Protein 7VG2 (pdb70)

Sequence (845 aa):
SAAGSKKRKELHGTTCANALSGTWGENIDGATFQAYKFDFCCNISGEVYSSFSLLLESTLAEDVGKVEMDLYLVRKLVKASVSPCGQIRLSQEELVKAKYFQQFFFNGMFGKLFVGEFLLQTDTSSLWHPAFMFLLLPVETATIDWSAINSCASIVEFLKKNNLIHFANASSDKNSLEELVVIAIHTGRIYSIVEAVSDSSAMSPFGYATYAEYFNKKYGIVLAHPNQPLMKLKQSHHAHNLLVDFNEEVRKRKPNIHAHLPPELLARIDVPRAVLKSIYLLPSVMHRLESLMLASQLREEIDCSIDNFSISSTSILEAVTTLTCPESFSMERLELLGDSVLKYVASCHLFLKYPDKDEGQLSRQRQSIISNSNLHRLTTSRKLQGYIRNGAFEPRRWTAPGQFSLFPVPCKCGIDTREVPLDPKFFTENMTIKIGKSCDMGHRWVVSKSVSDCAEALIGAYYVSGGLSASLHMMKWLGIDVDFDPNLVVEAINRVSLRCYIPKEDELIELERKIQHEFSAKFLLKEAITHSSLRESYSYERLEFLGDSVLDFLITRHLFNTYEQTGPGEMTDLRSACVNNENFAQVAVKNNLHTHLQRCATVLETQINDYLMSFQKPDETGRSIPSIQGPKALGDVVESIAGALLIDTRLDLDQVWRVFEPLLSPLVTPDKLQLPPYRELNELCDSLGYFFRVKCSNDGVKAQATIQLQLDDVLLTGDGSEQTNKLALGKAASHLLTQLEKRNVIPFIGPINMKKGGPRGTLHEFCKKHLWPMPTFDTSEEKSRTPFEKRTSFSSFTSTITLRIPNREAVMYAGEARPDKKSSFDSAVVELLYELERRKIVIIQ

Organism: Arabidopsis thaliana (NCBI:txid3702)

Secondary structure (DSSP, 8-state):
--TT-SS-EEEE-PPP-SSS--S-TT-SSPPEEEEEEEEEEESSSS-----EEEEESS---SSSSS-EEEEE-SS-EEEEEEEEEEEEE--HHHHHHHHHHHHHHHHHHTS-SS----TTTS--SSSS-TTS----EE-------HHHHHHHHHHHHHHHH---EE-SS-EE-SSTTSS-EEEESSS--EEEEEEE-TT--TTSB---SBHHHHHHHHT----S--SSPPEEEEEP-----TTS--S------PPPPEEEE-GGGEEE----HHHHHHHTTHHHHHHHHHHHHHHHHHHHHH----TT----HHHHHHHT--TTS-SS--SHHHHHHHHHHHHHHHHHHHHHH-SS--HHHHHHHHHHHS-HHHHHHHHHTTT-TTS-------TTT---TT---SS-----SS--SSSPPS-TTSEE--SS--BT---TTS-EEE-SHHHHHHHHHHHHHHHHHHHHHHHHHHHHHHT-S----HHHHHHHHTTTSSS-----SSHHHHHHHHHT---SSSHHHHHHHB-GGG--S--THHHHHHHHHHHHHHHHHHHHHH-SS--TTTHHHHHHHHS-HHHHHHHHHHTTGGGS-B---HHHHHHHHHHHHS-B--SSSS--B-SS---HHHHHHHHHHHHHHHHHTTT-HHHHHHHHTTTT-S---TTT----HHHHHHHHHHHHT--EEEEEE--SSSEEEEEEEE-SS-EEEEEEEESSSHHHHHHHHHHHHHHHHTT----B--PPP-SSSHHHHHHHHHHHHTT-PPPEEE------SS-------S--B--EEEE--TTS--EE---S-BSSHHHHHHHHHHHHHHHHHHTTS-B--

Solvent-accessible surface area: 39488 Å² total; per-residue (Å²): 91,63,25,2,32,141,117,21,37,0,8,1,0,34,31,41,3,101,14,0,42,3,102,6,12,109,56,161,95,16,11,66,1,41,3,13,33,0,41,10,66,22,86,81,121,74,50,108,7,14,10,0,1,0,0,0,70,39,95,12,45,131,38,1,0,126,27,108,14,58,0,58,30,80,94,53,31,0,56,0,27,0,45,66,37,42,118,29,161,0,33,56,126,50,4,56,51,0,34,39,0,0,3,0,0,0,0,2,10,22,9,117,4,44,50,101,138,6,9,8,107,63,130,29,47,84,26,3,105,93,44,45,2,0,0,0,0,0,7,102,136,78,70,29,19,52,88,3,0,59,16,0,2,61,1,0,86,48,5,60,172,110,144,86,10,71,13,35,52,47,55,4,68,94,116,90,5,106,94,26,0,0,0,0,28,36,35,3,109,0,10,2,0,52,86,24,40,109,136,27,24,0,106,19,116,105,123,58,80,27,34,10,59,56,6,66,135,113,73,52,59,126,10,80,69,43,140,14,15,2,1,55,0,40,58,19,84,84,3,103,19,12,9,15,45,109,35,150,132,184,114,159,200,163,109,99,134,46,19,58,12,1,0,29,8,0,0,73,2,91,2,69,40,22,4,8,30,0,0,21,1,0,0,2,0,0,28,19,0,38,2,2,5,11,1,6,34,0,44,126,74,1,80,10,103,62,160,150,30,90,3,46,0,65,21,0,1,54,0,3,0,9,105,59,3,53,27,98,26,30,5,28,48,7,19,14,0,0,51,1,0,1,49,0,0,0,0,0,17,4,8,2,95,65,54,131,66,75,72,25,66,0,28,144,58,25,109,58,10,40,37,51,58,20,0,5,126,14,0,14,71,95,123,0,2,1,10,4,24,2,20,32,21,56,22,124,44,24,28,2,3,0,8,81,36,56,73,76,60,78,37,172,36,66,34,126,77,72,54,5,65,64,64,90,153,15,52,30,69,75,155,120,40,134,46,3,83,36,7,77,74,8,1,7,42,0,28,0,58,4,0,0,10,0,0,2,0,0,0,0,1,0,23,81,42,27,31,42,72,0,0,22,53,0,0,99,33,4,31,5,101,8,71,23,68,99,112,32,6,54,87,7,44,70,69,8,51,149,106,97,103,62,68,160,133,83,15,3,78,61,1,19,158,53,2,142,28,125,1,105,11,57,4,6,0,9,22,0,1,0,28,50,26,52,204,92,114,28,23,1,38,29,0,18,10,0,0,46,0,0,0,12,0,0,0,0,34,45,0,17,79,69,38,112,174,23,25,56,39,98,0,49,20,1,42,64,22,1,28,64,34,36,28,0,0,22,6,0,18,86,37,67,0,22,85,19,4,41,42,96,23,118,96,14,66,66,56,4,85,79,0,68,160,12,42,94,177,38,149,125,124,62,101,41,71,17,55,42,43,12,22,106,8,0,0,19,3,0,7,0,0,0,0,0,0,0,0,10,18,136,14,82,14,107,45,0,32,152,4,0,67,66,8,4,69,84,24,17,60,67,145,137,36,123,33,80,46,56,88,62,0,51,84,46,2,79,91,92,8,27,15,33,111,56,120,52,49,103,112,61,144,106,0,61,0,20,0,36,0,10,27,58,111,50,72,21,63,0,68,10,50,4,103,73,39,131,58,0,16,7,63,0,0,43,77,0,25,77,41,4,118,160,145,113,78,145,25,124,11,18,112,28,88,118,191,96,33,8,1,53,31,21,0,66,123,8,0,114,144,68,13,8,2,49,17,69,54,78,50,54,90,110,149,36,229,85,80,58,215,137,139,98,27,109,19,12,32,42,0,41,0,11,0,75,5,15,124,114,135,62,3,130,86,47,7,136,56,76,24,39,109,116,13,1,26,14,11,0,0,22,54,0,0,94,21,0,49,146,82,144,9,0,53,16,184

Nearest PDB structures (foldseek):
  7vg2-assembly1_A  TM=1.001E+00  e=0.000E+00  Arabidopsis thaliana
  7vg3-assembly1_A  TM=9.561E-01  e=0.000E+00  Arabidopsis thaliana
  7yym-assembly1_A  TM=6.836E-01  e=3.275E-31  Mus musculus
  7w0e-assembly1_A  TM=7.073E-01  e=1.462E-27  Drosophila melanogaster
  7w0a-assembly1_E  TM=6.726E-01  e=1.162E-24  Drosophila melanogaster

Structure (mmCIF, N/CA/C/O backbone):
data_7VG2
#
_entry.id   7VG2
#
_cell.length_a   1.00
_cell.length_b   1.00
_cell.length_c   1.00
_cell.angle_alpha   90.00
_cell.angle_beta   90.00
_cell.angle_gamma   90.00
#
_symmetry.space_group_name_H-M   'P 1'
#
loop_
_entity.id
_entity.type
_entity.pdbx_description
1 polymer 'Dicer-like 3'
2 polymer "TAS1a forward strand (5'-phosphorylation)"
3 polymer 'TAS1a reverse strand'
4 non-polymer 'CALCIUM ION'
5 non-polymer 'ZINC ION'
#
loop_
_atom_site.group_PDB
_atom_site.id
_atom_site.type_symbol
_atom_site.label_atom_id
_atom_site.label_alt_id
_atom_site.label_comp_id
_atom_site.label_asym_id
_atom_site.label_entity_id
_atom_site.label_seq_id
_atom_site.pdbx_PDB_ins_code
_atom_site.Cartn_x
_atom_site.Cartn_y
_atom_site.Cartn_z
_atom_site.occupancy
_atom_site.B_iso_or_equiv
_atom_site.auth_seq_id
_atom_site.auth_comp_id
_atom_site.auth_asym_id
_atom_site.auth_atom_id
_atom_site.pdbx_PDB_model_num
ATOM 1 N N . SER A 1 671 ? 105.636 103.461 113.229 1.00 27.97 620 SER A N 1
ATOM 2 C CA . SER A 1 671 ? 106.472 103.075 114.353 1.00 27.97 620 SER A CA 1
ATOM 3 C C . SER A 1 671 ? 106.086 101.726 114.922 1.00 27.97 620 SER A C 1
ATOM 4 O O . SER A 1 671 ? 106.920 101.018 115.454 1.00 27.97 620 SER A O 1
ATOM 7 N N . ALA A 1 672 ? 104.812 101.379 114.840 1.00 24.27 621 ALA A N 1
ATOM 8 C CA . ALA A 1 672 ? 104.369 100.141 115.449 1.00 24.27 621 ALA A CA 1
ATOM 9 C C . ALA A 1 672 ? 104.562 98.980 114.498 1.00 24.27 621 ALA A C 1
ATOM 10 O O . ALA A 1 672 ? 104.784 99.152 113.302 1.00 24.27 621 ALA A O 1
ATOM 12 N N . ALA A 1 673 ? 104.489 97.784 115.059 1.00 22.27 622 ALA A N 1
ATOM 13 C CA . ALA A 1 673 ? 104.468 96.579 114.256 1.00 22.27 622 ALA A CA 1
ATOM 14 C C . ALA A 1 673 ? 103.240 96.572 113.378 1.00 22.27 622 ALA A C 1
ATOM 15 O O . ALA A 1 673 ? 102.127 96.801 113.842 1.00 22.27 622 ALA A O 1
ATOM 17 N N . GLY A 1 674 ? 103.437 96.318 112.106 1.00 22.95 623 GLY A N 1
ATOM 18 C CA . GLY A 1 674 ? 102.358 96.422 111.171 1.00 22.95 623 GLY A CA 1
ATOM 19 C C . GLY A 1 674 ? 102.282 97.740 110.453 1.00 22.95 623 GLY A C 1
ATOM 20 O O . GLY A 1 674 ? 101.536 97.846 109.481 1.00 22.95 623 GLY A O 1
ATOM 21 N N . SER A 1 675 ? 103.018 98.749 110.891 1.00 23.10 624 SER A N 1
ATOM 22 C CA . SER A 1 675 ? 102.952 100.029 110.215 1.00 23.10 624 SER A CA 1
ATOM 23 C C . SER A 1 675 ? 103.810 100.006 108.973 1.00 23.10 624 SER A C 1
ATOM 24 O O . SER A 1 675 ? 104.646 99.128 108.801 1.00 23.10 624 SER A O 1
ATOM 27 N N . LYS A 1 676 ? 103.578 100.965 108.086 1.00 24.34 625 LYS A N 1
ATOM 28 C CA . LYS A 1 676 ? 104.405 101.023 106.897 1.00 24.34 625 LYS A CA 1
ATOM 29 C C . LYS A 1 676 ? 105.769 101.566 107.239 1.00 24.34 625 LYS A C 1
ATOM 30 O O . LYS A 1 676 ? 106.761 101.199 106.615 1.00 24.34 625 LYS A O 1
ATOM 36 N N . LYS A 1 677 ? 105.840 102.435 108.236 1.00 25.88 626 LYS A N 1
ATOM 37 C CA . LYS A 1 677 ? 107.046 103.210 108.469 1.00 25.88 626 LYS A CA 1
ATOM 38 C C . LYS A 1 677 ? 108.154 102.390 109.108 1.00 25.88 626 LYS A C 1
ATOM 39 O O . LYS A 1 677 ? 109.325 102.719 108.927 1.00 25.88 626 LYS A O 1
ATOM 45 N N . ARG A 1 678 ? 107.838 101.313 109.810 1.00 23.85 627 ARG A N 1
ATOM 46 C CA . ARG A 1 678 ? 108.854 100.505 110.458 1.00 23.85 627 ARG A CA 1
ATOM 47 C C . ARG A 1 678 ? 109.364 99.434 109.519 1.00 23.85 627 ARG A C 1
ATOM 48 O O . ARG A 1 678 ? 108.758 98.376 109.415 1.00 23.85 627 ARG A O 1
ATOM 56 N N . LYS A 1 679 ? 110.502 99.675 108.893 1.00 23.92 628 LYS A N 1
ATOM 57 C CA . LYS A 1 679 ? 111.122 98.697 108.015 1.00 23.92 628 LYS A CA 1
ATOM 58 C C . LYS A 1 679 ? 111.907 97.751 108.897 1.00 23.92 628 LYS A C 1
ATOM 59 O O . LYS A 1 679 ? 112.821 98.177 109.595 1.00 23.92 628 LYS A O 1
ATOM 65 N N . GLU A 1 680 ? 111.549 96.483 108.880 1.00 22.86 629 GLU A N 1
ATOM 66 C CA . GLU A 1 680 ? 112.162 95.510 109.758 1.00 22.86 629 GLU A CA 1
ATOM 67 C C . GLU A 1 680 ? 112.794 94.404 108.936 1.00 22.86 629 GLU A C 1
ATOM 68 O O . GLU A 1 680 ? 112.264 94.018 107.897 1.00 22.86 629 GLU A O 1
ATOM 74 N N . LEU A 1 681 ? 113.947 93.924 109.384 1.00 23.45 630 LEU A N 1
ATOM 75 C CA . LEU A 1 681 ? 114.728 92.985 108.596 1.00 23.45 630 LEU A CA 1
ATOM 76 C C . LEU A 1 681 ? 114.302 91.571 108.898 1.00 23.45 630 LEU A C 1
ATOM 77 O O . LEU A 1 681 ? 114.234 91.181 110.059 1.00 23.45 630 LEU A O 1
ATOM 82 N N . HIS A 1 682 ? 114.008 90.807 107.853 1.00 22.86 631 HIS A N 1
ATOM 83 C CA . HIS A 1 682 ? 113.589 89.425 107.982 1.00 22.86 631 HIS A CA 1
ATOM 84 C C . HIS A 1 682 ? 114.449 88.583 107.068 1.00 22.86 631 HIS A C 1
ATOM 85 O O . HIS A 1 682 ? 115.250 89.100 106.305 1.00 22.86 631 HIS A O 1
ATOM 92 N N . GLY A 1 683 ? 114.303 87.274 107.188 1.00 23.70 632 GLY A N 1
ATOM 93 C CA . GLY A 1 683 ? 115.142 86.339 106.483 1.00 23.70 632 GLY A CA 1
ATOM 94 C C . GLY A 1 683 ? 114.347 85.625 105.426 1.00 23.70 632 GLY A C 1
ATOM 95 O O . GLY A 1 683 ? 113.128 85.718 105.433 1.00 23.70 632 GLY A O 1
ATOM 96 N N . THR A 1 684 ? 115.006 84.952 104.493 1.00 25.40 633 THR A N 1
ATOM 97 C CA . THR A 1 684 ? 114.300 84.251 103.433 1.00 25.40 633 THR A CA 1
ATOM 98 C C . THR A 1 684 ? 114.305 82.758 103.733 1.00 25.40 633 THR A C 1
ATOM 99 O O . THR A 1 684 ? 115.183 82.259 104.430 1.00 25.40 633 THR A O 1
ATOM 103 N N . THR A 1 685 ? 113.300 82.047 103.248 1.00 22.89 634 THR A N 1
ATOM 104 C CA . THR A 1 685 ? 113.219 80.617 103.484 1.00 22.89 634 THR A CA 1
ATOM 105 C C . THR A 1 685 ? 113.783 79.855 102.296 1.00 22.89 634 THR A C 1
ATOM 106 O O . THR A 1 685 ? 113.504 80.181 101.145 1.00 22.89 634 THR A O 1
ATOM 110 N N . CYS A 1 686 ? 114.603 78.853 102.577 1.00 26.08 635 CYS A N 1
ATOM 111 C CA . CYS A 1 686 ? 115.129 78.001 101.533 1.00 26.08 635 CYS A CA 1
ATOM 112 C C . CYS A 1 686 ? 114.061 77.050 101.040 1.00 26.08 635 CYS A C 1
ATOM 113 O O . CYS A 1 686 ? 113.103 76.739 101.741 1.00 26.08 635 CYS A O 1
ATOM 116 N N . ALA A 1 687 ? 114.262 76.539 99.834 1.00 24.04 636 ALA A N 1
ATOM 117 C CA . ALA A 1 687 ? 113.139 75.974 99.102 1.00 24.04 636 ALA A CA 1
ATOM 118 C C . ALA A 1 687 ? 112.796 74.571 99.552 1.00 24.04 636 ALA A C 1
ATOM 119 O O . ALA A 1 687 ? 111.780 74.023 99.110 1.00 24.04 636 ALA A O 1
ATOM 121 N N . ASN A 1 688 ? 113.700 73.912 100.286 1.00 26.10 637 ASN A N 1
ATOM 122 C CA . ASN A 1 688 ? 113.498 72.626 100.967 1.00 26.10 637 ASN A CA 1
ATOM 123 C C . ASN A 1 688 ? 113.368 71.458 99.991 1.00 26.10 637 ASN A C 1
ATOM 124 O O . ASN A 1 688 ? 113.396 70.297 100.398 1.00 26.10 637 ASN A O 1
ATOM 129 N N . ALA A 1 689 ? 113.248 71.746 98.702 1.00 26.34 638 ALA A N 1
ATOM 130 C CA . ALA A 1 689 ? 113.305 70.721 97.680 1.00 26.34 638 ALA A CA 1
ATOM 131 C C . ALA A 1 689 ? 114.512 70.941 96.798 1.00 26.34 638 ALA A C 1
ATOM 132 O O . ALA A 1 689 ? 114.998 70.012 96.152 1.00 26.34 638 ALA A O 1
ATOM 134 N N . LEU A 1 690 ? 115.034 72.161 96.786 1.00 27.80 639 LEU A N 1
ATOM 135 C CA . LEU A 1 690 ? 116.306 72.407 96.133 1.00 27.80 639 LEU A CA 1
ATOM 136 C C . LEU A 1 690 ? 117.452 71.928 97.000 1.00 27.80 639 LEU A C 1
ATOM 137 O O . LEU A 1 690 ? 118.606 71.923 96.570 1.00 27.80 639 LEU A O 1
ATOM 142 N N . SER A 1 691 ? 117.159 71.569 98.241 1.00 29.87 640 SER A N 1
ATOM 143 C CA . SER A 1 691 ? 118.166 71.016 99.122 1.00 29.87 640 SER A CA 1
ATOM 144 C C . SER A 1 691 ? 118.436 69.574 98.770 1.00 29.87 640 SER A C 1
ATOM 145 O O . SER A 1 691 ? 117.601 68.703 99.005 1.00 29.87 640 SER A O 1
ATOM 148 N N . GLY A 1 692 ? 119.608 69.320 98.225 1.00 33.53 641 GLY A N 1
ATOM 149 C CA . GLY A 1 692 ? 120.004 67.963 97.958 1.00 33.53 641 GLY A CA 1
ATOM 150 C C . GLY A 1 692 ? 121.203 67.571 98.785 1.00 33.53 641 GLY A C 1
ATOM 151 O O . GLY A 1 692 ? 122.133 68.364 98.942 1.00 33.53 641 GLY A O 1
ATOM 152 N N . THR A 1 693 ? 121.213 66.360 99.322 1.00 37.36 642 THR A N 1
ATOM 153 C CA . THR A 1 693 ? 122.409 65.914 100.019 1.00 37.36 642 THR A CA 1
ATOM 154 C C . THR A 1 693 ? 123.392 65.230 99.093 1.00 37.36 642 THR A C 1
ATOM 155 O O . THR A 1 693 ? 124.443 64.777 99.550 1.00 37.36 642 THR A O 1
ATOM 159 N N . TRP A 1 694 ? 123.091 65.188 97.796 1.00 38.82 643 TRP A N 1
ATOM 160 C CA . TRP A 1 694 ? 123.881 64.444 96.832 1.00 38.82 643 TRP A CA 1
ATOM 161 C C . TRP A 1 694 ? 125.182 65.119 96.459 1.00 38.82 643 TRP A C 1
ATOM 162 O O . TRP A 1 694 ? 125.919 64.573 95.638 1.00 38.82 643 TRP A O 1
ATOM 173 N N . GLY A 1 695 ? 125.455 66.308 96.980 1.00 42.39 644 GLY A N 1
ATOM 174 C CA . GLY A 1 695 ? 126.758 66.901 96.764 1.00 42.39 644 GLY A CA 1
ATOM 175 C C . GLY A 1 695 ? 127.823 66.098 97.481 1.00 42.39 644 GLY A C 1
ATOM 176 O O . GLY A 1 695 ? 127.650 65.696 98.632 1.00 42.39 644 GLY A O 1
ATOM 177 N N . GLU A 1 696 ? 128.920 65.848 96.769 1.00 46.47 645 GLU A N 1
ATOM 178 C CA . GLU A 1 696 ? 130.073 65.069 97.244 1.00 46.47 645 GLU A CA 1
ATOM 179 C C . GLU A 1 696 ? 129.675 63.662 97.672 1.00 46.47 645 GLU A C 1
ATOM 180 O O . GLU A 1 696 ? 129.987 63.224 98.777 1.00 46.47 645 GLU A O 1
ATOM 186 N N . ASN A 1 697 ? 128.967 62.951 96.799 1.00 49.54 646 ASN A N 1
ATOM 187 C CA . ASN A 1 697 ? 128.869 61.511 96.953 1.00 49.54 646 ASN A CA 1
ATOM 188 C C . ASN A 1 697 ? 130.129 60.840 96.437 1.00 49.54 646 ASN A C 1
ATOM 189 O O . ASN A 1 697 ? 130.911 61.435 95.693 1.00 49.54 646 ASN A O 1
ATOM 194 N N . ILE A 1 698 ? 130.332 59.590 96.843 1.00 53.82 647 ILE A N 1
ATOM 195 C CA . ILE A 1 698 ? 131.386 58.792 96.235 1.00 53.82 647 ILE A CA 1
ATOM 196 C C . ILE A 1 698 ? 130.865 58.123 94.978 1.00 53.82 647 ILE A C 1
ATOM 197 O O . ILE A 1 698 ? 131.538 58.093 93.946 1.00 53.82 647 ILE A O 1
ATOM 202 N N . ASP A 1 699 ? 129.653 57.601 95.036 1.00 54.43 648 ASP A N 1
ATOM 203 C CA . ASP A 1 699 ? 129.062 56.855 93.943 1.00 54.43 648 ASP A CA 1
ATOM 204 C C . ASP A 1 699 ? 127.850 57.628 93.447 1.00 54.43 648 ASP A C 1
ATOM 205 O O . ASP A 1 699 ? 127.351 58.521 94.128 1.00 54.43 648 ASP A O 1
ATOM 210 N N . GLY A 1 700 ? 127.389 57.291 92.246 1.00 51.96 649 GLY A N 1
ATOM 211 C CA . GLY A 1 700 ? 126.381 58.084 91.565 1.00 51.96 649 GLY A CA 1
ATOM 212 C C . GLY A 1 700 ? 125.043 58.224 92.255 1.00 51.96 649 GLY A C 1
ATOM 213 O O . GLY A 1 700 ? 124.500 57.254 92.790 1.00 51.96 649 GLY A O 1
ATOM 214 N N . ALA A 1 701 ? 124.503 59.434 92.241 1.00 45.17 650 ALA A N 1
ATOM 215 C CA . ALA A 1 701 ? 123.334 59.766 93.034 1.00 45.17 650 ALA A CA 1
ATOM 216 C C . ALA A 1 701 ? 122.079 59.722 92.189 1.00 45.17 650 ALA A C 1
ATOM 217 O O . ALA A 1 701 ? 122.094 60.125 91.027 1.00 45.17 650 ALA A O 1
ATOM 219 N N . THR A 1 702 ? 120.991 59.256 92.785 1.00 43.61 651 THR A N 1
ATOM 220 C CA . THR A 1 702 ? 119.722 59.220 92.081 1.00 43.61 651 THR A CA 1
ATOM 221 C C . THR A 1 702 ? 119.009 60.554 92.223 1.00 43.61 651 THR A C 1
ATOM 222 O O . THR A 1 702 ? 119.246 61.308 93.168 1.00 43.61 651 THR A O 1
ATOM 226 N N . PHE A 1 703 ? 118.144 60.853 91.265 1.00 40.15 652 PHE A N 1
ATOM 227 C CA . PHE A 1 703 ? 117.526 62.154 91.147 1.00 40.15 652 PHE A CA 1
ATOM 228 C C . PHE A 1 703 ? 116.113 61.973 90.639 1.00 40.15 652 PHE A C 1
ATOM 229 O O . PHE A 1 703 ? 115.798 60.993 89.983 1.00 40.15 652 PHE A O 1
ATOM 237 N N . GLN A 1 704 ? 115.265 62.928 90.961 1.00 37.56 653 GLN A N 1
ATOM 238 C CA . GLN A 1 704 ? 113.962 63.078 90.345 1.00 37.56 653 GLN A CA 1
ATOM 239 C C . GLN A 1 704 ? 114.102 64.132 89.264 1.00 37.56 653 GLN A C 1
ATOM 240 O O . GLN A 1 704 ? 114.677 65.192 89.511 1.00 37.56 653 GLN A O 1
ATOM 246 N N . ALA A 1 705 ? 113.549 63.880 88.091 1.00 34.55 654 ALA A N 1
ATOM 247 C CA . ALA A 1 705 ? 113.768 64.769 86.963 1.00 34.55 654 ALA A CA 1
ATOM 248 C C . ALA A 1 705 ? 112.501 65.515 86.601 1.00 34.55 654 ALA A C 1
ATOM 249 O O . ALA A 1 705 ? 111.397 64.993 86.756 1.00 34.55 654 ALA A O 1
ATOM 251 N N . TYR A 1 706 ? 112.679 66.736 86.115 1.00 32.44 655 TYR A N 1
ATOM 252 C CA . TYR A 1 706 ? 111.610 67.595 85.633 1.00 32.44 655 TYR A CA 1
ATOM 253 C C . TYR A 1 706 ? 112.070 68.179 84.311 1.00 32.44 655 TYR A C 1
ATOM 254 O O . TYR A 1 706 ? 113.254 68.439 84.139 1.00 32.44 655 TYR A O 1
ATOM 263 N N . LYS A 1 707 ? 111.171 68.304 83.353 1.00 31.63 656 LYS A N 1
ATOM 264 C CA . LYS A 1 707 ? 111.576 68.616 81.995 1.00 31.63 656 LYS A CA 1
ATOM 265 C C . LYS A 1 707 ? 111.156 70.024 81.607 1.00 31.63 656 LYS A C 1
ATOM 266 O O . LYS A 1 707 ? 109.966 70.331 81.578 1.00 31.63 656 LYS A O 1
ATOM 272 N N . PHE A 1 708 ? 112.133 70.861 81.275 1.00 28.60 657 PHE A N 1
ATOM 273 C CA . PHE A 1 708 ? 111.916 72.260 80.933 1.00 28.60 657 PHE A CA 1
ATOM 274 C C . PHE A 1 708 ? 111.778 72.380 79.425 1.00 28.60 657 PHE A C 1
ATOM 275 O O . PHE A 1 708 ? 112.784 72.416 78.719 1.00 28.60 657 PHE A O 1
ATOM 283 N N . ASP A 1 709 ? 110.546 72.442 78.940 1.00 30.72 658 ASP A N 1
ATOM 284 C CA . ASP A 1 709 ? 110.254 72.534 77.516 1.00 30.72 658 ASP A CA 1
ATOM 285 C C . ASP A 1 709 ? 110.047 73.986 77.165 1.00 30.72 658 ASP A C 1
ATOM 286 O O . ASP A 1 709 ? 109.020 74.561 77.522 1.00 30.72 658 ASP A O 1
ATOM 291 N N . PHE A 1 710 ? 111.009 74.575 76.476 1.00 28.31 659 PHE A N 1
ATOM 292 C CA . PHE A 1 710 ? 110.931 75.970 76.091 1.00 28.31 659 PHE A CA 1
ATOM 293 C C . PHE A 1 710 ? 110.485 76.019 74.646 1.00 28.31 659 PHE A C 1
ATOM 294 O O . PHE A 1 710 ? 111.060 75.333 73.800 1.00 28.31 659 PHE A O 1
ATOM 302 N N . CYS A 1 711 ? 109.459 76.806 74.360 1.00 34.11 660 CYS A N 1
ATOM 303 C CA . CYS A 1 711 ? 108.924 76.893 73.006 1.00 34.11 660 CYS A CA 1
ATOM 304 C C . CYS A 1 711 ? 108.553 78.335 72.701 1.00 34.11 660 CYS A C 1
ATOM 305 O O . CYS A 1 711 ? 107.758 78.945 73.415 1.00 34.11 660 CYS A O 1
ATOM 308 N N . CYS A 1 712 ? 109.150 78.882 71.649 1.00 37.93 661 CYS A N 1
ATOM 309 C CA . CYS A 1 712 ? 109.028 80.300 71.369 1.00 37.93 661 CYS A CA 1
ATOM 310 C C . CYS A 1 712 ? 107.793 80.571 70.534 1.00 37.93 661 CYS A C 1
ATOM 311 O O . CYS A 1 712 ? 107.231 79.669 69.913 1.00 37.93 661 CYS A O 1
ATOM 314 N N . ASN A 1 713 ? 107.355 81.830 70.532 1.00 41.45 662 ASN A N 1
ATOM 315 C CA . ASN A 1 713 ? 106.259 82.188 69.641 1.00 41.45 662 ASN A CA 1
ATOM 316 C C . ASN A 1 713 ? 106.769 82.392 68.220 1.00 41.45 662 ASN A C 1
ATOM 317 O O . ASN A 1 713 ? 106.063 82.096 67.249 1.00 41.45 662 ASN A O 1
ATOM 322 N N . ILE A 1 714 ? 108.001 82.872 68.080 1.00 44.04 663 ILE A N 1
ATOM 323 C CA . ILE A 1 714 ? 108.702 82.782 66.808 1.00 44.04 663 ILE A CA 1
ATOM 324 C C . ILE A 1 714 ? 109.028 81.324 66.512 1.00 44.04 663 ILE A C 1
ATOM 325 O O . ILE A 1 714 ? 109.630 80.623 67.333 1.00 44.04 663 ILE A O 1
ATOM 330 N N . SER A 1 715 ? 108.615 80.852 65.340 1.00 47.84 664 SER A N 1
ATOM 331 C CA . SER A 1 715 ? 108.877 79.485 64.906 1.00 47.84 664 SER A CA 1
ATOM 332 C C . SER A 1 715 ? 110.186 79.338 64.147 1.00 47.84 664 SER A C 1
ATOM 333 O O . SER A 1 715 ? 110.407 78.295 63.531 1.00 47.84 664 SER A O 1
ATOM 336 N N . GLY A 1 716 ? 111.050 80.351 64.161 1.00 46.32 665 GLY A N 1
ATOM 337 C CA . GLY A 1 716 ? 112.288 80.270 63.407 1.00 46.32 665 GLY A CA 1
ATOM 338 C C . GLY A 1 716 ? 113.455 79.732 64.213 1.00 46.32 665 GLY A C 1
ATOM 339 O O . GLY A 1 716 ? 114.431 79.232 63.651 1.00 46.32 665 GLY A O 1
ATOM 340 N N . GLU A 1 717 ? 113.386 79.842 65.536 1.00 42.23 666 GLU A N 1
ATOM 341 C CA . GLU A 1 717 ? 114.507 79.485 66.391 1.00 42.23 666 GLU A CA 1
ATOM 342 C C . GLU A 1 717 ? 114.043 78.710 67.612 1.00 42.23 666 GLU A C 1
ATOM 343 O O . GLU A 1 717 ? 113.010 79.005 68.208 1.00 42.23 666 GLU A O 1
ATOM 349 N N . VAL A 1 718 ? 114.863 77.734 67.990 1.00 39.45 667 VAL A N 1
ATOM 350 C CA . VAL A 1 718 ? 114.522 76.720 68.977 1.00 39.45 667 VAL A CA 1
ATOM 351 C C . VAL A 1 718 ? 115.380 76.928 70.220 1.00 39.45 667 VAL A C 1
ATOM 352 O O . VAL A 1 718 ? 116.529 77.375 70.139 1.00 39.45 667 VAL A O 1
ATOM 356 N N . TYR A 1 719 ? 114.784 76.664 71.375 1.00 35.30 668 TYR A N 1
ATOM 357 C CA . TYR A 1 719 ? 115.449 76.639 72.664 1.00 35.30 668 TYR A CA 1
ATOM 358 C C . TYR A 1 719 ? 115.525 75.189 73.089 1.00 35.30 668 TYR A C 1
ATOM 359 O O . TYR A 1 719 ? 114.579 74.431 72.861 1.00 35.30 668 TYR A O 1
ATOM 368 N N . SER A 1 720 ? 116.632 74.806 73.706 1.00 34.00 669 SER A N 1
ATOM 369 C CA . SER A 1 720 ? 116.794 73.423 74.111 1.00 34.00 669 SER A CA 1
ATOM 370 C C . SER A 1 720 ? 115.964 73.125 75.341 1.00 34.00 669 SER A C 1
ATOM 371 O O . SER A 1 720 ? 115.778 73.980 76.201 1.00 34.00 669 SER A O 1
ATOM 374 N N . SER A 1 721 ? 115.466 71.901 75.429 1.00 33.66 670 SER A N 1
ATOM 375 C CA . SER A 1 721 ? 114.753 71.496 76.625 1.00 33.66 670 SER A CA 1
ATOM 376 C C . SER A 1 721 ? 115.735 70.964 77.651 1.00 33.66 670 SER A C 1
ATOM 377 O O . SER A 1 721 ? 116.669 70.240 77.319 1.00 33.66 670 SER A O 1
ATOM 380 N N . PHE A 1 722 ? 115.534 71.345 78.905 1.00 31.15 671 PHE A N 1
ATOM 381 C CA . PHE A 1 722 ? 116.449 71.001 79.988 1.00 31.15 671 PHE A CA 1
ATOM 382 C C . PHE A 1 722 ? 115.816 70.006 80.930 1.00 31.15 671 PHE A C 1
ATOM 383 O O . PHE A 1 722 ? 114.652 69.655 80.787 1.00 31.15 671 PHE A O 1
ATOM 391 N N . SER A 1 723 ? 116.598 69.537 81.887 1.00 31.38 672 SER A N 1
ATOM 392 C CA . SER A 1 723 ? 116.106 68.629 82.905 1.00 31.38 672 SER A CA 1
ATOM 393 C C . SER A 1 723 ? 116.616 69.094 84.248 1.00 31.38 672 SER A C 1
ATOM 394 O O . SER A 1 723 ? 117.822 69.190 84.451 1.00 31.38 672 SER A O 1
ATOM 397 N N . LEU A 1 724 ? 115.706 69.365 85.155 1.00 30.26 673 LEU A N 1
ATOM 398 C CA . LEU A 1 724 ? 116.042 69.670 86.531 1.00 30.26 673 LEU A CA 1
ATOM 399 C C . LEU A 1 724 ? 116.167 68.353 87.276 1.00 30.26 673 LEU A C 1
ATOM 400 O O . LEU A 1 724 ? 115.268 67.519 87.189 1.00 30.26 673 LEU A O 1
ATOM 405 N N . LEU A 1 725 ? 117.264 68.159 87.997 1.00 32.58 674 LEU A N 1
ATOM 406 C CA . LEU A 1 725 ? 117.514 66.895 88.675 1.00 32.58 674 LEU A CA 1
ATOM 407 C C . LEU A 1 725 ? 117.628 67.116 90.172 1.00 32.58 674 LEU A C 1
ATOM 408 O O . LEU A 1 725 ? 118.725 67.302 90.694 1.00 32.58 674 LEU A O 1
ATOM 413 N N . LEU A 1 726 ? 116.508 67.020 90.863 1.00 33.14 675 LEU A N 1
ATOM 414 C CA . LEU A 1 726 ? 116.433 67.274 92.290 1.00 33.14 675 LEU A CA 1
ATOM 415 C C . LEU A 1 726 ? 116.627 65.980 93.053 1.00 33.14 675 LEU A C 1
ATOM 416 O O . LEU A 1 726 ? 116.476 64.903 92.495 1.00 33.14 675 LEU A O 1
ATOM 421 N N . GLU A 1 727 ? 116.955 66.073 94.334 1.00 36.52 676 GLU A N 1
ATOM 422 C CA . GLU A 1 727 ? 116.940 64.864 95.145 1.00 36.52 676 GLU A CA 1
ATOM 423 C C . GLU A 1 727 ? 115.519 64.500 95.532 1.00 36.52 676 GLU A C 1
ATOM 424 O O . GLU A 1 727 ? 115.155 63.320 95.569 1.00 36.52 676 GLU A O 1
ATOM 430 N N . SER A 1 728 ? 114.698 65.497 95.807 1.00 35.03 677 SER A N 1
ATOM 431 C CA . SER A 1 728 ? 113.361 65.277 96.314 1.00 35.03 677 SER A CA 1
ATOM 432 C C . SER A 1 728 ? 112.352 65.458 95.200 1.00 35.03 677 SER A C 1
ATOM 433 O O . SER A 1 728 ? 112.598 66.188 94.242 1.00 35.03 677 SER A O 1
ATOM 436 N N . THR A 1 729 ? 111.227 64.768 95.319 1.00 35.46 678 THR A N 1
ATOM 437 C CA . THR A 1 729 ? 110.146 64.958 94.377 1.00 35.46 678 THR A CA 1
ATOM 438 C C . THR A 1 729 ? 109.504 66.319 94.597 1.00 35.46 678 THR A C 1
ATOM 439 O O . THR A 1 729 ? 109.519 66.866 95.702 1.00 35.46 678 THR A O 1
ATOM 443 N N . LEU A 1 730 ? 108.994 66.902 93.522 1.00 31.10 679 LEU A N 1
ATOM 444 C CA . LEU A 1 730 ? 108.317 68.165 93.715 1.00 31.10 679 LEU A CA 1
ATOM 445 C C . LEU A 1 730 ? 106.864 67.921 94.046 1.00 31.10 679 LEU A C 1
ATOM 446 O O . LEU A 1 730 ? 106.388 66.788 94.083 1.00 31.10 679 LEU A O 1
ATOM 451 N N . ALA A 1 731 ? 106.147 69.007 94.295 1.00 30.19 680 ALA A N 1
ATOM 452 C CA . ALA A 1 731 ? 104.852 68.843 94.917 1.00 30.19 680 ALA A CA 1
ATOM 453 C C . ALA A 1 731 ? 103.719 68.847 93.916 1.00 30.19 680 ALA A C 1
ATOM 454 O O . ALA A 1 731 ? 102.632 69.326 94.242 1.00 30.19 680 ALA A O 1
ATOM 456 N N . GLU A 1 732 ? 103.972 68.438 92.668 1.00 30.85 681 GLU A N 1
ATOM 457 C CA . GLU A 1 732 ? 102.950 68.077 91.677 1.00 30.85 681 GLU A CA 1
ATOM 458 C C . GLU A 1 732 ? 102.154 69.291 91.183 1.00 30.85 681 GLU A C 1
ATOM 459 O O . GLU A 1 732 ? 101.375 69.204 90.235 1.00 30.85 681 GLU A O 1
ATOM 465 N N . ASP A 1 733 ? 102.394 70.434 91.790 1.00 28.16 682 ASP A N 1
ATOM 466 C CA . ASP A 1 733 ? 101.842 71.728 91.456 1.00 28.16 682 ASP A CA 1
ATOM 467 C C . ASP A 1 733 ? 102.957 72.695 91.132 1.00 28.16 682 ASP A C 1
ATOM 468 O O . ASP A 1 733 ? 102.789 73.569 90.277 1.00 28.16 682 ASP A O 1
ATOM 473 N N . VAL A 1 734 ? 104.095 72.528 91.801 1.00 26.20 683 VAL A N 1
ATOM 474 C CA . VAL A 1 734 ? 105.357 73.069 91.352 1.00 26.20 683 VAL A CA 1
ATOM 475 C C . VAL A 1 734 ? 105.913 72.320 90.160 1.00 26.20 683 VAL A C 1
ATOM 476 O O . VAL A 1 734 ? 106.282 72.946 89.164 1.00 26.20 683 VAL A O 1
ATOM 480 N N . GLY A 1 735 ? 105.983 70.999 90.228 1.00 29.20 684 GLY A N 1
ATOM 481 C CA . GLY A 1 735 ? 106.686 70.261 89.205 1.00 29.20 684 GLY A CA 1
ATOM 482 C C . GLY A 1 735 ? 105.810 69.916 88.026 1.00 29.20 684 GLY A C 1
ATOM 483 O O . GLY A 1 735 ? 106.080 68.963 87.310 1.00 29.20 684 GLY A O 1
ATOM 484 N N . LYS A 1 736 ? 104.728 70.632 87.849 1.00 28.44 685 LYS A N 1
ATOM 485 C CA . LYS A 1 736 ? 104.009 70.658 86.591 1.00 28.44 685 LYS A CA 1
ATOM 486 C C . LYS A 1 736 ? 103.409 72.047 86.469 1.00 28.44 685 LYS A C 1
ATOM 487 O O . LYS A 1 736 ? 102.294 72.286 86.932 1.00 28.44 685 LYS A O 1
ATOM 493 N N . VAL A 1 737 ? 104.149 72.963 85.853 1.00 27.79 686 VAL A N 1
ATOM 494 C CA . VAL A 1 737 ? 103.738 74.357 85.786 1.00 27.79 686 VAL A CA 1
ATOM 495 C C . VAL A 1 737 ? 104.223 74.935 84.464 1.00 27.79 686 VAL A C 1
ATOM 496 O O . VAL A 1 737 ? 105.255 74.528 83.936 1.00 27.79 686 VAL A O 1
ATOM 500 N N . GLU A 1 738 ? 103.443 75.835 83.886 1.00 29.42 687 GLU A N 1
ATOM 501 C CA . GLU A 1 738 ? 103.850 76.533 82.683 1.00 29.42 687 GLU A CA 1
ATOM 502 C C . GLU A 1 738 ? 104.028 77.996 83.043 1.00 29.42 687 GLU A C 1
ATOM 503 O O . GLU A 1 738 ? 103.218 78.555 83.781 1.00 29.42 687 GLU A O 1
ATOM 509 N N . MET A 1 739 ? 105.088 78.610 82.545 1.00 28.47 688 MET A N 1
ATOM 510 C CA . MET A 1 739 ? 105.371 80.002 82.835 1.00 28.47 688 MET A CA 1
ATOM 511 C C . MET A 1 739 ? 105.740 80.697 81.546 1.00 28.47 688 MET A C 1
ATOM 512 O O . MET A 1 739 ? 106.352 80.101 80.664 1.00 28.47 688 MET A O 1
ATOM 517 N N . ASP A 1 740 ? 105.352 81.943 81.424 1.00 30.05 689 ASP A N 1
ATOM 518 C CA . ASP A 1 740 ? 105.675 82.659 80.216 1.00 30.05 689 ASP A CA 1
ATOM 519 C C . ASP A 1 740 ? 106.890 83.510 80.497 1.00 30.05 689 ASP A C 1
ATOM 520 O O . ASP A 1 740 ? 107.053 84.024 81.602 1.00 30.05 689 ASP A O 1
ATOM 525 N N . LEU A 1 741 ? 107.773 83.603 79.518 1.00 27.89 690 LEU A N 1
ATOM 526 C CA . LEU A 1 741 ? 109.038 84.293 79.649 1.00 27.89 690 LEU A CA 1
ATOM 527 C C . LEU A 1 741 ? 109.052 85.396 78.623 1.00 27.89 690 LEU A C 1
ATOM 528 O O . LEU A 1 741 ? 109.035 85.127 77.424 1.00 27.89 690 LEU A O 1
ATOM 533 N N . TYR A 1 742 ? 109.101 86.621 79.084 1.00 30.42 691 TYR A N 1
ATOM 534 C CA . TYR A 1 742 ? 108.994 87.755 78.195 1.00 30.42 691 TYR A CA 1
ATOM 535 C C . TYR A 1 742 ? 110.410 88.213 77.907 1.00 30.42 691 TYR A C 1
ATOM 536 O O . TYR A 1 742 ? 110.989 88.985 78.667 1.00 30.42 691 TYR A O 1
ATOM 545 N N . LEU A 1 743 ? 110.967 87.757 76.800 1.00 31.19 692 LEU A N 1
ATOM 546 C CA . LEU A 1 743 ? 112.288 88.169 76.357 1.00 31.19 692 LEU A CA 1
ATOM 547 C C . LEU A 1 743 ? 112.199 89.504 75.625 1.00 31.19 692 LEU A C 1
ATOM 548 O O . LEU A 1 743 ? 111.239 90.259 75.775 1.00 31.19 692 LEU A O 1
ATOM 553 N N . VAL A 1 744 ? 113.220 89.831 74.842 1.00 35.81 693 VAL A N 1
ATOM 554 C CA . VAL A 1 744 ? 113.195 91.037 74.026 1.00 35.81 693 VAL A CA 1
ATOM 555 C C . VAL A 1 744 ? 112.439 90.722 72.750 1.00 35.81 693 VAL A C 1
ATOM 556 O O . VAL A 1 744 ? 112.914 89.937 71.930 1.00 35.81 693 VAL A O 1
ATOM 560 N N . ARG A 1 745 ? 111.257 91.327 72.599 1.00 40.71 694 ARG A N 1
ATOM 561 C CA . ARG A 1 745 ? 110.443 91.301 71.380 1.00 40.71 694 ARG A CA 1
ATOM 562 C C . ARG A 1 745 ? 109.992 89.891 71.025 1.00 40.71 694 ARG A C 1
ATOM 563 O O . ARG A 1 745 ? 109.689 89.615 69.868 1.00 40.71 694 ARG A O 1
ATOM 571 N N . LYS A 1 746 ? 109.975 88.978 71.992 1.00 35.75 695 LYS A N 1
ATOM 572 C CA . LYS A 1 746 ? 109.512 87.617 71.768 1.00 35.75 695 LYS A CA 1
ATOM 573 C C . LYS A 1 746 ? 109.071 87.043 73.100 1.00 35.75 695 LYS A C 1
ATOM 574 O O . LYS A 1 746 ? 109.408 87.582 74.150 1.00 35.75 695 LYS A O 1
ATOM 580 N N . LEU A 1 747 ? 108.320 85.950 73.058 1.00 33.21 696 LEU A N 1
ATOM 581 C CA . LEU A 1 747 ? 107.779 85.331 74.259 1.00 33.21 696 LEU A CA 1
ATOM 582 C C . LEU A 1 747 ? 108.027 83.840 74.174 1.00 33.21 696 LEU A C 1
ATOM 583 O O . LEU A 1 747 ? 107.861 83.250 73.109 1.00 33.21 696 LEU A O 1
ATOM 588 N N . VAL A 1 748 ? 108.449 83.242 75.280 1.00 30.51 697 VAL A N 1
ATOM 589 C CA . VAL A 1 748 ? 108.808 81.829 75.340 1.00 30.51 697 VAL A CA 1
ATOM 590 C C . VAL A 1 748 ? 107.944 81.167 76.390 1.00 30.51 697 VAL A C 1
ATOM 591 O O . VAL A 1 748 ? 107.886 81.631 77.526 1.00 30.51 697 VAL A O 1
ATOM 595 N N . LYS A 1 749 ? 107.286 80.087 76.036 1.00 31.78 698 LYS A N 1
ATOM 596 C CA . LYS A 1 749 ? 106.534 79.322 77.012 1.00 31.78 698 LYS A CA 1
ATOM 597 C C . LYS A 1 749 ? 107.469 78.276 77.582 1.00 31.78 698 LYS A C 1
ATOM 598 O O . LYS A 1 749 ? 108.116 77.556 76.826 1.00 31.78 698 LYS A O 1
ATOM 604 N N . ALA A 1 750 ? 107.546 78.193 78.896 1.00 28.07 699 ALA A N 1
ATOM 605 C CA . ALA A 1 750 ? 108.400 77.242 79.576 1.00 28.07 699 ALA A CA 1
ATOM 606 C C . ALA A 1 750 ? 107.524 76.278 80.347 1.00 28.07 699 ALA A C 1
ATOM 607 O O . ALA A 1 750 ? 106.789 76.692 81.241 1.00 28.07 699 ALA A O 1
ATOM 609 N N . SER A 1 751 ? 107.575 75.009 79.992 1.00 27.97 700 SER A N 1
ATOM 610 C CA . SER A 1 751 ? 106.792 73.998 80.671 1.00 27.97 700 SER A CA 1
ATOM 611 C C . SER A 1 751 ? 107.713 73.201 81.561 1.00 27.97 700 SER A C 1
ATOM 612 O O . SER A 1 751 ? 108.875 72.988 81.232 1.00 27.97 700 SER A O 1
ATOM 615 N N . VAL A 1 752 ? 107.193 72.802 82.708 1.00 27.11 701 VAL A N 1
ATOM 616 C CA . VAL A 1 752 ? 107.951 72.115 83.737 1.00 27.11 701 VAL A CA 1
ATOM 617 C C . VAL A 1 752 ? 107.258 70.772 83.938 1.00 27.11 701 VAL A C 1
ATOM 618 O O . VAL A 1 752 ? 106.869 70.416 85.047 1.00 27.11 701 VAL A O 1
ATOM 622 N N . SER A 1 753 ? 106.932 70.101 82.852 1.00 32.05 702 SER A N 1
ATOM 623 C CA . SER A 1 753 ? 106.372 68.763 82.945 1.00 32.05 702 SER A CA 1
ATOM 624 C C . SER A 1 753 ? 107.339 67.834 83.674 1.00 32.05 702 SER A C 1
ATOM 625 O O . SER A 1 753 ? 108.550 68.050 83.625 1.00 32.05 702 SER A O 1
ATOM 628 N N . PRO A 1 754 ? 106.847 66.815 84.376 1.00 32.87 703 PRO A N 1
ATOM 629 C CA . PRO A 1 754 ? 107.745 65.877 85.051 1.00 32.87 703 PRO A CA 1
ATOM 630 C C . PRO A 1 754 ? 108.416 64.906 84.097 1.00 32.87 703 PRO A C 1
ATOM 631 O O . PRO A 1 754 ? 108.233 64.934 82.879 1.00 32.87 703 PRO A O 1
ATOM 635 N N . CYS A 1 755 ? 109.203 64.025 84.695 1.00 39.05 704 CYS A N 1
ATOM 636 C CA . CYS A 1 755 ? 109.853 62.912 84.025 1.00 39.05 704 CYS A CA 1
ATOM 637 C C . CYS A 1 755 ? 109.843 61.725 84.963 1.00 39.05 704 CYS A C 1
ATOM 638 O O . CYS A 1 755 ? 109.005 61.618 85.858 1.00 39.05 704 CYS A O 1
ATOM 641 N N . GLY A 1 756 ? 110.791 60.832 84.753 1.00 40.63 705 GLY A N 1
ATOM 642 C CA . GLY A 1 756 ? 110.971 59.750 85.686 1.00 40.63 705 GLY A CA 1
ATOM 643 C C . GLY A 1 756 ? 112.087 60.033 86.670 1.00 40.63 705 GLY A C 1
ATOM 644 O O . GLY A 1 756 ? 112.795 61.029 86.580 1.00 40.63 705 GLY A O 1
ATOM 645 N N . GLN A 1 757 ? 112.223 59.135 87.635 1.00 43.50 706 GLN A N 1
ATOM 646 C CA . GLN A 1 757 ? 113.389 59.135 88.496 1.00 43.50 706 GLN A CA 1
ATOM 647 C C . GLN A 1 757 ? 114.597 58.646 87.714 1.00 43.50 706 GLN A C 1
ATOM 648 O O . GLN A 1 757 ? 114.610 57.522 87.215 1.00 43.50 706 GLN A O 1
ATOM 654 N N . ILE A 1 758 ? 115.607 59.501 87.595 1.00 43.93 707 ILE A N 1
ATOM 655 C CA . ILE A 1 758 ? 116.790 59.244 86.787 1.00 43.93 707 ILE A CA 1
ATOM 656 C C . ILE A 1 758 ? 117.958 58.968 87.711 1.00 43.93 707 ILE A C 1
ATOM 657 O O . ILE A 1 758 ? 118.220 59.745 88.629 1.00 43.93 707 ILE A O 1
ATOM 662 N N . ARG A 1 759 ? 118.653 57.860 87.479 1.00 48.84 708 ARG A N 1
ATOM 663 C CA . ARG A 1 759 ? 119.855 57.527 88.227 1.00 48.84 708 ARG A CA 1
ATOM 664 C C . ARG A 1 759 ? 121.069 58.051 87.472 1.00 48.84 708 ARG A C 1
ATOM 665 O O . ARG A 1 759 ? 121.076 58.062 86.241 1.00 48.84 708 ARG A O 1
ATOM 673 N N . LEU A 1 760 ? 122.068 58.523 88.204 1.00 47.17 709 LEU A N 1
ATOM 674 C CA . LEU A 1 760 ? 123.315 59.020 87.642 1.00 47.17 709 LEU A CA 1
ATOM 675 C C . LEU A 1 760 ? 124.506 58.348 88.302 1.00 47.17 709 LEU A C 1
ATOM 676 O O . LEU A 1 760 ? 124.671 58.433 89.521 1.00 47.17 709 LEU A O 1
ATOM 681 N N . SER A 1 761 ? 125.345 57.709 87.494 1.00 49.96 710 SER A N 1
ATOM 682 C CA . SER A 1 761 ? 126.606 57.174 87.978 1.00 49.96 710 SER A CA 1
ATOM 683 C C . SER A 1 761 ? 127.584 58.303 88.282 1.00 49.96 710 SER A C 1
ATOM 684 O O . SER A 1 761 ? 127.380 59.449 87.894 1.00 49.96 710 SER A O 1
ATOM 687 N N . GLN A 1 762 ? 128.679 57.957 88.960 1.00 51.08 711 GLN A N 1
ATOM 688 C CA . GLN A 1 762 ? 129.628 58.972 89.406 1.00 51.08 711 GLN A CA 1
ATOM 689 C C . GLN A 1 762 ? 130.382 59.595 88.244 1.00 51.08 711 GLN A C 1
ATOM 690 O O . GLN A 1 762 ? 130.699 60.790 88.274 1.00 51.08 711 GLN A O 1
ATOM 696 N N . GLU A 1 763 ? 130.672 58.817 87.202 1.00 51.68 712 GLU A N 1
ATOM 697 C CA . GLU A 1 763 ? 131.193 59.435 85.989 1.00 51.68 712 GLU A CA 1
ATOM 698 C C . GLU A 1 763 ? 130.146 60.349 85.358 1.00 51.68 712 GLU A C 1
ATOM 699 O O . GLU A 1 763 ? 130.456 61.488 84.985 1.00 51.68 712 GLU A O 1
ATOM 705 N N . GLU A 1 764 ? 128.885 59.914 85.342 1.00 49.94 713 GLU A N 1
ATOM 706 C CA . GLU A 1 764 ? 127.805 60.761 84.852 1.00 49.94 713 GLU A CA 1
ATOM 707 C C . GLU A 1 764 ? 127.581 61.961 85.757 1.00 49.94 713 GLU A C 1
ATOM 708 O O . GLU A 1 764 ? 127.299 63.061 85.278 1.00 49.94 713 GLU A O 1
ATOM 714 N N . LEU A 1 765 ? 127.728 61.776 87.064 1.00 45.62 714 LEU A N 1
ATOM 715 C CA . LEU A 1 765 ? 127.471 62.860 88.001 1.00 45.62 714 LEU A CA 1
ATOM 716 C C . LEU A 1 765 ? 128.557 63.925 87.905 1.00 45.62 714 LEU A C 1
ATOM 717 O O . LEU A 1 765 ? 128.268 65.127 87.944 1.00 45.62 714 LEU A O 1
ATOM 722 N N . VAL A 1 766 ? 129.808 63.501 87.720 1.00 45.24 715 VAL A N 1
ATOM 723 C CA . VAL A 1 766 ? 130.895 64.450 87.521 1.00 45.24 715 VAL A CA 1
ATOM 724 C C . VAL A 1 766 ? 130.738 65.180 86.196 1.00 45.24 715 VAL A C 1
ATOM 725 O O . VAL A 1 766 ? 130.947 66.395 86.124 1.00 45.24 715 VAL A O 1
ATOM 729 N N . LYS A 1 767 ? 130.291 64.483 85.149 1.00 45.69 716 LYS A N 1
ATOM 730 C CA . LYS A 1 767 ? 130.131 65.157 83.861 1.00 45.69 716 LYS A CA 1
ATOM 731 C C . LYS A 1 767 ? 128.947 66.112 83.864 1.00 45.69 716 LYS A C 1
ATOM 732 O O . LYS A 1 767 ? 128.997 67.166 83.226 1.00 45.69 716 LYS A O 1
ATOM 738 N N . ALA A 1 768 ? 127.916 65.812 84.646 1.00 41.63 717 ALA A N 1
ATOM 739 C CA . ALA A 1 768 ? 126.767 66.701 84.735 1.00 41.63 717 ALA A CA 1
ATOM 740 C C . ALA A 1 768 ? 127.093 67.947 85.543 1.00 41.63 717 ALA A C 1
ATOM 741 O O . ALA A 1 768 ? 126.694 69.061 85.176 1.00 41.63 717 ALA A O 1
ATOM 743 N N . LYS A 1 769 ? 127.818 67.772 86.644 1.00 39.25 718 LYS A N 1
ATOM 744 C CA . LYS A 1 769 ? 128.305 68.909 87.405 1.00 39.25 718 LYS A CA 1
ATOM 745 C C . LYS A 1 769 ? 129.275 69.748 86.589 1.00 39.25 718 LYS A C 1
ATOM 746 O O . LYS A 1 769 ? 129.262 70.976 86.685 1.00 39.25 718 LYS A O 1
ATOM 752 N N . TYR A 1 770 ? 130.090 69.112 85.744 1.00 42.31 719 TYR A N 1
ATOM 753 C CA . TYR A 1 770 ? 130.974 69.862 84.858 1.00 42.31 719 TYR A CA 1
ATOM 754 C C . TYR A 1 770 ? 130.204 70.659 83.827 1.00 42.31 719 TYR A C 1
ATOM 755 O O . TYR A 1 770 ? 130.579 71.794 83.539 1.00 42.31 719 TYR A O 1
ATOM 764 N N . PHE A 1 771 ? 129.139 70.082 83.257 1.00 38.81 720 PHE A N 1
ATOM 765 C CA . PHE A 1 771 ? 128.313 70.831 82.319 1.00 38.81 720 PHE A CA 1
ATOM 766 C C . PHE A 1 771 ? 127.738 72.067 82.958 1.00 38.81 720 PHE A C 1
ATOM 767 O O . PHE A 1 771 ? 127.865 73.168 82.404 1.00 38.81 720 PHE A O 1
ATOM 775 N N . GLN A 1 772 ? 127.020 71.882 84.063 1.00 35.43 721 GLN A N 1
ATOM 776 C CA . GLN A 1 772 ? 126.350 73.003 84.704 1.00 35.43 721 GLN A CA 1
ATOM 777 C C . GLN A 1 772 ? 127.338 74.058 85.127 1.00 35.43 721 GLN A C 1
ATOM 778 O O . GLN A 1 772 ? 127.158 75.245 84.832 1.00 35.43 721 GLN A O 1
ATOM 784 N N . GLN A 1 773 ? 128.422 73.629 85.747 1.00 37.47 722 GLN A N 1
ATOM 785 C CA . GLN A 1 773 ? 129.387 74.543 86.306 1.00 37.47 722 GLN A CA 1
ATOM 786 C C . GLN A 1 773 ? 130.119 75.284 85.209 1.00 37.47 722 GLN A C 1
ATOM 787 O O . GLN A 1 773 ? 130.316 76.501 85.304 1.00 37.47 722 GLN A O 1
ATOM 793 N N . PHE A 1 774 ? 130.407 74.587 84.106 1.00 38.34 723 PHE A N 1
ATOM 794 C CA . PHE A 1 774 ? 131.064 75.188 82.956 1.00 38.34 723 PHE A CA 1
ATOM 795 C C . PHE A 1 774 ? 130.214 76.268 82.338 1.00 38.34 723 PHE A C 1
ATOM 796 O O . PHE A 1 774 ? 130.666 77.402 82.210 1.00 38.34 723 PHE A O 1
ATOM 804 N N . PHE A 1 775 ? 128.978 75.949 81.963 1.00 36.24 724 PHE A N 1
ATOM 805 C CA . PHE A 1 775 ? 128.206 76.918 81.194 1.00 36.24 724 PHE A CA 1
ATOM 806 C C . PHE A 1 775 ? 127.675 78.063 82.036 1.00 36.24 724 PHE A C 1
ATOM 807 O O . PHE A 1 775 ? 127.662 79.207 81.570 1.00 36.24 724 PHE A O 1
ATOM 815 N N . PHE A 1 776 ? 127.280 77.812 83.277 1.00 31.75 725 PHE A N 1
ATOM 816 C CA . PHE A 1 776 ? 126.831 78.932 84.086 1.00 31.75 725 PHE A CA 1
ATOM 817 C C . PHE A 1 776 ? 127.991 79.822 84.482 1.00 31.75 725 PHE A C 1
ATOM 818 O O . PHE A 1 776 ? 127.860 81.046 84.479 1.00 31.75 725 PHE A O 1
ATOM 826 N N . ASN A 1 777 ? 129.165 79.243 84.704 1.00 35.17 726 ASN A N 1
ATOM 827 C CA . ASN A 1 777 ? 130.316 80.062 85.029 1.00 35.17 726 ASN A CA 1
ATOM 828 C C . ASN A 1 777 ? 130.908 80.722 83.811 1.00 35.17 726 ASN A C 1
ATOM 829 O O . ASN A 1 777 ? 131.566 81.753 83.920 1.00 35.17 726 ASN A O 1
ATOM 834 N N . GLY A 1 778 ? 130.724 80.141 82.649 1.00 35.56 727 GLY A N 1
ATOM 835 C CA . GLY A 1 778 ? 131.367 80.698 81.493 1.00 35.56 727 GLY A CA 1
ATOM 836 C C . GLY A 1 778 ? 130.549 81.804 80.896 1.00 35.56 727 GLY A C 1
ATOM 837 O O . GLY A 1 778 ? 131.090 82.753 80.331 1.00 35.56 727 GLY A O 1
ATOM 838 N N . MET A 1 779 ? 129.236 81.712 81.019 1.00 31.81 728 MET A N 1
ATOM 839 C CA . MET A 1 779 ? 128.452 82.823 80.523 1.00 31.81 728 MET A CA 1
ATOM 840 C C . MET A 1 779 ? 128.194 83.851 81.602 1.00 31.81 728 MET A C 1
ATOM 841 O O . MET A 1 779 ? 128.549 85.020 81.451 1.00 31.81 728 MET A O 1
ATOM 846 N N . PHE A 1 780 ? 127.577 83.427 82.696 1.00 30.60 729 PHE A N 1
ATOM 847 C CA . PHE A 1 780 ? 127.110 84.392 83.671 1.00 30.60 729 PHE A CA 1
ATOM 848 C C . PHE A 1 780 ? 128.230 84.763 84.615 1.00 30.60 729 PHE A C 1
ATOM 849 O O . PHE A 1 780 ? 128.464 85.941 84.892 1.00 30.60 729 PHE A O 1
ATOM 857 N N . GLY A 1 781 ? 128.932 83.779 85.106 1.00 33.93 730 GLY A N 1
ATOM 858 C CA . GLY A 1 781 ? 130.047 84.051 85.965 1.00 33.93 730 GLY A CA 1
ATOM 859 C C . GLY A 1 781 ? 131.277 84.466 85.198 1.00 33.93 730 GLY A C 1
ATOM 860 O O . GLY A 1 781 ? 131.247 84.809 84.021 1.00 33.93 730 GLY A O 1
ATOM 861 N N . LYS A 1 782 ? 132.399 84.404 85.883 1.00 41.00 731 LYS A N 1
ATOM 862 C CA . LYS A 1 782 ? 133.685 84.611 85.253 1.00 41.00 731 LYS A CA 1
ATOM 863 C C . LYS A 1 782 ? 134.476 83.323 85.351 1.00 41.00 731 LYS A C 1
ATOM 864 O O . LYS A 1 782 ? 135.129 83.064 86.362 1.00 41.00 731 LYS A O 1
ATOM 870 N N . LEU A 1 783 ? 134.410 82.526 84.304 1.00 43.14 732 LEU A N 1
ATOM 871 C CA . LEU A 1 783 ? 135.345 81.442 84.107 1.00 43.14 732 LEU A CA 1
ATOM 872 C C . LEU A 1 783 ? 136.707 82.053 83.810 1.00 43.14 732 LEU A C 1
ATOM 873 O O . LEU A 1 783 ? 136.794 83.206 83.385 1.00 43.14 732 LEU A O 1
ATOM 878 N N . PHE A 1 784 ? 137.770 81.285 84.067 1.00 49.04 733 PHE A N 1
ATOM 879 C CA . PHE A 1 784 ? 139.139 81.816 84.209 1.00 49.04 733 PHE A CA 1
ATOM 880 C C . PHE A 1 784 ? 139.202 82.905 85.275 1.00 49.04 733 PHE A C 1
ATOM 881 O O . PHE A 1 784 ? 139.383 84.086 84.982 1.00 49.04 733 PHE A O 1
ATOM 889 N N . VAL A 1 785 ? 139.010 82.486 86.529 1.00 52.11 734 VAL A N 1
ATOM 890 C CA . VAL A 1 785 ? 139.174 83.378 87.670 1.00 52.11 734 VAL A CA 1
ATOM 891 C C . VAL A 1 785 ? 140.626 83.833 87.811 1.00 52.11 734 VAL A C 1
ATOM 892 O O . VAL A 1 785 ? 141.569 83.035 87.781 1.00 52.11 734 VAL A O 1
ATOM 896 N N . GLY A 1 786 ? 140.812 85.141 87.930 1.00 56.58 735 GLY A N 1
ATOM 897 C CA . GLY A 1 786 ? 142.136 85.703 88.115 1.00 56.58 735 GLY A CA 1
ATOM 898 C C . GLY A 1 786 ? 142.601 86.570 86.962 1.00 56.58 735 GLY A C 1
ATOM 899 O O . GLY A 1 786 ? 143.715 87.096 86.978 1.00 56.58 735 GLY A O 1
ATOM 900 N N . GLU A 1 795 ? 144.525 79.210 86.286 1.00 55.03 744 GLU A N 1
ATOM 901 C CA . GLU A 1 795 ? 143.596 80.305 86.509 1.00 55.03 744 GLU A CA 1
ATOM 902 C C . GLU A 1 795 ? 142.178 79.866 86.160 1.00 55.03 744 GLU A C 1
ATOM 903 O O . GLU A 1 795 ? 141.229 80.586 86.391 1.00 55.03 744 GLU A O 1
ATOM 909 N N . PHE A 1 796 ? 142.049 78.669 85.608 1.00 51.53 745 PHE A N 1
ATOM 910 C CA . PHE A 1 796 ? 140.754 78.168 85.181 1.00 51.53 745 PHE A CA 1
ATOM 911 C C . PHE A 1 796 ? 139.946 77.713 86.388 1.00 51.53 745 PHE A C 1
ATOM 912 O O . PHE A 1 796 ? 140.468 77.047 87.281 1.00 51.53 745 PHE A O 1
ATOM 920 N N . LEU A 1 797 ? 138.707 78.181 86.435 1.00 49.75 746 LEU A N 1
ATOM 921 C CA . LEU A 1 797 ? 137.843 77.952 87.613 1.00 49.75 746 LEU A CA 1
ATOM 922 C C . LEU A 1 797 ? 137.628 76.472 87.924 1.00 49.75 746 LEU A C 1
ATOM 923 O O . LEU A 1 797 ? 137.647 76.112 89.118 1.00 49.75 746 LEU A O 1
ATOM 928 N N . LEU A 1 798 ? 137.432 75.656 86.894 1.00 51.23 747 LEU A N 1
ATOM 929 C CA . LEU A 1 798 ? 137.135 74.251 87.121 1.00 51.23 747 LEU A CA 1
ATOM 930 C C . LEU A 1 798 ? 138.389 73.474 87.470 1.00 51.23 747 LEU A C 1
ATOM 931 O O . LEU A 1 798 ? 138.313 72.340 87.953 1.00 51.23 747 LEU A O 1
ATOM 936 N N . GLN A 1 799 ? 139.553 74.065 87.232 1.00 54.52 748 GLN A N 1
ATOM 937 C CA . GLN A 1 799 ? 140.782 73.481 87.745 1.00 54.52 748 GLN A CA 1
ATOM 938 C C . GLN A 1 799 ? 140.884 73.679 89.243 1.00 54.52 748 GLN A C 1
ATOM 939 O O . GLN A 1 799 ? 141.054 72.709 89.988 1.00 54.52 748 GLN A O 1
ATOM 945 N N . THR A 1 800 ? 140.745 74.923 89.704 1.00 55.40 749 THR A N 1
ATOM 946 C CA . THR A 1 800 ? 140.800 75.212 91.132 1.00 55.40 749 THR A CA 1
ATOM 947 C C . THR A 1 800 ? 139.581 74.621 91.823 1.00 55.40 749 THR A C 1
ATOM 948 O O . THR A 1 800 ? 138.569 74.334 91.182 1.00 55.40 749 THR A O 1
ATOM 952 N N . ASP A 1 801 ? 139.689 74.417 93.133 1.00 56.28 750 ASP A N 1
ATOM 953 C CA . ASP A 1 801 ? 138.766 73.523 93.821 1.00 56.28 750 ASP A CA 1
ATOM 954 C C . ASP A 1 801 ? 137.384 74.132 93.965 1.00 56.28 750 ASP A C 1
ATOM 955 O O . ASP A 1 801 ? 137.217 75.247 94.465 1.00 56.28 750 ASP A O 1
ATOM 960 N N . THR A 1 802 ? 136.404 73.366 93.535 1.00 52.80 751 THR A N 1
ATOM 961 C CA . THR A 1 802 ? 134.990 73.647 93.537 1.00 52.80 751 THR A CA 1
ATOM 962 C C . THR A 1 802 ? 134.382 73.127 94.838 1.00 52.80 751 THR A C 1
ATOM 963 O O . THR A 1 802 ? 135.056 73.098 95.873 1.00 52.80 751 THR A O 1
ATOM 967 N N . SER A 1 803 ? 133.069 72.874 94.826 1.00 47.47 752 SER A N 1
ATOM 968 C CA . SER A 1 803 ? 132.248 72.292 95.893 1.00 47.47 752 SER A CA 1
ATOM 969 C C . SER A 1 803 ? 132.006 73.265 97.041 1.00 47.47 752 SER A C 1
ATOM 970 O O . SER A 1 803 ? 131.167 73.013 97.908 1.00 47.47 752 SER A O 1
ATOM 973 N N . SER A 1 804 ? 132.719 74.387 97.047 1.00 44.42 753 SER A N 1
ATOM 974 C CA . SER A 1 804 ? 132.267 75.546 97.796 1.00 44.42 753 SER A CA 1
ATOM 975 C C . SER A 1 804 ? 131.107 76.195 97.070 1.00 44.42 753 SER A C 1
ATOM 976 O O . SER A 1 804 ? 130.301 76.911 97.672 1.00 44.42 753 SER A O 1
ATOM 979 N N . LEU A 1 805 ? 131.015 75.947 95.767 1.00 38.68 754 LEU A N 1
ATOM 980 C CA . LEU A 1 805 ? 130.031 76.600 94.932 1.00 38.68 754 LEU A CA 1
ATOM 981 C C . LEU A 1 805 ? 128.800 75.733 94.786 1.00 38.68 754 LEU A C 1
ATOM 982 O O . LEU A 1 805 ? 127.862 76.103 94.075 1.00 38.68 754 LEU A O 1
ATOM 987 N N . TRP A 1 806 ? 128.801 74.576 95.442 1.00 36.77 755 TRP A N 1
ATOM 988 C CA . TRP A 1 806 ? 127.647 73.682 95.492 1.00 36.77 755 TRP A CA 1
ATOM 989 C C . TRP A 1 806 ? 127.053 73.696 96.896 1.00 36.77 755 TRP A C 1
ATOM 990 O O . TRP A 1 806 ? 127.334 72.838 97.726 1.00 36.77 755 TRP A O 1
ATOM 1001 N N . HIS A 1 807 ? 126.233 74.703 97.154 1.00 36.40 756 HIS A N 1
ATOM 1002 C CA . HIS A 1 807 ? 125.630 74.844 98.468 1.00 36.40 756 HIS A CA 1
ATOM 1003 C C . HIS A 1 807 ? 124.567 73.768 98.665 1.00 36.40 756 HIS A C 1
ATOM 1004 O O . HIS A 1 807 ? 123.829 73.458 97.730 1.00 36.40 756 HIS A O 1
ATOM 1011 N N . PRO A 1 808 ? 124.477 73.160 99.846 1.00 33.18 757 PRO A N 1
ATOM 1012 C CA . PRO A 1 808 ? 123.470 72.115 100.036 1.00 33.18 757 PRO A CA 1
ATOM 1013 C C . PRO A 1 808 ? 122.076 72.658 100.225 1.00 33.18 757 PRO A C 1
ATOM 1014 O O . PRO A 1 808 ? 121.117 71.883 100.223 1.00 33.18 757 PRO A O 1
ATOM 1018 N N . ALA A 1 809 ? 121.930 73.968 100.417 1.00 31.57 758 ALA A N 1
ATOM 1019 C CA . ALA A 1 809 ? 120.601 74.542 100.552 1.00 31.57 758 ALA A CA 1
ATOM 1020 C C . ALA A 1 809 ? 119.936 74.686 99.203 1.00 31.57 758 ALA A C 1
ATOM 1021 O O . ALA A 1 809 ? 118.712 74.811 99.116 1.00 31.57 758 ALA A O 1
ATOM 1023 N N . PHE A 1 810 ? 120.731 74.661 98.150 1.00 30.90 759 PHE A N 1
ATOM 1024 C CA . PHE A 1 810 ? 120.328 75.028 96.804 1.00 30.90 759 PHE A CA 1
ATOM 1025 C C . PHE A 1 810 ? 121.237 74.261 95.871 1.00 30.90 759 PHE A C 1
ATOM 1026 O O . PHE A 1 810 ? 122.284 74.779 95.498 1.00 30.90 759 PHE A O 1
ATOM 1034 N N . MET A 1 811 ? 120.874 73.033 95.511 1.00 33.50 760 MET A N 1
ATOM 1035 C CA . MET A 1 811 ? 121.604 72.321 94.462 1.00 33.50 760 MET A CA 1
ATOM 1036 C C . MET A 1 811 ? 120.664 71.414 93.681 1.00 33.50 760 MET A C 1
ATOM 1037 O O . MET A 1 811 ? 119.922 70.604 94.238 1.00 33.50 760 MET A O 1
ATOM 1042 N N . PHE A 1 812 ? 120.665 71.589 92.360 1.00 30.02 761 PHE A N 1
ATOM 1043 C CA . PHE A 1 812 ? 119.666 70.934 91.550 1.00 30.02 761 PHE A CA 1
ATOM 1044 C C . PHE A 1 812 ? 120.100 70.392 90.206 1.00 30.02 761 PHE A C 1
ATOM 1045 O O . PHE A 1 812 ? 119.269 69.760 89.560 1.00 30.02 761 PHE A O 1
ATOM 1053 N N . LEU A 1 813 ? 121.299 70.691 89.732 1.00 32.03 762 LEU A N 1
ATOM 1054 C CA . LEU A 1 813 ? 121.916 69.985 88.604 1.00 32.03 762 LEU A CA 1
ATOM 1055 C C . LEU A 1 813 ? 121.076 70.029 87.321 1.00 32.03 762 LEU A C 1
ATOM 1056 O O . LEU A 1 813 ? 120.458 69.045 86.932 1.00 32.03 762 LEU A O 1
ATOM 1061 N N . LEU A 1 814 ? 120.951 71.193 86.707 1.00 30.97 763 LEU A N 1
ATOM 1062 C CA . LEU A 1 814 ? 120.064 71.235 85.556 1.00 30.97 763 LEU A CA 1
ATOM 1063 C C . LEU A 1 814 ? 120.853 71.258 84.254 1.00 30.97 763 LEU A C 1
ATOM 1064 O O . LEU A 1 814 ? 121.761 72.100 84.104 1.00 30.97 763 LEU A O 1
ATOM 1069 N N . LEU A 1 815 ? 120.492 70.343 83.365 1.00 34.54 764 LEU A N 1
ATOM 1070 C CA . LEU A 1 815 ? 121.325 69.824 82.291 1.00 34.54 764 LEU A CA 1
ATOM 1071 C C . LEU A 1 815 ? 120.403 69.445 81.145 1.00 34.54 764 LEU A C 1
ATOM 1072 O O . LEU A 1 815 ? 119.228 69.161 81.380 1.00 34.54 764 LEU A O 1
ATOM 1077 N N . PRO A 1 816 ? 120.882 69.465 79.894 1.00 36.89 765 PRO A N 1
ATOM 1078 C CA . PRO A 1 816 ? 119.946 69.460 78.768 1.00 36.89 765 PRO A CA 1
ATOM 1079 C C . PRO A 1 816 ? 119.341 68.096 78.531 1.00 36.89 765 PRO A C 1
ATOM 1080 O O . PRO A 1 816 ? 119.728 67.116 79.161 1.00 36.89 765 PRO A O 1
ATOM 1084 N N . VAL A 1 817 ? 118.336 68.040 77.657 1.00 43.01 766 VAL A N 1
ATOM 1085 C CA . VAL A 1 817 ? 117.755 66.771 77.234 1.00 43.01 766 VAL A CA 1
ATOM 1086 C C . VAL A 1 817 ? 117.844 66.679 75.721 1.00 43.01 766 VAL A C 1
ATOM 1087 O O . VAL A 1 817 ? 117.934 67.703 75.027 1.00 43.01 766 VAL A O 1
ATOM 1091 N N . GLU A 1 818 ? 117.855 65.446 75.219 1.00 52.61 767 GLU A N 1
ATOM 1092 C CA . GLU A 1 818 ? 117.972 65.195 73.791 1.00 52.61 767 GLU A CA 1
ATOM 1093 C C . GLU A 1 818 ? 116.596 65.075 73.171 1.00 52.61 767 GLU A C 1
ATOM 1094 O O . GLU A 1 818 ? 115.835 64.156 73.478 1.00 52.61 767 GLU A O 1
ATOM 1100 N N . THR A 1 819 ? 116.274 66.037 72.323 1.00 54.20 768 THR A N 1
ATOM 1101 C CA . THR A 1 819 ? 115.107 65.966 71.468 1.00 54.20 768 THR A CA 1
ATOM 1102 C C . THR A 1 819 ? 115.383 66.887 70.296 1.00 54.20 768 THR A C 1
ATOM 1103 O O . THR A 1 819 ? 116.447 67.502 70.235 1.00 54.20 768 THR A O 1
ATOM 1107 N N . ALA A 1 826 ? 112.205 63.271 77.841 1.00 50.98 775 ALA A N 1
ATOM 1108 C CA . ALA A 1 826 ? 112.584 62.649 79.101 1.00 50.98 775 ALA A CA 1
ATOM 1109 C C . ALA A 1 826 ? 114.020 62.143 79.047 1.00 50.98 775 ALA A C 1
ATOM 1110 O O . ALA A 1 826 ? 114.541 61.641 80.041 1.00 50.98 775 ALA A O 1
ATOM 1112 N N . THR A 1 827 ? 114.673 62.301 77.896 1.00 51.40 776 THR A N 1
ATOM 1113 C CA . THR A 1 827 ? 116.067 61.899 77.755 1.00 51.40 776 THR A CA 1
ATOM 1114 C C . THR A 1 827 ? 116.981 62.858 78.508 1.00 51.40 776 THR A C 1
ATOM 1115 O O . THR A 1 827 ? 116.538 63.712 79.276 1.00 51.40 776 THR A O 1
ATOM 1119 N N . ILE A 1 828 ? 118.282 62.697 78.311 1.00 47.91 777 ILE A N 1
ATOM 1120 C CA . ILE A 1 828 ? 119.202 63.382 79.208 1.00 47.91 777 ILE A CA 1
ATOM 1121 C C . ILE A 1 828 ? 120.415 63.927 78.460 1.00 47.91 777 ILE A C 1
ATOM 1122 O O . ILE A 1 828 ? 121.179 64.730 79.006 1.00 47.91 777 ILE A O 1
ATOM 1127 N N . ASP A 1 829 ? 120.585 63.513 77.199 1.00 50.39 778 ASP A N 1
ATOM 1128 C CA . ASP A 1 829 ? 121.501 64.150 76.233 1.00 50.39 778 ASP A CA 1
ATOM 1129 C C . ASP A 1 829 ? 122.948 64.161 76.702 1.00 50.39 778 ASP A C 1
ATOM 1130 O O . ASP A 1 829 ? 123.507 65.201 77.042 1.00 50.39 778 ASP A O 1
ATOM 1135 N N . TRP A 1 830 ? 123.558 62.982 76.745 1.00 50.89 779 TRP A N 1
ATOM 1136 C CA . TRP A 1 830 ? 124.946 62.929 77.167 1.00 50.89 779 TRP A CA 1
ATOM 1137 C C . TRP A 1 830 ? 125.900 63.385 76.073 1.00 50.89 779 TRP A C 1
ATOM 1138 O O . TRP A 1 830 ? 127.097 63.494 76.315 1.00 50.89 779 TRP A O 1
ATOM 1149 N N . SER A 1 831 ? 125.403 63.681 74.875 1.00 52.02 780 SER A N 1
ATOM 1150 C CA . SER A 1 831 ? 126.307 64.132 73.823 1.00 52.02 780 SER A CA 1
ATOM 1151 C C . SER A 1 831 ? 126.859 65.521 74.124 1.00 52.02 780 SER A C 1
ATOM 1152 O O . SER A 1 831 ? 128.077 65.728 74.113 1.00 52.02 780 SER A O 1
ATOM 1155 N N . ALA A 1 832 ? 125.984 66.474 74.435 1.00 50.51 781 ALA A N 1
ATOM 1156 C CA . ALA A 1 832 ? 126.445 67.822 74.727 1.00 50.51 781 ALA A CA 1
ATOM 1157 C C . ALA A 1 832 ? 127.150 67.885 76.070 1.00 50.51 781 ALA A C 1
ATOM 1158 O O . ALA A 1 832 ? 128.113 68.638 76.236 1.00 50.51 781 ALA A O 1
ATOM 1160 N N . ILE A 1 833 ? 126.715 67.067 77.023 1.00 48.01 782 ILE A N 1
ATOM 1161 C CA . ILE A 1 833 ? 127.361 67.029 78.328 1.00 48.01 782 ILE A CA 1
ATOM 1162 C C . ILE A 1 833 ? 128.747 66.421 78.219 1.00 48.01 782 ILE A C 1
ATOM 1163 O O . ILE A 1 833 ? 129.695 66.894 78.854 1.00 48.01 782 ILE A O 1
ATOM 1168 N N . ASN A 1 834 ? 128.894 65.392 77.386 1.00 50.20 783 ASN A N 1
ATOM 1169 C CA . ASN A 1 834 ? 130.199 64.789 77.152 1.00 50.20 783 ASN A CA 1
ATOM 1170 C C . ASN A 1 834 ? 131.127 65.727 76.408 1.00 50.20 783 ASN A C 1
ATOM 1171 O O . ASN A 1 834 ? 132.324 65.770 76.706 1.00 50.20 783 ASN A O 1
ATOM 1176 N N . SER A 1 835 ? 130.602 66.495 75.455 1.00 49.96 784 SER A N 1
ATOM 1177 C CA . SER A 1 835 ? 131.441 67.464 74.759 1.00 49.96 784 SER A CA 1
ATOM 1178 C C . SER A 1 835 ? 131.900 68.567 75.690 1.00 49.96 784 SER A C 1
ATOM 1179 O O . SER A 1 835 ? 133.055 69.002 75.640 1.00 49.96 784 SER A O 1
ATOM 1182 N N . CYS A 1 836 ? 130.996 69.035 76.540 1.00 49.68 785 CYS A N 1
ATOM 1183 C CA . CYS A 1 836 ? 131.340 70.043 77.526 1.00 49.68 785 CYS A CA 1
ATOM 1184 C C . CYS A 1 836 ? 132.339 69.524 78.550 1.00 49.68 785 CYS A C 1
ATOM 1185 O O . CYS A 1 836 ? 133.277 70.231 78.919 1.00 49.68 785 CYS A O 1
ATOM 1188 N N . ALA A 1 837 ? 132.174 68.288 79.011 1.00 50.06 786 ALA A N 1
ATOM 1189 C CA . ALA A 1 837 ? 133.130 67.725 79.954 1.00 50.06 786 ALA A CA 1
ATOM 1190 C C . ALA A 1 837 ? 134.481 67.494 79.298 1.00 50.06 786 ALA A C 1
ATOM 1191 O O . ALA A 1 837 ? 135.523 67.691 79.931 1.00 50.06 786 ALA A O 1
ATOM 1193 N N . SER A 1 838 ? 134.484 67.134 78.014 1.00 50.61 787 SER A N 1
ATOM 1194 C CA . SER A 1 838 ? 135.738 66.972 77.286 1.00 50.61 787 SER A CA 1
ATOM 1195 C C . SER A 1 838 ? 136.454 68.301 77.099 1.00 50.61 787 SER A C 1
ATOM 1196 O O . SER A 1 838 ? 137.683 68.368 77.199 1.00 50.61 787 SER A O 1
ATOM 1199 N N . ILE A 1 839 ? 135.704 69.381 76.871 1.00 51.30 788 ILE A N 1
ATOM 1200 C CA . ILE A 1 839 ? 136.349 70.685 76.753 1.00 51.30 788 ILE A CA 1
ATOM 1201 C C . ILE A 1 839 ? 136.751 71.208 78.130 1.00 51.30 788 ILE A C 1
ATOM 1202 O O . ILE A 1 839 ? 137.672 72.020 78.255 1.00 51.30 788 ILE A O 1
ATOM 1207 N N . VAL A 1 840 ? 136.137 70.685 79.190 1.00 50.78 789 VAL A N 1
ATOM 1208 C CA . VAL A 1 840 ? 136.614 71.000 80.533 1.00 50.78 789 VAL A CA 1
ATOM 1209 C C . VAL A 1 840 ? 137.971 70.361 80.782 1.00 50.78 789 VAL A C 1
ATOM 1210 O O . VAL A 1 840 ? 138.897 71.020 81.280 1.00 50.78 789 VAL A O 1
ATOM 1214 N N . GLU A 1 841 ? 138.134 69.091 80.398 1.00 53.90 790 GLU A N 1
ATOM 1215 C CA . GLU A 1 841 ? 139.453 68.477 80.536 1.00 53.90 790 GLU A CA 1
ATOM 1216 C C . GLU A 1 841 ? 140.459 69.088 79.568 1.00 53.90 790 GLU A C 1
ATOM 1217 O O . GLU A 1 841 ? 141.661 69.109 79.854 1.00 53.90 790 GLU A O 1
ATOM 1223 N N . PHE A 1 842 ? 139.987 69.619 78.438 1.00 53.19 791 PHE A N 1
ATOM 1224 C CA . PHE A 1 842 ? 140.880 70.365 77.558 1.00 53.19 791 PHE A CA 1
ATOM 1225 C C . PHE A 1 842 ? 141.402 71.628 78.228 1.00 53.19 791 PHE A C 1
ATOM 1226 O O . PHE A 1 842 ? 142.606 71.892 78.210 1.00 53.19 791 PHE A O 1
ATOM 1234 N N . LEU A 1 843 ? 140.507 72.452 78.771 1.00 52.42 792 LEU A N 1
ATOM 1235 C CA . LEU A 1 843 ? 140.938 73.731 79.317 1.00 52.42 792 LEU A CA 1
ATOM 1236 C C . LEU A 1 843 ? 141.690 73.554 80.629 1.00 52.42 792 LEU A C 1
ATOM 1237 O O . LEU A 1 843 ? 142.451 74.438 81.040 1.00 52.42 792 LEU A O 1
ATOM 1242 N N . LYS A 1 844 ? 141.487 72.425 81.310 1.00 53.79 793 LYS A N 1
ATOM 1243 C CA . LYS A 1 844 ? 142.357 72.103 82.433 1.00 53.79 793 LYS A CA 1
ATOM 1244 C C . LYS A 1 844 ? 143.715 71.636 81.942 1.00 53.79 793 LYS A C 1
ATOM 1245 O O . LYS A 1 844 ? 144.737 71.878 82.593 1.00 53.79 793 LYS A O 1
ATOM 1251 N N . LYS A 1 845 ? 143.742 70.975 80.784 1.00 56.85 794 LYS A N 1
ATOM 1252 C CA . LYS A 1 845 ? 144.996 70.513 80.201 1.00 56.85 794 LYS A CA 1
ATOM 1253 C C . LYS A 1 845 ? 145.835 71.679 79.696 1.00 56.85 794 LYS A C 1
ATOM 1254 O O . LYS A 1 845 ? 147.066 71.594 79.656 1.00 56.85 794 LYS A O 1
ATOM 1260 N N . ASN A 1 846 ? 145.186 72.775 79.311 1.00 58.40 795 ASN A N 1
ATOM 1261 C CA . ASN A 1 846 ? 145.874 73.975 78.845 1.00 58.40 795 ASN A CA 1
ATOM 1262 C C . ASN A 1 846 ? 146.613 74.652 79.992 1.00 58.40 795 ASN A C 1
ATOM 1263 O O . ASN A 1 846 ? 147.246 75.691 79.804 1.00 58.40 795 ASN A O 1
ATOM 1268 N N . ASN A 1 877 ? 140.732 73.131 53.623 1.00 69.38 826 ASN A N 1
ATOM 1269 C CA . ASN A 1 877 ? 140.001 74.384 53.769 1.00 69.38 826 ASN A CA 1
ATOM 1270 C C . ASN A 1 877 ? 139.510 74.602 55.199 1.00 69.38 826 ASN A C 1
ATOM 1271 O O . ASN A 1 877 ? 138.790 75.557 55.480 1.00 69.38 826 ASN A O 1
ATOM 1276 N N . LEU A 1 878 ? 139.913 73.707 56.096 1.00 68.99 827 LEU A N 1
ATOM 1277 C CA . LEU A 1 878 ? 139.444 73.692 57.473 1.00 68.99 827 LEU A CA 1
ATOM 1278 C C . LEU A 1 878 ? 140.276 74.636 58.323 1.00 68.99 827 LEU A C 1
ATOM 1279 O O . LEU A 1 878 ? 141.503 74.666 58.201 1.00 68.99 827 LEU A O 1
ATOM 1284 N N . ILE A 1 879 ? 139.606 75.423 59.167 1.00 66.08 828 ILE A N 1
ATOM 1285 C CA . ILE A 1 879 ? 140.334 76.287 60.087 1.00 66.08 828 ILE A CA 1
ATOM 1286 C C . ILE A 1 879 ? 140.550 75.553 61.401 1.00 66.08 828 ILE A C 1
ATOM 1287 O O . ILE A 1 879 ? 139.896 74.546 61.697 1.00 66.08 828 ILE A O 1
ATOM 1292 N N . HIS A 1 880 ? 141.459 76.073 62.206 1.00 64.76 829 HIS A N 1
ATOM 1293 C CA . HIS A 1 880 ? 141.990 75.351 63.343 1.00 64.76 829 HIS A CA 1
ATOM 1294 C C . HIS A 1 880 ? 141.638 76.087 64.618 1.00 64.76 829 HIS A C 1
ATOM 1295 O O . HIS A 1 880 ? 142.161 77.175 64.871 1.00 64.76 829 HIS A O 1
ATOM 1302 N N . PHE A 1 881 ? 140.751 75.505 65.413 1.00 58.75 830 PHE A N 1
ATOM 1303 C CA . PHE A 1 881 ? 140.571 76.002 66.759 1.00 58.75 830 PHE A CA 1
ATOM 1304 C C . PHE A 1 881 ? 141.663 75.429 67.649 1.00 58.75 830 PHE A C 1
ATOM 1305 O O . PHE A 1 881 ? 142.440 74.573 67.234 1.00 58.75 830 PHE A O 1
ATOM 1313 N N . ALA A 1 882 ? 141.722 75.910 68.887 1.00 57.39 831 ALA A N 1
ATOM 1314 C CA . ALA A 1 882 ? 142.640 75.306 69.840 1.00 57.39 831 ALA A CA 1
ATOM 1315 C C . ALA A 1 882 ? 142.179 73.911 70.215 1.00 57.39 831 ALA A C 1
ATOM 1316 O O . ALA A 1 882 ? 142.997 73.028 70.493 1.00 57.39 831 ALA A O 1
ATOM 1318 N N . ASN A 1 883 ? 140.870 73.695 70.222 1.00 59.00 832 ASN A N 1
ATOM 1319 C CA . ASN A 1 883 ? 140.346 72.378 70.535 1.00 59.00 832 ASN A CA 1
ATOM 1320 C C . ASN A 1 883 ? 140.527 71.428 69.362 1.00 59.00 832 ASN A C 1
ATOM 1321 O O . ASN A 1 883 ? 141.241 70.427 69.466 1.00 59.00 832 ASN A O 1
ATOM 1326 N N . ALA A 1 884 ? 139.880 71.720 68.241 1.00 63.12 833 ALA A N 1
ATOM 1327 C CA . ALA A 1 884 ? 139.839 70.776 67.143 1.00 63.12 833 ALA A CA 1
ATOM 1328 C C . ALA A 1 884 ? 139.622 71.531 65.847 1.00 63.12 833 ALA A C 1
ATOM 1329 O O . ALA A 1 884 ? 139.192 72.683 65.842 1.00 63.12 833 ALA A O 1
ATOM 1331 N N . SER A 1 885 ? 139.934 70.861 64.748 1.00 66.03 834 SER A N 1
ATOM 1332 C CA . SER A 1 885 ? 139.708 71.414 63.424 1.00 66.03 834 SER A CA 1
ATOM 1333 C C . SER A 1 885 ? 138.220 71.461 63.117 1.00 66.03 834 SER A C 1
ATOM 1334 O O . SER A 1 885 ? 137.414 70.770 63.744 1.00 66.03 834 SER A O 1
ATOM 1337 N N . SER A 1 886 ? 137.845 72.290 62.152 1.00 66.17 835 SER A N 1
ATOM 1338 C CA . SER A 1 886 ? 136.448 72.351 61.762 1.00 66.17 835 SER A CA 1
ATOM 1339 C C . SER A 1 886 ? 136.329 72.775 60.314 1.00 66.17 835 SER A C 1
ATOM 1340 O O . SER A 1 886 ? 137.111 73.591 59.826 1.00 66.17 835 SER A O 1
ATOM 1343 N N . ASP A 1 887 ? 135.317 72.224 59.652 1.00 69.44 836 ASP A N 1
ATOM 1344 C CA . ASP A 1 887 ? 134.972 72.633 58.303 1.00 69.44 836 ASP A CA 1
ATOM 1345 C C . ASP A 1 887 ? 134.562 74.094 58.301 1.00 69.44 836 ASP A C 1
ATOM 1346 O O . ASP A 1 887 ? 133.868 74.563 59.202 1.00 69.44 836 ASP A O 1
ATOM 1351 N N . LYS A 1 888 ? 135.004 74.806 57.270 1.00 67.75 837 LYS A N 1
ATOM 1352 C CA . LYS A 1 888 ? 134.820 76.246 57.209 1.00 67.75 837 LYS A CA 1
ATOM 1353 C C . LYS A 1 888 ? 133.367 76.596 56.921 1.00 67.75 837 LYS A C 1
ATOM 1354 O O . LYS A 1 888 ? 132.913 77.705 57.216 1.00 67.75 837 LYS A O 1
ATOM 1360 N N . ASN A 1 889 ? 132.615 75.652 56.354 1.00 68.90 838 ASN A N 1
ATOM 1361 C CA . ASN A 1 889 ? 131.242 75.942 55.961 1.00 68.90 838 ASN A CA 1
ATOM 1362 C C . ASN A 1 889 ? 130.257 75.554 57.054 1.00 68.90 838 ASN A C 1
ATOM 1363 O O . ASN A 1 889 ? 129.383 76.344 57.424 1.00 68.90 838 ASN A O 1
ATOM 1368 N N . SER A 1 890 ? 130.365 74.332 57.571 1.00 68.23 839 SER A N 1
ATOM 1369 C CA . SER A 1 890 ? 129.528 73.907 58.696 1.00 68.23 839 SER A CA 1
ATOM 1370 C C . SER A 1 890 ? 130.201 74.342 59.999 1.00 68.23 839 SER A C 1
ATOM 1371 O O . SER A 1 890 ? 130.799 73.562 60.736 1.00 68.23 839 SER A O 1
ATOM 1374 N N . LEU A 1 891 ? 130.130 75.647 60.228 1.00 61.96 840 LEU A N 1
ATOM 1375 C CA . LEU A 1 891 ? 130.841 76.307 61.349 1.00 61.96 840 LEU A CA 1
ATOM 1376 C C . LEU A 1 891 ? 130.019 77.461 61.934 1.00 61.96 840 LEU A C 1
ATOM 1377 O O . LEU A 1 891 ? 130.275 77.831 63.063 1.00 61.96 840 LEU A O 1
ATOM 1382 N N . GLU A 1 892 ? 129.082 78.042 61.193 1.00 59.36 841 GLU A N 1
ATOM 1383 C CA . GLU A 1 892 ? 128.329 79.148 61.751 1.00 59.36 841 GLU A CA 1
ATOM 1384 C C . GLU A 1 892 ? 127.377 78.654 62.831 1.00 59.36 841 GLU A C 1
ATOM 1385 O O . GLU A 1 892 ? 126.920 77.507 62.798 1.00 59.36 841 GLU A O 1
ATOM 1391 N N . GLU A 1 893 ? 127.173 79.510 63.834 1.00 54.77 842 GLU A N 1
ATOM 1392 C CA . GLU A 1 893 ? 126.142 79.381 64.864 1.00 54.77 842 GLU A CA 1
ATOM 1393 C C . GLU A 1 893 ? 126.429 78.190 65.774 1.00 54.77 842 GLU A C 1
ATOM 1394 O O . GLU A 1 893 ? 125.553 77.380 66.073 1.00 54.77 842 GLU A O 1
ATOM 1400 N N . LEU A 1 894 ? 127.686 78.077 66.212 1.00 50.07 843 LEU A N 1
ATOM 1401 C CA . LEU A 1 894 ? 128.091 76.980 67.083 1.00 50.07 843 LEU A CA 1
ATOM 1402 C C . LEU A 1 894 ? 128.775 77.557 68.312 1.00 50.07 843 LEU A C 1
ATOM 1403 O O . LEU A 1 894 ? 129.382 78.625 68.241 1.00 50.07 843 LEU A O 1
ATOM 1408 N N . VAL A 1 895 ? 128.707 76.827 69.424 1.00 45.10 844 VAL A N 1
ATOM 1409 C CA . VAL A 1 895 ? 129.221 77.331 70.687 1.00 45.10 844 VAL A CA 1
ATOM 1410 C C . VAL A 1 895 ? 130.722 77.123 70.746 1.00 45.10 844 VAL A C 1
ATOM 1411 O O . VAL A 1 895 ? 131.256 76.127 70.254 1.00 45.10 844 VAL A O 1
ATOM 1415 N N . VAL A 1 896 ? 131.405 78.087 71.347 1.00 45.43 845 VAL A N 1
ATOM 1416 C CA . VAL A 1 896 ? 132.842 78.262 71.296 1.00 45.43 845 VAL A CA 1
ATOM 1417 C C . VAL A 1 896 ? 133.277 78.978 72.559 1.00 45.43 845 VAL A C 1
ATOM 1418 O O . VAL A 1 896 ? 132.638 79.936 72.993 1.00 45.43 845 VAL A O 1
ATOM 1422 N N . ILE A 1 897 ? 134.343 78.493 73.184 1.00 45.99 846 ILE A N 1
ATOM 1423 C CA . ILE A 1 897 ? 134.898 79.178 74.340 1.00 45.99 846 ILE A CA 1
ATOM 1424 C C . ILE A 1 897 ? 136.297 79.672 74.011 1.00 45.99 846 ILE A C 1
ATOM 1425 O O . ILE A 1 897 ? 137.149 78.905 73.570 1.00 45.99 846 ILE A O 1
ATOM 1430 N N . ALA A 1 898 ? 136.521 80.961 74.192 1.00 48.44 847 ALA A N 1
ATOM 1431 C CA . ALA A 1 898 ? 137.829 81.529 73.944 1.00 48.44 847 ALA A CA 1
ATOM 1432 C C . ALA A 1 898 ? 138.767 81.164 75.083 1.00 48.44 847 ALA A C 1
ATOM 1433 O O . ALA A 1 898 ? 138.382 81.249 76.247 1.00 48.44 847 ALA A O 1
ATOM 1435 N N . ILE A 1 899 ? 140.000 80.765 74.768 1.00 50.54 848 ILE A N 1
ATOM 1436 C CA . ILE A 1 899 ? 140.814 80.108 75.787 1.00 50.54 848 ILE A CA 1
ATOM 1437 C C . ILE A 1 899 ? 141.621 81.114 76.595 1.00 50.54 848 ILE A C 1
ATOM 1438 O O . ILE A 1 899 ? 142.026 80.832 77.726 1.00 50.54 848 ILE A O 1
ATOM 1443 N N . HIS A 1 900 ? 141.880 82.290 76.042 1.00 53.62 849 HIS A N 1
ATOM 1444 C CA . HIS A 1 900 ? 142.810 83.192 76.701 1.00 53.62 849 HIS A CA 1
ATOM 1445 C C . HIS A 1 900 ? 142.081 84.119 77.657 1.00 53.62 849 HIS A C 1
ATOM 1446 O O . HIS A 1 900 ? 142.648 84.565 78.662 1.00 53.62 849 HIS A O 1
ATOM 1453 N N . THR A 1 901 ? 140.838 84.460 77.338 1.00 51.46 850 THR A N 1
ATOM 1454 C CA . THR A 1 901 ? 139.883 84.879 78.345 1.00 51.46 850 THR A CA 1
ATOM 1455 C C . THR A 1 901 ? 138.658 83.995 78.233 1.00 51.46 850 THR A C 1
ATOM 1456 O O . THR A 1 901 ? 138.020 83.919 77.183 1.00 51.46 850 THR A O 1
ATOM 1460 N N . GLY A 1 902 ? 138.368 83.288 79.308 1.00 47.95 851 GLY A N 1
ATOM 1461 C CA . GLY A 1 902 ? 137.477 82.159 79.218 1.00 47.95 851 GLY A CA 1
ATOM 1462 C C . GLY A 1 902 ? 136.030 82.530 79.244 1.00 47.95 851 GLY A C 1
ATOM 1463 O O . GLY A 1 902 ? 135.363 82.417 80.272 1.00 47.95 851 GLY A O 1
ATOM 1464 N N . ARG A 1 903 ? 135.536 82.991 78.115 1.00 44.81 852 ARG A N 1
ATOM 1465 C CA . ARG A 1 903 ? 134.150 83.387 77.995 1.00 44.81 852 ARG A CA 1
ATOM 1466 C C . ARG A 1 903 ? 133.575 82.701 76.769 1.00 44.81 852 ARG A C 1
ATOM 1467 O O . ARG A 1 903 ? 134.208 82.679 75.715 1.00 44.81 852 ARG A O 1
ATOM 1475 N N . ILE A 1 904 ? 132.411 82.076 76.935 1.00 39.46 853 ILE A N 1
ATOM 1476 C CA . ILE A 1 904 ? 131.766 81.364 75.845 1.00 39.46 853 ILE A CA 1
ATOM 1477 C C . ILE A 1 904 ? 131.253 82.356 74.820 1.00 39.46 853 ILE A C 1
ATOM 1478 O O . ILE A 1 904 ? 130.627 83.356 75.159 1.00 39.46 853 ILE A O 1
ATOM 1483 N N . TYR A 1 905 ? 131.551 82.103 73.561 1.00 42.02 854 TYR A N 1
ATOM 1484 C CA . TYR A 1 905 ? 130.941 82.839 72.479 1.00 42.02 854 TYR A CA 1
ATOM 1485 C C . TYR A 1 905 ? 130.084 81.901 71.653 1.00 42.02 854 TYR A C 1
ATOM 1486 O O . TYR A 1 905 ? 129.904 80.739 71.993 1.00 42.02 854 TYR A O 1
ATOM 1495 N N . SER A 1 906 ? 129.553 82.422 70.570 1.00 45.17 855 SER A N 1
ATOM 1496 C CA . SER A 1 906 ? 128.803 81.637 69.611 1.00 45.17 855 SER A CA 1
ATOM 1497 C C . SER A 1 906 ? 128.938 82.339 68.275 1.00 45.17 855 SER A C 1
ATOM 1498 O O . SER A 1 906 ? 128.563 83.506 68.143 1.00 45.17 855 SER A O 1
ATOM 1501 N N . ILE A 1 907 ? 129.495 81.636 67.294 1.00 51.60 856 ILE A N 1
ATOM 1502 C CA . ILE A 1 907 ? 130.060 82.280 66.114 1.00 51.60 856 ILE A CA 1
ATOM 1503 C C . ILE A 1 907 ? 128.938 82.548 65.122 1.00 51.60 856 ILE A C 1
ATOM 1504 O O . ILE A 1 907 ? 128.424 81.627 64.502 1.00 51.60 856 ILE A O 1
ATOM 1509 N N . VAL A 1 908 ? 128.601 83.818 64.917 1.00 53.93 857 VAL A N 1
ATOM 1510 C CA . VAL A 1 908 ? 127.585 84.137 63.923 1.00 53.93 857 VAL A CA 1
ATOM 1511 C C . VAL A 1 908 ? 128.144 83.998 62.516 1.00 53.93 857 VAL A C 1
ATOM 1512 O O . VAL A 1 908 ? 127.443 83.549 61.603 1.00 53.93 857 VAL A O 1
ATOM 1516 N N . GLU A 1 909 ? 129.409 84.384 62.344 1.00 57.39 858 GLU A N 1
ATOM 1517 C CA . GLU A 1 909 ? 130.011 84.351 60.989 1.00 57.39 858 GLU A CA 1
ATOM 1518 C C . GLU A 1 909 ? 131.534 84.436 61.088 1.00 57.39 858 GLU A C 1
ATOM 1519 O O . GLU A 1 909 ? 132.044 84.876 62.133 1.00 57.39 858 GLU A O 1
ATOM 1525 N N . ALA A 1 910 ? 132.213 83.999 60.027 1.00 62.38 859 ALA A N 1
ATOM 1526 C CA . ALA A 1 910 ? 133.680 84.113 59.891 1.00 62.38 859 ALA A CA 1
ATOM 1527 C C . ALA A 1 910 ? 133.892 85.168 58.805 1.00 62.38 859 ALA A C 1
ATOM 1528 O O . ALA A 1 910 ? 133.219 85.056 57.762 1.00 62.38 859 ALA A O 1
ATOM 1530 N N . VAL A 1 911 ? 134.751 86.164 59.043 1.00 67.53 860 VAL A N 1
ATOM 1531 C CA . VAL A 1 911 ? 134.927 87.236 58.018 1.00 67.53 860 VAL A CA 1
ATOM 1532 C C . VAL A 1 911 ? 135.374 86.569 56.715 1.00 67.53 860 VAL A C 1
ATOM 1533 O O . VAL A 1 911 ? 136.319 85.757 56.756 1.00 67.53 860 VAL A O 1
ATOM 1537 N N . SER A 1 912 ? 134.711 86.918 55.608 1.00 72.05 861 SER A N 1
ATOM 1538 C CA . SER A 1 912 ? 134.981 86.307 54.279 1.00 72.05 861 SER A CA 1
ATOM 1539 C C . SER A 1 912 ? 136.407 86.610 53.809 1.00 72.05 861 SER A C 1
ATOM 1540 O O . SER A 1 912 ? 137.073 85.679 53.314 1.00 72.05 861 SER A O 1
ATOM 1543 N N . ASP A 1 913 ? 136.857 87.857 53.969 1.00 73.87 862 ASP A N 1
ATOM 1544 C CA . ASP A 1 913 ? 138.232 88.222 53.535 1.00 73.87 862 ASP A CA 1
ATOM 1545 C C . ASP A 1 913 ? 138.924 89.023 54.641 1.00 73.87 862 ASP A C 1
ATOM 1546 O O . ASP A 1 913 ? 139.180 90.225 54.429 1.00 73.87 862 ASP A O 1
ATOM 1551 N N . SER A 1 914 ? 139.231 88.366 55.761 1.00 68.83 863 SER A N 1
ATOM 1552 C CA . SER A 1 914 ? 139.926 89.037 56.889 1.00 68.83 863 SER A CA 1
ATOM 1553 C C . SER A 1 914 ? 140.828 88.028 57.601 1.00 68.83 863 SER A C 1
ATOM 1554 O O . SER A 1 914 ? 140.714 86.824 57.313 1.00 68.83 863 SER A O 1
ATOM 1557 N N . SER A 1 915 ? 141.682 88.514 58.501 1.00 67.48 864 SER A N 1
ATOM 1558 C CA . SER A 1 915 ? 142.617 87.648 59.200 1.00 67.48 864 SER A CA 1
ATOM 1559 C C . SER A 1 915 ? 143.066 88.326 60.477 1.00 67.48 864 SER A C 1
ATOM 1560 O O . SER A 1 915 ? 142.518 89.345 60.892 1.00 67.48 864 SER A O 1
ATOM 1563 N N . ALA A 1 916 ? 144.116 87.769 61.069 1.00 67.90 865 ALA A N 1
ATOM 1564 C CA . ALA A 1 916 ? 144.677 88.352 62.278 1.00 67.90 865 ALA A CA 1
ATOM 1565 C C . ALA A 1 916 ? 145.420 89.651 61.985 1.00 67.90 865 ALA A C 1
ATOM 1566 O O . ALA A 1 916 ? 145.725 90.412 62.906 1.00 67.90 865 ALA A O 1
ATOM 1568 N N . M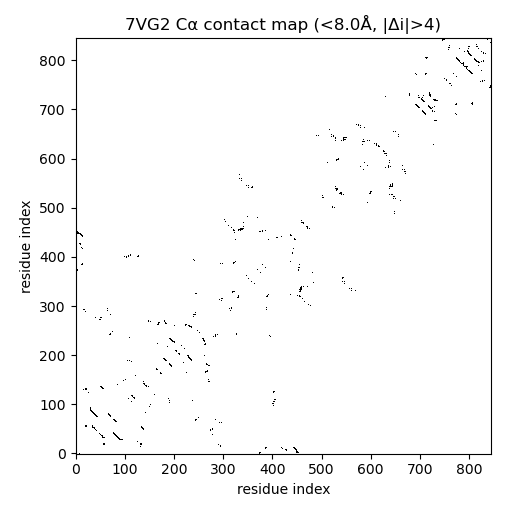ET A 1 917 ? 145.739 89.913 60.710 1.00 69.31 866 MET A N 1
ATOM 1569 C CA . MET A 1 917 ? 146.431 91.148 60.345 1.00 69.31 866 MET A CA 1
ATOM 1570 C C . MET A 1 917 ? 145.472 92.286 60.047 1.00 69.31 866 MET A C 1
ATOM 1571 O O . MET A 1 917 ? 145.922 93.383 59.698 1.00 69.31 866 MET A O 1
ATOM 1576 N N . SER A 1 918 ? 144.167 92.052 60.174 1.00 68.40 867 SER A N 1
ATOM 1577 C CA . SER A 1 918 ? 143.167 93.060 59.856 1.00 68.40 867 SER A CA 1
ATOM 1578 C C . SER A 1 918 ? 143.281 94.244 60.816 1.00 68.40 867 SER A C 1
ATOM 1579 O O . SER A 1 918 ? 143.790 94.093 61.929 1.00 68.40 867 SER A O 1
ATOM 1582 N N . PRO A 1 919 ? 142.872 95.441 60.393 1.00 68.33 868 PRO A N 1
ATOM 1583 C CA . PRO A 1 919 ? 142.937 96.594 61.294 1.00 68.33 868 PRO A CA 1
ATOM 1584 C C . PRO A 1 919 ? 141.984 96.427 62.463 1.00 68.33 868 PRO A C 1
ATOM 1585 O O . PRO A 1 919 ? 140.872 95.915 62.318 1.00 68.33 868 PRO A O 1
ATOM 1589 N N . PHE A 1 920 ? 142.442 96.854 63.625 1.00 65.40 869 PHE A N 1
ATOM 1590 C CA . PHE A 1 920 ? 141.802 96.534 64.881 1.00 65.40 869 PHE A CA 1
ATOM 1591 C C . PHE A 1 920 ? 140.467 97.235 65.085 1.00 65.40 869 PHE A C 1
ATOM 1592 O O . PHE A 1 920 ? 140.404 98.455 65.235 1.00 65.40 869 PHE A O 1
ATOM 1600 N N . GLY A 1 927 ? 144.099 101.538 70.637 1.00 69.53 876 GLY A N 1
ATOM 1601 C CA . GLY A 1 927 ? 145.351 102.117 70.111 1.00 69.53 876 GLY A CA 1
ATOM 1602 C C . GLY A 1 927 ? 146.239 101.058 69.480 1.00 69.53 876 GLY A C 1
ATOM 1603 O O . GLY A 1 927 ? 147.469 101.259 69.453 1.00 69.53 876 GLY A O 1
ATOM 1604 N N . TYR A 1 928 ? 145.635 99.972 68.988 1.00 66.98 877 TYR A N 1
ATOM 1605 C CA . TYR A 1 928 ? 146.372 98.882 68.362 1.00 66.98 877 TYR A CA 1
ATOM 1606 C C . TYR A 1 928 ? 146.175 98.968 66.859 1.00 66.98 877 TYR A C 1
ATOM 1607 O O . TYR A 1 928 ? 145.072 99.273 66.394 1.00 66.98 877 TYR A O 1
ATOM 1616 N N . ALA A 1 929 ? 147.239 98.705 66.101 1.00 67.44 878 ALA A N 1
ATOM 1617 C CA . ALA A 1 929 ? 147.130 98.803 64.651 1.00 67.44 878 ALA A CA 1
ATOM 1618 C C . ALA A 1 929 ? 146.413 97.596 64.072 1.00 67.44 878 ALA A C 1
ATOM 1619 O O . ALA A 1 929 ? 145.790 97.690 63.011 1.00 67.44 878 ALA A O 1
ATOM 1621 N N . THR A 1 930 ? 146.492 96.455 64.746 1.00 67.76 879 THR A N 1
ATOM 1622 C CA . THR A 1 930 ? 145.903 95.223 64.243 1.00 67.76 879 THR A CA 1
ATOM 1623 C C . THR A 1 930 ? 145.582 94.237 65.352 1.00 67.76 879 THR A C 1
ATOM 1624 O O . THR A 1 930 ? 146.005 94.406 66.497 1.00 67.76 879 THR A O 1
ATOM 1628 N N . TYR A 1 931 ? 144.868 93.180 64.966 1.00 65.32 880 TYR A N 1
ATOM 1629 C CA . TYR A 1 931 ? 144.374 92.179 65.905 1.00 65.32 880 TYR A CA 1
ATOM 1630 C C . TYR A 1 931 ? 145.506 91.392 66.538 1.00 65.32 880 TYR A C 1
ATOM 1631 O O . TYR A 1 931 ? 145.512 91.163 67.752 1.00 65.32 880 TYR A O 1
ATOM 1640 N N . ALA A 1 932 ? 146.492 90.997 65.742 1.00 66.39 881 ALA A N 1
ATOM 1641 C CA . ALA A 1 932 ? 147.576 90.197 66.287 1.00 66.39 881 ALA A CA 1
ATOM 1642 C C . ALA A 1 932 ? 148.491 91.038 67.166 1.00 66.39 881 ALA A C 1
ATOM 1643 O O . ALA A 1 932 ? 149.084 90.521 68.118 1.00 66.39 881 ALA A O 1
ATOM 1645 N N . GLU A 1 933 ? 148.584 92.343 66.896 1.00 65.78 882 GLU A N 1
ATOM 1646 C CA . GLU A 1 933 ? 149.257 93.233 67.838 1.00 65.78 882 GLU A CA 1
ATOM 1647 C C . GLU A 1 933 ? 148.466 93.348 69.133 1.00 65.78 882 GLU A C 1
ATOM 1648 O O . GLU A 1 933 ? 149.055 93.417 70.220 1.00 65.78 882 GLU A O 1
ATOM 1654 N N . TYR A 1 934 ? 147.126 93.346 69.035 1.00 61.85 883 TYR A N 1
ATOM 1655 C CA . TYR A 1 934 ? 146.290 93.402 70.231 1.00 61.85 883 TYR A CA 1
ATOM 1656 C C . TYR A 1 934 ? 146.514 92.194 71.114 1.00 61.85 883 TYR A C 1
ATOM 1657 O O . TYR A 1 934 ? 146.639 92.325 72.333 1.00 61.85 883 TYR A O 1
ATOM 1666 N N . PHE A 1 935 ? 146.622 91.015 70.517 1.00 61.75 884 PHE A N 1
ATOM 1667 C CA . PHE A 1 935 ? 146.837 89.845 71.355 1.00 61.75 884 PHE A CA 1
ATOM 1668 C C . PHE A 1 935 ? 148.287 89.735 71.809 1.00 61.75 884 PHE A C 1
ATOM 1669 O O . PHE A 1 935 ? 148.545 89.331 72.950 1.00 61.75 884 PHE A O 1
ATOM 1677 N N . ASN A 1 936 ? 149.237 90.175 70.978 1.00 65.42 885 ASN A N 1
ATOM 1678 C CA . ASN A 1 936 ? 150.643 90.116 71.358 1.00 65.42 885 ASN A CA 1
ATOM 1679 C C . ASN A 1 936 ? 151.006 91.137 72.428 1.00 65.42 885 ASN A C 1
ATOM 1680 O O . ASN A 1 936 ? 152.049 91.005 73.076 1.00 65.42 885 ASN A O 1
ATOM 1685 N N . LYS A 1 937 ? 150.203 92.178 72.609 1.00 63.75 886 LYS A N 1
ATOM 1686 C CA . LYS A 1 937 ? 150.487 93.095 73.707 1.00 63.75 886 LYS A CA 1
ATOM 1687 C C . LYS A 1 937 ? 149.594 92.846 74.918 1.00 63.75 886 LYS A C 1
ATOM 1688 O O . LYS A 1 937 ? 150.083 92.810 76.050 1.00 63.75 886 LYS A O 1
ATOM 1694 N N . LYS A 1 938 ? 148.292 92.644 74.704 1.00 59.85 887 LYS A N 1
ATOM 1695 C CA . LYS A 1 938 ? 147.388 92.477 75.829 1.00 59.85 887 LYS A CA 1
ATOM 1696 C C . LYS A 1 938 ? 147.556 91.110 76.472 1.00 59.85 887 LYS A C 1
ATOM 1697 O O . LYS A 1 938 ? 147.551 90.990 77.703 1.00 59.85 887 LYS A O 1
ATOM 1703 N N . TYR A 1 939 ? 147.725 90.067 75.664 1.00 59.49 888 TYR A N 1
ATOM 1704 C CA . TYR A 1 939 ? 147.903 88.738 76.214 1.00 59.49 888 TYR A CA 1
ATOM 1705 C C . TYR A 1 939 ? 149.263 88.135 75.914 1.00 59.49 888 TYR A C 1
ATOM 1706 O O . TYR A 1 939 ? 149.632 87.146 76.550 1.00 59.49 888 TYR A O 1
ATOM 1715 N N . GLY A 1 940 ? 150.010 88.714 74.980 1.00 63.82 889 GLY A N 1
ATOM 1716 C CA . GLY A 1 940 ? 151.386 88.311 74.741 1.00 63.82 889 GLY A CA 1
ATOM 1717 C C . GLY A 1 940 ? 151.513 86.964 74.072 1.00 63.82 889 GLY A C 1
ATOM 1718 O O . GLY A 1 940 ? 152.506 86.259 74.285 1.00 63.82 889 GLY A O 1
ATOM 1719 N N . ILE A 1 941 ? 150.535 86.593 73.260 1.00 63.76 890 ILE A N 1
ATOM 1720 C CA . ILE A 1 941 ? 150.405 85.230 72.775 1.00 63.76 890 ILE A CA 1
ATOM 1721 C C . ILE A 1 941 ? 150.458 85.217 71.257 1.00 63.76 890 ILE A C 1
ATOM 1722 O O . ILE A 1 941 ? 149.679 85.901 70.585 1.00 63.76 890 ILE A O 1
ATOM 1727 N N . VAL A 1 942 ? 151.387 84.441 70.723 1.00 66.43 891 VAL A N 1
ATOM 1728 C CA . VAL A 1 942 ? 151.706 84.453 69.305 1.00 66.43 891 VAL A CA 1
ATOM 1729 C C . VAL A 1 942 ? 150.682 83.601 68.587 1.00 66.43 891 VAL A C 1
ATOM 1730 O O . VAL A 1 942 ? 150.547 82.406 68.868 1.00 66.43 891 VAL A O 1
ATOM 1734 N N . LEU A 1 943 ? 149.956 84.213 67.667 1.00 65.83 892 LEU A N 1
ATOM 1735 C CA . LEU A 1 943 ? 148.978 83.469 66.901 1.00 65.83 892 LEU A CA 1
ATOM 1736 C C . LEU A 1 943 ? 149.689 82.651 65.842 1.00 65.83 892 LEU A C 1
ATOM 1737 O O . LEU A 1 943 ? 150.168 83.197 64.847 1.00 65.83 892 LEU A O 1
ATOM 1742 N N . ALA A 1 944 ? 149.745 81.342 66.036 1.00 64.96 893 ALA A N 1
ATOM 1743 C CA . ALA A 1 944 ? 150.437 80.461 65.108 1.00 64.96 893 ALA A CA 1
ATOM 1744 C C . ALA A 1 944 ? 149.628 80.174 63.847 1.00 64.96 893 ALA A C 1
ATOM 1745 O O . ALA A 1 944 ? 150.059 79.374 63.015 1.00 64.96 893 ALA A O 1
ATOM 1747 N N . HIS A 1 945 ? 148.453 80.770 63.706 1.00 67.52 894 HIS A N 1
ATOM 1748 C CA . HIS A 1 945 ? 147.696 80.778 62.458 1.00 67.52 894 HIS A CA 1
ATOM 1749 C C . HIS A 1 945 ? 147.207 82.191 62.173 1.00 67.52 894 HIS A C 1
ATOM 1750 O O . HIS A 1 945 ? 146.056 82.529 62.464 1.00 67.52 894 HIS A O 1
ATOM 1757 N N . PRO A 1 946 ? 148.057 83.050 61.606 1.00 67.95 895 PRO A N 1
ATOM 1758 C CA . PRO A 1 946 ? 147.564 84.383 61.228 1.00 67.95 895 PRO A CA 1
ATOM 1759 C C . PRO A 1 946 ? 146.766 84.380 59.937 1.00 67.95 895 PRO A C 1
ATOM 1760 O O . PRO A 1 946 ? 146.074 85.353 59.636 1.00 67.95 895 PRO A O 1
ATOM 1764 N N . ASN A 1 947 ? 146.853 83.311 59.152 1.00 68.40 896 ASN A N 1
ATOM 1765 C CA . ASN A 1 947 ? 146.254 83.332 57.823 1.00 68.40 896 ASN A CA 1
ATOM 1766 C C . ASN A 1 947 ? 144.749 83.114 57.887 1.00 68.40 896 ASN A C 1
ATOM 1767 O O . ASN A 1 947 ? 144.019 83.493 56.966 1.00 68.40 896 ASN A O 1
ATOM 1772 N N . GLN A 1 948 ? 144.271 82.512 58.961 1.00 65.14 897 GLN A N 1
ATOM 1773 C CA . GLN A 1 948 ? 142.913 82.000 58.979 1.00 65.14 897 GLN A CA 1
ATOM 1774 C C . GLN A 1 948 ? 141.922 83.114 59.314 1.00 65.14 897 GLN A C 1
ATOM 1775 O O . GLN A 1 948 ? 142.290 84.090 59.969 1.00 65.14 897 GLN A O 1
ATOM 1781 N N . PRO A 1 949 ? 140.666 83.012 58.864 1.00 63.55 898 PRO A N 1
ATOM 1782 C CA . PRO A 1 949 ? 139.724 84.111 59.080 1.00 63.55 898 PRO A CA 1
ATOM 1783 C C . PRO A 1 949 ? 139.298 84.213 60.528 1.00 63.55 898 PRO A C 1
ATOM 1784 O O . PRO A 1 949 ? 138.716 83.282 61.084 1.00 63.55 898 PRO A O 1
ATOM 1788 N N . LEU A 1 950 ? 139.569 85.364 61.127 1.00 60.23 899 LEU A N 1
ATOM 1789 C CA . LEU A 1 950 ? 139.076 85.629 62.462 1.00 60.23 899 LEU A CA 1
ATOM 1790 C C . LEU A 1 950 ? 137.564 85.791 62.420 1.00 60.23 899 LEU A C 1
ATOM 1791 O O . LEU A 1 950 ? 136.986 86.172 61.404 1.00 60.23 899 LEU A O 1
ATOM 1796 N N . MET A 1 951 ? 136.921 85.466 63.533 1.00 56.65 900 MET A N 1
ATOM 1797 C CA . MET A 1 951 ? 135.509 85.133 63.554 1.00 56.65 900 MET A CA 1
ATOM 1798 C C . MET A 1 951 ? 134.764 86.177 64.356 1.00 56.65 900 MET A C 1
ATOM 1799 O O . MET A 1 951 ? 135.185 86.518 65.463 1.00 56.65 900 MET A O 1
ATOM 1804 N N . LYS A 1 952 ? 133.685 86.700 63.784 1.00 51.93 901 LYS A N 1
ATOM 1805 C CA . LYS A 1 952 ? 132.760 87.510 64.554 1.00 51.93 901 LYS A CA 1
ATOM 1806 C C . LYS A 1 952 ? 131.828 86.575 65.300 1.00 51.93 901 LYS A C 1
ATOM 1807 O O . LYS A 1 952 ? 131.314 85.599 64.744 1.00 51.93 901 LYS A O 1
ATOM 1813 N N . LEU A 1 953 ? 131.670 86.832 66.580 1.00 46.60 902 LEU A N 1
ATOM 1814 C CA . LEU A 1 953 ? 130.947 85.928 67.449 1.00 46.60 902 LEU A CA 1
ATOM 1815 C C . LEU A 1 953 ? 130.246 86.721 68.528 1.00 46.60 902 LEU A C 1
ATOM 1816 O O . LEU A 1 953 ? 130.865 87.563 69.178 1.00 46.60 902 LEU A O 1
ATOM 1821 N N . LYS A 1 954 ? 128.951 86.474 68.689 1.00 40.78 903 LYS A N 1
ATOM 1822 C CA . LYS A 1 954 ? 128.173 87.227 69.653 1.00 40.78 903 LYS A CA 1
ATOM 1823 C C . LYS A 1 954 ? 128.552 86.817 71.062 1.00 40.78 903 LYS A C 1
ATOM 1824 O O . LYS A 1 954 ? 128.751 85.637 71.345 1.00 40.78 903 LYS A O 1
ATOM 1830 N N . GLN A 1 955 ? 128.699 87.797 71.938 1.00 37.61 904 GLN A N 1
ATOM 1831 C CA . GLN A 1 955 ? 129.205 87.458 73.242 1.00 37.61 904 GLN A CA 1
ATOM 1832 C C . GLN A 1 955 ? 128.134 86.812 74.091 1.00 37.61 904 GLN A C 1
ATOM 1833 O O . GLN A 1 955 ? 126.944 86.849 73.786 1.00 37.61 904 GLN A O 1
ATOM 1839 N N . SER A 1 956 ? 128.577 86.233 75.187 1.00 33.54 905 SER A N 1
ATOM 1840 C CA . SER A 1 956 ? 127.678 85.759 76.213 1.00 33.54 905 SER A CA 1
ATOM 1841 C C . SER A 1 956 ? 127.358 86.925 77.121 1.00 33.54 905 SER A C 1
ATOM 1842 O O . SER A 1 956 ? 128.252 87.494 77.746 1.00 33.54 905 SER A O 1
ATOM 1845 N N . HIS A 1 957 ? 126.085 87.274 77.198 1.00 30.71 906 HIS A N 1
ATOM 1846 C CA . HIS A 1 957 ? 125.617 88.334 78.067 1.00 30.71 906 HIS A CA 1
ATOM 1847 C C . HIS A 1 957 ? 125.178 87.783 79.412 1.00 30.71 906 HIS A C 1
ATOM 1848 O O . HIS A 1 957 ? 125.485 86.652 79.765 1.00 30.71 906 HIS A O 1
ATOM 1855 N N . HIS A 1 958 ? 124.488 88.607 80.186 1.00 31.14 907 HIS A N 1
ATOM 1856 C CA . HIS A 1 958 ? 123.985 88.156 81.469 1.00 31.14 907 HIS A CA 1
ATOM 1857 C C . HIS A 1 958 ? 122.477 87.968 81.395 1.00 31.14 907 HIS A C 1
ATOM 1858 O O . HIS A 1 958 ? 121.834 88.394 80.446 1.00 31.14 907 HIS A O 1
ATOM 1865 N N . ALA A 1 959 ? 121.909 87.318 82.405 1.00 28.26 908 ALA A N 1
ATOM 1866 C CA . ALA A 1 959 ? 120.497 86.971 82.331 1.00 28.26 908 ALA A CA 1
ATOM 1867 C C . ALA A 1 959 ? 119.640 88.145 82.768 1.00 28.26 908 ALA A C 1
ATOM 1868 O O . ALA A 1 959 ? 120.107 89.029 83.478 1.00 28.26 908 ALA A O 1
ATOM 1870 N N . HIS A 1 960 ? 118.367 88.148 82.379 1.00 29.70 909 HIS A N 1
ATOM 1871 C CA . HIS A 1 960 ? 117.649 89.410 82.269 1.00 29.70 909 HIS A CA 1
ATOM 1872 C C . HIS A 1 960 ? 116.221 89.436 82.790 1.00 29.70 909 HIS A C 1
ATOM 1873 O O . HIS A 1 960 ? 115.462 90.293 82.325 1.00 29.70 909 HIS A O 1
ATOM 1880 N N . ASN A 1 961 ? 115.842 88.580 83.744 1.00 26.61 910 ASN A N 1
ATOM 1881 C CA . ASN A 1 961 ? 114.565 88.670 84.469 1.00 26.61 910 ASN A CA 1
ATOM 1882 C C . ASN A 1 961 ? 113.395 88.528 83.499 1.00 26.61 910 ASN A C 1
ATOM 1883 O O . ASN A 1 961 ? 112.710 89.479 83.152 1.00 26.61 910 ASN A O 1
ATOM 1888 N N . LEU A 1 962 ? 113.241 87.313 83.020 1.00 25.95 911 LEU A N 1
ATOM 1889 C CA . LEU A 1 962 ? 112.252 87.063 81.998 1.00 25.95 911 LEU A CA 1
ATOM 1890 C C . LEU A 1 962 ? 110.852 86.900 82.563 1.00 25.95 911 LEU A C 1
ATOM 1891 O O . LEU A 1 962 ? 109.905 86.789 81.794 1.00 25.95 911 LEU A O 1
ATOM 1896 N N . LEU A 1 963 ? 110.697 86.933 83.882 1.00 24.87 912 LEU A N 1
ATOM 1897 C CA . LEU A 1 963 ? 109.463 86.497 84.509 1.00 24.87 912 LEU A CA 1
ATOM 1898 C C . LEU A 1 963 ? 108.380 87.555 84.437 1.00 24.87 912 LEU A C 1
ATOM 1899 O O . LEU A 1 963 ? 107.192 87.245 84.551 1.00 24.87 912 LEU A O 1
ATOM 1904 N N . VAL A 1 964 ? 108.768 88.807 84.274 1.00 28.54 913 VAL A N 1
ATOM 1905 C CA . VAL A 1 964 ? 107.851 89.935 84.258 1.00 28.54 913 VAL A CA 1
ATOM 1906 C C . VAL A 1 964 ? 107.910 90.507 82.860 1.00 28.54 913 VAL A C 1
ATOM 1907 O O . VAL A 1 964 ? 108.934 90.388 82.187 1.00 28.54 913 VAL A O 1
ATOM 1911 N N . ASP A 1 965 ? 106.817 91.110 82.417 1.00 36.05 914 ASP A N 1
ATOM 1912 C CA . ASP A 1 965 ? 106.752 91.719 81.098 1.00 36.05 914 ASP A CA 1
ATOM 1913 C C . ASP A 1 965 ? 106.951 93.224 81.244 1.00 36.05 914 ASP A C 1
ATOM 1914 O O . ASP A 1 965 ? 106.015 94.010 81.351 1.00 36.05 914 ASP A O 1
ATOM 1919 N N . PHE A 1 966 ? 108.220 93.621 81.244 1.00 34.60 915 PHE A N 1
ATOM 1920 C CA . PHE A 1 966 ? 108.555 95.008 81.544 1.00 34.60 915 PHE A CA 1
ATOM 1921 C C . PHE A 1 966 ? 108.361 95.919 80.341 1.00 34.60 915 PHE A C 1
ATOM 1922 O O . PHE A 1 966 ? 107.874 97.045 80.489 1.00 34.60 915 PHE A O 1
ATOM 1930 N N . ASN A 1 967 ? 108.744 95.463 79.141 1.00 44.74 916 ASN A N 1
ATOM 1931 C CA . ASN A 1 967 ? 108.649 96.307 77.950 1.00 44.74 916 ASN A CA 1
ATOM 1932 C C . ASN A 1 967 ? 107.209 96.573 77.544 1.00 44.74 916 ASN A C 1
ATOM 1933 O O . ASN A 1 967 ? 106.958 97.451 76.711 1.00 44.74 916 ASN A O 1
ATOM 1938 N N . GLU A 1 968 ? 106.278 95.767 78.079 1.00 46.21 917 GLU A N 1
ATOM 1939 C CA . GLU A 1 968 ? 104.872 95.715 77.697 1.00 46.21 917 GLU A CA 1
ATOM 1940 C C . GLU A 1 968 ? 104.717 95.369 76.216 1.00 46.21 917 GLU A C 1
ATOM 1941 O O . GLU A 1 968 ? 103.817 95.864 75.537 1.00 46.21 917 GLU A O 1
ATOM 1947 N N . GLU A 1 969 ? 105.603 94.494 75.732 1.00 47.43 918 GLU A N 1
ATOM 1948 C CA . GLU A 1 969 ? 105.661 93.990 74.350 1.00 47.43 918 GLU A CA 1
ATOM 1949 C C . GLU A 1 969 ? 105.694 95.078 73.277 1.00 47.43 918 GLU A C 1
ATOM 1950 O O . GLU A 1 969 ? 105.688 94.781 72.077 1.00 47.43 918 GLU A O 1
ATOM 1956 N N . VAL A 1 981 ? 111.065 104.044 74.962 1.00 48.65 930 VAL A N 1
ATOM 1957 C CA . VAL A 1 981 ? 111.102 102.637 75.326 1.00 48.65 930 VAL A CA 1
ATOM 1958 C C . VAL A 1 981 ? 112.292 101.968 74.685 1.00 48.65 930 VAL A C 1
ATOM 1959 O O . VAL A 1 981 ? 113.124 102.615 74.044 1.00 48.65 930 VAL A O 1
ATOM 1963 N N . ARG A 1 982 ? 112.350 100.651 74.844 1.00 44.62 931 ARG A N 1
ATOM 1964 C CA . ARG A 1 982 ? 113.490 99.898 74.359 1.00 44.62 931 ARG A CA 1
ATOM 1965 C C . ARG A 1 982 ? 113.418 99.730 72.853 1.00 44.62 931 ARG A C 1
ATOM 1966 O O . ARG A 1 982 ? 112.437 99.213 72.312 1.00 44.62 931 ARG A O 1
ATOM 1974 N N . LYS A 1 983 ? 114.479 100.165 72.182 1.00 54.83 932 LYS A N 1
ATOM 1975 C CA . LYS A 1 983 ? 114.565 100.158 70.736 1.00 54.83 932 LYS A CA 1
ATOM 1976 C C . LYS A 1 983 ? 115.481 99.034 70.284 1.00 54.83 932 LYS A C 1
ATOM 1977 O O . LYS A 1 983 ? 116.186 98.409 71.083 1.00 54.83 932 LYS A O 1
ATOM 1983 N N . ARG A 1 984 ? 115.455 98.795 68.978 1.00 57.49 933 ARG A N 1
ATOM 1984 C CA . ARG A 1 984 ? 116.185 97.683 68.396 1.00 57.49 933 ARG A CA 1
ATOM 1985 C C . ARG A 1 984 ? 117.677 97.980 68.385 1.00 57.49 933 ARG A C 1
ATOM 1986 O O . ARG A 1 984 ? 118.159 98.771 67.570 1.00 57.49 933 ARG A O 1
ATOM 1994 N N . LYS A 1 985 ? 118.413 97.354 69.297 1.00 52.33 934 LYS A N 1
ATOM 1995 C CA . LYS A 1 985 ? 119.831 97.602 69.374 1.00 52.33 934 LYS A CA 1
ATOM 1996 C C . LYS A 1 985 ? 120.571 96.519 68.611 1.00 52.33 934 LYS A C 1
ATOM 1997 O O . LYS A 1 985 ? 120.191 95.343 68.691 1.00 52.33 934 LYS A O 1
ATOM 2003 N N . PRO A 1 986 ? 121.609 96.868 67.856 1.00 49.70 935 PRO A N 1
ATOM 2004 C CA . PRO A 1 986 ? 122.347 95.853 67.104 1.00 49.70 935 PRO A CA 1
ATOM 2005 C C . PRO A 1 986 ? 123.193 95.012 68.043 1.00 49.70 935 PRO A C 1
ATOM 2006 O O . PRO A 1 986 ? 123.592 95.469 69.113 1.00 49.70 935 PRO A O 1
ATOM 2010 N N . ASN A 1 987 ? 123.439 93.764 67.651 1.00 44.49 936 ASN A N 1
ATOM 2011 C CA . ASN A 1 987 ? 124.349 92.935 68.423 1.00 44.49 936 ASN A CA 1
ATOM 2012 C C . ASN A 1 987 ? 125.767 93.440 68.284 1.00 44.49 936 ASN A C 1
ATOM 2013 O O . ASN A 1 987 ? 126.220 93.793 67.197 1.00 44.49 936 ASN A O 1
ATOM 2018 N N . ILE A 1 988 ? 126.441 93.511 69.383 1.00 42.25 937 ILE A N 1
ATOM 2019 C CA . ILE A 1 988 ? 127.870 93.732 69.368 1.00 42.25 937 ILE A CA 1
ATOM 2020 C C . ILE A 1 988 ? 128.552 92.387 69.254 1.00 42.25 937 ILE A C 1
ATOM 2021 O O . ILE A 1 988 ? 128.212 91.444 69.965 1.00 42.25 937 ILE A O 1
ATOM 2026 N N . HIS A 1 989 ? 129.495 92.276 68.331 1.00 44.96 938 HIS A N 1
ATOM 2027 C CA . HIS A 1 989 ? 130.197 91.027 68.118 1.00 44.96 938 HIS A CA 1
ATOM 2028 C C . HIS A 1 989 ? 131.657 91.277 68.425 1.00 44.96 938 HIS A C 1
ATOM 2029 O O . HIS A 1 989 ? 132.166 92.365 68.154 1.00 44.96 938 HIS A O 1
ATOM 2036 N N . ALA A 1 990 ? 132.309 90.301 69.038 1.00 48.88 939 ALA A N 1
ATOM 2037 C CA . ALA A 1 990 ? 133.751 90.305 69.195 1.00 48.88 939 ALA A CA 1
ATOM 2038 C C . ALA A 1 990 ? 134.328 89.598 67.989 1.00 48.88 939 ALA A C 1
ATOM 2039 O O . ALA A 1 990 ? 133.605 88.893 67.280 1.00 48.88 939 ALA A O 1
ATOM 2041 N N . HIS A 1 991 ? 135.610 89.805 67.745 1.00 53.91 940 HIS A N 1
ATOM 2042 C CA . HIS A 1 991 ? 136.290 89.212 66.610 1.00 53.91 940 HIS A CA 1
ATOM 2043 C C . HIS A 1 991 ? 137.547 88.513 67.088 1.00 53.91 940 HIS A C 1
ATOM 2044 O O . HIS A 1 991 ? 138.581 89.153 67.274 1.00 53.91 940 HIS A O 1
ATOM 2051 N N . LEU A 1 992 ? 137.477 87.206 67.239 1.00 54.12 941 LEU A N 1
ATOM 2052 C CA . LEU A 1 992 ? 138.684 86.559 67.713 1.00 54.12 941 LEU A CA 1
ATOM 2053 C C . LEU A 1 992 ? 139.232 85.619 66.654 1.00 54.12 941 LEU A C 1
ATOM 2054 O O . LEU A 1 992 ? 138.467 85.036 65.886 1.00 54.12 941 LEU A O 1
ATOM 2059 N N . PRO A 1 993 ? 140.548 85.492 66.563 1.00 57.17 942 PRO A N 1
ATOM 2060 C CA . PRO A 1 993 ? 141.135 84.485 65.709 1.00 57.17 942 PRO A CA 1
ATOM 2061 C C . PRO A 1 993 ? 140.776 83.103 66.207 1.00 57.17 942 PRO A C 1
ATOM 2062 O O . PRO A 1 993 ? 140.721 82.886 67.425 1.00 57.17 942 PRO A O 1
ATOM 2066 N N . PRO A 1 994 ? 140.542 82.154 65.304 1.00 58.95 943 PRO A N 1
ATOM 2067 C CA . PRO A 1 994 ? 139.967 80.866 65.711 1.00 58.95 943 PRO A CA 1
ATOM 2068 C C . PRO A 1 994 ? 140.879 80.050 66.590 1.00 58.95 943 PRO A C 1
ATOM 2069 O O . PRO A 1 994 ? 140.393 79.199 67.340 1.00 58.95 943 PRO A O 1
ATOM 2073 N N . GLU A 1 995 ? 142.186 80.307 66.532 1.00 61.51 944 GLU A N 1
ATOM 2074 C CA . GLU A 1 995 ? 143.133 79.694 67.449 1.00 61.51 944 GLU A CA 1
ATOM 2075 C C . GLU A 1 995 ? 142.839 80.006 68.893 1.00 61.51 944 GLU A C 1
ATOM 2076 O O . GLU A 1 995 ? 143.145 79.200 69.773 1.00 61.51 944 GLU A O 1
ATOM 2082 N N . LEU A 1 996 ? 142.269 81.168 69.165 1.00 56.37 945 LEU A N 1
ATOM 2083 C CA . LEU A 1 996 ? 141.943 81.498 70.538 1.00 56.37 945 LEU A CA 1
ATOM 2084 C C . LEU A 1 996 ? 140.671 80.794 70.967 1.00 56.37 945 LEU A C 1
ATOM 2085 O O . LEU A 1 996 ? 140.380 80.678 72.154 1.00 56.37 945 LEU A O 1
ATOM 2090 N N . LEU A 1 997 ? 139.927 80.278 70.013 1.00 53.46 946 LEU A N 1
ATOM 2091 C CA . LEU A 1 997 ? 138.656 79.669 70.322 1.00 53.46 946 LEU A CA 1
ATOM 2092 C C . LEU A 1 997 ? 138.825 78.171 70.480 1.00 53.46 946 LEU A C 1
ATOM 2093 O O . LEU A 1 997 ? 139.721 77.572 69.887 1.00 53.46 946 LEU A O 1
ATOM 2098 N N . ALA A 1 998 ? 137.960 77.565 71.277 1.00 51.40 947 ALA A N 1
ATOM 2099 C CA . ALA A 1 998 ? 137.920 76.127 71.450 1.00 51.40 947 ALA A CA 1
ATOM 2100 C C . ALA A 1 998 ? 136.501 75.656 71.192 1.00 51.40 947 ALA A C 1
ATOM 2101 O O . ALA A 1 998 ? 135.543 76.215 71.731 1.00 51.40 947 ALA A O 1
ATOM 2103 N N . ARG A 1 999 ? 136.382 74.647 70.346 1.00 55.03 948 ARG A N 1
ATOM 2104 C CA . ARG A 1 999 ? 135.093 74.172 69.887 1.00 55.03 948 ARG A CA 1
ATOM 2105 C C . ARG A 1 999 ? 134.392 73.340 70.953 1.00 55.03 948 ARG A C 1
ATOM 2106 O O . ARG A 1 999 ? 134.997 72.477 71.587 1.00 55.03 948 ARG A O 1
ATOM 2114 N N . ILE A 1 1000 ? 133.104 73.599 71.147 1.00 48.19 949 ILE A N 1
ATOM 2115 C CA . ILE A 1 1000 ? 132.255 72.790 72.006 1.00 48.19 949 ILE A CA 1
ATOM 2116 C C . ILE A 1 1000 ? 131.123 72.245 71.149 1.00 48.19 949 ILE A C 1
ATOM 2117 O O . ILE A 1 1000 ? 130.522 72.997 70.376 1.00 48.19 949 ILE A O 1
ATOM 2122 N N . ASP A 1 1001 ? 130.809 70.952 71.291 1.00 49.26 950 ASP A N 1
ATOM 2123 C CA . ASP A 1 1001 ? 129.733 70.392 70.476 1.00 49.26 950 ASP A CA 1
ATOM 2124 C C . ASP A 1 1001 ? 128.371 70.565 71.129 1.00 49.26 950 ASP A C 1
ATOM 2125 O O . ASP A 1 1001 ? 127.402 69.917 70.722 1.00 49.26 950 ASP A O 1
ATOM 2130 N N . VAL A 1 1002 ? 128.283 71.403 72.149 1.00 44.06 951 VAL A N 1
ATOM 2131 C CA . VAL A 1 1002 ? 127.022 71.872 72.705 1.00 44.06 951 VAL A CA 1
ATOM 2132 C C . VAL A 1 1002 ? 126.337 72.760 71.678 1.00 44.06 951 VAL A C 1
ATOM 2133 O O . VAL A 1 1002 ? 126.968 73.696 71.174 1.00 44.06 951 VAL A O 1
ATOM 2137 N N . PRO A 1 1003 ? 125.077 72.507 71.327 1.00 40.77 952 PRO A N 1
ATOM 2138 C CA . PRO A 1 1003 ? 124.352 73.414 70.434 1.00 40.77 952 PRO A CA 1
ATOM 2139 C C . PRO A 1 1003 ? 124.096 74.741 71.113 1.00 40.77 952 PRO A C 1
ATOM 2140 O O . PRO A 1 1003 ? 124.137 74.853 72.334 1.00 40.77 952 PRO A O 1
ATOM 2144 N N . ARG A 1 1004 ? 123.782 75.764 70.327 1.00 38.52 953 ARG A N 1
ATOM 2145 C CA . ARG A 1 1004 ? 123.425 77.004 70.998 1.00 38.52 953 ARG A CA 1
ATOM 2146 C C . ARG A 1 1004 ? 121.932 77.085 71.239 1.00 38.52 953 ARG A C 1
ATOM 2147 O O . ARG A 1 1004 ? 121.437 78.090 71.752 1.00 38.52 953 ARG A O 1
ATOM 2155 N N . ALA A 1 1005 ? 121.194 76.038 70.877 1.00 36.28 954 ALA A N 1
ATOM 2156 C CA . ALA A 1 1005 ? 119.893 75.844 71.492 1.00 36.28 954 ALA A CA 1
ATOM 2157 C C . ALA A 1 1005 ? 120.048 75.725 72.992 1.00 36.28 954 ALA A C 1
ATOM 2158 O O . ALA A 1 1005 ? 119.293 76.338 73.759 1.00 36.28 954 ALA A O 1
ATOM 2160 N N . VAL A 1 1006 ? 121.055 74.964 73.422 1.00 34.11 955 VAL A N 1
ATOM 2161 C CA . VAL A 1 1006 ? 121.395 74.874 74.835 1.00 34.11 955 VAL A CA 1
ATOM 2162 C C . VAL A 1 1006 ? 121.813 76.228 75.372 1.00 34.11 955 VAL A C 1
ATOM 2163 O O . VAL A 1 1006 ? 121.365 76.643 76.442 1.00 34.11 955 VAL A O 1
ATOM 2167 N N . LEU A 1 1007 ? 122.589 76.976 74.597 1.00 33.82 956 LEU A N 1
ATOM 2168 C CA . LEU A 1 1007 ? 123.142 78.227 75.092 1.00 33.82 956 LEU A CA 1
ATOM 2169 C C . LEU A 1 1007 ? 122.054 79.281 75.235 1.00 33.82 956 LEU A C 1
ATOM 2170 O O . LEU A 1 1007 ? 122.106 80.117 76.137 1.00 33.82 956 LEU A O 1
ATOM 2175 N N . LYS A 1 1008 ? 121.037 79.227 74.383 1.00 33.37 957 LYS A N 1
ATOM 2176 C CA . LYS A 1 1008 ? 119.929 80.163 74.482 1.00 33.37 957 LYS A CA 1
ATOM 2177 C C . LYS A 1 1008 ? 118.979 79.766 75.589 1.00 33.37 957 LYS A C 1
ATOM 2178 O O . LYS A 1 1008 ? 118.302 80.616 76.165 1.00 33.37 957 LYS A O 1
ATOM 2184 N N . SER A 1 1009 ? 118.872 78.474 75.859 1.00 29.52 958 SER A N 1
ATOM 2185 C CA . SER A 1 1009 ? 118.011 78.026 76.937 1.00 29.52 958 SER A CA 1
ATOM 2186 C C . SER A 1 1009 ? 118.607 78.336 78.305 1.00 29.52 958 SER A C 1
ATOM 2187 O O . SER A 1 1009 ? 117.873 78.522 79.291 1.00 29.52 958 SER A O 1
ATOM 2190 N N . ILE A 1 1010 ? 119.934 78.421 78.391 1.00 27.44 959 ILE A N 1
ATOM 2191 C CA . ILE A 1 1010 ? 120.546 78.733 79.682 1.00 27.44 959 ILE A CA 1
ATOM 2192 C C . ILE A 1 1010 ? 120.232 80.164 80.106 1.00 27.44 959 ILE A C 1
ATOM 2193 O O . ILE A 1 1010 ? 120.126 80.450 81.291 1.00 27.44 959 ILE A O 1
ATOM 2198 N N . TYR A 1 1011 ? 119.981 81.065 79.157 1.00 27.00 960 TYR A N 1
ATOM 2199 C CA . TYR A 1 1011 ? 119.619 82.426 79.546 1.00 27.00 960 TYR A CA 1
ATOM 2200 C C . TYR A 1 1011 ? 118.223 82.480 80.122 1.00 27.00 960 TYR A C 1
ATOM 2201 O O . TYR A 1 1011 ? 117.830 83.477 80.731 1.00 27.00 960 TYR A O 1
ATOM 2210 N N . LEU A 1 1012 ? 117.436 81.448 79.868 1.00 25.16 961 LEU A N 1
ATOM 2211 C CA . LEU A 1 1012 ? 116.104 81.376 80.400 1.00 25.16 961 LEU A CA 1
ATOM 2212 C C . LEU A 1 1012 ? 116.117 80.727 81.753 1.00 25.16 961 LEU A C 1
ATOM 2213 O O . LEU A 1 1012 ? 115.197 80.946 82.532 1.00 25.16 961 LEU A O 1
ATOM 2218 N N . LEU A 1 1013 ? 117.126 79.911 82.028 1.00 23.41 962 LEU A N 1
ATOM 2219 C CA . LEU A 1 1013 ? 117.165 79.200 83.308 1.00 23.41 962 LEU A CA 1
ATOM 2220 C C . LEU A 1 1013 ? 117.239 80.033 84.585 1.00 23.41 962 LEU A C 1
ATOM 2221 O O . LEU A 1 1013 ? 116.719 79.547 85.596 1.00 23.41 962 LEU A O 1
ATOM 2226 N N . PRO A 1 1014 ? 117.864 81.207 84.663 1.00 21.46 963 PRO A N 1
ATOM 2227 C CA . PRO A 1 1014 ? 117.757 81.954 85.913 1.00 21.46 963 PRO A CA 1
ATOM 2228 C C . PRO A 1 1014 ? 116.361 82.418 86.230 1.00 21.46 963 PRO A C 1
ATOM 2229 O O . PRO A 1 1014 ? 115.938 82.339 87.384 1.00 21.46 963 PRO A O 1
ATOM 2233 N N . SER A 1 1015 ? 115.590 82.814 85.235 1.00 21.66 964 SER A N 1
ATOM 2234 C CA . SER A 1 1015 ? 114.235 83.228 85.540 1.00 21.66 964 SER A CA 1
ATOM 2235 C C . SER A 1 1015 ? 113.329 82.032 85.767 1.00 21.66 964 SER A C 1
ATOM 2236 O O . SER A 1 1015 ? 112.473 82.070 86.650 1.00 21.66 964 SER A O 1
ATOM 2239 N N . VAL A 1 1016 ? 113.512 80.958 85.003 1.00 20.51 965 VAL A N 1
ATOM 2240 C CA . VAL A 1 1016 ? 112.744 79.737 85.216 1.00 20.51 965 VAL A CA 1
ATOM 2241 C C . VAL A 1 1016 ? 113.029 79.147 86.580 1.00 20.51 965 VAL A C 1
ATOM 2242 O O . VAL A 1 1016 ? 112.107 78.759 87.297 1.00 20.51 965 VAL A O 1
ATOM 2246 N N . MET A 1 1017 ? 114.282 79.126 86.997 1.00 20.83 966 MET A N 1
ATOM 2247 C CA . MET A 1 1017 ? 114.569 78.545 88.291 1.00 20.83 966 MET A CA 1
ATOM 2248 C C . MET A 1 1017 ? 114.217 79.482 89.423 1.00 20.83 966 MET A C 1
ATOM 2249 O O . MET A 1 1017 ? 113.971 79.028 90.534 1.00 20.83 966 MET A O 1
ATOM 2254 N N . HIS A 1 1018 ? 114.166 80.788 89.180 1.00 18.97 967 HIS A N 1
ATOM 2255 C CA . HIS A 1 1018 ? 113.648 81.673 90.216 1.00 18.97 967 HIS A CA 1
ATOM 2256 C C . HIS A 1 1018 ? 112.154 81.511 90.379 1.00 18.97 967 HIS A C 1
ATOM 2257 O O . HIS A 1 1018 ? 111.645 81.543 91.502 1.00 18.97 967 HIS A O 1
ATOM 2264 N N . ARG A 1 1019 ? 111.432 81.305 89.276 1.00 19.05 968 ARG A N 1
ATOM 2265 C CA . ARG A 1 1019 ? 110.013 81.023 89.397 1.00 19.05 968 ARG A CA 1
ATOM 2266 C C . ARG A 1 1019 ? 109.773 79.678 90.071 1.00 19.05 968 ARG A C 1
ATOM 2267 O O . ARG A 1 1019 ? 108.869 79.558 90.895 1.00 19.05 968 ARG A O 1
ATOM 2275 N N . LEU A 1 1020 ? 110.561 78.659 89.754 1.00 19.85 969 LEU A N 1
ATOM 2276 C CA . LEU A 1 1020 ? 110.335 77.374 90.399 1.00 19.85 969 LEU A CA 1
ATOM 2277 C C . LEU A 1 1020 ? 110.740 77.391 91.856 1.00 19.85 969 LEU A C 1
ATOM 2278 O O . LEU A 1 1020 ? 110.063 76.774 92.674 1.00 19.85 969 LEU A O 1
ATOM 2283 N N . GLU A 1 1021 ? 111.855 78.043 92.189 1.00 19.45 970 GLU A N 1
ATOM 2284 C CA . GLU A 1 1021 ? 112.213 78.339 93.569 1.00 19.45 970 GLU A CA 1
ATOM 2285 C C . GLU A 1 1021 ? 111.073 79.010 94.310 1.00 19.45 970 GLU A C 1
ATOM 2286 O O . GLU A 1 1021 ? 110.677 78.545 95.374 1.00 19.45 970 GLU A O 1
ATOM 2292 N N . SER A 1 1022 ? 110.433 79.998 93.695 1.00 18.97 971 SER A N 1
ATOM 2293 C CA . SER A 1 1022 ? 109.345 80.703 94.359 1.00 18.97 971 SER A CA 1
ATOM 2294 C C . SER A 1 1022 ? 108.103 79.837 94.516 1.00 18.97 971 SER A C 1
ATOM 2295 O O . SER A 1 1022 ? 107.439 79.884 95.551 1.00 18.97 971 SER A O 1
ATOM 2298 N N . LEU A 1 1023 ? 107.779 79.038 93.503 1.00 18.49 972 LEU A N 1
ATOM 2299 C CA . LEU A 1 1023 ? 106.645 78.127 93.601 1.00 18.49 972 LEU A CA 1
ATOM 2300 C C . LEU A 1 1023 ? 106.913 77.025 94.600 1.00 18.49 972 LEU A C 1
ATOM 2301 O O . LEU A 1 1023 ? 105.991 76.546 95.252 1.00 18.49 972 LEU A O 1
ATOM 2306 N N . MET A 1 1024 ? 108.169 76.608 94.733 1.00 19.95 973 MET A N 1
ATOM 2307 C CA . MET A 1 1024 ? 108.538 75.625 95.743 1.00 19.95 973 MET A CA 1
ATOM 2308 C C . MET A 1 1024 ? 108.381 76.168 97.141 1.00 19.95 973 MET A C 1
ATOM 2309 O O . MET A 1 1024 ? 107.901 75.457 98.023 1.00 19.95 973 MET A O 1
ATOM 2314 N N . LEU A 1 1025 ? 108.763 77.427 97.369 1.00 19.36 974 LEU A N 1
ATOM 2315 C CA . LEU A 1 1025 ? 108.482 78.034 98.670 1.00 19.36 974 LEU A CA 1
ATOM 2316 C C . LEU A 1 1025 ? 106.991 78.192 98.901 1.00 19.36 974 LEU A C 1
ATOM 2317 O O . LEU A 1 1025 ? 106.511 78.058 100.027 1.00 19.36 974 LEU A O 1
ATOM 2322 N N . ALA A 1 1026 ? 106.243 78.473 97.845 1.00 18.43 975 ALA A N 1
ATOM 2323 C CA . ALA A 1 1026 ? 104.807 78.619 97.985 1.00 18.43 975 ALA A CA 1
ATOM 2324 C C . ALA A 1 1026 ? 104.148 77.295 98.314 1.00 18.43 975 ALA A C 1
ATOM 2325 O O . ALA A 1 1026 ? 103.282 77.226 99.187 1.00 18.43 975 ALA A O 1
ATOM 2327 N N . SER A 1 1027 ? 104.591 76.219 97.689 1.00 20.02 976 SER A N 1
ATOM 2328 C CA . SER A 1 1027 ? 104.025 74.921 98.011 1.00 20.02 976 SER A CA 1
ATOM 2329 C C . SER A 1 1027 ? 104.523 74.419 99.345 1.00 20.02 976 SER A C 1
ATOM 2330 O O . SER A 1 1027 ? 103.864 73.612 99.999 1.00 20.02 976 SER A O 1
ATOM 2333 N N . GLN A 1 1028 ? 105.692 74.866 99.760 1.00 20.85 977 GLN A N 1
ATOM 2334 C CA . GLN A 1 1028 ? 106.170 74.531 101.085 1.00 20.85 977 GLN A CA 1
ATOM 2335 C C . GLN A 1 1028 ? 105.336 75.203 102.154 1.00 20.85 977 GLN A C 1
ATOM 2336 O O . GLN A 1 1028 ? 105.015 74.586 103.172 1.00 20.85 977 GLN A O 1
ATOM 2342 N N . LEU A 1 1029 ? 104.938 76.454 101.918 1.00 20.56 978 LEU A N 1
ATOM 2343 C CA . LEU A 1 1029 ? 103.997 77.126 102.807 1.00 20.56 978 LEU A CA 1
ATOM 2344 C C . LEU A 1 1029 ? 102.653 76.432 102.820 1.00 20.56 978 LEU A C 1
ATOM 2345 O O . LEU A 1 1029 ? 102.046 76.278 103.882 1.00 20.56 978 LEU A O 1
ATOM 2350 N N . ARG A 1 1030 ? 102.189 75.993 101.650 1.00 21.93 979 ARG A N 1
ATOM 2351 C CA . ARG A 1 1030 ? 100.941 75.245 101.558 1.00 21.93 979 ARG A CA 1
ATOM 2352 C C . ARG A 1 1030 ? 101.000 73.953 102.349 1.00 21.93 979 ARG A C 1
ATOM 2353 O O . ARG A 1 1030 ? 100.022 73.570 102.993 1.00 21.93 979 ARG A O 1
ATOM 2361 N N . GLU A 1 1031 ? 102.141 73.279 102.331 1.00 26.07 980 GLU A N 1
ATOM 2362 C CA . GLU A 1 1031 ? 102.275 72.057 103.106 1.00 26.07 980 GLU A CA 1
ATOM 2363 C C . GLU A 1 1031 ? 102.375 72.354 104.592 1.00 26.07 980 GLU A C 1
ATOM 2364 O O . GLU A 1 1031 ? 101.868 71.587 105.417 1.00 26.07 980 GLU A O 1
ATOM 2370 N N . GLU A 1 1032 ? 103.011 73.469 104.956 1.00 24.12 981 GLU A N 1
ATOM 2371 C CA . GLU A 1 1032 ? 103.141 73.818 106.365 1.00 24.12 981 GLU A CA 1
ATOM 2372 C C . GLU A 1 1032 ? 101.790 74.179 106.968 1.00 24.12 981 GLU A C 1
ATOM 2373 O O . GLU A 1 1032 ? 101.530 73.895 108.140 1.00 24.12 981 GLU A O 1
ATOM 2379 N N . ILE A 1 1033 ? 100.948 74.818 106.150 1.00 24.12 982 ILE A N 1
ATOM 2380 C CA . ILE A 1 1033 ? 99.584 75.267 106.558 1.00 24.12 982 ILE A CA 1
ATOM 2381 C C . ILE A 1 1033 ? 98.641 74.063 106.529 1.00 24.12 982 ILE A C 1
ATOM 2382 O O . ILE A 1 1033 ? 97.566 74.155 107.144 1.00 24.12 982 ILE A O 1
ATOM 2387 N N . ASP A 1 1034 ? 98.970 73.061 105.703 1.00 32.06 983 ASP A N 1
ATOM 2388 C CA . ASP A 1 1034 ? 98.101 71.872 105.478 1.00 32.06 983 ASP A CA 1
ATOM 2389 C C . ASP A 1 1034 ? 96.753 72.366 104.929 1.00 32.06 983 ASP A C 1
ATOM 2390 O O . ASP A 1 1034 ? 96.793 73.265 104.044 1.00 32.06 983 ASP A O 1
ATOM 2395 N N . CYS A 1 1035 ? 95.655 71.775 105.437 1.00 31.57 984 CYS A N 1
ATOM 2396 C CA . CYS A 1 1035 ? 94.205 72.040 105.169 1.00 31.57 984 CYS A CA 1
ATOM 2397 C C . CYS A 1 1035 ? 93.403 70.813 105.604 1.00 31.57 984 CYS A C 1
ATOM 2398 O O . CYS A 1 1035 ? 92.294 70.988 106.150 1.00 31.57 984 CYS A O 1
ATOM 2401 N N . SER A 1 1036 ? 93.992 69.631 105.389 1.00 35.04 985 SER A N 1
ATOM 2402 C CA . SER A 1 1036 ? 93.351 68.304 105.587 1.00 35.04 985 SER A CA 1
ATOM 2403 C C . SER A 1 1036 ? 91.867 68.356 105.199 1.00 35.04 985 SER A C 1
ATOM 2404 O O . SER A 1 1036 ? 91.042 67.823 105.964 1.00 35.04 985 SER A O 1
ATOM 2407 N N . ILE A 1 1037 ? 91.542 68.981 104.062 1.00 36.71 986 ILE A N 1
ATOM 2408 C CA . ILE A 1 1037 ? 90.128 69.074 103.593 1.00 36.71 986 ILE A CA 1
ATOM 2409 C C . ILE A 1 1037 ? 89.999 68.188 102.351 1.00 36.71 986 ILE A C 1
ATOM 2410 O O . ILE A 1 1037 ? 90.838 68.320 101.438 1.00 36.71 986 ILE A O 1
ATOM 2415 N N . ASP A 1 1038 ? 88.980 67.326 102.333 1.00 40.79 987 ASP A N 1
ATOM 2416 C CA . ASP A 1 1038 ? 88.774 66.338 101.241 1.00 40.79 987 ASP A CA 1
ATOM 2417 C C . ASP A 1 1038 ? 88.548 67.029 99.890 1.00 40.79 987 ASP A C 1
ATOM 2418 O O . ASP A 1 1038 ? 89.116 66.555 98.890 1.00 40.79 987 ASP A O 1
ATOM 2423 N N . ASN A 1 1039 ? 87.766 68.110 99.865 1.00 39.59 988 ASN A N 1
ATOM 2424 C CA . ASN A 1 1039 ? 87.439 68.790 98.583 1.00 39.59 988 ASN A CA 1
ATOM 2425 C C . ASN A 1 1039 ? 88.309 70.031 98.370 1.00 39.59 988 ASN A C 1
ATOM 2426 O O . ASN A 1 1039 ? 88.023 70.776 97.415 1.00 39.59 988 ASN A O 1
ATOM 2431 N N . PHE A 1 1040 ? 89.335 70.242 99.200 1.00 29.25 989 PHE A N 1
ATOM 2432 C CA . PHE A 1 1040 ? 90.128 71.493 99.070 1.00 29.25 989 PHE A CA 1
ATOM 2433 C C . PHE A 1 1040 ? 91.532 71.269 98.493 1.00 29.25 989 PHE A C 1
ATOM 2434 O O . PHE A 1 1040 ? 92.219 70.312 98.886 1.00 29.25 989 PHE A O 1
ATOM 2442 N N . SER A 1 1041 ? 91.909 72.156 97.564 1.00 26.84 990 SER A N 1
ATOM 2443 C CA . SER A 1 1041 ? 93.217 72.264 96.940 1.00 26.84 990 SER A CA 1
ATOM 2444 C C . SER A 1 1041 ? 93.506 73.737 96.749 1.00 26.84 990 SER A C 1
ATOM 2445 O O . SER A 1 1041 ? 92.592 74.508 96.464 1.00 26.84 990 SER A O 1
ATOM 2448 N N . ILE A 1 1042 ? 94.754 74.145 96.935 1.00 21.33 991 ILE A N 1
ATOM 2449 C CA . ILE A 1 1042 ? 95.152 75.511 96.626 1.00 21.33 991 ILE A CA 1
ATOM 2450 C C . ILE A 1 1042 ? 96.427 75.484 95.793 1.00 21.33 991 ILE A C 1
ATOM 2451 O O . ILE A 1 1042 ? 97.330 74.687 96.050 1.00 21.33 991 ILE A O 1
ATOM 2456 N N . SER A 1 1043 ? 96.448 76.282 94.734 1.00 21.44 992 SER A N 1
ATOM 2457 C CA . SER A 1 1043 ? 97.574 76.292 93.821 1.00 21.44 992 SER A CA 1
ATOM 2458 C C . SER A 1 1043 ? 98.795 76.930 94.462 1.00 21.44 992 SER A C 1
ATOM 2459 O O . SER A 1 1043 ? 98.694 77.689 95.421 1.00 21.44 992 SER A O 1
ATOM 2462 N N . SER A 1 1044 ? 99.965 76.592 93.941 1.00 20.71 993 SER A N 1
ATOM 2463 C CA . SER A 1 1044 ? 101.179 77.221 94.427 1.00 20.71 993 SER A CA 1
ATOM 2464 C C . SER A 1 1044 ? 101.340 78.603 93.822 1.00 20.71 993 SER A C 1
ATOM 2465 O O . SER A 1 1044 ? 102.070 79.439 94.350 1.00 20.71 993 SER A O 1
ATOM 2468 N N . THR A 1 1045 ? 100.649 78.864 92.719 1.00 19.58 994 THR A N 1
ATOM 2469 C CA . THR A 1 1045 ? 100.662 80.190 92.130 1.00 19.58 994 THR A CA 1
ATOM 2470 C C . THR A 1 1045 ? 99.849 81.167 92.964 1.00 19.58 994 THR A C 1
ATOM 2471 O O . THR A 1 1045 ? 100.190 82.346 93.048 1.00 19.58 994 THR A O 1
ATOM 2475 N N . SER A 1 1046 ? 98.807 80.691 93.652 1.00 19.19 995 SER A N 1
ATOM 2476 C CA . SER A 1 1046 ? 97.991 81.615 94.432 1.00 19.19 995 SER A CA 1
ATOM 2477 C C . SER A 1 1046 ? 98.578 81.867 95.812 1.00 19.19 995 SER A C 1
ATOM 2478 O O . SER A 1 1046 ? 98.521 82.996 96.305 1.00 19.19 995 SER A O 1
ATOM 2481 N N . ILE A 1 1047 ? 99.159 80.845 96.448 1.00 17.99 996 ILE A N 1
ATOM 2482 C CA . ILE A 1 1047 ? 100.025 81.075 97.603 1.00 17.99 996 ILE A CA 1
ATOM 2483 C C . ILE A 1 1047 ? 101.153 82.010 97.228 1.00 17.99 996 ILE A C 1
ATOM 2484 O O . ILE A 1 1047 ? 101.494 82.935 97.977 1.00 17.99 996 ILE A O 1
ATOM 2489 N N . LEU A 1 1048 ? 101.715 81.803 96.039 1.00 18.33 997 LEU A N 1
ATOM 2490 C CA . LEU A 1 1048 ? 102.834 82.592 95.557 1.00 18.33 997 LEU A CA 1
ATOM 2491 C C . LEU A 1 1048 ? 102.473 84.048 95.408 1.00 18.33 997 LEU A C 1
ATOM 2492 O O . LEU A 1 1048 ? 103.251 84.927 95.779 1.00 18.33 997 LEU A O 1
ATOM 2497 N N . GLU A 1 1049 ? 101.313 84.334 94.844 1.00 18.72 998 GLU A N 1
ATOM 2498 C CA . GLU A 1 1049 ? 100.938 85.727 94.750 1.00 18.72 998 GLU A CA 1
ATOM 2499 C C . GLU A 1 1049 ? 100.540 86.265 96.103 1.00 18.72 998 GLU A C 1
ATOM 2500 O O . GLU A 1 1049 ? 100.701 87.447 96.354 1.00 18.72 998 GLU A O 1
ATOM 2506 N N . ALA A 1 1050 ? 100.095 85.411 97.016 1.00 17.25 999 ALA A N 1
ATOM 2507 C CA . ALA A 1 1050 ? 99.696 85.881 98.330 1.00 17.25 999 ALA A CA 1
ATOM 2508 C C . ALA A 1 1050 ? 100.890 86.254 99.180 1.00 17.25 999 ALA A C 1
ATOM 2509 O O . ALA A 1 1050 ? 100.749 86.963 100.169 1.00 17.25 999 ALA A O 1
ATOM 2511 N N . VAL A 1 1051 ? 102.075 85.766 98.848 1.00 16.63 1000 VAL A N 1
ATOM 2512 C CA . VAL A 1 1051 ? 103.227 86.182 99.643 1.00 16.63 1000 VAL A CA 1
ATOM 2513 C C . VAL A 1 1051 ? 104.024 87.267 98.938 1.00 16.63 1000 VAL A C 1
ATOM 2514 O O . VAL A 1 1051 ? 105.047 87.714 99.447 1.00 16.63 1000 VAL A O 1
ATOM 2518 N N . THR A 1 1052 ? 103.568 87.739 97.785 1.00 17.92 1001 THR A N 1
ATOM 2519 C CA . THR A 1 1052 ? 104.419 88.584 96.958 1.00 17.92 1001 THR A CA 1
ATOM 2520 C C . THR A 1 1052 ? 104.084 90.053 97.130 1.00 17.92 1001 THR A C 1
ATOM 2521 O O . THR A 1 1052 ? 103.061 90.532 96.675 1.00 17.92 1001 THR A O 1
ATOM 2525 N N . THR A 1 1053 ? 104.943 90.768 97.816 1.00 18.97 1002 THR A N 1
ATOM 2526 C CA . THR A 1 1053 ? 104.790 92.187 98.067 1.00 18.97 1002 THR A CA 1
ATOM 2527 C C . THR A 1 1053 ? 104.974 92.938 96.760 1.00 18.97 1002 THR A C 1
ATOM 2528 O O . THR A 1 1053 ? 105.636 92.465 95.847 1.00 18.97 1002 THR A O 1
ATOM 2532 N N . LEU A 1 1054 ? 104.351 94.097 96.663 1.00 19.59 1003 LEU A N 1
ATOM 2533 C CA . LEU A 1 1054 ? 104.407 94.928 95.453 1.00 19.59 1003 LEU A CA 1
ATOM 2534 C C . LEU A 1 1054 ? 105.770 95.572 95.168 1.00 19.59 1003 LEU A C 1
ATOM 2535 O O . LEU A 1 1054 ? 105.989 95.969 94.016 1.00 19.59 1003 LEU A O 1
ATOM 2540 N N . THR A 1 1055 ? 106.672 95.571 96.153 1.00 20.13 1004 THR A N 1
ATOM 2541 C CA . THR A 1 1055 ? 108.055 96.070 95.940 1.00 20.13 1004 THR A CA 1
ATOM 2542 C C . THR A 1 1055 ? 108.706 95.149 94.890 1.00 20.13 1004 THR A C 1
ATOM 2543 O O . THR A 1 1055 ? 109.734 95.555 94.325 1.00 20.13 1004 THR A O 1
ATOM 2547 N N . CYS A 1 1056 ? 108.132 93.947 94.702 1.00 22.14 1005 CYS A N 1
ATOM 2548 C CA . CYS A 1 1056 ? 108.564 92.876 93.751 1.00 22.14 1005 CYS A CA 1
ATOM 2549 C C . CYS A 1 1056 ? 107.843 93.105 92.422 1.00 22.14 1005 CYS A C 1
ATOM 2550 O O . CYS A 1 1056 ? 106.669 92.672 92.269 1.00 22.14 1005 CYS A O 1
ATOM 2553 N N . PRO A 1 1057 ? 108.527 93.719 91.420 1.00 24.23 1006 PRO A N 1
ATOM 2554 C CA . PRO A 1 1057 ? 107.949 93.983 90.112 1.00 24.23 1006 PRO A CA 1
ATOM 2555 C C . PRO A 1 1057 ? 107.641 92.581 89.582 1.00 24.23 1006 PRO A C 1
ATOM 2556 O O . PRO A 1 1057 ? 108.535 91.766 89.494 1.00 24.23 1006 PRO A O 1
ATOM 2560 N N . GLU A 1 1058 ? 106.376 92.356 89.263 1.00 23.94 1007 GLU A N 1
ATOM 2561 C CA . GLU A 1 1058 ? 105.844 91.055 88.923 1.00 23.94 1007 GLU A CA 1
ATOM 2562 C C . GLU A 1 1058 ? 104.495 91.312 88.273 1.00 23.94 1007 GLU A C 1
ATOM 2563 O O . GLU A 1 1058 ? 104.053 92.457 88.179 1.00 23.94 1007 GLU A O 1
ATOM 2569 N N . SER A 1 1059 ? 103.875 90.252 87.766 1.00 24.07 1008 SER A N 1
ATOM 2570 C CA . SER A 1 1059 ? 102.506 90.355 87.292 1.00 24.07 1008 SER A CA 1
ATOM 2571 C C . SER A 1 1059 ? 101.523 90.316 88.449 1.00 24.07 1008 SER A C 1
ATOM 2572 O O . SER A 1 1059 ? 100.454 90.923 88.380 1.00 24.07 1008 SER A O 1
ATOM 2575 N N . PHE A 1 1060 ? 101.876 89.623 89.522 1.00 20.85 1009 PHE A N 1
ATOM 2576 C CA . PHE A 1 1060 ? 101.031 89.454 90.691 1.00 20.85 1009 PHE A CA 1
ATOM 2577 C C . PHE A 1 1060 ? 101.578 90.196 91.895 1.00 20.85 1009 PHE A C 1
ATOM 2578 O O . PHE A 1 1060 ? 102.788 90.390 92.018 1.00 20.85 1009 PHE A O 1
ATOM 2586 N N . SER A 1 1061 ? 100.693 90.628 92.788 1.00 19.27 1010 SER A N 1
ATOM 2587 C CA . SER A 1 1061 ? 101.274 91.458 93.829 1.00 19.27 1010 SER A CA 1
ATOM 2588 C C . SER A 1 1061 ? 100.614 91.431 95.191 1.00 19.27 1010 SER A C 1
ATOM 2589 O O . SER A 1 1061 ? 100.788 92.401 95.916 1.00 19.27 1010 SER A O 1
ATOM 2592 N N . MET A 1 1062 ? 99.808 90.428 95.539 1.00 18.39 1011 MET A N 1
ATOM 2593 C CA . MET A 1 1062 ? 99.148 90.217 96.844 1.00 18.39 1011 MET A CA 1
ATOM 2594 C C . MET A 1 1062 ? 98.129 91.267 97.257 1.00 18.39 1011 MET A C 1
ATOM 2595 O O . MET A 1 1062 ? 97.355 91.012 98.179 1.00 18.39 1011 MET A O 1
ATOM 2600 N N . GLU A 1 1063 ? 98.056 92.399 96.559 1.00 20.00 1012 GLU A N 1
ATOM 2601 C CA . GLU A 1 1063 ? 97.363 93.554 97.102 1.00 20.00 1012 GLU A CA 1
ATOM 2602 C C . GLU A 1 1063 ? 95.871 93.336 97.081 1.00 20.00 1012 GLU A C 1
ATOM 2603 O O . GLU A 1 1063 ? 95.164 93.677 98.039 1.00 20.00 1012 GLU A O 1
ATOM 2609 N N . ARG A 1 1064 ? 95.393 92.662 96.050 1.00 21.40 1013 ARG A N 1
ATOM 2610 C CA . ARG A 1 1064 ? 93.983 92.386 95.974 1.00 21.40 1013 ARG A CA 1
ATOM 2611 C C . ARG A 1 1064 ? 93.601 91.293 96.937 1.00 21.40 1013 ARG A C 1
ATOM 2612 O O . ARG A 1 1064 ? 92.541 91.356 97.563 1.00 21.40 1013 ARG A O 1
ATOM 2620 N N . LEU A 1 1065 ? 94.457 90.280 97.075 1.00 18.77 1014 LEU A N 1
ATOM 2621 C CA . LEU A 1 1065 ? 94.179 89.209 98.019 1.00 18.77 1014 LEU A CA 1
ATOM 2622 C C . LEU A 1 1065 ? 94.197 89.712 99.439 1.00 18.77 1014 LEU A C 1
ATOM 2623 O O . LEU A 1 1065 ? 93.489 89.176 100.282 1.00 18.77 1014 LEU A O 1
ATOM 2628 N N . GLU A 1 1066 ? 94.937 90.774 99.721 1.00 20.12 1015 GLU A N 1
ATOM 2629 C CA . GLU A 1 1066 ? 94.980 91.241 101.092 1.00 20.12 1015 GLU A CA 1
ATOM 2630 C C . GLU A 1 1066 ? 93.886 92.252 101.366 1.00 20.12 1015 GLU A C 1
ATOM 2631 O O . GLU A 1 1066 ? 93.466 92.388 102.513 1.00 20.12 1015 GLU A O 1
ATOM 2637 N N . LEU A 1 1067 ? 93.311 92.861 100.335 1.00 20.65 1016 LEU A N 1
ATOM 2638 C CA . LEU A 1 1067 ? 92.014 93.504 100.543 1.00 20.65 1016 LEU A CA 1
ATOM 2639 C C . LEU A 1 1067 ? 90.915 92.474 100.809 1.00 20.65 1016 LEU A C 1
ATOM 2640 O O . LEU A 1 1067 ? 90.107 92.626 101.744 1.00 20.65 1016 LEU A O 1
ATOM 2645 N N . LEU A 1 1068 ? 90.878 91.415 100.001 1.00 19.40 1017 LEU A N 1
ATOM 2646 C CA . LEU A 1 1068 ? 89.914 90.344 100.216 1.00 19.40 1017 LEU A CA 1
ATOM 2647 C C . LEU A 1 1068 ? 90.085 89.710 101.581 1.00 19.40 1017 LEU A C 1
ATOM 2648 O O . LEU A 1 1068 ? 89.103 89.443 102.263 1.00 19.40 1017 LEU 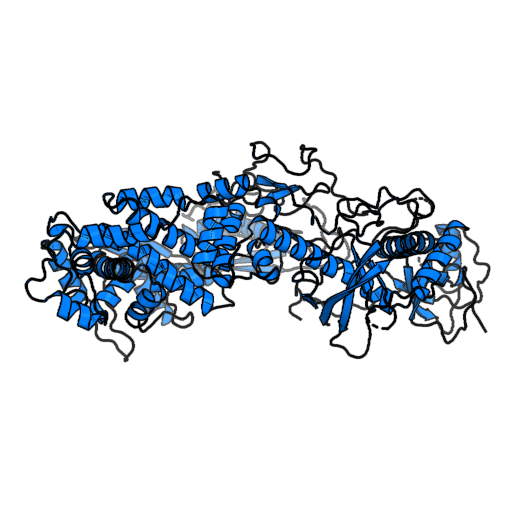A O 1
ATOM 2653 N N . GLY A 1 1069 ? 91.311 89.551 102.040 1.00 19.39 1018 GLY A N 1
ATOM 2654 C CA . GLY A 1 1069 ? 91.513 88.866 103.290 1.00 19.39 1018 GLY A CA 1
ATOM 2655 C C . GLY A 1 1069 ? 91.327 89.743 104.498 1.00 19.39 1018 GLY A C 1
ATOM 2656 O O . GLY A 1 1069 ? 90.992 89.245 105.570 1.00 19.39 1018 GLY A O 1
ATOM 2657 N N . ASP A 1 1070 ? 91.559 91.050 104.350 1.00 21.45 1019 ASP A N 1
ATOM 2658 C CA . ASP A 1 1070 ? 91.083 92.013 105.334 1.00 21.45 1019 ASP A CA 1
ATOM 2659 C C . ASP A 1 1070 ? 89.606 91.830 105.588 1.00 21.45 1019 ASP A C 1
ATOM 2660 O O . ASP A 1 1070 ? 89.162 91.831 106.737 1.00 21.45 1019 ASP A O 1
ATOM 2665 N N . SER A 1 1071 ? 88.827 91.647 104.532 1.00 21.34 1020 SER A N 1
ATOM 2666 C CA . SER A 1 1071 ? 87.398 91.630 104.770 1.00 21.34 1020 SER A CA 1
ATOM 2667 C C . SER A 1 1071 ? 86.879 90.254 105.159 1.00 21.34 1020 SER A C 1
ATOM 2668 O O . SER A 1 1071 ? 85.882 90.161 105.875 1.00 21.34 1020 SER A O 1
ATOM 2671 N N . VAL A 1 1072 ? 87.518 89.181 104.684 1.00 20.11 1021 VAL A N 1
ATOM 2672 C CA . VAL A 1 1072 ? 87.243 87.842 105.210 1.00 20.11 1021 VAL A CA 1
ATOM 2673 C C . VAL A 1 1072 ? 87.512 87.804 106.694 1.00 20.11 1021 VAL A C 1
ATOM 2674 O O . VAL A 1 1072 ? 86.710 87.285 107.470 1.00 20.11 1021 VAL A O 1
ATOM 2678 N N . LEU A 1 1073 ? 88.688 88.317 107.072 1.00 20.46 1022 LEU A N 1
ATOM 2679 C CA . LEU A 1 1073 ? 89.145 88.337 108.487 1.00 20.46 1022 LEU A CA 1
ATOM 2680 C C . LEU A 1 1073 ? 88.198 89.198 109.328 1.00 20.46 1022 LEU A C 1
ATOM 2681 O O . LEU A 1 1073 ? 87.895 88.794 110.468 1.00 20.46 1022 LEU A O 1
ATOM 2686 N N . LYS A 1 1074 ? 87.752 90.335 108.786 1.00 22.15 1023 LYS A N 1
ATOM 2687 C CA . LYS A 1 1074 ? 86.860 91.209 109.539 1.00 22.15 1023 LYS A CA 1
ATOM 2688 C C . LYS A 1 1074 ? 85.484 90.586 109.703 1.00 22.15 1023 LYS A C 1
ATOM 2689 O O . LYS A 1 1074 ? 84.883 90.686 110.774 1.00 22.15 1023 LYS A O 1
ATOM 2695 N N . TYR A 1 1075 ? 84.978 89.930 108.657 1.00 25.25 1024 TYR A N 1
ATOM 2696 C CA . TYR A 1 1075 ? 83.766 89.128 108.763 1.00 25.25 1024 TYR A CA 1
ATOM 2697 C C . TYR A 1 1075 ? 83.878 88.068 109.829 1.00 25.25 1024 TYR A C 1
ATOM 2698 O O . TYR A 1 1075 ? 82.998 87.936 110.672 1.00 25.25 1024 TYR A O 1
ATOM 2707 N N . VAL A 1 1076 ? 84.901 87.236 109.724 1.00 24.85 1025 VAL A N 1
ATOM 2708 C CA . VAL A 1 1076 ? 85.056 86.076 110.581 1.00 24.85 1025 VAL A CA 1
ATOM 2709 C C . VAL A 1 1076 ? 85.281 86.499 112.014 1.00 24.85 1025 VAL A C 1
ATOM 2710 O O . VAL A 1 1076 ? 84.711 85.916 112.936 1.00 24.85 1025 VAL A O 1
ATOM 2714 N N . ALA A 1 1077 ? 86.026 87.577 112.213 1.00 24.25 1026 ALA A N 1
ATOM 2715 C CA . ALA A 1 1077 ? 86.258 88.097 113.545 1.00 24.25 1026 ALA A CA 1
ATOM 2716 C C . ALA A 1 1077 ? 84.997 88.688 114.136 1.00 24.25 1026 ALA A C 1
ATOM 2717 O O . ALA A 1 1077 ? 84.709 88.485 115.318 1.00 24.25 1026 ALA A O 1
ATOM 2719 N N . SER A 1 1078 ? 84.195 89.368 113.319 1.00 25.20 1027 SER A N 1
ATOM 2720 C CA . SER A 1 1078 ? 82.977 89.965 113.837 1.00 25.20 1027 SER A CA 1
ATOM 2721 C C . SER A 1 1078 ? 81.940 88.912 114.127 1.00 25.20 1027 SER A C 1
ATOM 2722 O O . SER A 1 1078 ? 81.236 88.996 115.128 1.00 25.20 1027 SER A O 1
ATOM 2725 N N . CYS A 1 1079 ? 81.829 87.919 113.255 1.00 28.67 1028 CYS A N 1
ATOM 2726 C CA . CYS A 1 1079 ? 80.866 86.855 113.452 1.00 28.67 1028 CYS A CA 1
ATOM 2727 C C . CYS A 1 1079 ? 81.246 86.004 114.634 1.00 28.67 1028 CYS A C 1
ATOM 2728 O O . CYS A 1 1079 ? 80.383 85.609 115.417 1.00 28.67 1028 CYS A O 1
ATOM 2731 N N . HIS A 1 1080 ? 82.537 85.805 114.844 1.00 29.89 1029 HIS A N 1
ATOM 2732 C CA . HIS A 1 1080 ? 82.976 85.037 115.987 1.00 29.89 1029 HIS A CA 1
ATOM 2733 C C . HIS A 1 1080 ? 82.773 85.786 117.290 1.00 29.89 1029 HIS A C 1
ATOM 2734 O O . HIS A 1 1080 ? 82.358 85.188 118.275 1.00 29.89 1029 HIS A O 1
ATOM 2741 N N . LEU A 1 1081 ? 83.059 87.087 117.335 1.00 27.98 1030 LEU A N 1
ATOM 2742 C CA . LEU A 1 1081 ? 82.824 87.816 118.578 1.00 27.98 1030 LEU A CA 1
ATOM 2743 C C . LEU A 1 1081 ? 81.344 88.025 118.826 1.00 27.98 1030 LEU A C 1
ATOM 2744 O O . LEU A 1 1081 ? 80.917 88.111 119.977 1.00 27.98 1030 LEU A O 1
ATOM 2749 N N . PHE A 1 1082 ? 80.549 88.103 117.763 1.00 30.15 1031 PHE A N 1
ATOM 2750 C CA . PHE A 1 1082 ? 79.110 88.212 117.911 1.00 30.15 1031 PHE A CA 1
ATOM 2751 C C . PHE A 1 1082 ? 78.542 86.956 118.532 1.00 30.15 1031 PHE A C 1
ATOM 2752 O O . PHE A 1 1082 ? 77.659 87.019 119.388 1.00 30.15 1031 PHE A O 1
ATOM 2760 N N . LEU A 1 1083 ? 78.981 85.802 118.052 1.00 34.35 1032 LEU A N 1
ATOM 2761 C CA . LEU A 1 1083 ? 78.409 84.561 118.534 1.00 34.35 1032 LEU A CA 1
ATOM 2762 C C . LEU A 1 1083 ? 79.036 84.143 119.842 1.00 34.35 1032 LEU A C 1
ATOM 2763 O O . LEU A 1 1083 ? 78.403 83.466 120.654 1.00 34.35 1032 LEU A O 1
ATOM 2768 N N . LYS A 1 1084 ? 80.290 84.512 120.049 1.00 33.39 1033 LYS A N 1
ATOM 2769 C CA . LYS A 1 1084 ? 80.995 84.090 121.242 1.00 33.39 1033 LYS A CA 1
ATOM 2770 C C . LYS A 1 1084 ? 80.507 84.869 122.439 1.00 33.39 1033 LYS A C 1
ATOM 2771 O O . LYS A 1 1084 ? 80.302 84.308 123.518 1.00 33.39 1033 LYS A O 1
ATOM 2777 N N . TYR A 1 1085 ? 80.350 86.175 122.279 1.00 33.14 1034 TYR A N 1
ATOM 2778 C CA . TYR A 1 1085 ? 79.928 87.037 123.377 1.00 33.14 1034 TYR A CA 1
ATOM 2779 C C . TYR A 1 1085 ? 78.538 87.553 123.087 1.00 33.14 1034 TYR A C 1
ATOM 2780 O O . TYR A 1 1085 ? 78.392 88.572 122.392 1.00 33.14 1034 TYR A O 1
ATOM 2789 N N . PRO A 1 1086 ? 77.486 86.912 123.594 1.00 34.82 1035 PRO A N 1
ATOM 2790 C CA . PRO A 1 1086 ? 76.144 87.428 123.345 1.00 34.82 1035 PRO A CA 1
ATOM 2791 C C . PRO A 1 1086 ? 75.780 88.623 124.183 1.00 34.82 1035 PRO A C 1
ATOM 2792 O O . PRO A 1 1086 ? 74.655 89.109 124.062 1.00 34.82 1035 PRO A O 1
ATOM 2796 N N . ASP A 1 1087 ? 76.668 89.126 125.019 1.00 34.86 1036 ASP A N 1
ATOM 2797 C CA . ASP A 1 1087 ? 76.298 90.247 125.855 1.00 34.86 1036 ASP A CA 1
ATOM 2798 C C . ASP A 1 1087 ? 77.061 91.517 125.525 1.00 34.86 1036 ASP A C 1
ATOM 2799 O O . ASP A 1 1087 ? 76.646 92.596 125.949 1.00 34.86 1036 ASP A O 1
ATOM 2804 N N . LYS A 1 1088 ? 78.153 91.433 124.784 1.00 33.84 1037 LYS A N 1
ATOM 2805 C CA . LYS A 1 1088 ? 78.894 92.639 124.462 1.00 33.84 1037 LYS A CA 1
ATOM 2806 C C . LYS A 1 1088 ? 78.237 93.390 123.308 1.00 33.84 1037 LYS A C 1
ATOM 2807 O O . LYS A 1 1088 ? 77.874 92.804 122.292 1.00 33.84 1037 LYS A O 1
ATOM 2813 N N . ASP A 1 1089 ? 78.075 94.695 123.487 1.00 35.69 1038 ASP A N 1
ATOM 2814 C CA . ASP A 1 1089 ? 77.404 95.572 122.549 1.00 35.69 1038 ASP A CA 1
ATOM 2815 C C . ASP A 1 1089 ? 78.365 96.021 121.456 1.00 35.69 1038 ASP A C 1
ATOM 2816 O O . ASP A 1 1089 ? 79.470 95.506 121.337 1.00 35.69 1038 ASP A O 1
ATOM 2821 N N . GLU A 1 1090 ? 77.939 97.021 120.675 1.00 37.72 1039 GLU A N 1
ATOM 2822 C CA . GLU A 1 1090 ? 78.653 97.407 119.455 1.00 37.72 1039 GLU A CA 1
ATOM 2823 C C . GLU A 1 1090 ? 80.060 97.901 119.741 1.00 37.72 1039 GLU A C 1
ATOM 2824 O O . GLU A 1 1090 ? 80.967 97.702 118.931 1.00 37.72 1039 GLU A O 1
ATOM 2830 N N . GLY A 1 1091 ? 80.282 98.483 120.915 1.00 33.81 1040 GLY A N 1
ATOM 2831 C CA . GLY A 1 1091 ? 81.550 99.127 121.163 1.00 33.81 1040 GLY A CA 1
ATOM 2832 C C . GLY A 1 1091 ? 82.619 98.155 121.595 1.00 33.81 1040 GLY A C 1
ATOM 2833 O O . GLY A 1 1091 ? 83.740 98.201 121.099 1.00 33.81 1040 GLY A O 1
ATOM 2834 N N . GLN A 1 1092 ? 82.301 97.264 122.523 1.00 33.78 1041 GLN A N 1
ATOM 2835 C CA . GLN A 1 1092 ? 83.328 96.342 122.979 1.00 33.78 1041 GLN A CA 1
ATOM 2836 C C . GLN A 1 1092 ? 83.474 95.164 122.041 1.00 33.78 1041 GLN A C 1
ATOM 2837 O O . GLN A 1 1092 ? 84.563 94.597 121.942 1.00 33.78 1041 GLN A O 1
ATOM 2843 N N . LEU A 1 1093 ? 82.419 94.807 121.306 1.00 29.83 1042 LEU A N 1
ATOM 2844 C CA . LEU A 1 1093 ? 82.625 93.955 120.139 1.00 29.83 1042 LEU A CA 1
ATOM 2845 C C . LEU A 1 1093 ? 83.535 94.621 119.124 1.00 29.83 1042 LEU A C 1
ATOM 2846 O O . LEU A 1 1093 ? 84.434 93.976 118.587 1.00 29.83 1042 LEU A O 1
ATOM 2851 N N . SER A 1 1094 ? 83.355 95.919 118.883 1.00 29.45 1043 SER A N 1
ATOM 2852 C CA . SER A 1 1094 ? 84.155 96.586 117.869 1.00 29.45 1043 SER A CA 1
ATOM 2853 C C . SER A 1 1094 ? 85.591 96.750 118.319 1.00 29.45 1043 SER A C 1
ATOM 2854 O O . SER A 1 1094 ? 86.511 96.627 117.514 1.00 29.45 1043 SER A O 1
ATOM 2857 N N . ARG A 1 1095 ? 85.810 96.956 119.608 1.00 30.07 1044 ARG A N 1
ATOM 2858 C CA . ARG A 1 1095 ? 87.170 97.057 120.116 1.00 30.07 1044 ARG A CA 1
ATOM 2859 C C . ARG A 1 1095 ? 87.843 95.697 120.190 1.00 30.07 1044 ARG A C 1
ATOM 2860 O O . ARG A 1 1095 ? 89.053 95.579 119.969 1.00 30.07 1044 ARG A O 1
ATOM 2868 N N . GLN A 1 1096 ? 87.086 94.656 120.516 1.00 28.25 1045 GLN A N 1
ATOM 2869 C CA . GLN A 1 1096 ? 87.661 93.325 120.536 1.00 28.25 1045 GLN A CA 1
ATOM 2870 C C . GLN A 1 1096 ? 88.012 92.883 119.127 1.00 28.25 1045 GLN A C 1
ATOM 2871 O O . GLN A 1 1096 ? 89.015 92.194 118.906 1.00 28.25 1045 GLN A O 1
ATOM 2877 N N . ARG A 1 1097 ? 87.239 93.346 118.147 1.00 25.60 1046 ARG A N 1
ATOM 2878 C CA . ARG A 1 1097 ? 87.617 93.147 116.762 1.00 25.60 1046 ARG A CA 1
ATOM 2879 C C . ARG A 1 1097 ? 88.869 93.920 116.409 1.00 25.60 1046 ARG A C 1
ATOM 2880 O O . ARG A 1 1097 ? 89.721 93.400 115.702 1.00 25.60 1046 ARG A O 1
ATOM 2888 N N . GLN A 1 1098 ? 89.001 95.165 116.875 1.00 25.39 1047 GLN A N 1
ATOM 2889 C CA . GLN A 1 1098 ? 90.234 95.919 116.644 1.00 25.39 1047 GLN A CA 1
ATOM 2890 C C . GLN A 1 1098 ? 91.448 95.222 117.233 1.00 25.39 1047 GLN A C 1
ATOM 2891 O O . GLN A 1 1098 ? 92.566 95.417 116.762 1.00 25.39 1047 GLN A O 1
ATOM 2897 N N . SER A 1 1099 ? 91.259 94.436 118.284 1.00 24.76 1048 SER A N 1
ATOM 2898 C CA . SER A 1 1099 ? 92.377 93.640 118.772 1.00 24.76 1048 SER A CA 1
ATOM 2899 C C . SER A 1 1099 ? 92.606 92.419 117.899 1.00 24.76 1048 SER A C 1
ATOM 2900 O O . SER A 1 1099 ? 93.735 91.948 117.784 1.00 24.76 1048 SER A O 1
ATOM 2903 N N . ILE A 1 1100 ? 91.554 91.871 117.297 1.00 23.22 1049 ILE A N 1
ATOM 2904 C CA . ILE A 1 1100 ? 91.753 90.683 116.467 1.00 23.22 1049 ILE A CA 1
ATOM 2905 C C . ILE A 1 1100 ? 92.335 91.042 115.096 1.00 23.22 1049 ILE A C 1
ATOM 2906 O O . ILE A 1 1100 ? 93.277 90.398 114.630 1.00 23.22 1049 ILE A O 1
ATOM 2911 N N . ILE A 1 1101 ? 91.816 92.080 114.439 1.00 21.48 1050 ILE A N 1
ATOM 2912 C CA . ILE A 1 1101 ? 92.039 92.301 113.011 1.00 21.48 1050 ILE A CA 1
ATOM 2913 C C . ILE A 1 1101 ? 93.156 93.290 112.725 1.00 21.48 1050 ILE A C 1
ATOM 2914 O O . ILE A 1 1101 ? 93.355 93.639 111.563 1.00 21.48 1050 ILE A O 1
ATOM 2919 N N . SER A 1 1102 ? 93.889 93.745 113.737 1.00 21.12 1051 SER A N 1
ATOM 2920 C CA . SER A 1 1102 ? 94.852 94.824 113.545 1.00 21.12 1051 SER A CA 1
ATOM 2921 C C . SER A 1 1102 ? 95.989 94.417 112.632 1.00 21.12 1051 SER A C 1
ATOM 2922 O O . SER A 1 1102 ? 96.210 93.236 112.389 1.00 21.12 1051 SER A O 1
ATOM 2925 N N . ASN A 1 1103 ? 96.737 95.389 112.130 1.00 20.70 1052 ASN A N 1
ATOM 2926 C CA . ASN A 1 1103 ? 97.974 95.000 111.486 1.00 20.70 1052 ASN A CA 1
ATOM 2927 C C . ASN A 1 1103 ? 99.000 94.607 112.529 1.00 20.70 1052 ASN A C 1
ATOM 2928 O O . ASN A 1 1103 ? 99.920 93.847 112.239 1.00 20.70 1052 ASN A O 1
ATOM 2933 N N . SER A 1 1104 ? 98.860 95.109 113.752 1.00 19.44 1053 SER A N 1
ATOM 2934 C CA . SER A 1 1104 ? 99.757 94.710 114.827 1.00 19.44 1053 SER A CA 1
ATOM 2935 C C . SER A 1 1104 ? 99.490 93.288 115.280 1.00 19.44 1053 SER A C 1
ATOM 2936 O O . SER A 1 1104 ? 100.426 92.525 115.516 1.00 19.44 1053 SER A O 1
ATOM 2939 N N . ASN A 1 1105 ? 98.224 92.891 115.357 1.00 19.36 1054 ASN A N 1
ATOM 2940 C CA . ASN A 1 1105 ? 97.922 91.508 115.693 1.00 19.36 1054 ASN A CA 1
ATOM 2941 C C . ASN A 1 1105 ? 98.309 90.560 114.576 1.00 19.36 1054 ASN A C 1
ATOM 2942 O O . ASN A 1 1105 ? 98.855 89.487 114.836 1.00 19.36 1054 ASN A O 1
ATOM 2947 N N . LEU A 1 1106 ? 98.016 90.916 113.330 1.00 19.26 1055 LEU A N 1
ATOM 2948 C CA . LEU A 1 1106 ? 98.353 90.010 112.245 1.00 19.26 1055 LEU A CA 1
ATOM 2949 C C . LEU A 1 1106 ? 99.848 89.962 112.019 1.00 19.26 1055 LEU A C 1
ATOM 2950 O O . LEU A 1 1106 ? 100.381 88.923 111.623 1.00 19.26 1055 LEU A O 1
ATOM 2955 N N . HIS A 1 1107 ? 100.550 91.053 112.298 1.00 19.45 1056 HIS A N 1
ATOM 2956 C CA . HIS A 1 1107 ? 101.998 91.007 112.248 1.00 19.45 1056 HIS A CA 1
ATOM 2957 C C . HIS A 1 1107 ? 102.565 90.118 113.341 1.00 19.45 1056 HIS A C 1
ATOM 2958 O O . HIS A 1 1107 ? 103.513 89.367 113.093 1.00 19.45 1056 HIS A O 1
ATOM 2965 N N . ARG A 1 1108 ? 102.003 90.182 114.548 1.00 19.81 1057 ARG A N 1
ATOM 2966 C CA . ARG A 1 1108 ? 102.388 89.265 115.618 1.00 19.81 1057 ARG A CA 1
ATOM 2967 C C . ARG A 1 1108 ? 102.160 87.813 115.243 1.00 19.81 1057 ARG A C 1
ATOM 2968 O O . ARG A 1 1108 ? 103.045 86.973 115.418 1.00 19.81 1057 ARG A O 1
ATOM 2976 N N . LEU A 1 1109 ? 100.995 87.502 114.686 1.00 20.52 1058 LEU A N 1
ATOM 2977 C CA . LEU A 1 1109 ? 100.662 86.105 114.439 1.00 20.52 1058 LEU A CA 1
ATOM 2978 C C . LEU A 1 1109 ? 101.319 85.585 113.184 1.00 20.52 1058 LEU A C 1
ATOM 2979 O O . LEU A 1 1109 ? 101.370 84.378 112.965 1.00 20.52 1058 LEU A O 1
ATOM 2984 N N . THR A 1 1110 ? 101.801 86.471 112.339 1.00 19.09 1059 THR A N 1
ATOM 2985 C CA . THR A 1 1110 ? 102.511 86.036 111.157 1.00 19.09 1059 THR A CA 1
ATOM 2986 C C . THR A 1 1110 ? 103.975 85.827 111.448 1.00 19.09 1059 THR A C 1
ATOM 2987 O O . THR A 1 1110 ? 104.550 84.819 111.042 1.00 19.09 1059 THR A O 1
ATOM 2991 N N . THR A 1 1111 ? 104.597 86.753 112.174 1.00 20.23 1060 THR A N 1
ATOM 2992 C CA . THR A 1 1111 ? 105.997 86.575 112.512 1.00 20.23 1060 THR A CA 1
ATOM 2993 C C . THR A 1 1111 ? 106.206 85.452 113.511 1.00 20.23 1060 THR A C 1
ATOM 2994 O O . THR A 1 1111 ? 107.257 84.807 113.503 1.00 20.23 1060 THR A O 1
ATOM 2998 N N . SER A 1 1112 ? 105.232 85.198 114.380 1.00 20.23 1061 SER A N 1
ATOM 2999 C CA . SER A 1 1112 ? 105.360 84.077 115.306 1.00 20.23 1061 SER A CA 1
ATOM 3000 C C . SER A 1 1112 ? 105.274 82.751 114.577 1.00 20.23 1061 SER A C 1
ATOM 3001 O O . SER A 1 1112 ? 105.867 81.758 114.992 1.00 20.23 1061 SER A O 1
ATOM 3004 N N . ARG A 1 1113 ? 104.515 82.718 113.515 1.00 22.13 1062 ARG A N 1
ATOM 3005 C CA . ARG A 1 1113 ? 104.279 81.534 112.720 1.00 22.13 1062 ARG A CA 1
ATOM 3006 C C . ARG A 1 1113 ? 105.352 81.361 111.651 1.00 22.13 1062 ARG A C 1
ATOM 3007 O O . ARG A 1 1113 ? 105.354 80.354 110.938 1.00 22.13 1062 ARG A O 1
ATOM 3015 N N . LYS A 1 1114 ? 106.290 82.309 111.589 1.00 22.35 1063 LYS A N 1
ATOM 3016 C CA . LYS A 1 1114 ? 107.423 82.323 110.670 1.00 22.35 1063 LYS A CA 1
ATOM 3017 C C . LYS A 1 1114 ? 106.950 82.310 109.229 1.00 22.35 1063 LYS A C 1
ATOM 3018 O O . LYS A 1 1114 ? 107.500 81.619 108.376 1.00 22.35 1063 LYS A O 1
ATOM 3024 N N . LEU A 1 1115 ? 105.912 83.077 108.970 1.00 20.01 1064 LEU A N 1
ATOM 3025 C CA . LEU A 1 1115 ? 105.397 83.264 107.636 1.00 20.01 1064 LEU A CA 1
ATOM 3026 C C . LEU A 1 1115 ? 106.037 84.452 106.951 1.00 20.01 1064 LEU A C 1
ATOM 3027 O O . LEU A 1 1115 ? 105.758 84.707 105.783 1.00 20.01 1064 LEU A O 1
ATOM 3032 N N . GLN A 1 1116 ? 106.925 85.160 107.635 1.00 20.77 1065 GLN A N 1
ATOM 3033 C CA . GLN A 1 1116 ? 107.575 86.295 107.005 1.00 20.77 1065 GLN A CA 1
ATOM 3034 C C . GLN A 1 1116 ? 108.773 85.862 106.189 1.00 20.77 1065 GLN A C 1
ATOM 3035 O O . GLN A 1 1116 ? 109.361 86.666 105.467 1.00 20.77 1065 GLN A O 1
ATOM 3041 N N . GLY A 1 1117 ? 109.178 84.612 106.316 1.00 20.81 1066 GLY A N 1
ATOM 3042 C CA . GLY A 1 1117 ? 110.251 84.131 105.481 1.00 20.81 1066 GLY A CA 1
ATOM 3043 C C . GLY A 1 1117 ? 109.783 83.827 104.079 1.00 20.81 1066 GLY A C 1
ATOM 3044 O O . GLY A 1 1117 ? 110.579 83.774 103.143 1.00 20.81 1066 GLY A O 1
ATOM 3045 N N . TYR A 1 1118 ? 108.482 83.630 103.908 1.00 18.77 1067 TYR A N 1
ATOM 3046 C CA . TYR A 1 1118 ? 107.972 83.309 102.592 1.00 18.77 1067 TYR A CA 1
ATOM 3047 C C . TYR A 1 1118 ? 107.676 84.533 101.777 1.00 18.77 1067 TYR A C 1
ATOM 3048 O O . TYR A 1 1118 ? 107.345 84.390 100.605 1.00 18.77 1067 TYR A O 1
ATOM 3057 N N . ILE A 1 1119 ? 107.772 85.711 102.367 1.00 18.23 1068 ILE A N 1
ATOM 3058 C CA . ILE A 1 1119 ? 107.473 86.974 101.714 1.00 18.23 1068 ILE A CA 1
ATOM 3059 C C . ILE A 1 1119 ? 108.377 87.199 100.526 1.00 18.23 1068 ILE A C 1
ATOM 3060 O O . ILE A 1 1119 ? 109.599 87.144 100.645 1.00 18.23 1068 ILE A O 1
ATOM 3065 N N . ARG A 1 1120 ? 107.761 87.389 99.355 1.00 19.15 1069 ARG A N 1
ATOM 3066 C CA . ARG A 1 1120 ? 108.517 87.589 98.092 1.00 19.15 1069 ARG A CA 1
ATOM 3067 C C . ARG A 1 1120 ? 108.676 89.085 97.839 1.00 19.15 1069 ARG A C 1
ATOM 3068 O O . ARG A 1 1120 ? 108.368 89.527 96.724 1.00 19.15 1069 ARG A O 1
ATOM 3076 N N . ASN A 1 1121 ? 109.138 89.821 98.847 1.00 21.49 1070 ASN A N 1
ATOM 3077 C CA . ASN A 1 1121 ? 109.364 91.284 98.724 1.00 21.49 1070 ASN A CA 1
ATOM 3078 C C . ASN A 1 1121 ? 110.764 91.510 98.134 1.00 21.49 1070 ASN A C 1
ATOM 3079 O O . ASN A 1 1121 ? 111.650 91.976 98.862 1.00 21.49 1070 ASN A O 1
ATOM 3084 N N . GLY A 1 1122 ? 110.975 91.154 96.864 1.00 22.53 1071 GLY A N 1
ATOM 3085 C CA . GLY A 1 1122 ? 112.303 91.327 96.243 1.00 22.53 1071 GLY A CA 1
ATOM 3086 C C . GLY A 1 1122 ? 112.205 91.731 94.785 1.00 22.53 1071 GLY A C 1
ATOM 3087 O O . GLY A 1 1122 ? 111.293 91.243 94.101 1.00 22.53 1071 GLY A O 1
ATOM 3088 N N . ALA A 1 1123 ? 113.136 92.571 94.326 1.00 23.59 1072 ALA A N 1
ATOM 3089 C CA . ALA A 1 1123 ? 113.154 93.051 92.925 1.00 23.59 1072 ALA A CA 1
ATOM 3090 C C . ALA A 1 1123 ? 113.393 91.884 91.965 1.00 23.59 1072 ALA A C 1
ATOM 3091 O O . ALA A 1 1123 ? 112.795 91.906 90.874 1.00 23.59 1072 ALA A O 1
ATOM 3093 N N . PHE A 1 1124 ? 114.271 90.961 92.378 1.00 22.23 1073 PHE A N 1
ATOM 3094 C CA . PHE A 1 1124 ? 114.764 89.746 91.666 1.00 22.23 1073 PHE A CA 1
ATOM 3095 C C . PHE A 1 1124 ? 115.840 90.094 90.636 1.00 22.23 1073 PHE A C 1
ATOM 3096 O O . PHE A 1 1124 ? 115.526 90.201 89.443 1.00 22.23 1073 PHE A O 1
ATOM 3104 N N . GLU A 1 1125 ? 117.069 90.286 91.112 1.00 25.27 1074 GLU A N 1
ATOM 3105 C CA . GLU A 1 1125 ? 118.212 90.482 90.244 1.00 25.27 1074 GLU A CA 1
ATOM 3106 C C . GLU A 1 1125 ? 118.561 89.170 89.568 1.00 25.27 1074 GLU A C 1
ATOM 3107 O O . GLU A 1 1125 ? 118.967 88.230 90.250 1.00 25.27 1074 GLU A O 1
ATOM 3113 N N . PRO A 1 1126 ? 118.413 89.058 88.253 1.00 24.91 1075 PRO A N 1
ATOM 3114 C CA . PRO A 1 1126 ? 118.832 87.827 87.589 1.00 24.91 1075 PRO A CA 1
ATOM 3115 C C . PRO A 1 1126 ? 120.316 87.790 87.376 1.00 24.91 1075 PRO A C 1
ATOM 3116 O O . PRO A 1 1126 ? 120.890 86.734 87.105 1.00 24.91 1075 PRO A O 1
ATOM 3120 N N . ARG A 1 1127 ? 120.943 88.952 87.465 1.00 29.63 1076 ARG A N 1
ATOM 3121 C CA . ARG A 1 1127 ? 122.384 89.066 87.420 1.00 29.63 1076 ARG A CA 1
ATOM 3122 C C . ARG A 1 1127 ? 123.005 88.391 88.623 1.00 29.63 1076 ARG A C 1
ATOM 3123 O O . ARG A 1 1127 ? 124.117 87.871 88.558 1.00 29.63 1076 ARG A O 1
ATOM 3131 N N . ARG A 1 1128 ? 122.273 88.383 89.726 1.00 25.74 1077 ARG A N 1
ATOM 3132 C CA . ARG A 1 1128 ? 122.767 87.868 90.986 1.00 25.74 1077 ARG A CA 1
ATOM 3133 C C . ARG A 1 1128 ? 122.399 86.401 91.153 1.00 25.74 1077 ARG A C 1
ATOM 3134 O O . ARG A 1 1128 ? 123.002 85.695 91.963 1.00 25.74 1077 ARG A O 1
ATOM 3142 N N . TRP A 1 1129 ? 121.441 85.918 90.361 1.00 24.22 1078 TRP A N 1
ATOM 3143 C CA . TRP A 1 1129 ? 121.055 84.513 90.389 1.00 24.22 1078 TRP A CA 1
ATOM 3144 C C . TRP A 1 1129 ? 122.228 83.634 90.024 1.00 24.22 1078 TRP A C 1
ATOM 3145 O O . TRP A 1 1129 ? 122.688 83.653 88.883 1.00 24.22 1078 TRP A O 1
ATOM 3156 N N . THR A 1 1130 ? 122.723 82.864 90.978 1.00 27.77 1079 THR A N 1
ATOM 3157 C CA . THR A 1 1130 ? 123.801 81.948 90.662 1.00 27.77 1079 THR A CA 1
ATOM 3158 C C . THR A 1 1130 ? 123.349 80.521 90.846 1.00 27.77 1079 THR A C 1
ATOM 3159 O O . THR A 1 1130 ? 122.908 80.134 91.925 1.00 27.77 1079 THR A O 1
ATOM 3163 N N . ALA A 1 1131 ? 123.517 79.747 89.785 1.00 30.85 1080 ALA A N 1
ATOM 3164 C CA . ALA A 1 1131 ? 123.346 78.312 89.774 1.00 30.85 1080 ALA A CA 1
ATOM 3165 C C . ALA A 1 1131 ? 124.340 77.666 90.719 1.00 30.85 1080 ALA A C 1
ATOM 3166 O O . ALA A 1 1131 ? 125.331 78.274 91.107 1.00 30.85 1080 ALA A O 1
ATOM 3168 N N . PRO A 1 1132 ? 124.095 76.431 91.139 1.00 31.91 1081 PRO A N 1
ATOM 3169 C CA . PRO A 1 1132 ? 125.093 75.730 91.939 1.00 31.91 1081 PRO A CA 1
ATOM 3170 C C . PRO A 1 1132 ? 126.304 75.385 91.102 1.00 31.91 1081 PRO A C 1
ATOM 3171 O O . PRO A 1 1132 ? 126.193 74.797 90.032 1.00 31.91 1081 PRO A O 1
ATOM 3175 N N . GLY A 1 1133 ? 127.460 75.762 91.586 1.00 33.52 1082 GLY A N 1
ATOM 3176 C CA . GLY A 1 1133 ? 128.654 75.675 90.801 1.00 33.52 1082 GLY A CA 1
ATOM 3177 C C . GLY A 1 1133 ? 129.052 76.986 90.196 1.00 33.52 1082 GLY A C 1
ATOM 3178 O O . GLY A 1 1133 ? 130.215 77.154 89.842 1.00 33.52 1082 GLY A O 1
ATOM 3179 N N . GLN A 1 1134 ? 128.133 77.926 90.093 1.00 32.16 1083 GLN A N 1
ATOM 3180 C CA . GLN A 1 1134 ? 128.499 79.228 89.596 1.00 32.16 1083 GLN A CA 1
ATOM 3181 C C . GLN A 1 1134 ? 129.147 80.041 90.704 1.00 32.16 1083 GLN A C 1
ATOM 3182 O O . GLN A 1 1134 ? 128.789 79.928 91.873 1.00 32.16 1083 GLN A O 1
ATOM 3188 N N . PHE A 1 1135 ? 130.120 80.859 90.322 1.00 34.96 1084 PHE A N 1
ATOM 3189 C CA . PHE A 1 1135 ? 131.029 81.511 91.243 1.00 34.96 1084 PHE A CA 1
ATOM 3190 C C . PHE A 1 1135 ? 130.388 82.544 92.167 1.00 34.96 1084 PHE A C 1
ATOM 3191 O O . PHE A 1 1135 ? 130.894 82.685 93.282 1.00 34.96 1084 PHE A O 1
ATOM 3199 N N . SER A 1 1136 ? 129.266 83.171 91.798 1.00 32.58 1085 SER A N 1
ATOM 3200 C CA . SER A 1 1136 ? 128.738 84.417 92.402 1.00 32.58 1085 SER A CA 1
ATOM 3201 C C . SER A 1 1136 ? 129.670 85.608 92.196 1.00 32.58 1085 SER A C 1
ATOM 3202 O O . SER A 1 1136 ? 130.401 86.030 93.084 1.00 32.58 1085 SER A O 1
ATOM 3205 N N . LEU A 1 1137 ? 129.654 86.116 90.963 1.00 31.92 1086 LEU A N 1
ATOM 3206 C CA . LEU A 1 1137 ? 130.295 87.394 90.659 1.00 31.92 1086 LEU A CA 1
ATOM 3207 C C . LEU A 1 1137 ? 129.667 88.566 91.394 1.00 31.92 1086 LEU A C 1
ATOM 3208 O O . LEU A 1 1137 ? 130.283 89.628 91.504 1.00 31.92 1086 LEU A O 1
ATOM 3213 N N . PHE A 1 1138 ? 128.435 88.424 91.868 1.00 30.71 1087 PHE A N 1
ATOM 3214 C CA . PHE A 1 1138 ? 127.782 89.546 92.520 1.00 30.71 1087 PHE A CA 1
ATOM 3215 C C . PHE A 1 1138 ? 127.377 89.184 93.928 1.00 30.71 1087 PHE A C 1
ATOM 3216 O O . PHE A 1 1138 ? 126.184 88.995 94.190 1.00 30.71 1087 PHE A O 1
ATOM 3224 N N . PRO A 1 1139 ? 128.286 89.101 94.868 1.00 31.25 1088 PRO A N 1
ATOM 3225 C CA . PRO A 1 1139 ? 127.866 88.727 96.210 1.00 31.25 1088 PRO A CA 1
ATOM 3226 C C . PRO A 1 1139 ? 127.442 89.927 97.029 1.00 31.25 1088 PRO A C 1
ATOM 3227 O O . PRO A 1 1139 ? 127.982 91.023 96.879 1.00 31.25 1088 PRO A O 1
ATOM 3231 N N . VAL A 1 1140 ? 126.426 89.746 97.868 1.00 30.08 1089 VAL A N 1
ATOM 3232 C CA . VAL A 1 1140 ? 126.057 90.736 98.866 1.00 30.08 1089 VAL A CA 1
ATOM 3233 C C . VAL A 1 1140 ? 126.414 90.141 100.225 1.00 30.08 1089 VAL A C 1
ATOM 3234 O O . VAL A 1 1140 ? 125.5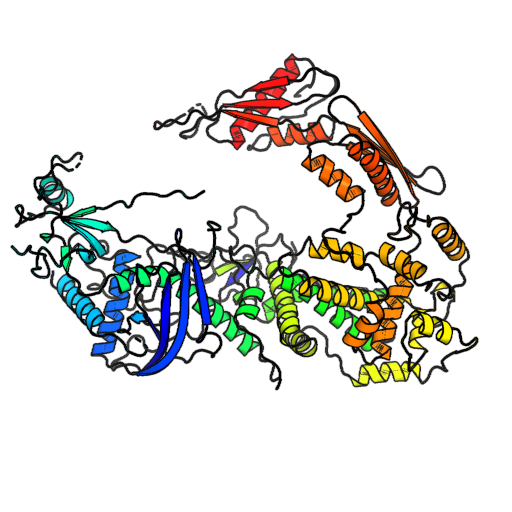83 89.436 100.811 1.00 30.08 1089 VAL A O 1
ATOM 3238 N N . PRO A 1 1141 ? 127.622 90.363 100.732 1.00 34.11 1090 PRO A N 1
ATOM 3239 C CA . PRO A 1 1141 ? 128.072 89.653 101.932 1.00 34.11 1090 PRO A CA 1
ATOM 3240 C C . PRO A 1 1141 ? 127.322 90.126 103.168 1.00 34.11 1090 PRO A C 1
ATOM 3241 O O . PRO A 1 1141 ? 127.184 91.327 103.408 1.00 34.11 1090 PRO A O 1
ATOM 3245 N N . CYS A 1 1142 ? 126.856 89.162 103.960 1.00 37.81 1091 CYS A N 1
ATOM 3246 C CA . CYS A 1 1142 ? 125.860 89.395 105.000 1.00 37.81 1091 CYS A CA 1
ATOM 3247 C C . CYS A 1 1142 ? 126.468 90.202 106.138 1.00 37.81 1091 CYS A C 1
ATOM 3248 O O . CYS A 1 1142 ? 126.951 89.675 107.139 1.00 37.81 1091 CYS A O 1
ATOM 3251 N N . LYS A 1 1143 ? 126.434 91.520 105.981 1.00 37.98 1092 LYS A N 1
ATOM 3252 C CA . LYS A 1 1143 ? 126.767 92.438 107.057 1.00 37.98 1092 LYS A CA 1
ATOM 3253 C C . LYS A 1 1143 ? 125.546 92.861 107.841 1.00 37.98 1092 LYS A C 1
ATOM 3254 O O . LYS A 1 1143 ? 125.531 93.937 108.446 1.00 37.98 1092 LYS A O 1
ATOM 3260 N N . CYS A 1 1144 ? 124.518 92.032 107.844 1.00 40.00 1093 CYS A N 1
ATOM 3261 C CA . CYS A 1 1144 ? 123.277 92.299 108.546 1.00 40.00 1093 CYS A CA 1
ATOM 3262 C C . CYS A 1 1144 ? 123.378 92.011 110.034 1.00 40.00 1093 CYS A C 1
ATOM 3263 O O . CYS A 1 1144 ? 122.410 92.239 110.764 1.00 40.00 1093 CYS A O 1
ATOM 3266 N N . GLY A 1 1145 ? 124.521 91.511 110.495 1.00 39.53 1094 GLY A N 1
ATOM 3267 C CA . GLY A 1 1145 ? 124.820 91.388 111.895 1.00 39.53 1094 GLY A CA 1
ATOM 3268 C C . GLY A 1 1145 ? 124.442 90.057 112.494 1.00 39.53 1094 GLY A C 1
ATOM 3269 O O . GLY A 1 1145 ? 125.084 89.610 113.443 1.00 39.53 1094 GLY A O 1
ATOM 3270 N N . ILE A 1 1146 ? 123.436 89.403 111.947 1.00 38.81 1095 ILE A N 1
ATOM 3271 C CA . ILE A 1 1146 ? 123.005 88.097 112.410 1.00 38.81 1095 ILE A CA 1
ATOM 3272 C C . ILE A 1 1146 ? 123.716 87.050 111.565 1.00 38.81 1095 ILE A C 1
ATOM 3273 O O . ILE A 1 1146 ? 123.974 87.263 110.378 1.00 38.81 1095 ILE A O 1
ATOM 3278 N N . ASP A 1 1147 ? 124.125 85.953 112.195 1.00 40.75 1096 ASP A N 1
ATOM 3279 C CA . ASP A 1 1147 ? 124.920 84.970 111.477 1.00 40.75 1096 ASP A CA 1
ATOM 3280 C C . ASP A 1 1147 ? 124.121 83.711 111.216 1.00 40.75 1096 ASP A C 1
ATOM 3281 O O . ASP A 1 1147 ? 124.496 82.896 110.371 1.00 40.75 1096 ASP A O 1
ATOM 3286 N N . THR A 1 1148 ? 123.029 83.523 111.942 1.00 37.89 1097 THR A N 1
ATOM 3287 C CA . THR A 1 1148 ? 122.118 82.453 111.589 1.00 37.89 1097 THR A CA 1
ATOM 3288 C C . THR A 1 1148 ? 121.233 82.916 110.445 1.00 37.89 1097 THR A C 1
ATOM 3289 O O . THR A 1 1148 ? 121.237 84.085 110.058 1.00 37.89 1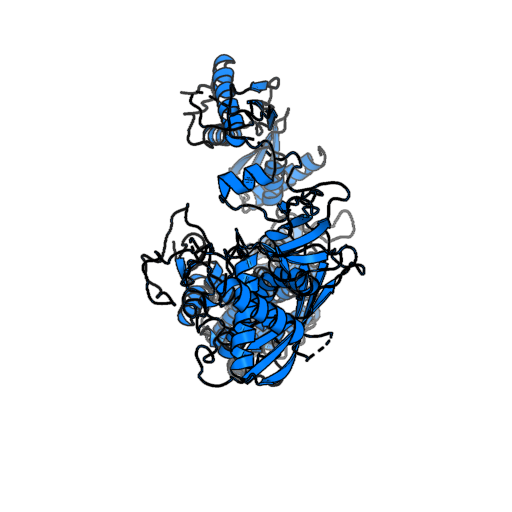097 THR A O 1
ATOM 3293 N N . ARG A 1 1149 ? 120.485 81.977 109.886 1.00 33.86 1098 ARG A N 1
ATOM 3294 C CA . ARG A 1 1149 ? 119.699 82.288 108.705 1.00 33.86 1098 ARG A CA 1
ATOM 3295 C C . ARG A 1 1149 ? 118.487 83.130 109.066 1.00 33.86 1098 ARG A C 1
ATOM 3296 O O . ARG A 1 1149 ? 118.391 84.287 108.669 1.00 33.86 1098 ARG A O 1
ATOM 3304 N N . GLU A 1 1150 ? 117.595 82.591 109.880 1.00 34.52 1099 GLU A N 1
ATOM 3305 C CA . GLU A 1 1150 ? 116.330 83.225 110.221 1.00 34.52 1099 GLU A CA 1
ATOM 3306 C C . GLU A 1 1150 ? 116.566 84.220 111.346 1.00 34.52 1099 GLU A C 1
ATOM 3307 O O . GLU A 1 1150 ? 116.999 83.828 112.430 1.00 34.52 1099 GLU A O 1
ATOM 3313 N N . VAL A 1 1151 ? 116.255 85.491 111.119 1.00 32.32 1100 VAL A N 1
ATOM 3314 C CA . VAL A 1 1151 ? 116.504 86.485 112.172 1.00 32.32 1100 VAL A CA 1
ATOM 3315 C C . VAL A 1 1151 ? 115.444 86.346 113.255 1.00 32.32 1100 VAL A C 1
ATOM 3316 O O . VAL A 1 1151 ? 114.359 85.791 112.992 1.00 32.32 1100 VAL A O 1
ATOM 3320 N N . PRO A 1 1152 ? 115.729 86.744 114.480 1.00 35.77 1101 PRO A N 1
ATOM 3321 C CA . PRO A 1 1152 ? 114.675 86.791 115.489 1.00 35.77 1101 PRO A CA 1
ATOM 3322 C C . PRO A 1 1152 ? 114.094 88.183 115.567 1.00 35.77 1101 PRO A C 1
ATOM 3323 O O . PRO A 1 1152 ? 114.815 89.163 115.374 1.00 35.77 1101 PRO A O 1
ATOM 3327 N N . LEU A 1 1153 ? 112.804 88.299 115.840 1.00 34.14 1102 LEU A N 1
ATOM 3328 C CA . LEU A 1 1153 ? 112.209 89.622 115.938 1.00 34.14 1102 LEU A CA 1
ATOM 3329 C C . LEU A 1 1153 ? 112.652 90.335 117.199 1.00 34.14 1102 LEU A C 1
ATOM 3330 O O . LEU A 1 1153 ? 112.078 90.143 118.271 1.00 34.14 1102 LEU A O 1
ATOM 3335 N N . ASP A 1 1154 ? 113.671 91.169 117.053 1.00 36.09 1103 ASP A N 1
ATOM 3336 C CA . ASP A 1 1154 ? 114.152 92.049 118.104 1.00 36.09 1103 ASP A CA 1
ATOM 3337 C C . ASP A 1 1154 ? 114.406 93.397 117.477 1.00 36.09 1103 ASP A C 1
ATOM 3338 O O . ASP A 1 1154 ? 114.651 93.477 116.273 1.00 36.09 1103 ASP A O 1
ATOM 3343 N N . PRO A 1 1155 ? 114.334 94.455 118.229 1.00 33.79 1104 PRO A N 1
ATOM 3344 C CA . PRO A 1 1155 ? 114.796 95.733 117.694 1.00 33.79 1104 PRO A CA 1
ATOM 3345 C C . PRO A 1 1155 ? 116.303 95.718 117.547 1.00 33.79 1104 PRO A C 1
ATOM 3346 O O . PRO A 1 1155 ? 116.953 94.913 118.216 1.00 33.79 1104 PRO A O 1
ATOM 3350 N N . LYS A 1 1156 ? 116.826 96.678 116.763 1.00 33.38 1105 LYS A N 1
ATOM 3351 C CA . LYS A 1 1156 ? 118.074 96.797 115.986 1.00 33.38 1105 LYS A CA 1
ATOM 3352 C C . LYS A 1 1156 ? 117.930 96.053 114.671 1.00 33.38 1105 LYS A C 1
ATOM 3353 O O . LYS A 1 1156 ? 118.721 96.254 113.745 1.00 33.38 1105 LYS A O 1
ATOM 3359 N N . PHE A 1 1157 ? 116.891 95.245 114.557 1.00 30.35 1106 PHE A N 1
ATOM 3360 C CA . PHE A 1 1157 ? 116.428 94.752 113.281 1.00 30.35 1106 PHE A CA 1
ATOM 3361 C C . PHE A 1 1157 ? 115.185 95.494 112.855 1.00 30.35 1106 PHE A C 1
ATOM 3362 O O . PHE A 1 1157 ? 114.439 94.999 112.018 1.00 30.35 1106 PHE A O 1
ATOM 3370 N N . PHE A 1 1158 ? 114.916 96.634 113.473 1.00 27.76 1107 PHE A N 1
ATOM 3371 C CA . PHE A 1 1158 ? 113.840 97.541 113.119 1.00 27.76 1107 PHE A CA 1
ATOM 3372 C C . PHE A 1 1158 ? 114.516 98.833 112.727 1.00 27.76 1107 PHE A C 1
ATOM 3373 O O . PHE A 1 1158 ? 115.546 99.178 113.302 1.00 27.76 1107 PHE A O 1
ATOM 3381 N N . THR A 1 1159 ? 113.989 99.526 111.730 1.00 28.08 1108 THR A N 1
ATOM 3382 C CA . THR A 1 1159 ? 114.564 100.803 111.337 1.00 28.08 1108 THR A CA 1
ATOM 3383 C C . THR A 1 1159 ? 113.456 101.734 110.891 1.00 28.08 1108 THR A C 1
ATOM 3384 O O . THR A 1 1159 ? 112.611 101.352 110.082 1.00 28.08 1108 THR A O 1
ATOM 3388 N N . GLU A 1 1160 ? 113.490 102.960 111.370 1.00 32.11 1109 GLU A N 1
ATOM 3389 C CA . GLU A 1 1160 ? 112.497 103.943 110.992 1.00 32.11 1109 GLU A CA 1
ATOM 3390 C C . GLU A 1 1160 ? 112.969 104.833 109.859 1.00 32.11 1109 GLU A C 1
ATOM 3391 O O . GLU A 1 1160 ? 112.168 105.611 109.340 1.00 32.11 1109 GLU A O 1
ATOM 3397 N N . ASN A 1 1161 ? 114.236 104.760 109.460 1.00 34.67 1110 ASN A N 1
ATOM 3398 C CA . ASN A 1 1161 ? 114.760 105.820 108.614 1.00 34.67 1110 ASN A CA 1
ATOM 3399 C C . ASN A 1 1161 ? 114.474 105.570 107.138 1.00 34.67 1110 ASN A C 1
ATOM 3400 O O . ASN A 1 1161 ? 114.082 104.471 106.743 1.00 34.67 1110 ASN A O 1
ATOM 3405 N N . MET A 1 1162 ? 114.756 106.579 106.314 1.00 36.79 1111 MET A N 1
ATOM 3406 C CA . MET A 1 1162 ? 114.846 106.405 104.877 1.00 36.79 1111 MET A CA 1
ATOM 3407 C C . MET A 1 1162 ? 116.174 105.743 104.530 1.00 36.79 1111 MET A C 1
ATOM 3408 O O . MET A 1 1162 ? 116.781 105.049 105.336 1.00 36.79 1111 MET A O 1
ATOM 3413 N N . THR A 1 1163 ? 116.568 105.876 103.267 1.00 33.53 1112 THR A N 1
ATOM 3414 C CA . THR A 1 1163 ? 117.811 105.389 102.642 1.00 33.53 1112 THR A CA 1
ATOM 3415 C C . THR A 1 1163 ? 118.067 103.892 102.817 1.00 33.53 1112 THR A C 1
ATOM 3416 O O . THR A 1 1163 ? 119.075 103.383 102.329 1.00 33.53 1112 THR A O 1
ATOM 3420 N N . ILE A 1 1164 ? 117.145 103.139 103.394 1.00 28.47 1113 ILE A N 1
ATOM 3421 C CA . ILE A 1 1164 ? 117.313 101.712 103.577 1.00 28.47 1113 ILE A CA 1
ATOM 3422 C C . ILE A 1 1164 ? 116.617 101.055 102.395 1.00 28.47 1113 ILE A C 1
ATOM 3423 O O . ILE A 1 1164 ? 115.666 101.610 101.833 1.00 28.47 1113 ILE A O 1
ATOM 3428 N N . LYS A 1 1165 ? 117.153 99.941 101.938 1.00 25.37 1114 LYS A N 1
ATOM 3429 C CA . LYS A 1 1165 ? 116.687 99.388 100.684 1.00 25.37 1114 LYS A CA 1
ATOM 3430 C C . LYS A 1 1165 ? 115.744 98.239 100.961 1.00 25.37 1114 LYS A C 1
ATOM 3431 O O . LYS A 1 1165 ? 116.180 97.149 101.321 1.00 25.37 1114 LYS A O 1
ATOM 3437 N N . ILE A 1 1166 ? 114.459 98.469 100.760 1.00 22.22 1115 ILE A N 1
ATOM 3438 C CA . ILE A 1 1166 ? 113.439 97.471 101.027 1.00 22.22 1115 ILE A CA 1
ATOM 3439 C C . ILE A 1 1166 ? 113.491 96.442 99.915 1.00 22.22 1115 ILE A C 1
ATOM 3440 O O . ILE A 1 1166 ? 113.323 96.779 98.742 1.00 22.22 1115 ILE A O 1
ATOM 3445 N N . GLY A 1 1167 ? 113.754 95.191 100.272 1.00 21.61 1116 GLY A N 1
ATOM 3446 C CA . GLY A 1 1167 ? 113.752 94.096 99.341 1.00 21.61 1116 GLY A CA 1
ATOM 3447 C C . GLY A 1 1167 ? 115.112 93.497 99.083 1.00 21.61 1116 GLY A C 1
ATOM 3448 O O . GLY A 1 1167 ? 115.204 92.292 98.852 1.00 21.61 1116 GLY A O 1
ATOM 3449 N N . LYS A 1 1168 ? 116.168 94.303 99.128 1.00 23.49 1117 LYS A N 1
ATOM 3450 C CA . LYS A 1 1168 ? 117.482 93.829 98.712 1.00 23.49 1117 LYS A CA 1
ATOM 3451 C C . LYS A 1 1168 ? 118.077 92.817 99.668 1.00 23.49 1117 LYS A C 1
ATOM 3452 O O . LYS A 1 1168 ? 118.513 93.167 100.761 1.00 23.49 1117 LYS A O 1
ATOM 3458 N N . SER A 1 1169 ? 118.129 91.566 99.230 1.00 25.69 1118 SER A N 1
ATOM 3459 C CA . SER A 1 1169 ? 118.660 90.494 100.050 1.00 25.69 1118 SER A CA 1
ATOM 3460 C C . SER A 1 1169 ? 120.154 90.649 100.212 1.00 25.69 1118 SER A C 1
ATOM 3461 O O . SER A 1 1169 ? 120.818 91.304 99.412 1.00 25.69 1118 SER A O 1
ATOM 3464 N N . CYS A 1 1170 ? 120.674 90.079 101.280 1.00 29.71 1119 CYS A N 1
ATOM 3465 C CA . CYS A 1 1170 ? 122.084 89.793 101.390 1.00 29.71 1119 CYS A CA 1
ATOM 3466 C C . CYS A 1 1170 ? 122.273 88.342 100.992 1.00 29.71 1119 CYS A C 1
ATOM 3467 O O . CYS A 1 1170 ? 121.335 87.685 100.548 1.00 29.71 1119 CYS A O 1
ATOM 3470 N N . ASP A 1 1171 ? 123.496 87.827 101.085 1.00 30.67 1120 ASP A N 1
ATOM 3471 C CA . ASP A 1 1171 ? 123.731 86.473 100.590 1.00 30.67 1120 ASP A CA 1
ATOM 3472 C C . ASP A 1 1171 ? 123.238 85.432 101.567 1.00 30.67 1120 ASP A C 1
ATOM 3473 O O . ASP A 1 1171 ? 123.109 84.257 101.221 1.00 30.67 1120 ASP A O 1
ATOM 3478 N N . MET A 1 1172 ? 122.998 85.832 102.802 1.00 31.72 1121 MET A N 1
ATOM 3479 C CA . MET A 1 1172 ? 122.422 84.908 103.756 1.00 31.72 1121 MET A CA 1
ATOM 3480 C C . MET A 1 1172 ? 120.909 85.040 103.757 1.00 31.72 1121 MET A C 1
ATOM 3481 O O . MET A 1 1172 ? 120.230 84.469 104.601 1.00 31.72 1121 MET A O 1
ATOM 3486 N N . GLY A 1 1173 ? 120.367 85.844 102.862 1.00 27.95 1122 GLY A N 1
ATOM 3487 C CA . GLY A 1 1173 ? 118.945 85.876 102.627 1.00 27.95 1122 GLY A CA 1
ATOM 3488 C C . GLY A 1 1173 ? 118.192 86.921 103.401 1.00 27.95 1122 GLY A C 1
ATOM 3489 O O . GLY A 1 1173 ? 116.965 86.905 103.361 1.00 27.95 1122 GLY A O 1
ATOM 3490 N N . HIS A 1 1174 ? 118.861 87.828 104.101 1.00 28.66 1123 HIS A N 1
ATOM 3491 C CA . HIS A 1 1174 ? 118.133 88.786 104.912 1.00 28.66 1123 HIS A CA 1
ATOM 3492 C C . HIS A 1 1174 ? 117.851 90.038 104.119 1.00 28.66 1123 HIS A C 1
ATOM 3493 O O . HIS A 1 1174 ? 118.684 90.485 103.338 1.00 28.66 1123 HIS A O 1
ATOM 3500 N N . ARG A 1 1175 ? 116.695 90.637 104.349 1.00 21.59 1124 ARG A N 1
ATOM 3501 C CA . ARG A 1 1175 ? 116.302 91.801 103.575 1.00 21.59 1124 ARG A CA 1
ATOM 3502 C C . ARG A 1 1175 ? 115.342 92.632 104.395 1.00 21.59 1124 ARG A C 1
ATOM 3503 O O . ARG A 1 1175 ? 114.794 92.164 105.384 1.00 21.59 1124 ARG A O 1
ATOM 3511 N N . TRP A 1 1176 ? 115.132 93.870 103.979 1.00 22.25 1125 TRP A N 1
ATOM 3512 C CA . TRP A 1 1176 ? 114.267 94.788 104.713 1.00 22.25 1125 TRP A CA 1
ATOM 3513 C C . TRP A 1 1176 ? 112.817 94.631 104.289 1.00 22.25 1125 TRP A C 1
ATOM 3514 O O . TRP A 1 1176 ? 112.503 94.656 103.101 1.00 22.25 1125 TRP A O 1
ATOM 3525 N N . VAL A 1 1177 ? 111.932 94.454 105.258 1.00 21.48 1126 VAL A N 1
ATOM 3526 C CA . VAL A 1 1177 ? 110.522 94.227 104.987 1.00 21.48 1126 VAL A CA 1
ATOM 3527 C C . VAL A 1 1177 ? 109.771 95.396 105.600 1.00 21.48 1126 VAL A C 1
ATOM 3528 O O . VAL A 1 1177 ? 110.150 95.872 106.665 1.00 21.48 1126 VAL A O 1
ATOM 3532 N N . VAL A 1 1178 ? 108.694 95.848 104.969 1.00 22.22 1127 VAL A N 1
ATOM 3533 C CA . VAL A 1 1178 ? 108.019 97.087 105.334 1.00 22.22 1127 VAL A CA 1
ATOM 3534 C C . VAL A 1 1178 ? 107.246 96.941 106.638 1.00 22.22 1127 VAL A C 1
ATOM 3535 O O . VAL A 1 1178 ? 106.990 97.930 107.314 1.00 22.22 1127 VAL A O 1
ATOM 3539 N N . SER A 1 1179 ? 106.917 95.706 107.005 1.00 21.22 1128 SER A N 1
ATOM 3540 C CA . SER A 1 1179 ? 106.203 95.238 108.194 1.00 21.22 1128 SER A CA 1
ATOM 3541 C C . SER A 1 1179 ? 104.720 95.519 108.144 1.00 21.22 1128 SER A C 1
ATOM 3542 O O . SER A 1 1179 ? 103.955 94.869 108.851 1.00 21.22 1128 SER A O 1
ATOM 3545 N N . LYS A 1 1180 ? 104.291 96.394 107.252 1.00 21.33 1129 LYS A N 1
ATOM 3546 C CA . LYS A 1 1180 ? 102.905 96.386 106.850 1.00 21.33 1129 LYS A CA 1
ATOM 3547 C C . LYS A 1 1180 ? 102.683 95.230 105.920 1.00 21.33 1129 LYS A C 1
ATOM 3548 O O . LYS A 1 1180 ? 101.613 94.632 105.916 1.00 21.33 1129 LYS A O 1
ATOM 3554 N N . SER A 1 1181 ? 103.730 94.827 105.203 1.00 19.68 1130 SER A N 1
ATOM 3555 C CA . SER A 1 1181 ? 103.599 93.758 104.230 1.00 19.68 1130 SER A CA 1
ATOM 3556 C C . SER A 1 1181 ? 103.617 92.399 104.889 1.00 19.68 1130 SER A C 1
ATOM 3557 O O . SER A 1 1181 ? 103.161 91.416 104.309 1.00 19.68 1130 SER A O 1
ATOM 3560 N N . VAL A 1 1182 ? 104.096 92.325 106.118 1.00 19.23 1131 VAL A N 1
ATOM 3561 C CA . VAL A 1 1182 ? 103.949 91.097 106.886 1.00 19.23 1131 VAL A CA 1
ATOM 3562 C C . VAL A 1 1182 ? 102.481 90.855 107.230 1.00 19.23 1131 VAL A C 1
ATOM 3563 O O . VAL A 1 1182 ? 101.940 89.758 107.030 1.00 19.23 1131 VAL A O 1
ATOM 3567 N N . SER A 1 1183 ? 101.812 91.887 107.741 1.00 19.62 1132 SER A N 1
ATOM 3568 C CA . SER A 1 1183 ? 100.382 91.829 107.999 1.00 19.62 1132 SER A CA 1
ATOM 3569 C C . SER A 1 1183 ? 99.602 91.662 106.712 1.00 19.62 1132 SER A C 1
ATOM 3570 O O . SER A 1 1183 ? 98.555 91.009 106.690 1.00 19.62 1132 SER A O 1
ATOM 3573 N N . ASP A 1 1184 ? 100.100 92.253 105.630 1.00 19.73 1133 ASP A N 1
ATOM 3574 C CA . ASP A 1 1184 ? 99.499 92.041 104.328 1.00 19.73 1133 ASP A CA 1
ATOM 3575 C C . ASP A 1 1184 ? 99.640 90.598 103.896 1.00 19.73 1133 ASP A C 1
ATOM 3576 O O . ASP A 1 1184 ? 98.793 90.088 103.180 1.00 19.73 1133 ASP A O 1
ATOM 3581 N N . CYS A 1 1185 ? 100.748 89.968 104.303 1.00 19.57 1134 CYS A N 1
ATOM 3582 C CA . CYS A 1 1185 ? 100.991 88.535 103.988 1.00 19.57 1134 CYS A CA 1
ATOM 3583 C C . CYS A 1 1185 ? 99.874 87.732 104.658 1.00 19.57 1134 CYS A C 1
ATOM 3584 O O . CYS A 1 1185 ? 99.200 86.947 103.962 1.00 19.57 1134 CYS A O 1
ATOM 3587 N N . ALA A 1 1186 ? 99.701 87.938 105.967 1.00 18.01 1135 ALA A N 1
ATOM 3588 C CA . ALA A 1 1186 ? 98.627 87.299 106.724 1.00 18.01 1135 ALA A CA 1
ATOM 3589 C C . ALA A 1 1186 ? 97.298 87.437 106.027 1.00 18.01 1135 ALA A C 1
ATOM 3590 O O . ALA A 1 1186 ? 96.622 86.441 105.760 1.00 18.01 1135 ALA A O 1
ATOM 3592 N N . GLU A 1 1187 ? 96.908 88.673 105.732 1.00 19.35 1136 GLU A N 1
ATOM 3593 C CA . GLU A 1 1187 ? 95.620 88.916 105.108 1.00 19.35 1136 GLU A CA 1
ATOM 3594 C C . GLU A 1 1187 ? 95.565 88.349 103.703 1.00 19.35 1136 GLU A C 1
ATOM 3595 O O . GLU A 1 1187 ? 94.516 87.891 103.266 1.00 19.35 1136 GLU A O 1
ATOM 3601 N N . ALA A 1 1188 ? 96.692 88.292 103.010 1.00 17.67 1137 ALA A N 1
ATOM 3602 C CA . ALA A 1 1188 ? 96.691 87.812 101.645 1.00 17.67 1137 ALA A CA 1
ATOM 3603 C C . ALA A 1 1188 ? 96.575 86.304 101.603 1.00 17.67 1137 ALA A C 1
ATOM 3604 O O . ALA A 1 1188 ? 95.988 85.747 100.685 1.00 17.67 1137 ALA A O 1
ATOM 3606 N N . LEU A 1 1189 ? 97.037 85.623 102.640 1.00 17.73 1138 LEU A N 1
ATOM 3607 C CA . LEU A 1 1189 ? 96.819 84.184 102.706 1.00 17.73 1138 LEU A CA 1
ATOM 3608 C C . LEU A 1 1189 ? 95.452 83.842 103.264 1.00 17.73 1138 LEU A C 1
ATOM 3609 O O . LEU A 1 1189 ? 94.895 82.792 102.942 1.00 17.73 1138 LEU A O 1
ATOM 3614 N N . ILE A 1 1190 ? 94.882 84.725 104.075 1.00 18.28 1139 ILE A N 1
ATOM 3615 C CA . ILE A 1 1190 ? 93.472 84.592 104.434 1.00 18.28 1139 ILE A CA 1
ATOM 3616 C C . ILE A 1 1190 ? 92.602 84.700 103.193 1.00 18.28 1139 ILE A C 1
ATOM 3617 O O . ILE A 1 1190 ? 91.716 83.872 102.962 1.00 18.28 1139 ILE A O 1
ATOM 3622 N N . GLY A 1 1191 ? 92.904 85.666 102.332 1.00 18.46 1140 GLY A N 1
ATOM 3623 C CA . GLY A 1 1191 ? 92.170 85.805 101.091 1.00 18.46 1140 GLY A CA 1
ATOM 3624 C C . GLY A 1 1191 ? 92.473 84.726 100.071 1.00 18.46 1140 GLY A C 1
ATOM 3625 O O . GLY A 1 1191 ? 91.609 84.362 99.276 1.00 18.46 1140 GLY A O 1
ATOM 3626 N N . ALA A 1 1192 ? 93.696 84.203 100.063 1.00 18.40 1141 ALA A N 1
ATOM 3627 C CA . ALA A 1 1192 ? 94.034 83.159 99.104 1.00 18.40 1141 ALA A CA 1
ATOM 3628 C C . ALA A 1 1192 ? 93.352 81.854 99.459 1.00 18.40 1141 ALA A C 1
ATOM 3629 O O . ALA A 1 1192 ? 92.774 81.190 98.588 1.00 18.40 1141 ALA A O 1
ATOM 3631 N N . TYR A 1 1193 ? 93.361 81.484 100.742 1.00 20.59 1142 TYR A N 1
ATOM 3632 C CA . TYR A 1 1193 ? 92.577 80.324 101.121 1.00 20.59 1142 TYR A CA 1
ATOM 3633 C C . TYR A 1 1193 ? 91.092 80.601 101.056 1.00 20.59 1142 TYR A C 1
ATOM 3634 O O . TYR A 1 1193 ? 90.303 79.662 100.971 1.00 20.59 1142 TYR A O 1
ATOM 3643 N N . TYR A 1 1194 ? 90.676 81.867 101.087 1.00 20.53 1143 TYR A N 1
ATOM 3644 C CA . TYR A 1 1194 ? 89.272 82.145 100.832 1.00 20.53 1143 TYR A CA 1
ATOM 3645 C C . TYR A 1 1194 ? 88.896 81.841 99.389 1.00 20.53 1143 TYR A C 1
ATOM 3646 O O . TYR A 1 1194 ? 87.833 81.270 99.133 1.00 20.53 1143 TYR A O 1
ATOM 3655 N N . VAL A 1 1195 ? 89.714 82.275 98.436 1.00 19.73 1144 VAL A N 1
ATOM 3656 C CA . VAL A 1 1195 ? 89.402 82.058 97.027 1.00 19.73 1144 VAL A CA 1
ATOM 3657 C C . VAL A 1 1195 ? 89.407 80.574 96.700 1.00 19.73 1144 VAL A C 1
ATOM 3658 O O . VAL A 1 1195 ? 88.558 80.078 95.957 1.00 19.73 1144 VAL A O 1
ATOM 3662 N N . SER A 1 1196 ? 90.348 79.833 97.274 1.00 21.96 1145 SER A N 1
ATOM 3663 C CA . SER A 1 1196 ? 90.479 78.442 96.874 1.00 21.96 1145 SER A CA 1
ATOM 3664 C C . SER A 1 1196 ? 89.564 77.527 97.669 1.00 21.96 1145 SER A C 1
ATOM 3665 O O . SER A 1 1196 ? 89.156 76.477 97.169 1.00 21.96 1145 SER A O 1
ATOM 3668 N N . GLY A 1 1197 ? 89.228 77.884 98.893 1.00 22.65 1146 GLY A N 1
ATOM 3669 C CA . GLY A 1 1197 ? 88.474 76.924 99.662 1.00 22.65 1146 GLY A CA 1
ATOM 3670 C C . GLY A 1 1197 ? 87.176 77.421 100.224 1.00 22.65 1146 GLY A C 1
ATOM 3671 O O . GLY A 1 1197 ? 86.493 76.702 100.955 1.00 22.65 1146 GLY A O 1
ATOM 3672 N N . GLY A 1 1198 ? 86.823 78.630 99.888 1.00 22.02 1147 GLY A N 1
ATOM 3673 C CA . GLY A 1 1198 ? 85.643 79.188 100.466 1.00 22.02 1147 GLY A CA 1
ATOM 3674 C C . GLY A 1 1198 ? 85.939 79.683 101.861 1.00 22.02 1147 GLY A C 1
ATOM 3675 O O . GLY A 1 1198 ? 87.072 79.970 102.217 1.00 22.02 1147 GLY A O 1
ATOM 3676 N N . LEU A 1 1199 ? 84.885 79.775 102.658 1.00 23.76 1148 LEU A N 1
ATOM 3677 C CA . LEU A 1 1199 ? 85.034 80.332 103.989 1.00 23.76 1148 LEU A CA 1
ATOM 3678 C C . LEU A 1 1199 ? 85.778 79.379 104.899 1.00 23.76 1148 LEU A C 1
ATOM 3679 O O . LEU A 1 1199 ? 86.488 79.820 105.807 1.00 23.76 1148 LEU A O 1
ATOM 3684 N N . SER A 1 1200 ? 85.648 78.072 104.662 1.00 23.93 1149 SER A N 1
ATOM 3685 C CA . SER A 1 1200 ? 86.120 77.096 105.637 1.00 23.93 1149 SER A CA 1
ATOM 3686 C C . SER A 1 1200 ? 87.632 76.972 105.608 1.00 23.93 1149 SER A C 1
ATOM 3687 O O . SER A 1 1200 ? 88.282 76.902 106.652 1.00 23.93 1149 SER A O 1
ATOM 3690 N N . ALA A 1 1201 ? 88.217 76.978 104.420 1.00 23.08 1150 ALA A N 1
ATOM 3691 C CA . ALA A 1 1201 ? 89.665 76.906 104.325 1.00 23.08 1150 ALA A CA 1
ATOM 3692 C C . ALA A 1 1201 ? 90.317 78.211 104.717 1.00 23.08 1150 ALA A C 1
ATOM 3693 O O . ALA A 1 1201 ? 91.432 78.212 105.237 1.00 23.08 1150 ALA A O 1
ATOM 3695 N N . SER A 1 1202 ? 89.650 79.335 104.475 1.00 22.88 1151 SER A N 1
ATOM 3696 C CA . SER A 1 1202 ? 90.174 80.604 104.953 1.00 22.88 1151 SER A CA 1
ATOM 3697 C C . SER A 1 1202 ? 90.143 80.664 106.457 1.00 22.88 1151 SER A C 1
ATOM 3698 O O . SER A 1 1202 ? 91.049 81.212 107.083 1.00 22.88 1151 SER A O 1
ATOM 3701 N N . LEU A 1 1203 ? 89.093 80.106 107.044 1.00 24.88 1152 LEU A N 1
ATOM 3702 C CA . LEU A 1 1203 ? 88.994 79.957 108.484 1.00 24.88 1152 LEU A CA 1
ATOM 3703 C C . LEU A 1 1203 ? 90.069 79.023 109.024 1.00 24.88 1152 LEU A C 1
ATOM 3704 O O . LEU A 1 1203 ? 90.573 79.223 110.132 1.00 24.88 1152 LEU A O 1
ATOM 3709 N N . HIS A 1 1204 ? 90.452 78.009 108.243 1.00 24.96 1153 HIS A N 1
ATOM 3710 C CA . HIS A 1 1204 ? 91.581 77.159 108.619 1.00 24.96 1153 HIS A CA 1
ATOM 3711 C C . HIS A 1 1204 ? 92.890 77.924 108.590 1.00 24.96 1153 HIS A C 1
ATOM 3712 O O . HIS A 1 1204 ? 93.736 77.726 109.454 1.00 24.96 1153 HIS A O 1
ATOM 3719 N N . MET A 1 1205 ? 93.109 78.718 107.546 1.00 23.27 1154 MET A N 1
ATOM 3720 C CA . MET A 1 1205 ? 94.288 79.574 107.462 1.00 23.27 1154 MET A CA 1
ATOM 3721 C C . MET A 1 1205 ? 94.351 80.537 108.632 1.00 23.27 1154 MET A C 1
ATOM 3722 O O . MET A 1 1205 ? 95.422 80.782 109.197 1.00 23.27 1154 MET A O 1
ATOM 3727 N N . MET A 1 1206 ? 93.198 81.071 109.025 1.00 23.47 1155 MET A N 1
ATOM 3728 C CA . MET A 1 1206 ? 93.130 81.954 110.174 1.00 23.47 1155 MET A CA 1
ATOM 3729 C C . MET A 1 1206 ? 93.455 81.227 111.466 1.00 23.47 1155 MET A C 1
ATOM 3730 O O . MET A 1 1206 ? 94.182 81.762 112.302 1.00 23.47 1155 MET A O 1
ATOM 3735 N N . LYS A 1 1207 ? 92.944 80.010 111.660 1.00 26.10 1156 LYS A N 1
ATOM 3736 C CA . LYS A 1 1207 ? 93.295 79.290 112.883 1.00 26.10 1156 LYS A CA 1
ATOM 3737 C C . LYS A 1 1207 ? 94.736 78.815 112.846 1.00 26.10 1156 LYS A C 1
ATOM 3738 O O . LYS A 1 1207 ? 95.368 78.645 113.891 1.00 26.10 1156 LYS A O 1
ATOM 3744 N N . TRP A 1 1208 ? 95.258 78.567 111.652 1.00 23.12 1157 TRP A N 1
ATOM 3745 C CA . TRP A 1 1208 ? 96.646 78.164 111.512 1.00 23.12 1157 TRP A CA 1
ATOM 3746 C C . TRP A 1 1208 ? 97.573 79.301 111.879 1.00 23.12 1157 TRP A C 1
ATOM 3747 O O . TRP A 1 1208 ? 98.620 79.075 112.474 1.00 23.12 1157 TRP A O 1
ATOM 3758 N N . LEU A 1 1209 ? 97.217 80.528 111.506 1.00 22.73 1158 LEU A N 1
ATOM 3759 C CA . LEU A 1 1209 ? 97.953 81.683 112.004 1.00 22.73 1158 LEU A CA 1
ATOM 3760 C C . LEU A 1 1209 ? 97.810 81.818 113.506 1.00 22.73 1158 LEU A C 1
ATOM 3761 O O . LEU A 1 1209 ? 98.693 82.359 114.177 1.00 22.73 1158 LEU A O 1
ATOM 3766 N N . GLY A 1 1210 ? 96.699 81.348 114.048 1.00 24.11 1159 GLY A N 1
ATOM 3767 C CA . GLY A 1 1210 ? 96.365 81.564 115.424 1.00 24.11 1159 GLY A CA 1
ATOM 3768 C C . GLY A 1 1210 ? 95.436 82.717 115.639 1.00 24.11 1159 GLY A C 1
ATOM 3769 O O . GLY A 1 1210 ? 95.508 83.346 116.698 1.00 24.11 1159 GLY A O 1
ATOM 3770 N N . ILE A 1 1211 ? 94.608 83.065 114.650 1.00 25.76 1160 ILE A N 1
ATOM 3771 C CA . ILE A 1 1211 ? 93.574 84.067 114.855 1.00 25.76 1160 ILE A CA 1
ATOM 3772 C C . ILE A 1 1211 ? 92.535 83.489 115.798 1.00 25.76 1160 ILE A C 1
ATOM 3773 O O . ILE A 1 1211 ? 92.103 82.342 115.640 1.00 25.76 1160 ILE A O 1
ATOM 3778 N N . ASP A 1 1212 ? 92.159 84.259 116.814 1.00 30.80 1161 ASP A N 1
ATOM 3779 C CA . ASP A 1 1212 ? 91.247 83.778 117.850 1.00 30.80 1161 ASP A CA 1
ATOM 3780 C C . ASP A 1 1212 ? 89.826 83.752 117.297 1.00 30.80 1161 ASP A C 1
ATOM 3781 O O . ASP A 1 1212 ? 89.015 84.622 117.614 1.00 30.80 1161 ASP A O 1
ATOM 3786 N N . VAL A 1 1213 ? 89.526 82.755 116.458 1.00 32.94 1162 VAL A N 1
ATOM 3787 C CA . VAL A 1 1213 ? 88.218 82.521 115.849 1.00 32.94 1162 VAL A CA 1
ATOM 3788 C C . VAL A 1 1213 ? 88.039 81.014 115.846 1.00 32.94 1162 VAL A C 1
ATOM 3789 O O . VAL A 1 1213 ? 89.031 80.280 115.822 1.00 32.94 1162 VAL A O 1
ATOM 3793 N N . ASP A 1 1214 ? 86.806 80.517 115.959 1.00 39.02 1163 ASP A N 1
ATOM 3794 C CA . ASP A 1 1214 ? 86.660 79.068 115.942 1.00 39.02 1163 ASP A CA 1
ATOM 3795 C C . ASP A 1 1214 ? 85.370 78.631 115.257 1.00 39.02 1163 ASP A C 1
ATOM 3796 O O . ASP A 1 1214 ? 85.299 77.517 114.724 1.00 39.02 1163 ASP A O 1
ATOM 3801 N N . PHE A 1 1215 ? 84.319 79.459 115.344 1.00 40.29 1164 PHE A N 1
ATOM 3802 C CA . PHE A 1 1215 ? 83.006 79.327 114.693 1.00 40.29 1164 PHE A CA 1
ATOM 3803 C C . PHE A 1 1215 ? 82.059 78.223 115.152 1.00 40.29 1164 PHE A C 1
ATOM 3804 O O . PHE A 1 1215 ? 80.909 78.242 114.696 1.00 40.29 1164 PHE A O 1
ATOM 3812 N N . ASP A 1 1216 ? 82.538 77.226 115.963 1.00 50.93 1165 ASP A N 1
ATOM 3813 C CA . ASP A 1 1216 ? 81.816 76.445 116.982 1.00 50.93 1165 ASP A CA 1
ATOM 3814 C C . ASP A 1 1216 ? 80.325 76.278 116.723 1.00 50.93 1165 ASP A C 1
ATOM 3815 O O . ASP A 1 1216 ? 79.546 76.946 117.397 1.00 50.93 1165 ASP A O 1
ATOM 3820 N N . PRO A 1 1217 ? 79.905 75.487 115.728 1.00 53.34 1166 PRO A N 1
ATOM 3821 C CA . PRO A 1 1217 ? 78.627 75.757 115.031 1.00 53.34 1166 PRO A CA 1
ATOM 3822 C C . PRO A 1 1217 ? 77.358 75.645 115.872 1.00 53.34 1166 PRO A C 1
ATOM 3823 O O . PRO A 1 1217 ? 76.389 76.362 115.589 1.00 53.34 1166 PRO A O 1
ATOM 3827 N N . ASN A 1 1218 ? 77.329 74.790 116.900 1.00 55.89 1167 ASN A N 1
ATOM 3828 C CA . ASN A 1 1218 ? 76.204 74.775 117.834 1.00 55.89 1167 ASN A CA 1
ATOM 3829 C C . ASN A 1 1218 ? 76.046 76.091 118.581 1.00 55.89 1167 ASN A C 1
ATOM 3830 O O . ASN A 1 1218 ? 74.932 76.422 119.002 1.00 55.89 1167 ASN A O 1
ATOM 3835 N N . LEU A 1 1219 ? 77.155 76.809 118.775 1.00 52.14 1168 LEU A N 1
ATOM 3836 C CA . LEU A 1 1219 ? 77.151 78.173 119.288 1.00 52.14 1168 LEU A CA 1
ATOM 3837 C C . LEU A 1 1219 ? 76.234 79.080 118.484 1.00 52.14 1168 LEU A C 1
ATOM 3838 O O . LEU A 1 1219 ? 75.517 79.904 119.063 1.00 52.14 1168 LEU A O 1
ATOM 3843 N N . VAL A 1 1220 ? 76.200 78.918 117.155 1.00 51.81 1169 VAL A N 1
ATOM 3844 C CA . VAL A 1 1220 ? 75.281 79.740 116.379 1.00 51.81 1169 VAL A CA 1
ATOM 3845 C C . VAL A 1 1220 ? 73.859 79.284 116.659 1.00 51.81 1169 VAL A C 1
ATOM 3846 O O . VAL A 1 1220 ? 72.953 80.109 116.816 1.00 51.81 1169 VAL A O 1
ATOM 3850 N N . VAL A 1 1221 ? 73.689 77.976 116.898 1.00 55.12 1170 VAL A N 1
ATOM 3851 C CA . VAL A 1 1221 ? 72.433 77.405 117.354 1.00 55.12 1170 VAL A CA 1
ATOM 3852 C C . VAL A 1 1221 ? 72.089 77.947 118.721 1.00 55.12 1170 VAL A C 1
ATOM 3853 O O . VAL A 1 1221 ? 70.924 78.266 118.990 1.00 55.12 1170 VAL A O 1
ATOM 3857 N N . GLU A 1 1222 ? 73.107 78.153 119.565 1.00 56.27 1171 GLU A N 1
ATOM 3858 C CA . GLU A 1 1222 ? 72.869 78.693 120.894 1.00 56.27 1171 GLU A CA 1
ATOM 3859 C C . GLU A 1 1222 ? 72.350 80.121 120.805 1.00 56.27 1171 GLU A C 1
ATOM 3860 O O . GLU A 1 1222 ? 71.565 80.553 121.655 1.00 56.27 1171 GLU A O 1
ATOM 3866 N N . ALA A 1 1223 ? 72.720 80.842 119.739 1.00 55.26 1172 ALA A N 1
ATOM 3867 C CA . ALA A 1 1223 ? 72.146 82.159 119.502 1.00 55.26 1172 ALA A CA 1
ATOM 3868 C C . ALA A 1 1223 ? 70.666 82.070 119.185 1.00 55.26 1172 ALA A C 1
ATOM 3869 O O . ALA A 1 1223 ? 69.882 82.875 119.691 1.00 55.26 1172 ALA A O 1
ATOM 3871 N N . ILE A 1 1224 ? 70.260 81.080 118.388 1.00 56.07 1173 ILE A N 1
ATOM 3872 C CA . ILE A 1 1224 ? 68.837 80.797 118.228 1.00 56.07 1173 ILE A CA 1
ATOM 3873 C C . ILE A 1 1224 ? 68.236 80.325 119.558 1.00 56.07 1173 ILE A C 1
ATOM 3874 O O . ILE A 1 1224 ? 67.061 80.582 119.852 1.00 56.07 1173 ILE A O 1
ATOM 3879 N N . ASN A 1 1225 ? 69.049 79.716 120.423 1.00 58.68 1174 ASN A N 1
ATOM 3880 C CA . ASN A 1 1225 ? 68.579 79.379 121.761 1.00 58.68 1174 ASN A CA 1
ATOM 3881 C C . ASN A 1 1225 ? 68.702 80.549 122.737 1.00 58.68 1174 ASN A C 1
ATOM 3882 O O . ASN A 1 1225 ? 68.343 80.416 123.909 1.00 58.68 1174 ASN A O 1
ATOM 3887 N N . ARG A 1 1226 ? 69.233 81.693 122.299 1.00 55.83 1175 ARG A N 1
ATOM 3888 C CA . ARG A 1 1226 ? 68.925 82.926 123.021 1.00 55.83 1175 ARG A CA 1
ATOM 3889 C C . ARG A 1 1226 ? 67.734 83.628 122.385 1.00 55.83 1175 ARG A C 1
ATOM 3890 O O . ARG A 1 1226 ? 67.270 84.662 122.875 1.00 55.83 1175 ARG A O 1
ATOM 3898 N N . VAL A 1 1227 ? 67.239 83.081 121.279 1.00 59.24 1176 VAL A N 1
ATOM 3899 C CA . VAL A 1 1227 ? 66.138 83.694 120.544 1.00 59.24 1176 VAL A CA 1
ATOM 3900 C C . VAL A 1 1227 ? 64.837 82.957 120.820 1.00 59.24 1176 VAL A C 1
ATOM 3901 O O . VAL A 1 1227 ? 63.772 83.571 120.962 1.00 59.24 1176 VAL A O 1
ATOM 3905 N N . SER A 1 1228 ? 64.908 81.632 120.931 1.00 63.58 1177 SER A N 1
ATOM 3906 C CA . SER A 1 1228 ? 63.716 80.837 121.191 1.00 63.58 1177 SER A CA 1
ATOM 3907 C C . SER A 1 1228 ? 63.184 81.074 122.598 1.00 63.58 1177 SER A C 1
ATOM 3908 O O . SER A 1 1228 ? 61.977 80.970 122.835 1.00 63.58 1177 SER A O 1
ATOM 3911 N N . LEU A 1 1229 ? 64.074 81.387 123.542 1.00 66.09 1178 LEU A N 1
ATOM 3912 C CA . LEU A 1 1229 ? 63.653 81.669 124.911 1.00 66.09 1178 LEU A CA 1
ATOM 3913 C C . LEU A 1 1229 ? 62.888 82.979 124.991 1.00 66.09 1178 LEU A C 1
ATOM 3914 O O . LEU A 1 1229 ? 61.958 83.121 125.791 1.00 66.09 1178 LEU A O 1
ATOM 3919 N N . ARG A 1 1230 ? 63.262 83.949 124.170 1.00 66.74 1179 ARG A N 1
ATOM 3920 C CA . ARG A 1 1230 ? 62.457 85.152 124.060 1.00 66.74 1179 ARG A CA 1
ATOM 3921 C C . ARG A 1 1230 ? 61.217 84.873 123.218 1.00 66.74 1179 ARG A C 1
ATOM 3922 O O . ARG A 1 1230 ? 61.246 84.095 122.264 1.00 66.74 1179 ARG A O 1
ATOM 3930 N N . CYS A 1 1231 ? 60.111 85.522 123.591 1.00 75.63 1180 CYS A N 1
ATOM 3931 C CA . CYS A 1 1231 ? 58.800 85.144 123.065 1.00 75.63 1180 CYS A CA 1
ATOM 3932 C C . CYS A 1 1231 ? 58.433 85.905 121.793 1.00 75.63 1180 CYS A C 1
ATOM 3933 O O . CYS A 1 1231 ? 57.277 86.313 121.628 1.00 75.63 1180 CYS A O 1
ATOM 3936 N N . TYR A 1 1232 ? 59.427 86.196 120.954 1.00 75.14 1181 TYR A N 1
ATOM 3937 C CA . TYR A 1 1232 ? 59.366 86.557 119.535 1.00 75.14 1181 TYR A CA 1
ATOM 3938 C C . TYR A 1 1232 ? 58.857 87.965 119.236 1.00 75.14 1181 TYR A C 1
ATOM 3939 O O . TYR A 1 1232 ? 59.297 88.575 118.253 1.00 75.14 1181 TYR A O 1
ATOM 3948 N N . ILE A 1 1233 ? 58.080 88.522 120.167 1.00 78.56 1182 ILE A N 1
ATOM 3949 C CA . ILE A 1 1233 ? 57.216 89.708 120.047 1.00 78.56 1182 ILE A CA 1
ATOM 3950 C C . ILE A 1 1233 ? 56.738 89.955 118.611 1.00 78.56 1182 ILE A C 1
ATOM 3951 O O . ILE A 1 1233 ? 57.223 90.893 117.959 1.00 78.56 1182 ILE A O 1
ATOM 3956 N N . PRO A 1 1234 ? 55.886 89.079 118.013 1.00 77.94 1183 PRO A N 1
ATOM 3957 C CA . PRO A 1 1234 ? 55.436 89.348 116.641 1.00 77.94 1183 PRO A CA 1
ATOM 3958 C C . PRO A 1 1234 ? 54.080 90.040 116.604 1.00 77.94 1183 PRO A C 1
ATOM 3959 O O . PRO A 1 1234 ? 53.105 89.452 116.125 1.00 77.94 1183 PRO A O 1
ATOM 3963 N N . LYS A 1 1235 ? 53.997 91.293 117.049 1.00 77.84 1184 LYS A N 1
ATOM 3964 C CA . LYS A 1 1235 ? 52.716 91.857 117.462 1.00 77.84 1184 LYS A CA 1
ATOM 3965 C C . LYS A 1 1235 ? 51.805 92.240 116.305 1.00 77.84 1184 LYS A C 1
ATOM 3966 O O . LYS A 1 1235 ? 50.779 91.587 116.093 1.00 77.84 1184 LYS A O 1
ATOM 3972 N N . GLU A 1 1236 ? 52.165 93.251 115.524 1.00 75.29 1185 GLU A N 1
ATOM 3973 C CA . GLU A 1 1236 ? 51.290 93.748 114.472 1.00 75.29 1185 GLU A CA 1
ATOM 3974 C C . GLU A 1 1236 ? 51.588 93.098 113.128 1.00 75.29 1185 GLU A C 1
ATOM 3975 O O . GLU A 1 1236 ? 51.197 93.638 112.088 1.00 75.29 1185 GLU A O 1
ATOM 3981 N N . ASP A 1 1237 ? 52.267 91.938 113.146 1.00 72.37 1186 ASP A N 1
ATOM 3982 C CA . ASP A 1 1237 ? 52.756 91.197 111.969 1.00 72.37 1186 ASP A CA 1
ATOM 3983 C C . ASP A 1 1237 ? 53.695 92.046 111.125 1.00 72.37 1186 ASP A C 1
ATOM 3984 O O . ASP A 1 1237 ? 53.840 91.817 109.919 1.00 72.37 1186 ASP A O 1
ATOM 3989 N N . GLU A 1 1238 ? 54.351 92.994 111.805 1.00 66.37 1187 GLU A N 1
ATOM 3990 C CA . GLU A 1 1238 ? 55.251 93.967 111.198 1.00 66.37 1187 GLU A CA 1
ATOM 3991 C C . GLU A 1 1238 ? 56.356 93.294 110.403 1.00 66.37 1187 GLU A C 1
ATOM 3992 O O . GLU A 1 1238 ? 56.624 93.677 109.251 1.00 66.37 1187 GLU A O 1
ATOM 3998 N N . LEU A 1 1239 ? 56.909 92.215 110.968 1.00 59.81 1188 LEU A N 1
ATOM 3999 C CA . LEU A 1 1239 ? 57.988 91.460 110.361 1.00 59.81 1188 LEU A CA 1
ATOM 4000 C C . LEU A 1 1239 ? 57.581 90.927 109.002 1.00 59.81 1188 LEU A C 1
ATOM 4001 O O . LEU A 1 1239 ? 58.394 90.933 108.068 1.00 59.81 1188 LEU A O 1
ATOM 4006 N N . ILE A 1 1240 ? 56.304 90.532 108.867 1.00 60.16 1189 ILE A N 1
ATOM 4007 C CA . ILE A 1 1240 ? 55.783 90.018 107.603 1.00 60.16 1189 ILE A CA 1
ATOM 4008 C C . ILE A 1 1240 ? 55.956 91.037 106.491 1.00 60.16 1189 ILE A C 1
ATOM 4009 O O . ILE A 1 1240 ? 56.549 90.728 105.449 1.00 60.16 1189 ILE A O 1
ATOM 4014 N N . GLU A 1 1241 ? 55.544 92.286 106.733 1.00 58.61 1190 GLU A N 1
ATOM 4015 C CA . GLU A 1 1241 ? 55.732 93.307 105.714 1.00 58.61 1190 GLU A CA 1
ATOM 4016 C C . GLU A 1 1241 ? 57.205 93.544 105.469 1.00 58.61 1190 GLU A C 1
ATOM 4017 O O . GLU A 1 1241 ? 57.643 93.572 104.310 1.00 58.61 1190 GLU A O 1
ATOM 4023 N N . LEU A 1 1242 ? 57.998 93.527 106.549 1.00 55.05 1191 LEU A N 1
ATOM 4024 C CA . LEU A 1 1242 ? 59.429 93.733 106.403 1.00 55.05 1191 LEU A CA 1
ATOM 4025 C C . LEU A 1 1242 ? 60.055 92.588 105.641 1.00 55.05 1191 LEU A C 1
ATOM 4026 O O . LEU A 1 1242 ? 60.893 92.810 104.762 1.00 55.05 1191 LEU A O 1
ATOM 4031 N N . GLU A 1 1243 ? 59.558 91.375 105.846 1.00 56.44 1192 GLU A N 1
ATOM 4032 C CA . GLU A 1 1243 ? 60.207 90.278 105.161 1.00 56.44 1192 GLU A CA 1
ATOM 4033 C C . GLU A 1 1243 ? 59.731 90.218 103.722 1.00 56.44 1192 GLU A C 1
ATOM 4034 O O . GLU A 1 1243 ? 60.516 89.902 102.825 1.00 56.44 1192 GLU A O 1
ATOM 4040 N N . ARG A 1 1244 ? 58.519 90.723 103.453 1.00 58.56 1193 ARG A N 1
ATOM 4041 C CA . ARG A 1 1244 ? 58.080 90.833 102.064 1.00 58.56 1193 ARG A CA 1
ATOM 4042 C C . ARG A 1 1244 ? 58.741 92.014 101.370 1.00 58.56 1193 ARG A C 1
ATOM 4043 O O . ARG A 1 1244 ? 58.507 92.252 100.182 1.00 58.56 1193 ARG A O 1
ATOM 4051 N N . LYS A 1 1245 ? 59.542 92.790 102.105 1.00 54.29 1194 LYS A N 1
ATOM 4052 C CA . LYS A 1 1245 ? 60.388 93.778 101.460 1.00 54.29 1194 LYS A CA 1
ATOM 4053 C C . LYS A 1 1245 ? 61.764 93.208 101.173 1.00 54.29 1194 LYS A C 1
ATOM 4054 O O . LYS A 1 1245 ? 62.429 93.639 100.228 1.00 54.29 1194 LYS A O 1
ATOM 4060 N N . ILE A 1 1246 ? 62.213 92.224 101.962 1.00 50.85 1195 ILE A N 1
ATOM 4061 C CA . ILE A 1 1246 ? 63.569 91.714 101.768 1.00 50.85 1195 ILE A CA 1
ATOM 4062 C C . ILE A 1 1246 ? 63.591 90.276 101.283 1.00 50.85 1195 ILE A C 1
ATOM 4063 O O . ILE A 1 1246 ? 64.679 89.743 101.047 1.00 50.85 1195 ILE A O 1
ATOM 4068 N N . GLN A 1 1247 ? 62.428 89.644 101.128 1.00 52.82 1196 GLN A N 1
ATOM 4069 C CA . GLN A 1 1247 ? 62.267 88.339 100.476 1.00 52.82 1196 GLN A CA 1
ATOM 4070 C C . GLN A 1 1247 ? 63.060 87.258 101.189 1.00 52.82 1196 GLN A C 1
ATOM 4071 O O . GLN A 1 1247 ? 63.761 86.459 100.573 1.00 52.82 1196 GLN A O 1
ATOM 4077 N N . HIS A 1 1248 ? 62.972 87.259 102.503 1.00 48.69 1197 HIS A N 1
ATOM 4078 C CA . HIS A 1 1248 ? 63.568 86.215 103.311 1.00 48.69 1197 HIS A CA 1
ATOM 4079 C C . HIS A 1 1248 ? 62.520 85.782 104.314 1.00 48.69 1197 HIS A C 1
ATOM 4080 O O . HIS A 1 1248 ? 61.628 86.556 104.644 1.00 48.69 1197 HIS A O 1
ATOM 4087 N N . GLU A 1 1249 ? 62.579 84.529 104.749 1.00 50.67 1198 GLU A N 1
ATOM 4088 C CA . GLU A 1 1249 ? 61.463 83.995 105.519 1.00 50.67 1198 GLU A CA 1
ATOM 4089 C C . GLU A 1 1249 ? 61.577 84.343 106.997 1.00 50.67 1198 GLU A C 1
ATOM 4090 O O . GLU A 1 1249 ? 60.562 84.621 107.645 1.00 50.67 1198 GLU A O 1
ATOM 4096 N N . PHE A 1 1250 ? 62.801 84.351 107.539 1.00 48.12 1199 PHE A N 1
ATOM 4097 C CA . PHE A 1 1250 ? 63.076 84.524 108.969 1.00 48.12 1199 PHE A CA 1
ATOM 4098 C C . PHE A 1 1250 ? 62.391 83.454 109.819 1.00 48.12 1199 PHE A C 1
ATOM 4099 O O . PHE A 1 1250 ? 61.265 83.591 110.271 1.00 48.12 1199 PHE A O 1
ATOM 4107 N N . SER A 1 1251 ? 63.074 82.317 109.906 1.00 51.16 1200 SER A N 1
ATOM 4108 C CA . SER A 1 1251 ? 62.657 81.182 110.730 1.00 51.16 1200 SER A CA 1
ATOM 4109 C C . SER A 1 1251 ? 62.786 81.419 112.244 1.00 51.16 1200 SER A C 1
ATOM 4110 O O . SER A 1 1251 ? 62.507 80.541 113.056 1.00 51.16 1200 SER A O 1
ATOM 4113 N N . ALA A 1 1252 ? 63.222 82.616 112.634 1.00 51.64 1201 ALA A N 1
ATOM 4114 C CA . ALA A 1 1252 ? 63.378 82.916 114.051 1.00 51.64 1201 ALA A CA 1
ATOM 4115 C C . ALA A 1 1252 ? 62.633 84.185 114.446 1.00 51.64 1201 ALA A C 1
ATOM 4116 O O . ALA A 1 1252 ? 62.106 84.273 115.559 1.00 51.64 1201 ALA A O 1
ATOM 4118 N N . LYS A 1 1253 ? 62.664 85.200 113.580 1.00 51.56 1202 LYS A N 1
ATOM 4119 C CA . LYS A 1 1253 ? 61.870 86.432 113.652 1.00 51.56 1202 LYS A CA 1
ATOM 4120 C C . LYS A 1 1253 ? 62.177 87.324 114.846 1.00 51.56 1202 LYS A C 1
ATOM 4121 O O . LYS A 1 1253 ? 61.637 88.427 114.932 1.00 51.56 1202 LYS A O 1
ATOM 4127 N N . PHE A 1 1254 ? 63.035 86.898 115.765 1.00 51.30 1203 PHE A N 1
ATOM 4128 C CA . PHE A 1 1254 ? 63.459 87.831 116.792 1.00 51.30 1203 PHE A CA 1
ATOM 4129 C C . PHE A 1 1254 ? 64.771 88.472 116.402 1.00 51.30 1203 PHE A C 1
ATOM 4130 O O . PHE A 1 1254 ? 65.093 89.569 116.868 1.00 51.30 1203 PHE A O 1
ATOM 4138 N N . LEU A 1 1255 ? 65.530 87.819 115.527 1.00 47.14 1204 LEU A N 1
ATOM 4139 C CA . LEU A 1 1255 ? 66.694 88.473 114.952 1.00 47.14 1204 LEU A CA 1
ATOM 4140 C C . LEU A 1 1255 ? 66.273 89.687 114.142 1.00 47.14 1204 LEU A C 1
ATOM 4141 O O . LEU A 1 1255 ? 66.910 90.736 114.209 1.00 47.14 1204 LEU A O 1
ATOM 4146 N N . LEU A 1 1256 ? 65.167 89.580 113.415 1.00 48.09 1205 LEU A N 1
ATOM 4147 C CA . LEU A 1 1256 ? 64.728 90.698 112.603 1.00 48.09 1205 LEU A CA 1
ATOM 4148 C C . LEU A 1 1256 ? 64.020 91.739 113.453 1.00 48.09 1205 LEU A C 1
ATOM 4149 O O . LEU A 1 1256 ? 64.067 92.930 113.142 1.00 48.09 1205 LEU A O 1
ATOM 4154 N N . LYS A 1 1257 ? 63.403 91.324 114.556 1.00 47.91 1206 LYS A N 1
ATOM 4155 C CA . LYS A 1 1257 ? 62.879 92.301 115.506 1.00 47.91 1206 LYS A CA 1
ATOM 4156 C C . LYS A 1 1257 ? 64.010 93.063 116.190 1.00 47.91 1206 LYS A C 1
ATOM 4157 O O . LYS A 1 1257 ? 63.904 94.268 116.428 1.00 47.91 1206 LYS A O 1
ATOM 4163 N N . GLU A 1 1258 ? 65.110 92.384 116.488 1.00 44.60 1207 GLU A N 1
ATOM 4164 C CA . GLU A 1 1258 ? 66.238 93.062 117.100 1.00 44.60 1207 GLU A CA 1
ATOM 4165 C C . GLU A 1 1258 ? 66.959 93.939 116.093 1.00 44.60 1207 GLU A C 1
ATOM 4166 O O . GLU A 1 1258 ? 67.451 95.011 116.446 1.00 44.60 1207 GLU A O 1
ATOM 4172 N N . ALA A 1 1259 ? 66.993 93.529 114.824 1.00 41.46 1208 ALA A N 1
ATOM 4173 C CA . ALA A 1 1259 ? 67.577 94.367 113.778 1.00 41.46 1208 ALA A CA 1
ATOM 4174 C C . ALA A 1 1259 ? 66.723 95.593 113.515 1.00 41.46 1208 ALA A C 1
ATOM 4175 O O . ALA A 1 1259 ? 67.226 96.631 113.087 1.00 41.46 1208 ALA A O 1
ATOM 4177 N N . ILE A 1 1260 ? 65.432 95.484 113.773 1.00 44.16 1209 ILE A N 1
ATOM 4178 C CA . ILE A 1 1260 ? 64.540 96.625 113.706 1.00 44.16 1209 ILE A CA 1
ATOM 4179 C C . ILE A 1 1260 ? 64.810 97.619 114.834 1.00 44.16 1209 ILE A C 1
ATOM 4180 O O . ILE A 1 1260 ? 64.855 98.831 114.607 1.00 44.16 1209 ILE A O 1
ATOM 4185 N N . THR A 1 1261 ? 65.013 97.129 116.053 1.00 43.56 1210 THR A N 1
ATOM 4186 C CA . THR A 1 1261 ? 64.805 97.944 117.243 1.00 43.56 1210 THR A CA 1
ATOM 4187 C C . THR A 1 1261 ? 65.945 98.903 117.514 1.00 43.56 1210 THR A C 1
ATOM 4188 O O . THR A 1 1261 ? 67.083 98.500 117.731 1.00 43.56 1210 THR A O 1
ATOM 4192 N N . HIS A 1 1262 ? 65.614 100.178 117.535 1.00 43.64 1211 HIS A N 1
ATOM 4193 C CA . HIS A 1 1262 ? 66.552 101.256 117.752 1.00 43.64 1211 HIS A CA 1
ATOM 4194 C C . HIS A 1 1262 ? 66.885 101.344 119.235 1.00 43.64 1211 HIS A C 1
ATOM 4195 O O . HIS A 1 1262 ? 66.194 100.776 120.077 1.00 43.64 1211 HIS A O 1
ATOM 4202 N N . SER A 1 1263 ? 67.948 102.073 119.559 1.00 45.40 1212 SER A N 1
ATOM 4203 C CA . SER A 1 1263 ? 68.309 102.237 120.957 1.00 45.40 1212 SER A CA 1
ATOM 4204 C C . SER A 1 1263 ? 67.423 103.249 121.654 1.00 45.40 1212 SER A C 1
ATOM 4205 O O . SER A 1 1263 ? 67.511 103.412 122.873 1.00 45.40 1212 SER A O 1
ATOM 4208 N N . SER A 1 1264 ? 66.589 103.960 120.906 1.00 48.51 1213 SER A N 1
ATOM 4209 C CA . SER A 1 1264 ? 65.690 104.917 121.526 1.00 48.51 1213 SER A CA 1
ATOM 4210 C C . SER A 1 1264 ? 64.424 104.250 122.036 1.00 48.51 1213 SER A C 1
ATOM 4211 O O . SER A 1 1264 ? 63.665 104.861 122.790 1.00 48.51 1213 SER A O 1
ATOM 4214 N N . LEU A 1 1265 ? 64.179 102.999 121.655 1.00 49.49 1214 LEU A N 1
ATOM 4215 C CA . LEU A 1 1265 ? 63.051 102.286 122.233 1.00 49.49 1214 LEU A CA 1
ATOM 4216 C C . LEU A 1 1265 ? 63.351 101.806 123.640 1.00 49.49 1214 LEU A C 1
ATOM 4217 O O . LEU A 1 1265 ? 62.425 101.419 124.363 1.00 49.49 1214 LEU A O 1
ATOM 4222 N N . ARG A 1 1266 ? 64.630 101.806 124.027 1.00 56.41 1215 ARG A N 1
ATOM 4223 C CA . ARG A 1 1266 ? 65.114 101.448 125.361 1.00 56.41 1215 ARG A CA 1
ATOM 4224 C C . ARG A 1 1266 ? 64.727 100.037 125.763 1.00 56.41 1215 ARG A C 1
ATOM 4225 O O . ARG A 1 1266 ? 64.269 99.811 126.882 1.00 56.41 1215 ARG A O 1
ATOM 4233 N N . GLU A 1 1267 ? 64.884 99.087 124.858 1.00 51.67 1216 GLU A N 1
ATOM 4234 C CA . GLU A 1 1267 ? 64.626 97.704 125.195 1.00 51.67 1216 GLU A CA 1
ATOM 4235 C C . GLU A 1 1267 ? 65.879 97.061 125.774 1.00 51.67 1216 GLU A C 1
ATOM 4236 O O . GLU A 1 1267 ? 66.911 97.709 125.959 1.00 51.67 1216 GLU A O 1
ATOM 4242 N N . SER A 1 1268 ? 65.773 95.766 126.080 1.00 51.15 1217 SER A N 1
ATOM 4243 C CA . SER A 1 1268 ? 66.955 95.006 126.481 1.00 51.15 1217 SER A CA 1
ATOM 4244 C C . SER A 1 1268 ? 67.867 94.773 125.288 1.00 51.15 1217 SER A C 1
ATOM 4245 O O . SER A 1 1268 ? 69.083 94.617 125.434 1.00 51.15 1217 SER A O 1
ATOM 4248 N N . TYR A 1 1269 ? 67.288 94.776 124.105 1.00 47.56 1218 TYR A N 1
ATOM 4249 C CA . TYR A 1 1269 ? 67.917 94.512 122.831 1.00 47.56 1218 TYR A CA 1
ATOM 4250 C C . TYR A 1 1269 ? 67.853 95.753 121.957 1.00 47.56 1218 TYR A C 1
ATOM 4251 O O . TYR A 1 1269 ? 67.060 96.662 122.186 1.00 47.56 1218 TYR A O 1
ATOM 4260 N N . SER A 1 1270 ? 68.690 95.766 120.931 1.00 42.97 1219 SER A N 1
ATOM 4261 C CA . SER A 1 1270 ? 68.773 96.873 119.997 1.00 42.97 1219 SER A CA 1
ATOM 4262 C C . SER A 1 1270 ? 69.519 96.386 118.777 1.00 42.97 1219 SER A C 1
ATOM 4263 O O . SER A 1 1270 ? 70.106 95.307 118.789 1.00 42.97 1219 SER A O 1
ATOM 4266 N N . TYR A 1 1271 ? 69.537 97.189 117.731 1.00 37.90 1220 TYR A N 1
ATOM 4267 C CA . TYR A 1 1271 ? 70.222 96.684 116.557 1.00 37.90 1220 TYR A CA 1
ATOM 4268 C C . TYR A 1 1271 ? 71.704 96.987 116.522 1.00 37.90 1220 TYR A C 1
ATOM 4269 O O . TYR A 1 1271 ? 72.305 96.729 115.482 1.00 37.90 1220 TYR A O 1
ATOM 4278 N N . GLU A 1 1272 ? 72.244 97.630 117.563 1.00 35.71 1221 GLU A N 1
ATOM 4279 C CA . GLU A 1 1272 ? 73.663 98.090 117.584 1.00 35.71 1221 GLU A CA 1
ATOM 4280 C C . GLU A 1 1272 ? 74.648 96.922 117.482 1.00 35.71 1221 GLU A C 1
ATOM 4281 O O . GLU A 1 1272 ? 75.783 97.143 117.031 1.00 35.71 1221 GLU A O 1
ATOM 4287 N N . ARG A 1 1273 ? 74.229 95.740 117.920 1.00 32.18 1222 ARG A N 1
ATOM 4288 C CA . ARG A 1 1273 ? 75.046 94.547 117.914 1.00 32.18 1222 ARG A CA 1
ATOM 4289 C C . ARG A 1 1273 ? 74.919 93.807 116.582 1.00 32.18 1222 ARG A C 1
ATOM 4290 O O . ARG A 1 1273 ? 75.923 93.408 115.974 1.00 32.18 1222 ARG A O 1
ATOM 4298 N N . LEU A 1 1274 ? 73.707 93.705 116.063 1.00 31.99 1223 LEU A N 1
ATOM 4299 C CA . LEU A 1 1274 ? 73.518 93.215 114.711 1.00 31.99 1223 LEU A CA 1
ATOM 4300 C C . LEU A 1 1274 ? 73.998 94.191 113.645 1.00 31.99 1223 LEU A C 1
ATOM 4301 O O . LEU A 1 1274 ? 74.384 93.736 112.573 1.00 31.99 1223 LEU A O 1
ATOM 4306 N N . GLU A 1 1275 ? 74.073 95.503 113.921 1.00 32.60 1224 GLU A N 1
ATOM 4307 C CA . GLU A 1 1275 ? 74.719 96.390 112.955 1.00 32.60 1224 GLU A CA 1
ATOM 4308 C C . GLU A 1 1275 ? 76.223 96.204 112.984 1.00 32.60 1224 GLU A C 1
ATOM 4309 O O . GLU A 1 1275 ? 76.873 96.413 111.960 1.00 32.60 1224 GLU A O 1
ATOM 4315 N N . PHE A 1 1276 ? 76.791 95.810 114.131 1.00 28.16 1225 PHE A N 1
ATOM 4316 C CA . PHE A 1 1276 ? 78.207 95.482 114.172 1.00 28.16 1225 PHE A CA 1
ATOM 4317 C C . PHE A 1 1276 ? 78.499 94.308 113.276 1.00 28.16 1225 PHE A C 1
ATOM 4318 O O . PHE A 1 1276 ? 79.440 94.346 112.483 1.00 28.16 1225 PHE A O 1
ATOM 4326 N N . LEU A 1 1277 ? 77.746 93.231 113.459 1.00 27.25 1226 LEU A N 1
ATOM 4327 C CA . LEU A 1 1277 ? 77.912 92.045 112.626 1.00 27.25 1226 LEU A CA 1
ATOM 4328 C C . LEU A 1 1277 ? 77.652 92.337 111.158 1.00 27.25 1226 LEU A C 1
ATOM 4329 O O . LEU A 1 1277 ? 78.358 91.833 110.279 1.00 27.25 1226 LEU A O 1
ATOM 4334 N N . GLY A 1 1278 ? 76.662 93.166 110.866 1.00 26.49 1227 GLY A N 1
ATOM 4335 C CA . GLY A 1 1278 ? 76.295 93.387 109.490 1.00 26.49 1227 GLY A CA 1
ATOM 4336 C C . GLY A 1 1278 ? 77.160 94.366 108.753 1.00 26.49 1227 GLY A C 1
ATOM 4337 O O . GLY A 1 1278 ? 77.216 94.299 107.529 1.00 26.49 1227 GLY A O 1
ATOM 4338 N N . ASP A 1 1279 ? 77.843 95.255 109.466 1.00 28.42 1228 ASP A N 1
ATOM 4339 C CA . ASP A 1 1279 ? 78.903 96.057 108.874 1.00 28.42 1228 ASP A CA 1
ATOM 4340 C C . ASP A 1 1279 ? 79.962 95.166 108.251 1.00 28.42 1228 ASP A C 1
ATOM 4341 O O . ASP A 1 1279 ? 80.341 95.339 107.087 1.00 28.42 1228 ASP A O 1
ATOM 4346 N N . SER A 1 1280 ? 80.350 94.130 108.979 1.00 25.24 1229 SER A N 1
ATOM 4347 C CA . SER A 1 1280 ? 81.383 93.225 108.522 1.00 25.24 1229 SER A CA 1
ATOM 4348 C C . SER A 1 1280 ? 80.879 92.294 107.447 1.00 25.24 1229 SER A C 1
ATOM 4349 O O . SER A 1 1280 ? 81.607 91.990 106.499 1.00 25.24 1229 SER A O 1
ATOM 4352 N N . VAL A 1 1281 ? 79.658 91.784 107.584 1.00 24.12 1230 VAL A N 1
ATOM 4353 C CA . VAL A 1 1281 ? 79.202 90.858 106.556 1.00 24.12 1230 VAL A CA 1
ATOM 4354 C C . VAL A 1 1281 ? 78.926 91.605 105.264 1.00 24.12 1230 VAL A C 1
ATOM 4355 O O . VAL A 1 1281 ? 79.143 91.074 104.180 1.00 24.12 1230 VAL A O 1
ATOM 4359 N N . LEU A 1 1282 ? 78.565 92.882 105.341 1.00 25.47 1231 LEU A N 1
ATOM 4360 C CA . LEU A 1 1282 ? 78.313 93.582 104.101 1.00 25.47 1231 LEU A CA 1
ATOM 4361 C C . LEU A 1 1282 ? 79.595 94.056 103.457 1.00 25.47 1231 LEU A C 1
ATOM 4362 O O . LEU A 1 1282 ? 79.690 94.036 102.230 1.00 25.47 1231 LEU A O 1
ATOM 4367 N N . ASP A 1 1283 ? 80.585 94.400 104.287 1.00 24.22 1232 ASP A N 1
ATOM 4368 C CA . ASP A 1 1283 ? 81.918 94.830 103.788 1.00 24.22 1232 ASP A CA 1
ATOM 4369 C C . ASP A 1 1283 ? 82.586 93.627 103.111 1.00 24.22 1232 ASP A C 1
ATOM 4370 O O . ASP A 1 1283 ? 83.318 93.836 102.123 1.00 24.22 1232 ASP A O 1
ATOM 4375 N N . PHE A 1 1284 ? 82.336 92.419 103.631 1.00 21.58 1233 PHE A N 1
ATOM 4376 C CA . PHE A 1 1284 ? 82.894 91.210 103.064 1.00 21.58 1233 PHE A CA 1
ATOM 4377 C C . PHE A 1 1284 ? 82.133 90.731 101.844 1.00 21.58 1233 PHE A C 1
ATOM 4378 O O . PHE A 1 1284 ? 82.759 90.349 100.861 1.00 21.58 1233 PHE A O 1
ATOM 4386 N N . LEU A 1 1285 ? 80.803 90.694 101.881 1.00 24.32 1234 LEU A N 1
ATOM 4387 C CA . LEU A 1 1285 ? 80.054 90.253 100.708 1.00 24.32 1234 LEU A CA 1
ATOM 4388 C C . LEU A 1 1285 ? 80.256 91.187 99.527 1.00 24.32 1234 LEU A C 1
ATOM 4389 O O . LEU A 1 1285 ? 80.405 90.736 98.386 1.00 24.32 1234 LEU A O 1
ATOM 4394 N N . ILE A 1 1286 ? 80.352 92.481 99.788 1.00 23.25 1235 ILE A N 1
ATOM 4395 C CA . ILE A 1 1286 ? 80.569 93.415 98.705 1.00 23.25 1235 ILE A CA 1
ATOM 4396 C C . ILE A 1 1286 ? 81.993 93.354 98.190 1.00 23.25 1235 ILE A C 1
ATOM 4397 O O . ILE A 1 1286 ? 82.205 93.357 96.980 1.00 23.25 1235 ILE A O 1
ATOM 4402 N N . THR A 1 1287 ? 83.001 93.252 99.063 1.00 22.34 1236 THR A N 1
ATOM 4403 C CA . THR A 1 1287 ? 84.347 93.160 98.514 1.00 22.34 1236 THR A CA 1
ATOM 4404 C C . THR A 1 1287 ? 84.620 91.775 97.945 1.00 22.34 1236 THR A C 1
ATOM 4405 O O . THR A 1 1287 ? 85.543 91.618 97.154 1.00 22.34 1236 THR A O 1
ATOM 4409 N N . ARG A 1 1288 ? 83.808 90.773 98.274 1.00 23.61 1237 ARG A N 1
ATOM 4410 C CA . ARG A 1 1288 ? 83.960 89.509 97.591 1.00 23.61 1237 ARG A CA 1
ATOM 4411 C C . ARG A 1 1288 ? 83.427 89.628 96.187 1.00 23.61 1237 ARG A C 1
ATOM 4412 O O . ARG A 1 1288 ? 84.057 89.156 95.239 1.00 23.61 1237 ARG A O 1
ATOM 4420 N N . HIS A 1 1289 ? 82.279 90.297 96.042 1.00 24.21 1238 HIS A N 1
ATOM 4421 C CA . HIS A 1 1289 ? 81.763 90.685 94.734 1.00 24.21 1238 HIS A CA 1
ATOM 4422 C C . HIS A 1 1289 ? 82.762 91.502 93.937 1.00 24.21 1238 HIS A C 1
ATOM 4423 O O . HIS A 1 1289 ? 82.961 91.253 92.752 1.00 24.21 1238 HIS A O 1
ATOM 4430 N N . LEU A 1 1290 ? 83.406 92.472 94.568 1.00 23.99 1239 LEU A N 1
ATOM 4431 C CA . LEU A 1 1290 ? 84.308 93.361 93.845 1.00 23.99 1239 LEU A CA 1
ATOM 4432 C C . LEU A 1 1290 ? 85.610 92.669 93.494 1.00 23.99 1239 LEU A C 1
ATOM 4433 O O . LEU A 1 1290 ? 86.185 92.936 92.437 1.00 23.99 1239 LEU A O 1
ATOM 4438 N N . PHE A 1 1291 ? 86.105 91.815 94.388 1.00 22.44 1240 PHE A N 1
ATOM 4439 C CA . PHE A 1 1291 ? 87.279 91.011 94.110 1.00 22.44 1240 PHE A CA 1
ATOM 4440 C C . PHE A 1 1291 ? 87.023 90.100 92.933 1.00 22.44 1240 PHE A C 1
ATOM 4441 O O . PHE A 1 1291 ? 87.895 89.914 92.085 1.00 22.44 1240 PHE A O 1
ATOM 4449 N N . ASN A 1 1292 ? 85.835 89.503 92.876 1.00 25.16 1241 ASN A N 1
ATOM 4450 C CA . ASN A 1 1292 ? 85.583 88.499 91.857 1.00 25.16 1241 ASN A CA 1
ATOM 4451 C C . ASN A 1 1292 ? 85.235 89.127 90.523 1.00 25.16 1241 ASN A C 1
ATOM 4452 O O . ASN A 1 1292 ? 85.569 88.574 89.475 1.00 25.16 1241 ASN A O 1
ATOM 4457 N N . THR A 1 1293 ? 84.570 90.276 90.529 1.00 26.97 1242 THR A N 1
ATOM 4458 C CA . THR A 1 1293 ? 84.176 90.877 89.264 1.00 26.97 1242 THR A CA 1
ATOM 4459 C C . THR A 1 1293 ? 85.346 91.567 88.602 1.00 26.97 1242 THR A C 1
ATOM 4460 O O . THR A 1 1293 ? 85.696 91.263 87.462 1.00 26.97 1242 THR A O 1
ATOM 4464 N N . TYR A 1 1294 ? 85.986 92.459 89.310 1.00 29.79 1243 TYR A N 1
ATOM 4465 C CA . TYR A 1 1294 ? 87.010 93.329 88.765 1.00 29.79 1243 TYR A CA 1
ATOM 4466 C C . TYR A 1 1294 ? 88.334 92.661 89.070 1.00 29.79 1243 TYR A C 1
ATOM 4467 O O . TYR A 1 1294 ? 88.862 92.788 90.174 1.00 29.79 1243 TYR A O 1
ATOM 4476 N N . GLU A 1 1295 ? 88.843 91.921 88.105 1.00 31.33 1244 GLU A N 1
ATOM 4477 C CA . GLU A 1 1295 ? 89.966 91.048 88.342 1.00 31.33 1244 GLU A CA 1
ATOM 4478 C C . GLU A 1 1295 ? 91.274 91.689 87.951 1.00 31.33 1244 GLU A C 1
ATOM 4479 O O . GLU A 1 1295 ? 92.328 91.074 88.129 1.00 31.33 1244 GLU A O 1
ATOM 4485 N N . GLN A 1 1296 ? 91.233 92.890 87.404 1.00 33.47 1245 GLN A N 1
ATOM 4486 C CA . GLN A 1 1296 ? 92.442 93.559 86.986 1.00 33.47 1245 GLN A CA 1
ATOM 4487 C C . GLN A 1 1296 ? 92.650 94.869 87.716 1.00 33.47 1245 GLN A C 1
ATOM 4488 O O . GLN A 1 1296 ? 93.601 95.588 87.405 1.00 33.47 1245 GLN A O 1
ATOM 4494 N N . THR A 1 1297 ? 91.798 95.210 88.670 1.00 30.95 1246 THR A N 1
ATOM 4495 C CA . THR A 1 1297 ? 91.948 96.463 89.385 1.00 30.95 1246 THR A CA 1
ATOM 4496 C C . THR A 1 1297 ? 92.309 96.148 90.826 1.00 30.95 1246 THR A C 1
ATOM 4497 O O . THR A 1 1297 ? 91.891 95.124 91.371 1.00 30.95 1246 THR A O 1
ATOM 4501 N N . GLY A 1 1298 ? 93.146 96.975 91.405 1.00 26.44 1247 GLY A N 1
ATOM 4502 C CA . GLY A 1 1298 ? 93.691 96.676 92.695 1.00 26.44 1247 GLY A CA 1
ATOM 4503 C C . GLY A 1 1298 ? 92.993 97.437 93.773 1.00 26.44 1247 GLY A C 1
ATOM 4504 O O . GLY A 1 1298 ? 91.906 97.965 93.594 1.00 26.44 1247 GLY A O 1
ATOM 4505 N N . PRO A 1 1299 ? 93.622 97.488 94.936 1.00 23.96 1248 PRO A N 1
ATOM 4506 C CA . PRO A 1 1299 ? 93.065 98.264 96.035 1.00 23.96 1248 PRO A CA 1
ATOM 4507 C C . PRO A 1 1299 ? 93.201 99.730 95.704 1.00 23.96 1248 PRO A C 1
ATOM 4508 O O . PRO A 1 1299 ? 94.101 100.139 94.976 1.00 23.96 1248 PRO A O 1
ATOM 4512 N N . GLY A 1 1300 ? 92.303 100.513 96.212 1.00 26.21 1249 GLY A N 1
ATOM 4513 C CA . GLY A 1 1300 ? 92.298 101.894 95.884 1.00 26.21 1249 GLY A CA 1
ATOM 4514 C C . GLY A 1 1300 ? 91.447 102.230 94.702 1.00 26.21 1249 GLY A C 1
ATOM 4515 O O . GLY A 1 1300 ? 91.124 103.399 94.505 1.00 26.21 1249 GLY A O 1
ATOM 4516 N N . GLU A 1 1301 ? 91.123 101.247 93.884 1.00 29.52 1250 GLU A N 1
ATOM 4517 C CA . GLU A 1 1301 ? 89.916 101.336 93.098 1.00 29.52 1250 GLU A CA 1
ATOM 4518 C C . GLU A 1 1301 ? 88.868 100.391 93.625 1.00 29.52 1250 GLU A C 1
ATOM 4519 O O . GLU A 1 1301 ? 87.693 100.729 93.614 1.00 29.52 1250 GLU A O 1
ATOM 4525 N N . MET A 1 1302 ? 89.265 99.251 94.169 1.00 26.98 1251 MET A N 1
ATOM 4526 C CA . MET A 1 1302 ? 88.323 98.437 94.918 1.00 26.98 1251 MET A CA 1
ATOM 4527 C C . MET A 1 1302 ? 87.898 99.128 96.203 1.00 26.98 1251 MET A C 1
ATOM 4528 O O . MET A 1 1302 ? 86.772 98.946 96.656 1.00 26.98 1251 MET A O 1
ATOM 4533 N N . THR A 1 1303 ? 88.757 99.959 96.787 1.00 25.71 1252 THR A N 1
ATOM 4534 C CA . THR A 1 1303 ? 88.352 100.716 97.969 1.00 25.71 1252 THR A CA 1
ATOM 4535 C C . THR A 1 1303 ? 87.525 101.937 97.591 1.00 25.71 1252 THR A C 1
ATOM 4536 O O . THR A 1 1303 ? 86.614 102.315 98.328 1.00 25.71 1252 THR A O 1
ATOM 4540 N N . ASP A 1 1304 ? 87.754 102.509 96.402 1.00 28.75 1253 ASP A N 1
ATOM 4541 C CA . ASP A 1 1304 ? 86.833 103.526 95.889 1.00 28.75 1253 ASP A CA 1
ATOM 4542 C C . ASP A 1 1304 ? 85.455 102.955 95.623 1.00 28.75 1253 ASP A C 1
ATOM 4543 O O . ASP A 1 1304 ? 84.452 103.641 95.814 1.00 28.75 1253 ASP A O 1
ATOM 4548 N N . LEU A 1 1305 ? 85.387 101.719 95.136 1.00 28.00 1254 LEU A N 1
ATOM 4549 C CA . LEU A 1 1305 ? 84.100 101.111 94.832 1.00 28.00 1254 LEU A CA 1
ATOM 4550 C C . LEU A 1 1305 ? 83.423 100.608 96.088 1.00 28.00 1254 LEU A C 1
ATOM 4551 O O . LEU A 1 1305 ? 82.188 100.629 96.197 1.00 28.00 1254 LEU A O 1
ATOM 4556 N N . ARG A 1 1306 ? 84.210 100.137 97.045 1.00 25.68 1255 ARG A N 1
ATOM 4557 C CA . ARG A 1 1306 ? 83.637 99.626 98.270 1.00 25.68 1255 ARG A CA 1
ATOM 4558 C C . ARG A 1 1306 ? 83.133 100.762 99.122 1.00 25.68 1255 ARG A C 1
ATOM 4559 O O . ARG A 1 1306 ? 82.134 100.625 99.828 1.00 25.68 1255 ARG A O 1
ATOM 4567 N N . SER A 1 1307 ? 83.763 101.918 99.014 1.00 26.29 1256 SER A N 1
ATOM 4568 C CA . SER A 1 1307 ? 83.314 103.086 99.733 1.00 26.29 1256 SER A CA 1
ATOM 4569 C C . SER A 1 1307 ? 82.177 103.790 99.042 1.00 26.29 1256 SER A C 1
ATOM 4570 O O . SER A 1 1307 ? 81.867 104.920 99.408 1.00 26.29 1256 SER A O 1
ATOM 4573 N N . ALA A 1 1308 ? 81.584 103.186 98.021 1.00 28.11 1257 ALA A N 1
ATOM 4574 C CA . ALA A 1 1308 ? 80.301 103.586 97.478 1.00 28.11 1257 ALA A CA 1
ATOM 4575 C C . ALA A 1 1308 ? 79.241 102.521 97.691 1.00 28.11 1257 ALA A C 1
ATOM 4576 O O . ALA A 1 1308 ? 78.058 102.828 97.735 1.00 28.11 1257 ALA A O 1
ATOM 4578 N N . CYS A 1 1309 ? 79.632 101.265 97.816 1.00 29.52 1258 CYS A N 1
ATOM 4579 C CA . CYS A 1 1309 ? 78.623 100.266 98.124 1.00 29.52 1258 CYS A CA 1
ATOM 4580 C C . CYS A 1 1309 ? 78.348 100.195 99.623 1.00 29.52 1258 CYS A C 1
ATOM 4581 O O . CYS A 1 1309 ? 77.196 100.082 100.045 1.00 29.52 1258 CYS A O 1
ATOM 4584 N N . VAL A 1 1310 ? 79.400 100.221 100.440 1.00 28.58 1259 VAL A N 1
ATOM 4585 C CA . VAL A 1 1310 ? 79.297 100.069 101.879 1.00 28.58 1259 VAL A CA 1
ATOM 4586 C C . VAL A 1 1310 ? 79.286 101.428 102.559 1.00 28.58 1259 VAL A C 1
ATOM 4587 O O . VAL A 1 1310 ? 79.335 101.524 103.781 1.00 28.58 1259 VAL A O 1
ATOM 4591 N N . ASN A 1 1311 ? 79.259 102.487 101.771 1.00 30.88 1260 ASN A N 1
ATOM 4592 C CA . ASN A 1 1311 ? 79.084 103.846 102.244 1.00 30.88 1260 ASN A CA 1
ATOM 4593 C C . ASN A 1 1311 ? 77.797 103.922 103.036 1.00 30.88 1260 ASN A C 1
ATOM 4594 O O . ASN A 1 1311 ? 76.792 103.340 102.637 1.00 30.88 1260 ASN A O 1
ATOM 4599 N N . ASN A 1 1312 ? 77.832 104.574 104.192 1.00 34.16 1261 ASN A N 1
ATOM 4600 C CA . ASN A 1 1312 ? 76.648 104.546 105.043 1.00 34.16 1261 ASN A CA 1
ATOM 4601 C C . ASN A 1 1312 ? 75.550 105.445 104.480 1.00 34.16 1261 ASN A C 1
ATOM 4602 O O . ASN A 1 1312 ? 74.361 105.193 104.695 1.00 34.16 1261 ASN A O 1
ATOM 4607 N N . GLU A 1 1313 ? 75.925 106.461 103.707 1.00 39.23 1262 GLU A N 1
ATOM 4608 C CA . GLU A 1 1313 ? 74.947 107.205 102.924 1.00 39.23 1262 GLU A CA 1
ATOM 4609 C C . GLU A 1 1313 ? 74.286 106.334 101.872 1.00 39.23 1262 GLU A C 1
ATOM 4610 O O . GLU A 1 1313 ? 73.083 106.459 101.612 1.00 39.23 1262 GLU A O 1
ATOM 4616 N N . ASN A 1 1314 ? 75.056 105.442 101.251 1.00 35.28 1263 ASN A N 1
ATOM 4617 C CA . ASN A 1 1314 ? 74.469 104.525 100.289 1.00 35.28 1263 ASN A CA 1
ATOM 4618 C C . ASN A 1 1314 ? 73.525 103.571 100.974 1.00 35.28 1263 ASN A C 1
ATOM 4619 O O . ASN A 1 1314 ? 72.488 103.225 100.426 1.00 35.28 1263 ASN A O 1
ATOM 4624 N N . PHE A 1 1315 ? 73.846 103.164 102.185 1.00 35.37 1264 PHE A N 1
ATOM 4625 C CA . PHE A 1 1315 ? 72.933 102.305 102.910 1.00 35.37 1264 PHE A CA 1
ATOM 4626 C C . PHE A 1 1315 ? 71.679 103.062 103.327 1.00 35.37 1264 PHE A C 1
ATOM 4627 O O . PHE A 1 1315 ? 70.608 102.468 103.433 1.00 35.37 1264 PHE A O 1
ATOM 4635 N N . ALA A 1 1316 ? 71.769 104.381 103.492 1.00 39.75 1265 ALA A N 1
ATOM 4636 C CA . ALA A 1 1316 ? 70.567 105.162 103.764 1.00 39.75 1265 ALA A CA 1
ATOM 4637 C C . ALA A 1 1316 ? 69.679 105.257 102.537 1.00 39.75 1265 ALA A C 1
ATOM 4638 O O . ALA A 1 1316 ? 68.454 105.119 102.638 1.00 39.75 1265 ALA A O 1
ATOM 4640 N N . GLN A 1 1317 ? 70.273 105.465 101.364 1.00 43.01 1266 GLN A N 1
ATOM 4641 C CA . GLN A 1 1317 ? 69.477 105.445 100.136 1.00 43.01 1266 GLN A CA 1
ATOM 4642 C C . GLN A 1 1317 ? 68.918 104.056 99.845 1.00 43.01 1266 GLN A C 1
ATOM 4643 O O . GLN A 1 1317 ? 67.845 103.933 99.268 1.00 43.01 1266 GLN A O 1
ATOM 4649 N N . VAL A 1 1318 ? 69.643 103.001 100.201 1.00 41.26 1267 VAL A N 1
ATOM 4650 C CA . VAL A 1 1318 ? 69.147 101.640 100.012 1.00 41.26 1267 VAL A CA 1
ATOM 4651 C C . VAL A 1 1318 ? 68.043 101.341 101.015 1.00 41.26 1267 VAL A C 1
ATOM 4652 O O . VAL A 1 1318 ? 67.098 100.599 100.720 1.00 41.26 1267 VAL A O 1
ATOM 4656 N N . ALA A 1 1319 ? 68.113 101.956 102.195 1.00 42.41 1268 ALA A N 1
ATOM 4657 C CA . ALA A 1 1319 ? 67.028 101.819 103.153 1.00 42.41 1268 ALA A CA 1
ATOM 4658 C C . ALA A 1 1319 ? 65.768 102.483 102.643 1.00 42.41 1268 ALA A C 1
ATOM 4659 O O . ALA A 1 1319 ? 64.674 101.925 102.762 1.00 42.41 1268 ALA A O 1
ATOM 4661 N N . VAL A 1 1320 ? 65.901 103.664 102.050 1.00 44.08 1269 VAL A N 1
ATOM 4662 C CA . VAL A 1 1320 ? 64.712 104.372 101.598 1.00 44.08 1269 VAL A CA 1
ATOM 4663 C C . VAL A 1 1320 ? 64.182 103.787 100.293 1.00 44.08 1269 VAL A C 1
ATOM 4664 O O . VAL A 1 1320 ? 62.967 103.644 100.122 1.00 44.08 1269 VAL A O 1
ATOM 4668 N N . LYS A 1 1321 ? 65.077 103.409 99.374 1.00 46.31 1270 LYS A N 1
ATOM 4669 C CA . LYS A 1 1321 ? 64.680 102.962 98.037 1.00 46.31 1270 LYS A CA 1
ATOM 4670 C C . LYS A 1 1321 ? 63.856 101.688 98.101 1.00 46.31 1270 LYS A C 1
ATOM 4671 O O . LYS A 1 1321 ? 62.851 101.554 97.399 1.00 46.31 1270 LYS A O 1
ATOM 4677 N N . ASN A 1 1322 ? 64.228 100.773 98.977 1.00 46.15 1271 ASN A N 1
ATOM 4678 C CA . ASN A 1 1322 ? 63.438 99.586 99.219 1.00 46.15 1271 ASN A CA 1
ATOM 4679 C C . ASN A 1 1322 ? 62.440 99.790 100.334 1.00 46.15 1271 ASN A C 1
ATOM 4680 O O . ASN A 1 1322 ? 61.752 98.834 100.700 1.00 46.15 1271 ASN A O 1
ATOM 4685 N N . ASN A 1 1323 ? 62.362 101.010 100.871 1.00 48.53 1272 ASN A N 1
ATOM 4686 C CA . ASN A 1 1323 ? 61.506 101.385 102.002 1.00 48.53 1272 ASN A CA 1
ATOM 4687 C C . ASN A 1 1323 ? 61.729 100.512 103.222 1.00 48.53 1272 ASN A C 1
ATOM 4688 O O . ASN A 1 1323 ? 60.775 100.054 103.836 1.00 48.53 1272 ASN A O 1
ATOM 4693 N N . LEU A 1 1324 ? 62.979 100.296 103.621 1.00 46.44 1273 LEU A N 1
ATOM 4694 C CA . LEU A 1 1324 ? 63.188 99.672 104.918 1.00 46.44 1273 LEU A CA 1
ATOM 4695 C C . LEU A 1 1324 ? 62.908 100.641 106.053 1.00 46.44 1273 LEU A C 1
ATOM 4696 O O . LEU A 1 1324 ? 62.810 100.220 107.203 1.00 46.44 1273 LEU A O 1
ATOM 4701 N N . HIS A 1 1325 ? 62.794 101.935 105.763 1.00 47.59 1274 HIS A N 1
ATOM 4702 C CA . HIS A 1 1325 ? 62.891 102.925 106.824 1.00 47.59 1274 HIS A CA 1
ATOM 4703 C C . HIS A 1 1325 ? 61.612 103.020 107.624 1.00 47.59 1274 HIS A C 1
ATOM 4704 O O . HIS A 1 1325 ? 61.599 103.580 108.723 1.00 47.59 1274 HIS A O 1
ATOM 4711 N N . THR A 1 1326 ? 60.531 102.461 107.108 1.00 49.90 1275 THR A N 1
ATOM 4712 C CA . THR A 1 1326 ? 59.288 102.503 107.855 1.00 49.90 1275 THR A CA 1
ATOM 4713 C C . THR A 1 1326 ? 59.219 101.370 108.872 1.00 49.90 1275 THR A C 1
ATOM 4714 O O . THR A 1 1326 ? 58.213 101.224 109.575 1.00 49.90 1275 THR A O 1
ATOM 4718 N N . HIS A 1 1327 ? 60.271 100.554 108.967 1.00 51.34 1276 HIS A N 1
ATOM 4719 C CA . HIS A 1 1327 ? 60.282 99.478 109.951 1.00 51.34 1276 HIS A CA 1
ATOM 4720 C C . HIS A 1 1327 ? 61.373 99.676 110.983 1.00 51.34 1276 HIS A C 1
ATOM 4721 O O . HIS A 1 1327 ? 61.493 98.885 111.915 1.00 51.34 1276 HIS A O 1
ATOM 4728 N N . LEU A 1 1328 ? 62.196 100.692 110.815 1.00 46.46 1277 LEU A N 1
ATOM 4729 C CA . LEU A 1 1328 ? 63.002 101.162 111.920 1.00 46.46 1277 LEU A CA 1
ATOM 4730 C C . LEU A 1 1328 ? 62.078 101.711 112.985 1.00 46.46 1277 LEU A C 1
ATOM 4731 O O . LEU A 1 1328 ? 61.465 102.764 112.811 1.00 46.46 1277 LEU A O 1
ATOM 4736 N N . GLN A 1 1329 ? 61.943 100.962 114.070 1.00 49.49 1278 GLN A N 1
ATOM 4737 C CA . GLN A 1 1329 ? 61.067 101.303 115.177 1.00 49.49 1278 GLN A CA 1
ATOM 4738 C C . GLN A 1 1329 ? 61.870 102.048 116.217 1.00 49.49 1278 GLN A C 1
ATOM 4739 O O . GLN A 1 1329 ? 62.845 101.512 116.744 1.00 49.49 1278 GLN A O 1
ATOM 4745 N N . ARG A 1 1330 ? 61.462 103.271 116.511 1.00 49.00 1279 ARG A N 1
ATOM 4746 C CA . ARG A 1 1330 ? 62.249 104.160 117.339 1.00 49.00 1279 ARG A CA 1
ATOM 4747 C C . ARG A 1 1330 ? 61.318 105.094 118.080 1.00 49.00 1279 ARG A C 1
ATOM 4748 O O . ARG A 1 1330 ? 60.177 105.311 117.672 1.00 49.00 1279 ARG A O 1
ATOM 4756 N N . CYS A 1 1331 ? 61.816 105.630 119.187 1.00 52.65 1280 CYS A N 1
ATOM 4757 C CA . CYS A 1 1331 ? 61.100 106.610 119.983 1.00 52.65 1280 CYS A CA 1
ATOM 4758 C C . CYS A 1 1331 ? 61.937 107.864 120.195 1.00 52.65 1280 CYS A C 1
ATOM 4759 O O . CYS A 1 1331 ? 62.130 108.294 121.333 1.00 52.65 1280 CYS A O 1
ATOM 4762 N N . ALA A 1 1332 ? 62.508 108.414 119.129 1.00 53.86 1281 ALA A N 1
ATOM 4763 C CA . ALA A 1 1332 ? 63.269 109.655 119.199 1.00 53.86 1281 ALA A CA 1
ATOM 4764 C C . ALA A 1 1332 ? 62.669 110.659 118.226 1.00 53.86 1281 ALA A C 1
ATOM 4765 O O . ALA A 1 1332 ? 62.584 110.383 117.028 1.00 53.86 1281 ALA A O 1
ATOM 4767 N N . THR A 1 1333 ? 62.271 111.825 118.735 1.00 55.36 1282 THR A N 1
ATOM 4768 C CA . THR A 1 1333 ? 61.626 112.809 117.870 1.00 55.36 1282 THR A CA 1
ATOM 4769 C C . THR A 1 1333 ? 62.634 113.502 116.973 1.00 55.36 1282 THR A C 1
ATOM 4770 O O . THR A 1 1333 ? 62.295 113.925 115.861 1.00 55.36 1282 THR A O 1
ATOM 4774 N N . VAL A 1 1334 ? 63.874 113.638 117.436 1.00 55.15 1283 VAL A N 1
ATOM 4775 C CA . VAL A 1 1334 ? 64.883 114.274 116.600 1.00 55.15 1283 VAL A CA 1
ATOM 4776 C C . VAL A 1 1334 ? 65.318 113.321 115.497 1.00 55.15 1283 VAL A C 1
ATOM 4777 O O . VAL A 1 1334 ? 65.630 113.740 114.377 1.00 55.15 1283 VAL A O 1
ATOM 4781 N N . LEU A 1 1335 ? 65.255 112.017 115.759 1.00 52.41 1284 LEU A N 1
ATOM 4782 C CA . LEU A 1 1335 ? 65.474 111.070 114.680 1.00 52.41 1284 LEU A CA 1
ATOM 4783 C C . LEU A 1 1335 ? 64.291 111.064 113.725 1.00 52.41 1284 LEU A C 1
ATOM 4784 O O . LEU A 1 1335 ? 64.474 110.889 112.521 1.00 52.41 1284 LEU A O 1
ATOM 4789 N N . GLU A 1 1336 ? 63.079 111.309 114.226 1.00 52.77 1285 GLU A N 1
ATOM 4790 C CA . GLU A 1 1336 ? 61.932 111.419 113.327 1.00 52.77 1285 GLU A CA 1
ATOM 4791 C C . GLU A 1 1336 ? 62.046 112.626 112.408 1.00 52.77 1285 GLU A C 1
ATOM 4792 O O . GLU A 1 1336 ? 61.715 112.543 111.222 1.00 52.77 1285 GLU A O 1
ATOM 4798 N N . THR A 1 1337 ? 62.548 113.748 112.914 1.00 53.51 1286 THR A N 1
ATOM 4799 C CA . THR A 1 1337 ? 62.690 114.877 112.007 1.00 53.51 1286 THR A CA 1
ATOM 4800 C C . THR A 1 1337 ? 63.920 114.727 111.120 1.00 53.51 1286 THR A C 1
ATOM 4801 O O . THR A 1 1337 ? 63.976 115.326 110.044 1.00 53.51 1286 THR A O 1
ATOM 4805 N N . GLN A 1 1338 ? 64.878 113.873 111.493 1.00 52.59 1287 GLN A N 1
ATOM 4806 C CA . GLN A 1 1338 ? 65.970 113.591 110.565 1.00 52.59 1287 GLN A CA 1
ATOM 4807 C C . GLN A 1 1338 ? 65.518 112.685 109.434 1.00 52.59 1287 GLN A C 1
ATOM 4808 O O . GLN A 1 1338 ? 65.892 112.894 108.276 1.00 52.59 1287 GLN A O 1
ATOM 4814 N N . ILE A 1 1339 ? 64.692 111.688 109.745 1.00 49.35 1288 ILE A N 1
ATOM 4815 C CA . ILE A 1 1339 ? 64.070 110.887 108.696 1.00 49.35 1288 ILE A CA 1
ATOM 4816 C C . ILE A 1 1339 ? 63.177 111.740 107.809 1.00 49.35 1288 ILE A C 1
ATOM 4817 O O . ILE A 1 1339 ? 63.183 111.588 106.584 1.00 49.35 1288 ILE A O 1
ATOM 4822 N N . ASN A 1 1340 ? 62.441 112.686 108.387 1.00 51.90 1289 ASN A N 1
ATOM 4823 C CA . ASN A 1 1340 ? 61.517 113.444 107.559 1.00 51.90 1289 ASN A CA 1
ATOM 4824 C C . ASN A 1 1340 ? 62.245 114.484 106.715 1.00 51.90 1289 ASN A C 1
ATOM 4825 O O . ASN A 1 1340 ? 61.867 114.721 105.561 1.00 51.90 1289 ASN A O 1
ATOM 4830 N N . ASP A 1 1341 ? 63.328 115.063 107.235 1.00 50.96 1290 ASP A N 1
ATOM 4831 C CA . ASP A 1 1341 ? 64.157 115.925 106.406 1.00 50.96 1290 ASP A CA 1
ATOM 4832 C C . ASP A 1 1341 ? 64.841 115.139 105.300 1.00 50.96 1290 ASP A C 1
ATOM 4833 O O . ASP A 1 1341 ? 64.994 115.635 104.179 1.00 50.96 1290 ASP A O 1
ATOM 4838 N N . TYR A 1 1342 ? 65.212 113.892 105.574 1.00 47.75 1291 TYR A N 1
ATOM 4839 C CA . TYR A 1 1342 ? 65.925 113.121 104.567 1.00 47.75 1291 TYR A CA 1
ATOM 4840 C C . TYR A 1 1342 ? 64.986 112.554 103.509 1.00 47.75 1291 TYR A C 1
ATOM 4841 O O . TYR A 1 1342 ? 65.367 112.425 102.345 1.00 47.75 1291 TYR A O 1
ATOM 4850 N N . LEU A 1 1343 ? 63.754 112.229 103.879 1.00 49.04 1292 LEU A N 1
ATOM 4851 C CA . LEU A 1 1343 ? 62.762 111.876 102.874 1.00 49.04 1292 LEU A CA 1
ATOM 4852 C C . LEU A 1 1343 ? 62.329 113.097 102.076 1.00 49.04 1292 LEU A C 1
ATOM 4853 O O . LEU A 1 1343 ? 61.932 112.980 100.913 1.00 49.04 1292 LEU A O 1
ATOM 4858 N N . MET A 1 1344 ? 62.372 114.276 102.689 1.00 54.17 1293 MET A N 1
ATOM 4859 C CA . MET A 1 1344 ? 62.088 115.492 101.943 1.00 54.17 1293 MET A CA 1
ATOM 4860 C C . MET A 1 1344 ? 63.227 115.814 100.988 1.00 54.17 1293 MET A C 1
ATOM 4861 O O . MET A 1 1344 ? 63.021 116.457 99.954 1.00 54.17 1293 MET A O 1
ATOM 4866 N N . SER A 1 1345 ? 64.435 115.346 101.299 1.00 52.35 1294 SER A N 1
ATOM 4867 C CA . SER A 1 1345 ? 65.591 115.740 100.508 1.00 52.35 1294 SER A CA 1
ATOM 4868 C C . SER A 1 1345 ? 65.714 114.930 99.232 1.00 52.35 1294 SER A C 1
ATOM 4869 O O . SER A 1 1345 ? 66.505 115.282 98.355 1.00 52.35 1294 SER A O 1
ATOM 4872 N N . PHE A 1 1346 ? 64.967 113.842 99.107 1.00 52.47 1295 PHE A N 1
ATOM 4873 C CA . PHE A 1 1346 ? 65.021 113.085 97.868 1.00 52.47 1295 PHE A CA 1
ATOM 4874 C C . PHE A 1 1346 ? 64.351 113.846 96.747 1.00 52.47 1295 PHE A C 1
ATOM 4875 O O . PHE A 1 1346 ? 63.252 114.377 96.909 1.00 52.47 1295 PHE A O 1
ATOM 4883 N N . GLN A 1 1347 ? 65.023 113.911 95.610 1.00 62.96 1296 GLN A N 1
ATOM 4884 C CA . GLN A 1 1347 ? 64.501 114.601 94.447 1.00 62.96 1296 GLN A CA 1
ATOM 4885 C C . GLN A 1 1347 ? 64.354 113.631 93.285 1.00 62.96 1296 GLN A C 1
ATOM 4886 O O . GLN A 1 1347 ? 65.208 112.773 93.048 1.00 62.96 1296 GLN A O 1
ATOM 4892 N N . LYS A 1 1348 ? 63.242 113.766 92.578 1.00 72.58 1297 LYS A N 1
ATOM 4893 C CA . LYS A 1 1348 ? 62.940 112.859 91.484 1.00 72.58 1297 LYS A CA 1
ATOM 4894 C C . LYS A 1 1348 ? 63.750 113.287 90.259 1.00 72.58 1297 LYS A C 1
ATOM 4895 O O . LYS A 1 1348 ? 63.730 114.468 89.893 1.00 72.58 1297 LYS A O 1
ATOM 4901 N N . PRO A 1 1349 ? 64.480 112.370 89.615 1.00 78.03 1298 PRO A N 1
ATOM 4902 C CA . PRO A 1 1349 ? 65.656 112.780 88.837 1.00 78.03 1298 PRO A CA 1
ATOM 4903 C C . PRO A 1 1349 ? 65.312 113.391 87.489 1.00 78.03 1298 PRO A C 1
ATOM 4904 O O . PRO A 1 1349 ? 64.155 113.412 87.067 1.00 78.03 1298 PRO A O 1
ATOM 4908 N N . ASP A 1 1350 ? 66.346 113.904 86.820 1.00 85.00 1299 ASP A N 1
ATOM 4909 C CA . ASP A 1 1350 ? 66.164 114.549 85.521 1.00 85.00 1299 ASP A CA 1
ATOM 4910 C C . ASP A 1 1350 ? 66.061 113.523 84.394 1.00 85.00 1299 ASP A C 1
ATOM 4911 O O . ASP A 1 1350 ? 65.437 113.791 83.361 1.00 85.00 1299 ASP A O 1
ATOM 4916 N N . GLU A 1 1351 ? 66.707 112.366 84.558 1.00 85.49 1300 GLU A N 1
ATOM 4917 C CA . GLU A 1 1351 ? 66.473 111.181 83.728 1.00 85.49 1300 GLU A CA 1
ATOM 4918 C C . GLU A 1 1351 ? 66.509 109.986 84.684 1.00 85.49 1300 GLU A C 1
ATOM 4919 O O . GLU A 1 1351 ? 67.020 110.114 85.799 1.00 85.49 1300 GLU A O 1
ATOM 4925 N N . THR A 1 1352 ? 66.041 108.833 84.191 1.00 85.02 1301 THR A N 1
ATOM 4926 C CA . THR A 1 1352 ? 65.460 107.690 84.943 1.00 85.02 1301 THR A CA 1
ATOM 4927 C C . THR A 1 1352 ? 66.329 107.299 86.137 1.00 85.02 1301 THR A C 1
ATOM 4928 O O . THR A 1 1352 ? 65.854 107.496 87.266 1.00 85.02 1301 THR A O 1
ATOM 4932 N N . GLY A 1 1353 ? 67.542 106.775 85.929 1.00 79.16 1302 GLY A N 1
ATOM 4933 C CA . GLY A 1 1353 ? 68.608 106.761 86.928 1.00 79.16 1302 GLY A CA 1
ATOM 4934 C C . GLY A 1 1353 ? 68.267 106.179 88.290 1.00 79.16 1302 GLY A C 1
ATOM 4935 O O . GLY A 1 1353 ? 68.041 104.977 88.450 1.00 79.16 1302 GLY A O 1
ATOM 4936 N N . ARG A 1 1354 ? 68.213 107.070 89.278 1.00 67.82 1303 ARG A N 1
ATOM 4937 C CA . ARG A 1 1354 ? 68.070 106.749 90.687 1.00 67.82 1303 ARG A CA 1
ATOM 4938 C C . ARG A 1 1354 ? 67.657 108.016 91.419 1.00 67.82 1303 ARG A C 1
ATOM 4939 O O . ARG A 1 1354 ? 68.207 109.093 91.179 1.00 67.82 1303 ARG A O 1
ATOM 4947 N N . SER A 1 1355 ? 66.690 107.882 92.320 1.00 62.66 1304 SER A N 1
ATOM 4948 C CA . SER A 1 1355 ? 66.246 109.031 93.096 1.00 62.66 1304 SER A CA 1
ATOM 4949 C C . SER A 1 1355 ? 67.253 109.348 94.189 1.00 62.66 1304 SER A C 1
ATOM 4950 O O . SER A 1 1355 ? 67.341 108.639 95.190 1.00 62.66 1304 SER A O 1
ATOM 4953 N N . ILE A 1 1356 ? 68.006 110.419 93.996 1.00 58.67 1305 ILE A N 1
ATOM 4954 C CA . ILE A 1 1356 ? 69.117 110.793 94.867 1.00 58.67 1305 ILE A CA 1
ATOM 4955 C C . ILE A 1 1356 ? 68.571 111.705 95.959 1.00 58.67 1305 ILE A C 1
ATOM 4956 O O . ILE A 1 1356 ? 67.505 112.303 95.780 1.00 58.67 1305 ILE A O 1
ATOM 4961 N N . PRO A 1 1357 ? 69.228 111.817 97.102 1.00 51.99 1306 PRO A N 1
ATOM 4962 C CA . PRO A 1 1357 ? 68.804 112.811 98.075 1.00 51.99 1306 PRO A CA 1
ATOM 4963 C C . PRO A 1 1357 ? 69.497 114.120 97.817 1.00 51.99 1306 PRO A C 1
ATOM 4964 O O . PRO A 1 1357 ? 70.392 114.216 96.979 1.00 51.99 1306 PRO A O 1
ATOM 4968 N N . SER A 1 1358 ? 69.075 115.140 98.551 1.00 51.06 1307 SER A N 1
ATOM 4969 C CA . SER A 1 1358 ? 69.817 116.387 98.542 1.00 51.06 1307 SER A CA 1
ATOM 4970 C C . SER A 1 1358 ? 70.856 116.394 99.654 1.00 51.06 1307 SER A C 1
ATOM 4971 O O . SER A 1 1358 ? 72.006 116.756 99.420 1.00 51.06 1307 SER A O 1
ATOM 4974 N N . ILE A 1 1359 ? 70.495 115.918 100.845 1.00 49.16 1308 ILE A N 1
ATOM 4975 C CA . ILE A 1 1359 ? 71.338 115.999 102.030 1.00 49.16 1308 ILE A CA 1
ATOM 4976 C C . ILE A 1 1359 ? 71.692 114.591 102.488 1.00 49.16 1308 ILE A C 1
ATOM 4977 O O . ILE A 1 1359 ? 71.326 113.606 101.853 1.00 49.16 1308 ILE A O 1
ATOM 4982 N N . GLN A 1 1360 ? 72.433 114.503 103.601 1.00 45.45 1309 GLN A N 1
ATOM 4983 C CA . GLN A 1 1360 ? 72.941 113.207 104.052 1.00 45.45 1309 GLN A CA 1
ATOM 4984 C C . GLN A 1 1360 ? 71.830 112.304 104.578 1.00 45.45 1309 GLN A C 1
ATOM 4985 O O . GLN A 1 1360 ? 71.467 111.323 103.937 1.00 45.45 1309 GLN A O 1
ATOM 4991 N N . GLY A 1 1361 ? 71.277 112.607 105.734 1.00 44.29 1310 GLY A N 1
ATOM 4992 C CA . GLY A 1 1361 ? 70.310 111.714 106.324 1.00 44.29 1310 GLY A CA 1
ATOM 4993 C C . GLY A 1 1361 ? 70.989 110.673 107.179 1.00 44.29 1310 GLY A C 1
ATOM 4994 O O . GLY A 1 1361 ? 71.993 110.081 106.785 1.00 44.29 1310 GLY A O 1
ATOM 4995 N N . PRO A 1 1362 ? 70.402 110.381 108.333 1.00 42.25 1311 PRO A N 1
ATOM 4996 C CA . PRO A 1 1362 ? 71.191 109.915 109.472 1.00 42.25 1311 PRO A CA 1
ATOM 4997 C C . PRO A 1 1362 ? 71.687 108.495 109.341 1.00 42.25 1311 PRO A C 1
ATOM 4998 O O . PRO A 1 1362 ? 71.308 107.751 108.440 1.00 42.25 1311 PRO A O 1
ATOM 5002 N N . LYS A 1 1363 ? 72.547 108.129 110.283 1.00 38.19 1312 LYS A N 1
ATOM 5003 C CA . LYS A 1 1363 ? 73.202 106.837 110.235 1.00 38.19 1312 LYS A CA 1
ATOM 5004 C C . LYS A 1 1363 ? 72.241 105.707 110.540 1.00 38.19 1312 LYS A C 1
ATOM 5005 O O . LYS A 1 1363 ? 72.510 104.574 110.158 1.00 38.19 1312 LYS A O 1
ATOM 5011 N N . ALA A 1 1364 ? 71.125 105.994 111.215 1.00 37.54 1313 ALA A N 1
ATOM 5012 C CA . ALA A 1 1364 ? 70.201 104.949 111.641 1.00 37.54 1313 ALA A CA 1
ATOM 5013 C C . ALA A 1 1364 ? 69.537 104.278 110.460 1.00 37.54 1313 ALA A C 1
ATOM 5014 O O . ALA A 1 1364 ? 69.246 103.080 110.510 1.00 37.54 1313 ALA A O 1
ATOM 5016 N N . LEU A 1 1365 ? 69.338 105.025 109.377 1.00 38.83 1314 LEU A N 1
ATOM 5017 C CA . LEU A 1 1365 ? 68.877 104.457 108.114 1.00 38.83 1314 LEU A CA 1
ATOM 5018 C C . LEU A 1 1365 ? 69.793 103.354 107.619 1.00 38.83 1314 LEU A C 1
ATOM 5019 O O . LEU A 1 1365 ? 69.334 102.275 107.241 1.00 38.83 1314 LEU A O 1
ATOM 5024 N N . GLY A 1 1366 ? 71.089 103.606 107.615 1.00 36.31 1315 GLY A N 1
ATOM 5025 C CA . GLY A 1 1366 ? 72.006 102.665 107.033 1.00 36.31 1315 GLY A CA 1
ATOM 5026 C C . GLY A 1 1366 ? 72.406 101.586 107.992 1.00 36.31 1315 GLY A C 1
ATOM 5027 O O . GLY A 1 1366 ? 72.772 100.469 107.624 1.00 36.31 1315 GLY A O 1
ATOM 5028 N N . ASP A 1 1367 ? 72.312 101.939 109.256 1.00 35.13 1316 ASP A N 1
ATOM 5029 C CA . ASP A 1 1367 ? 72.473 100.979 110.319 1.00 35.13 1316 ASP A CA 1
ATOM 5030 C C . ASP A 1 1367 ? 71.378 99.916 110.299 1.00 35.13 1316 ASP A C 1
ATOM 5031 O O . ASP A 1 1367 ? 71.642 98.769 110.651 1.00 35.13 1316 ASP A O 1
ATOM 5036 N N . VAL A 1 1368 ? 70.153 100.268 109.906 1.00 35.52 1317 VAL A N 1
ATOM 5037 C CA . VAL A 1 1368 ? 69.108 99.258 109.743 1.00 35.52 1317 VAL A CA 1
ATOM 5038 C C . VAL A 1 1368 ? 69.469 98.276 108.644 1.00 35.52 1317 VAL A C 1
ATOM 5039 O O . VAL A 1 1368 ? 69.256 97.073 108.789 1.00 35.52 1317 VAL A O 1
ATOM 5043 N N . VAL A 1 1369 ? 70.062 98.763 107.552 1.00 34.70 1318 VAL A N 1
ATOM 5044 C CA . VAL A 1 1369 ? 70.460 97.895 106.444 1.00 34.70 1318 VAL A CA 1
ATOM 5045 C C . VAL A 1 1369 ? 71.545 96.925 106.887 1.00 34.70 1318 VAL A C 1
ATOM 5046 O O . VAL A 1 1369 ? 71.466 95.705 106.643 1.00 34.70 1318 VAL A O 1
ATOM 5050 N N . GLU A 1 1370 ? 72.534 97.452 107.607 1.00 32.76 1319 GLU A N 1
ATOM 5051 C CA . GLU A 1 1370 ? 73.584 96.623 108.173 1.00 32.76 1319 GLU A CA 1
ATOM 5052 C C . GLU A 1 1370 ? 73.011 95.582 109.124 1.00 32.76 1319 GLU A C 1
ATOM 5053 O O . GLU A 1 1370 ? 73.334 94.399 109.023 1.00 32.76 1319 GLU A O 1
ATOM 5059 N N . SER A 1 1371 ? 72.090 95.981 110.001 1.00 34.54 1320 SER A N 1
ATOM 5060 C CA . SER A 1 1371 ? 71.613 95.072 111.038 1.00 34.54 1320 SER A CA 1
ATOM 5061 C C . SER A 1 1371 ? 70.676 94.021 110.480 1.00 34.54 1320 SER A C 1
ATOM 5062 O O . SER A 1 1371 ? 70.575 92.927 111.025 1.00 34.54 1320 SER A O 1
ATOM 5065 N N . ILE A 1 1372 ? 69.979 94.329 109.393 1.00 35.60 1321 ILE A N 1
ATOM 5066 C CA . ILE A 1 1372 ? 69.188 93.294 108.742 1.00 35.60 1321 ILE A CA 1
ATOM 5067 C C . ILE A 1 1372 ? 70.106 92.272 108.095 1.00 35.60 1321 ILE A C 1
ATOM 5068 O O . ILE A 1 1372 ? 69.815 91.074 108.108 1.00 35.60 1321 ILE A O 1
ATOM 5073 N N . ALA A 1 1373 ? 71.269 92.705 107.603 1.00 33.56 1322 ALA A N 1
ATOM 5074 C CA . ALA A 1 1373 ? 72.237 91.724 107.112 1.00 33.56 1322 ALA A CA 1
ATOM 5075 C C . ALA A 1 1373 ? 72.803 90.883 108.243 1.00 33.56 1322 ALA A C 1
ATOM 5076 O O . ALA A 1 1373 ? 73.021 89.671 108.090 1.00 33.56 1322 ALA A O 1
ATOM 5078 N N . GLY A 1 1374 ? 73.032 91.503 109.392 1.00 34.36 1323 GLY A N 1
ATOM 5079 C CA . GLY A 1 1374 ? 73.536 90.759 110.530 1.00 34.36 1323 GLY A CA 1
ATOM 5080 C C . GLY A 1 1374 ? 72.519 89.777 111.072 1.00 34.36 1323 GLY A C 1
ATOM 5081 O O . GLY A 1 1374 ? 72.873 88.702 111.544 1.00 34.36 1323 GLY A O 1
ATOM 5082 N N . ALA A 1 1375 ? 71.239 90.124 111.004 1.00 38.08 1324 ALA A N 1
ATOM 5083 C CA . ALA A 1 1375 ? 70.201 89.184 111.403 1.00 38.08 1324 ALA A CA 1
ATOM 5084 C C . ALA A 1 1375 ? 70.021 88.095 110.363 1.00 38.08 1324 ALA A C 1
ATOM 5085 O O . ALA A 1 1375 ? 69.612 86.977 110.689 1.00 38.08 1324 ALA A O 1
ATOM 5087 N N . LEU A 1 1376 ? 70.294 88.418 109.102 1.00 38.23 1325 LEU A N 1
ATOM 5088 C CA . LEU A 1 1376 ? 70.280 87.422 108.049 1.00 38.23 1325 LEU A CA 1
ATOM 5089 C C . LEU A 1 1376 ? 71.337 86.362 108.258 1.00 38.23 1325 LEU A C 1
ATOM 5090 O O . LEU A 1 1376 ? 71.136 85.215 107.858 1.00 38.23 1325 LEU A O 1
ATOM 5095 N N . LEU A 1 1377 ? 72.488 86.722 108.823 1.00 35.59 1326 LEU A N 1
ATOM 5096 C CA . LEU A 1 1377 ? 73.493 85.653 109.060 1.00 35.59 1326 LEU A CA 1
ATOM 5097 C C . LEU A 1 1377 ? 73.007 84.696 110.163 1.00 35.59 1326 LEU A C 1
ATOM 5098 O O . LEU A 1 1377 ? 72.877 83.495 109.905 1.00 35.59 1326 LEU A O 1
ATOM 5103 N N . ILE A 1 1378 ? 72.638 85.223 111.326 1.00 38.39 1327 ILE A N 1
ATOM 5104 C CA . ILE A 1 1378 ? 72.352 84.382 112.477 1.00 38.39 1327 ILE A CA 1
ATOM 5105 C C . ILE A 1 1378 ? 71.055 83.627 112.269 1.00 38.39 1327 ILE A C 1
ATOM 5106 O O . ILE A 1 1378 ? 70.883 82.507 112.757 1.00 38.39 1327 ILE A O 1
ATOM 5111 N N . ASP A 1 1379 ? 70.149 84.205 111.486 1.00 44.34 1328 ASP A N 1
ATOM 5112 C CA . ASP A 1 1379 ? 68.961 83.489 111.060 1.00 44.34 1328 ASP A CA 1
ATOM 5113 C C . ASP A 1 1379 ? 69.312 82.299 110.189 1.00 44.34 1328 ASP A C 1
ATOM 5114 O O . ASP A 1 1379 ? 68.793 81.198 110.386 1.00 44.34 1328 ASP A O 1
ATOM 5119 N N . THR A 1 1380 ? 70.188 82.504 109.215 1.00 41.78 1329 THR A N 1
ATOM 5120 C CA . THR A 1 1380 ? 70.394 81.518 108.174 1.00 41.78 1329 THR A CA 1
ATOM 5121 C C . THR A 1 1380 ? 71.632 80.685 108.446 1.00 41.78 1329 THR A C 1
ATOM 5122 O O . THR A 1 1380 ? 72.277 80.216 107.506 1.00 41.78 1329 THR A O 1
ATOM 5126 N N . ARG A 1 1381 ? 71.988 80.533 109.723 1.00 44.32 1330 ARG A N 1
ATOM 5127 C CA . ARG A 1 1381 ? 73.062 79.665 110.191 1.00 44.32 1330 ARG A CA 1
ATOM 5128 C C . ARG A 1 1381 ? 74.390 80.048 109.549 1.00 44.32 1330 ARG A C 1
ATOM 5129 O O . ARG A 1 1381 ? 75.187 79.191 109.166 1.00 44.32 1330 ARG A O 1
ATOM 5137 N N . LEU A 1 1382 ? 74.589 81.367 109.410 1.00 39.76 1331 LEU A N 1
ATOM 5138 C CA . LEU A 1 1382 ? 75.798 82.032 108.835 1.00 39.76 1331 LEU A CA 1
ATOM 5139 C C . LEU A 1 1382 ? 76.010 81.704 107.347 1.00 39.76 1331 LEU A C 1
ATOM 5140 O O . LEU A 1 1382 ? 77.158 81.847 106.882 1.00 39.76 1331 LEU A O 1
ATOM 5145 N N . ASP A 1 1383 ? 74.959 81.286 106.630 1.00 41.74 1332 ASP A N 1
ATOM 5146 C CA . ASP A 1 1383 ? 75.063 81.041 105.189 1.00 41.74 1332 ASP A CA 1
ATOM 5147 C C . ASP A 1 1383 ? 75.303 82.370 104.500 1.00 41.74 1332 ASP A C 1
ATOM 5148 O O . ASP A 1 1383 ? 74.411 83.213 104.426 1.00 41.74 1332 ASP A O 1
ATOM 5153 N N . LEU A 1 1384 ? 76.511 82.562 103.979 1.00 34.83 1333 LEU A N 1
ATOM 5154 C CA . LEU A 1 1384 ? 76.792 83.841 103.353 1.00 34.83 1333 LEU A CA 1
ATOM 5155 C C . LEU A 1 1384 ? 76.224 83.912 101.954 1.00 34.83 1333 LEU A C 1
ATOM 5156 O O . LEU A 1 1384 ? 75.965 85.003 101.436 1.00 34.83 1333 LEU A O 1
ATOM 5161 N N . ASP A 1 1385 ? 76.039 82.770 101.315 1.00 39.69 1334 ASP A N 1
ATOM 5162 C CA . ASP A 1 1385 ? 75.467 82.802 99.985 1.00 39.69 1334 ASP A CA 1
ATOM 5163 C C . ASP A 1 1385 ? 73.988 83.146 100.063 1.00 39.69 1334 ASP A C 1
ATOM 5164 O O . ASP A 1 1385 ? 73.453 83.805 99.173 1.00 39.69 1334 ASP A O 1
ATOM 5169 N N . GLN A 1 1386 ? 73.347 82.832 101.187 1.00 40.94 1335 GLN A N 1
ATOM 5170 C CA . GLN A 1 1386 ? 71.959 83.223 101.364 1.00 40.94 1335 GLN A CA 1
ATOM 5171 C C . GLN A 1 1386 ? 71.816 84.694 101.742 1.00 40.94 1335 GLN A C 1
ATOM 5172 O O . GLN A 1 1386 ? 70.922 85.371 101.225 1.00 40.94 1335 GLN A O 1
ATOM 5178 N N . VAL A 1 1387 ? 72.731 85.164 102.596 1.00 36.33 1336 VAL A N 1
ATOM 5179 C CA . VAL A 1 1387 ? 72.764 86.590 103.034 1.00 36.33 1336 VAL A CA 1
ATOM 5180 C C . VAL A 1 1387 ? 73.004 87.453 101.791 1.00 36.33 1336 VAL A C 1
ATOM 5181 O O . VAL A 1 1387 ? 72.411 88.547 101.712 1.00 36.33 1336 VAL A O 1
ATOM 5185 N N . TRP A 1 1388 ? 73.842 86.976 100.862 1.00 35.39 1337 TRP A N 1
ATOM 5186 C CA . TRP A 1 1388 ? 74.093 87.730 99.644 1.00 35.39 1337 TRP A CA 1
ATOM 5187 C C . TRP A 1 1388 ? 73.007 87.499 98.617 1.00 35.39 1337 TRP A C 1
ATOM 5188 O O . TRP A 1 1388 ? 72.761 88.368 97.781 1.00 35.39 1337 TRP A O 1
ATOM 5199 N N . ARG A 1 1389 ? 72.319 86.362 98.682 1.00 40.38 1338 ARG A N 1
ATOM 5200 C CA . ARG A 1 1389 ? 71.200 86.143 97.777 1.00 40.38 1338 ARG A CA 1
ATOM 5201 C C . ARG A 1 1389 ? 70.057 87.080 98.118 1.00 40.38 1338 ARG A C 1
ATOM 5202 O O . ARG A 1 1389 ? 69.311 87.521 97.240 1.00 40.38 1338 ARG A O 1
ATOM 5210 N N . VAL A 1 1390 ? 69.935 87.427 99.396 1.00 38.65 1339 VAL A N 1
ATOM 5211 C CA . VAL A 1 1390 ? 68.978 88.436 99.820 1.00 38.65 1339 VAL A CA 1
ATOM 5212 C C . VAL A 1 1390 ? 69.450 89.857 99.541 1.00 38.65 1339 VAL A C 1
ATOM 5213 O O . VAL A 1 1390 ? 68.675 90.649 99.011 1.00 38.65 1339 VAL A O 1
ATOM 5217 N N . PHE A 1 1391 ? 70.710 90.196 99.819 1.00 37.02 1340 PHE A N 1
ATOM 5218 C CA . PHE A 1 1391 ? 71.185 91.574 99.705 1.00 37.02 1340 PHE A CA 1
ATOM 5219 C C . PHE A 1 1391 ? 71.746 91.974 98.347 1.00 37.02 1340 PHE A C 1
ATOM 5220 O O . PHE A 1 1391 ? 72.038 93.152 98.159 1.00 37.02 1340 PHE A O 1
ATOM 5228 N N . GLU A 1 1392 ? 71.908 91.058 97.400 1.00 41.11 1341 GLU A N 1
ATOM 5229 C CA . GLU A 1 1392 ? 72.221 91.478 96.038 1.00 41.11 1341 GLU A CA 1
ATOM 5230 C C . GLU A 1 1392 ? 71.095 92.286 95.388 1.00 41.11 1341 GLU A C 1
ATOM 5231 O O . GLU A 1 1392 ? 71.409 93.341 94.807 1.00 41.11 1341 GLU A O 1
ATOM 5237 N N . PRO A 1 1393 ? 69.799 91.912 95.457 1.00 42.39 1342 PRO A N 1
ATOM 5238 C CA . PRO A 1 1393 ? 68.801 92.816 94.872 1.00 42.39 1342 PRO A CA 1
ATOM 5239 C C . PRO A 1 1393 ? 68.499 94.050 95.703 1.00 42.39 1342 PRO A C 1
ATOM 5240 O O . PRO A 1 1393 ? 67.847 94.965 95.194 1.00 42.39 1342 PRO A O 1
ATOM 5244 N N . LEU A 1 1394 ? 68.938 94.087 96.965 1.00 41.40 1343 LEU A N 1
ATOM 5245 C CA . LEU A 1 1394 ? 68.666 95.293 97.795 1.00 41.40 1343 LEU A CA 1
ATOM 5246 C C . LEU A 1 1394 ? 69.371 96.489 97.147 1.00 41.40 1343 LEU A C 1
ATOM 5247 O O . LEU A 1 1394 ? 68.673 97.439 96.750 1.00 41.40 1343 LEU A O 1
ATOM 5252 N N . LEU A 1 1395 ? 70.704 96.450 97.076 1.00 41.66 1344 LEU A N 1
ATOM 5253 C CA . LEU A 1 1395 ? 71.489 97.504 96.378 1.00 41.66 1344 LEU A CA 1
ATOM 5254 C C . LEU A 1 1395 ? 71.576 97.078 94.908 1.00 41.66 1344 LEU A C 1
ATOM 5255 O O . LEU A 1 1395 ? 72.673 96.682 94.476 1.00 41.66 1344 LEU A O 1
ATOM 5260 N N . SER A 1 1396 ? 70.465 97.190 94.170 1.00 43.98 1345 SER A N 1
ATOM 5261 C CA . SER A 1 1396 ? 70.385 96.700 92.767 1.00 43.98 1345 SER A CA 1
ATOM 5262 C C . SER A 1 1396 ? 71.397 97.412 91.864 1.00 43.98 1345 SER A C 1
ATOM 5263 O O . SER A 1 1396 ? 72.044 96.721 91.062 1.00 43.98 1345 SER A O 1
ATOM 5266 N N . PRO A 1 1397 ? 71.565 98.748 91.946 1.00 41.74 1346 PRO A N 1
ATOM 5267 C CA . PRO A 1 1397 ? 72.540 99.449 91.117 1.00 41.74 1346 PRO A CA 1
ATOM 5268 C C . PRO A 1 1397 ? 73.923 99.405 91.783 1.00 41.74 1346 PRO A C 1
ATOM 5269 O O . PRO A 1 1397 ? 74.362 100.426 92.273 1.00 41.74 1346 PRO A O 1
ATOM 5273 N N . LEU A 1 1398 ? 74.569 98.235 91.783 1.00 37.52 1347 LEU A N 1
ATOM 5274 C CA . LEU A 1 1398 ? 75.921 98.105 92.392 1.00 37.52 1347 LEU A CA 1
ATOM 5275 C C . LEU A 1 1398 ? 76.876 98.998 91.596 1.00 37.52 1347 LEU A C 1
ATOM 5276 O O . LEU A 1 1398 ? 76.779 99.008 90.358 1.00 37.52 1347 LEU A O 1
ATOM 5281 N N . VAL A 1 1399 ? 77.780 99.696 92.284 1.00 36.51 1348 VAL A N 1
ATOM 5282 C CA . VAL A 1 1399 ? 78.689 100.667 91.605 1.00 36.51 1348 VAL A CA 1
ATOM 5283 C C . VAL A 1 1399 ? 79.802 99.957 90.824 1.00 36.51 1348 VAL A C 1
ATOM 5284 O O . VAL A 1 1399 ? 80.629 99.281 91.453 1.00 36.51 1348 VAL A O 1
ATOM 5288 N N . THR A 1 1400 ? 79.793 100.123 89.497 1.00 37.90 1349 THR A N 1
ATOM 5289 C CA . THR A 1 1400 ? 80.812 99.630 88.603 1.00 37.90 1349 THR A CA 1
ATOM 5290 C C . THR A 1 1400 ? 81.737 100.798 88.332 1.00 37.90 1349 THR A C 1
ATOM 5291 O O . THR A 1 1400 ? 81.302 101.950 88.407 1.00 37.90 1349 THR A O 1
ATOM 5295 N N . PRO A 1 1401 ? 83.020 100.556 88.040 1.00 37.44 1350 PRO A N 1
ATOM 5296 C CA . PRO A 1 1401 ? 83.969 101.684 88.002 1.00 37.44 1350 PRO A CA 1
ATOM 5297 C C . PRO A 1 1401 ? 83.760 102.694 86.879 1.00 37.44 1350 PRO A C 1
ATOM 5298 O O . PRO A 1 1401 ? 84.434 103.724 86.875 1.00 37.44 1350 PRO A O 1
ATOM 5302 N N . ASP A 1 1402 ? 82.869 102.441 85.923 1.00 41.64 1351 ASP A N 1
ATOM 5303 C CA . ASP A 1 1402 ? 82.387 103.529 85.075 1.00 41.64 1351 ASP A CA 1
ATOM 5304 C C . ASP A 1 1402 ? 81.399 104.413 85.825 1.00 41.64 1351 ASP A C 1
ATOM 5305 O O . ASP A 1 1402 ? 81.435 105.641 85.700 1.00 41.64 1351 ASP A O 1
ATOM 5310 N N . LYS A 1 1403 ? 80.524 103.804 86.623 1.00 41.47 1352 LYS A N 1
ATOM 5311 C CA . LYS A 1 1403 ? 79.497 104.489 87.395 1.00 41.47 1352 LYS A CA 1
ATOM 5312 C C . LYS A 1 1403 ? 80.045 105.029 88.721 1.00 41.47 1352 LYS A C 1
ATOM 5313 O O . LYS A 1 1403 ? 79.298 105.610 89.509 1.00 41.47 1352 LYS A O 1
ATOM 5319 N N . LEU A 1 1404 ? 81.351 104.853 88.940 1.00 38.85 1353 LEU A N 1
ATOM 5320 C CA . LEU A 1 1404 ? 82.001 105.268 90.213 1.00 38.85 1353 LEU A CA 1
ATOM 5321 C C . LEU A 1 1404 ? 82.128 106.794 90.323 1.00 38.85 1353 LEU A C 1
ATOM 5322 O O . LEU A 1 1404 ? 82.985 107.369 89.622 1.00 38.85 1353 LEU A O 1
ATOM 5327 N N . GLN A 1 1405 ? 81.301 107.412 91.175 1.00 40.20 1354 GLN A N 1
ATOM 5328 C CA . GLN A 1 1405 ? 81.379 108.839 91.454 1.00 40.20 1354 GLN A CA 1
ATOM 5329 C C . GLN A 1 1405 ? 81.876 109.029 92.874 1.00 40.20 1354 GLN A C 1
ATOM 5330 O O . GLN A 1 1405 ? 81.156 108.731 93.829 1.00 40.20 1354 GLN A O 1
ATOM 5336 N N . LEU A 1 1406 ? 83.088 109.571 93.022 1.00 35.61 1355 LEU A N 1
ATOM 5337 C CA . LEU A 1 1406 ? 83.687 109.784 94.368 1.00 35.61 1355 LEU A CA 1
ATOM 5338 C C . LEU A 1 1406 ? 83.011 110.960 95.080 1.00 35.61 1355 LEU A C 1
ATOM 5339 O O . LEU A 1 1406 ? 82.375 111.792 94.410 1.00 35.61 1355 LEU A O 1
ATOM 5344 N N . PRO A 1 1407 ? 83.204 111.131 96.405 1.00 33.89 1356 PRO A N 1
ATOM 5345 C CA . PRO A 1 1407 ? 82.608 112.255 97.126 1.00 33.89 1356 PRO A CA 1
ATOM 5346 C C . PRO A 1 1407 ? 83.135 113.557 96.506 1.00 33.89 1356 PRO A C 1
ATOM 5347 O O . PRO A 1 1407 ? 84.316 113.650 96.228 1.00 33.89 1356 PRO A O 1
ATOM 5351 N N . PRO A 1 1408 ? 82.303 114.613 96.396 1.00 35.53 1357 PRO A N 1
ATOM 5352 C CA . PRO A 1 1408 ? 82.697 115.826 95.686 1.00 35.53 1357 PRO A CA 1
ATOM 5353 C C . PRO A 1 1408 ? 83.980 116.466 96.230 1.00 35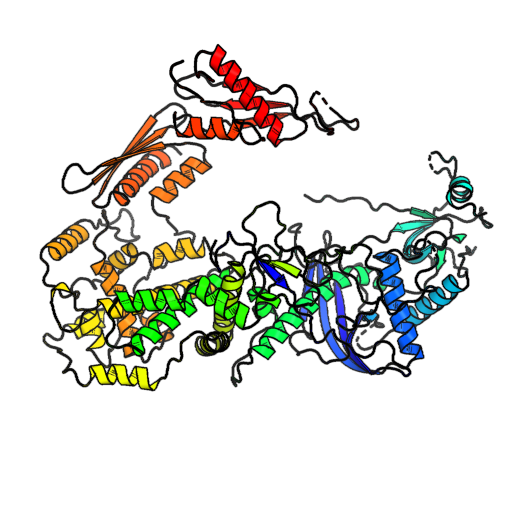.53 1357 PRO A C 1
ATOM 5354 O O . PRO A 1 1408 ? 84.748 116.940 95.428 1.00 35.53 1357 PRO A O 1
ATOM 5358 N N . TYR A 1 1409 ? 84.188 116.468 97.546 1.00 33.02 1358 TYR A N 1
ATOM 5359 C CA . TYR A 1 1409 ? 85.442 117.066 98.071 1.00 33.02 1358 TYR A CA 1
ATOM 5360 C C . TYR A 1 1409 ? 86.646 116.339 97.461 1.00 33.02 1358 TYR A C 1
ATOM 5361 O O . TYR A 1 1409 ? 87.511 117.006 96.868 1.00 33.02 1358 TYR A O 1
ATOM 5370 N N . ARG A 1 1410 ? 86.702 115.013 97.603 1.00 31.18 1359 ARG A N 1
ATOM 5371 C CA . ARG A 1 1410 ? 87.788 114.241 97.018 1.00 31.18 1359 ARG A CA 1
ATOM 5372 C C . ARG A 1 1410 ? 87.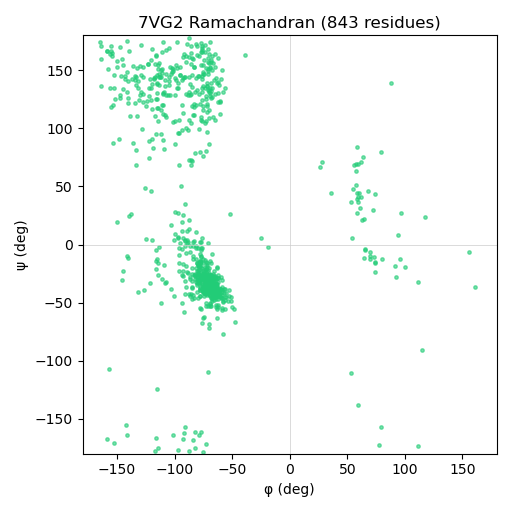943 114.523 95.546 1.00 31.18 1359 ARG A C 1
ATOM 5373 O O . ARG A 1 1410 ? 89.049 114.789 95.082 1.00 31.18 1359 ARG A O 1
ATOM 5381 N N . GLU A 1 1411 ? 86.843 114.482 94.798 1.00 35.57 1360 GLU A N 1
ATOM 5382 C CA . GLU A 1 1411 ? 86.911 114.691 93.358 1.00 35.57 1360 GLU A CA 1
ATOM 5383 C C . GLU A 1 1411 ? 87.275 116.126 93.026 1.00 35.57 1360 GLU A C 1
ATOM 5384 O O . GLU A 1 1411 ? 87.999 116.372 92.062 1.00 35.57 1360 GLU A O 1
ATOM 5390 N N . LEU A 1 1412 ? 86.865 117.072 93.866 1.00 34.39 1361 LEU A N 1
ATOM 5391 C CA . LEU A 1 1412 ? 87.294 118.453 93.709 1.00 34.39 1361 LEU A CA 1
ATOM 5392 C C . LEU A 1 1412 ? 88.784 118.615 93.902 1.00 34.39 1361 LEU A C 1
ATOM 5393 O O . LEU A 1 1412 ? 89.438 119.199 93.041 1.00 34.39 1361 LEU A O 1
ATOM 5398 N N . ASN A 1 1413 ? 89.359 118.160 95.021 1.00 34.56 1362 ASN A N 1
ATOM 5399 C CA . ASN A 1 1413 ? 90.762 118.525 95.210 1.00 34.56 1362 ASN A CA 1
ATOM 5400 C C . ASN A 1 1413 ? 91.681 117.605 94.425 1.00 34.56 1362 ASN A C 1
ATOM 5401 O O . ASN A 1 1413 ? 92.791 117.999 94.075 1.00 34.56 1362 ASN A O 1
ATOM 5406 N N . GLU A 1 1414 ? 91.201 116.422 94.039 1.00 32.80 1363 GLU A N 1
ATOM 5407 C CA . GLU A 1 1414 ? 91.930 115.652 93.041 1.00 32.80 1363 GLU A CA 1
ATOM 5408 C C . GLU A 1 1414 ? 91.929 116.351 91.701 1.00 32.80 1363 GLU A C 1
ATOM 5409 O O . GLU A 1 1414 ? 92.956 116.396 91.028 1.00 32.80 1363 GLU A O 1
ATOM 5415 N N . LEU A 1 1415 ? 90.801 116.924 91.304 1.00 34.42 1364 LEU A N 1
ATOM 5416 C CA . LEU A 1 1415 ? 90.752 117.567 90.006 1.00 34.42 1364 LEU A CA 1
ATOM 5417 C C . LEU A 1 1415 ? 91.509 118.874 90.027 1.00 34.42 1364 LEU A C 1
ATOM 5418 O O . LEU A 1 1415 ? 92.162 119.228 89.046 1.00 34.42 1364 LEU A O 1
ATOM 5423 N N . CYS A 1 1416 ? 91.478 119.582 91.146 1.00 37.42 1365 CYS A N 1
ATOM 5424 C CA . CYS A 1 1416 ? 92.213 120.831 91.236 1.00 37.42 1365 CYS A CA 1
ATOM 5425 C C . CYS A 1 1416 ? 93.703 120.584 91.294 1.00 37.42 1365 CYS A C 1
ATOM 5426 O O . CYS A 1 1416 ? 94.481 121.334 90.696 1.00 37.42 1365 CYS A O 1
ATOM 5429 N N . ASP A 1 1417 ? 94.130 119.531 91.987 1.00 36.43 1366 ASP A N 1
ATOM 5430 C CA . ASP A 1 1417 ? 95.551 119.248 92.040 1.00 36.43 1366 ASP A CA 1
ATOM 5431 C C . ASP A 1 1417 ? 96.046 118.648 90.733 1.00 36.43 1366 ASP A C 1
ATOM 5432 O O . ASP A 1 1417 ? 97.170 118.926 90.309 1.00 36.43 1366 ASP A O 1
ATOM 5437 N N . SER A 1 1418 ? 95.226 117.839 90.067 1.00 36.52 1367 SER A N 1
ATOM 5438 C CA . SER A 1 1418 ? 95.664 117.243 88.816 1.00 36.52 1367 SER A CA 1
ATOM 5439 C C . SER A 1 1418 ? 95.725 118.275 87.707 1.00 36.52 1367 SER A C 1
ATOM 5440 O O . SER A 1 1418 ? 96.633 118.237 86.871 1.00 36.52 1367 SER A O 1
ATOM 5443 N N . LEU A 1 1419 ? 94.765 119.199 87.668 1.00 36.86 1368 LEU A N 1
ATOM 5444 C CA . LEU A 1 1419 ? 94.853 120.252 86.677 1.00 36.86 1368 LEU A CA 1
ATOM 5445 C C . LEU A 1 1419 ? 95.922 121.246 87.058 1.00 36.86 1368 LEU A C 1
ATOM 5446 O O . LEU A 1 1419 ? 96.598 121.808 86.194 1.00 36.86 1368 LEU A O 1
ATOM 5451 N N . GLY A 1 1420 ? 96.096 121.479 88.341 1.00 39.53 1369 GLY A N 1
ATOM 5452 C CA . GLY A 1 1420 ? 97.132 122.372 88.788 1.00 39.53 1369 GLY A CA 1
ATOM 5453 C C . GLY A 1 1420 ? 96.669 123.598 89.531 1.00 39.53 1369 GLY A C 1
ATOM 5454 O O . GLY A 1 1420 ? 97.387 124.601 89.531 1.00 39.53 1369 GLY A O 1
ATOM 5455 N N . TYR A 1 1421 ? 95.491 123.567 90.141 1.00 41.19 1370 TYR A N 1
ATOM 5456 C CA . TYR A 1 1421 ? 94.963 124.754 90.792 1.00 41.19 1370 TYR A CA 1
ATOM 5457 C C . TYR A 1 1421 ? 94.720 124.496 92.270 1.00 41.19 1370 TYR A C 1
ATOM 5458 O O . TYR A 1 1421 ? 94.581 123.358 92.700 1.00 41.19 1370 TYR A O 1
ATOM 5467 N N . PHE A 1 1422 ? 94.657 125.562 93.056 1.00 40.13 1371 PHE A N 1
ATOM 5468 C CA . PHE A 1 1422 ? 94.385 125.428 94.477 1.00 40.13 1371 PHE A CA 1
ATOM 5469 C C . PHE A 1 1422 ? 93.115 126.173 94.835 1.00 40.13 1371 PHE A C 1
ATOM 5470 O O . PHE A 1 1422 ? 92.590 126.937 94.028 1.00 40.13 1371 PHE A O 1
ATOM 5478 N N . PHE A 1 1423 ? 92.615 125.933 96.037 1.00 37.77 1372 PHE A N 1
ATOM 5479 C CA . PHE A 1 1423 ? 91.455 126.637 96.542 1.00 37.77 1372 PHE A CA 1
ATOM 5480 C C . PHE A 1 1423 ? 91.638 126.956 98.018 1.00 37.77 1372 PHE A C 1
ATOM 5481 O O . PHE A 1 1423 ? 92.223 126.165 98.762 1.00 37.77 1372 PHE A O 1
ATOM 5489 N N . ARG A 1 1424 ? 91.197 128.142 98.419 1.00 40.24 1373 ARG A N 1
ATOM 5490 C CA . ARG A 1 1424 ? 91.011 128.409 99.833 1.00 40.24 1373 ARG A CA 1
ATOM 5491 C C . ARG A 1 1424 ? 89.706 127.777 100.250 1.00 40.24 1373 ARG A C 1
ATOM 5492 O O . ARG A 1 1424 ? 88.745 127.754 99.486 1.00 40.24 1373 ARG A O 1
ATOM 5500 N N . VAL A 1 1425 ? 89.654 127.272 101.468 1.00 38.55 1374 VAL A N 1
ATOM 5501 C CA . VAL A 1 1425 ? 88.480 126.558 101.932 1.00 38.55 1374 VAL A CA 1
ATOM 5502 C C . VAL A 1 1425 ? 88.074 127.210 103.247 1.00 38.55 1374 VAL A C 1
ATOM 5503 O O . VAL A 1 1425 ? 88.934 127.694 103.989 1.00 38.55 1374 VAL A O 1
ATOM 5507 N N . LYS A 1 1426 ? 86.776 127.306 103.503 1.00 43.35 1375 LYS A N 1
ATOM 5508 C CA . LYS A 1 1426 ? 86.321 127.965 104.719 1.00 43.35 1375 LYS A CA 1
ATOM 5509 C C . LYS A 1 1426 ? 84.955 127.458 105.130 1.00 43.35 1375 LYS A C 1
ATOM 5510 O O . LYS A 1 1426 ? 83.985 127.653 104.403 1.00 43.35 1375 LYS A O 1
ATOM 5516 N N . CYS A 1 1427 ? 84.868 126.854 106.308 1.00 47.12 1376 CYS A N 1
ATOM 5517 C CA . CYS A 1 1427 ? 83.620 126.290 106.788 1.00 47.12 1376 CYS A CA 1
ATOM 5518 C C . CYS A 1 1427 ? 83.332 126.787 108.193 1.00 47.12 1376 CYS A C 1
ATOM 5519 O O . CYS A 1 1427 ? 84.256 127.013 108.976 1.00 47.12 1376 CYS A O 1
ATOM 5522 N N . SER A 1 1428 ? 82.049 126.982 108.497 1.00 52.58 1377 SER A N 1
ATOM 5523 C CA . SER A 1 1428 ? 81.613 127.614 109.735 1.00 52.58 1377 SER A CA 1
ATOM 5524 C C . SER A 1 1428 ? 80.170 127.230 110.018 1.00 52.58 1377 SER A C 1
ATOM 5525 O O . SER A 1 1428 ? 79.470 126.703 109.154 1.00 52.58 1377 SER A O 1
ATOM 5528 N N . ASN A 1 1429 ? 79.727 127.501 111.250 1.00 56.75 1378 ASN A N 1
ATOM 5529 C CA . ASN A 1 1429 ? 78.460 126.986 111.783 1.00 56.75 1378 ASN A CA 1
ATOM 5530 C C . ASN A 1 1429 ? 77.548 128.162 112.124 1.00 56.75 1378 ASN A C 1
ATOM 5531 O O . ASN A 1 1429 ? 77.444 128.563 113.283 1.00 56.75 1378 ASN A O 1
ATOM 5536 N N . ASP A 1 1430 ? 76.848 128.676 111.116 1.00 61.06 1379 ASP A N 1
ATOM 5537 C CA . ASP A 1 1430 ? 76.139 129.939 111.290 1.00 61.06 1379 ASP A CA 1
ATOM 5538 C C . ASP A 1 1430 ? 74.853 129.749 112.081 1.00 61.06 1379 ASP A C 1
ATOM 5539 O O . ASP A 1 1430 ? 74.643 130.407 113.105 1.00 61.06 1379 ASP A O 1
ATOM 5544 N N . GLY A 1 1431 ? 73.982 128.855 111.625 1.00 61.35 1380 GLY A N 1
ATOM 5545 C CA . GLY A 1 1431 ? 72.744 128.566 112.311 1.00 61.35 1380 GLY A CA 1
ATOM 5546 C C . GLY A 1 1431 ? 72.708 127.143 112.824 1.00 61.35 1380 GLY A C 1
ATOM 5547 O O . GLY A 1 1431 ? 73.569 126.695 113.586 1.00 61.35 1380 GLY A O 1
ATOM 5548 N N . VAL A 1 1432 ? 71.660 126.428 112.408 1.00 60.04 1381 VAL A N 1
ATOM 5549 C CA . VAL A 1 1432 ? 71.592 124.994 112.660 1.00 60.04 1381 VAL A CA 1
ATOM 5550 C C . VAL A 1 1432 ? 72.601 124.246 111.795 1.00 60.04 1381 VAL A C 1
ATOM 5551 O O . VAL A 1 1432 ? 73.438 123.493 112.306 1.00 60.04 1381 VAL A O 1
ATOM 5555 N N . LYS A 1 1433 ? 72.576 124.475 110.487 1.00 57.63 1382 LYS A N 1
ATOM 5556 C CA . LYS A 1 1433 ? 73.382 123.723 109.544 1.00 57.63 1382 LYS A CA 1
ATOM 5557 C C . LYS A 1 1433 ? 74.591 124.547 109.154 1.00 57.63 1382 LYS A C 1
ATOM 5558 O O . LYS A 1 1433 ? 74.525 125.779 109.099 1.00 57.63 1382 LYS A O 1
ATOM 5564 N N . ALA A 1 1434 ? 75.678 123.858 108.864 1.00 52.20 1383 ALA A N 1
ATOM 5565 C CA . ALA A 1 1434 ? 76.958 124.487 108.639 1.00 52.20 1383 ALA A CA 1
ATOM 5566 C C . ALA A 1 1434 ? 77.100 124.994 107.215 1.00 52.20 1383 ALA A C 1
ATOM 5567 O O . ALA A 1 1434 ? 76.510 124.461 106.276 1.00 52.20 1383 ALA A O 1
ATOM 5569 N N . GLN A 1 1435 ? 77.918 126.032 107.068 1.00 49.97 1384 GLN A N 1
ATOM 5570 C CA . GLN A 1 1435 ? 78.163 126.711 105.808 1.00 49.97 1384 GLN A CA 1
ATOM 5571 C C . GLN A 1 1435 ? 79.607 126.460 105.429 1.00 49.97 1384 GLN A C 1
ATOM 5572 O O . GLN A 1 1435 ? 80.457 126.358 106.312 1.00 49.97 1384 GLN A O 1
ATOM 5578 N N . ALA A 1 1436 ? 79.890 126.363 104.132 1.00 44.78 1385 ALA A N 1
ATOM 5579 C CA . ALA A 1 1436 ? 81.249 126.194 103.648 1.00 44.78 1385 ALA A CA 1
ATOM 5580 C C . ALA A 1 1436 ? 81.382 126.776 102.263 1.00 44.78 1385 ALA A C 1
ATOM 5581 O O . ALA A 1 1436 ? 80.635 126.410 101.358 1.00 44.78 1385 ALA A O 1
ATOM 5583 N N . THR A 1 1437 ? 82.338 127.669 102.100 1.00 43.00 1386 THR A N 1
ATOM 5584 C CA . THR A 1 1437 ? 82.654 128.247 100.813 1.00 43.00 1386 THR A CA 1
ATOM 5585 C C . THR A 1 1437 ? 84.027 127.746 100.400 1.00 43.00 1386 THR A C 1
ATOM 5586 O O . THR A 1 1437 ? 84.858 127.411 101.253 1.00 43.00 1386 THR A O 1
ATOM 5590 N N . ILE A 1 1438 ? 84.247 127.632 99.098 1.00 40.76 1387 ILE A N 1
ATOM 5591 C CA . ILE A 1 1438 ? 85.523 127.214 98.544 1.00 40.76 1387 ILE A CA 1
ATOM 5592 C C . ILE A 1 1438 ? 85.853 128.185 97.432 1.00 40.76 1387 ILE A C 1
ATOM 5593 O O . ILE A 1 1438 ? 85.194 128.175 96.391 1.00 40.76 1387 ILE A O 1
ATOM 5598 N N . GLN A 1 1439 ? 86.856 129.019 97.632 1.00 41.63 1388 GLN A N 1
ATOM 5599 C CA . GLN A 1 1439 ? 87.310 129.894 96.566 1.00 41.63 1388 GLN A CA 1
ATOM 5600 C C . GLN A 1 1439 ? 88.347 129.149 95.744 1.00 41.63 1388 GLN A C 1
ATOM 5601 O O . GLN A 1 1439 ? 89.474 128.964 96.203 1.00 41.63 1388 GLN A O 1
ATOM 5607 N N . LEU A 1 1440 ? 87.985 128.735 94.539 1.00 42.84 1389 LEU A N 1
ATOM 5608 C CA . LEU A 1 1440 ? 88.932 128.161 93.597 1.00 42.84 1389 LEU A CA 1
ATOM 5609 C C . LEU A 1 1440 ? 89.474 129.282 92.744 1.00 42.84 1389 LEU A C 1
ATOM 5610 O O . LEU A 1 1440 ? 88.742 130.202 92.390 1.00 42.84 1389 LEU A O 1
ATOM 5615 N N . GLN A 1 1441 ? 90.730 129.193 92.388 1.00 45.13 1390 GLN A N 1
ATOM 5616 C CA . GLN A 1 1441 ? 91.337 130.161 91.495 1.00 45.13 1390 GLN A CA 1
ATOM 5617 C C . GLN A 1 1441 ? 91.718 129.471 90.199 1.00 45.13 1390 GLN A C 1
ATOM 5618 O O . GLN A 1 1441 ? 92.687 128.712 90.153 1.00 45.13 1390 GLN A O 1
ATOM 5624 N N . LEU A 1 1442 ? 90.957 129.735 89.153 1.00 46.61 1391 LEU A N 1
ATOM 5625 C CA . LEU A 1 1442 ? 91.432 129.497 87.807 1.00 46.61 1391 LEU A CA 1
ATOM 5626 C C . LEU A 1 1442 ? 92.289 130.692 87.384 1.00 46.61 1391 LEU A C 1
ATOM 5627 O O . LEU A 1 1442 ? 92.552 131.600 88.169 1.00 46.61 1391 LEU A O 1
ATOM 5632 N N . ASP A 1 1443 ? 92.721 130.692 86.126 1.00 49.51 1392 ASP A N 1
ATOM 5633 C CA . ASP A 1 1443 ? 93.873 131.501 85.738 1.00 49.51 1392 ASP A CA 1
ATOM 5634 C C . ASP A 1 1443 ? 93.561 132.992 85.701 1.00 49.51 1392 ASP A C 1
ATOM 5635 O O . ASP A 1 1443 ? 94.436 133.819 85.969 1.00 49.51 1392 ASP A O 1
ATOM 5640 N N . ASP A 1 1444 ? 92.335 133.359 85.362 1.00 52.38 1393 ASP A N 1
ATOM 5641 C CA . ASP A 1 1444 ? 91.968 134.765 85.348 1.00 52.38 1393 ASP A CA 1
ATOM 5642 C C . ASP A 1 1444 ? 90.991 135.132 86.448 1.00 52.38 1393 ASP A C 1
ATOM 5643 O O . ASP A 1 1444 ? 91.018 136.266 86.937 1.00 52.38 1393 ASP A O 1
ATOM 5648 N N . VAL A 1 1445 ? 90.147 134.186 86.860 1.00 49.15 1394 VAL A N 1
ATOM 5649 C CA . VAL A 1 1445 ? 89.061 134.440 87.792 1.00 49.15 1394 VAL A CA 1
ATOM 5650 C C . VAL A 1 1445 ? 89.313 133.706 89.097 1.00 49.15 1394 VAL A C 1
ATOM 5651 O O . VAL A 1 1445 ? 90.072 132.742 89.160 1.00 49.15 1394 VAL A O 1
ATOM 5655 N N . LEU A 1 1446 ? 88.710 134.219 90.158 1.00 45.77 1395 LEU A N 1
ATOM 5656 C CA . LEU A 1 1446 ? 88.516 133.482 91.398 1.00 45.77 1395 LEU A CA 1
ATOM 5657 C C . LEU A 1 1446 ? 87.039 133.156 91.469 1.00 45.77 1395 LEU A C 1
ATOM 5658 O O . LEU A 1 1446 ? 86.213 134.055 91.638 1.00 45.77 1395 LEU A O 1
ATOM 5663 N N . LEU A 1 1447 ? 86.698 131.894 91.314 1.00 43.53 1396 LEU A N 1
ATOM 5664 C CA . LEU A 1 1447 ? 85.311 131.486 91.348 1.00 43.53 1396 LEU A CA 1
ATOM 5665 C C . LEU A 1 1447 ? 85.031 130.696 92.614 1.00 43.53 1396 LEU A C 1
ATOM 5666 O O . LEU A 1 1447 ? 85.771 129.772 92.952 1.00 43.53 1396 LEU A O 1
ATOM 5671 N N . THR A 1 1448 ? 83.977 131.090 93.326 1.00 42.96 1397 THR A N 1
ATOM 5672 C CA . THR A 1 1448 ? 83.715 130.652 94.687 1.00 42.96 1397 THR A CA 1
ATOM 5673 C C . THR A 1 1448 ? 82.478 129.775 94.690 1.00 42.96 1397 THR A C 1
ATOM 5674 O O . THR A 1 1448 ? 81.378 130.258 94.424 1.00 42.96 1397 THR A O 1
ATOM 5678 N N . GLY A 1 1449 ? 82.648 128.514 95.039 1.00 43.87 1398 GLY A N 1
ATOM 5679 C CA . GLY A 1 1449 ? 81.518 127.624 95.174 1.00 43.87 1398 GLY A CA 1
ATOM 5680 C C . GLY A 1 1449 ? 81.181 127.337 96.617 1.00 43.87 1398 GLY A C 1
ATOM 5681 O O . GLY A 1 1449 ? 82.053 126.962 97.393 1.00 43.87 1398 GLY A O 1
ATOM 5682 N N . ASP A 1 1450 ? 79.925 127.503 96.995 1.00 46.06 1399 ASP A N 1
ATOM 5683 C CA . ASP A 1 1450 ? 79.537 127.463 98.393 1.00 46.06 1399 ASP A CA 1
ATOM 5684 C C . ASP A 1 1450 ? 78.338 126.557 98.600 1.00 46.06 1399 ASP A C 1
ATOM 5685 O O . ASP A 1 1450 ? 77.427 126.523 97.773 1.00 46.06 1399 ASP A O 1
ATOM 5690 N N . GLY A 1 1451 ? 78.359 125.813 99.696 1.00 45.12 1400 GLY A N 1
ATOM 5691 C CA . GLY A 1 1451 ? 77.294 124.889 100.010 1.00 45.12 1400 GLY A CA 1
ATOM 5692 C C . GLY A 1 1451 ? 77.075 124.827 101.504 1.00 45.12 1400 GLY A C 1
ATOM 5693 O O . GLY A 1 1451 ? 77.945 125.182 102.299 1.00 45.12 1400 GLY A O 1
ATOM 5694 N N . SER A 1 1452 ? 75.892 124.362 101.875 1.00 47.66 1401 SER A N 1
ATOM 5695 C CA . SER A 1 1452 ? 75.451 124.322 103.255 1.00 47.66 1401 SER A CA 1
ATOM 5696 C C . SER A 1 1452 ? 74.929 122.934 103.546 1.00 47.66 1401 SER A C 1
ATOM 5697 O O . SER A 1 1452 ? 74.085 122.422 102.807 1.00 47.66 1401 SER A O 1
ATOM 5700 N N . GLU A 1 1453 ? 75.419 122.341 104.624 1.00 50.34 1402 GLU A N 1
ATOM 5701 C CA . GLU A 1 1453 ? 74.967 121.034 105.058 1.00 50.34 1402 GLU A CA 1
ATOM 5702 C C . GLU A 1 1453 ? 75.314 120.925 106.535 1.00 50.34 1402 GLU A C 1
ATOM 5703 O O . GLU A 1 1453 ? 76.085 121.723 107.056 1.00 50.34 1402 GLU A O 1
ATOM 5709 N N . GLN A 1 1454 ? 74.739 119.928 107.204 1.00 52.40 1403 GLN A N 1
ATOM 5710 C CA . GLN A 1 1454 ? 74.776 119.845 108.656 1.00 52.40 1403 GLN A CA 1
ATOM 5711 C C . GLN A 1 1454 ? 76.180 119.590 109.185 1.00 52.40 1403 GLN A C 1
ATOM 5712 O O . GLN A 1 1454 ? 76.564 120.111 110.231 1.00 52.40 1403 GLN A O 1
ATOM 5718 N N . THR A 1 1455 ? 76.973 118.810 108.465 1.00 49.18 1404 THR A N 1
ATOM 5719 C CA . THR A 1 1455 ? 78.153 118.230 109.084 1.00 49.18 1404 THR A CA 1
ATOM 5720 C C . THR A 1 1455 ? 79.391 119.092 108.856 1.00 49.18 1404 THR A C 1
ATOM 5721 O O . THR A 1 1455 ? 80.306 119.075 109.664 1.00 49.18 1404 THR A O 1
ATOM 5725 N N . ASN A 1 1456 ? 79.414 119.876 107.785 1.00 44.10 1405 ASN A N 1
ATOM 5726 C CA . ASN A 1 1456 ? 80.480 120.737 107.243 1.00 44.10 1405 ASN A CA 1
ATOM 5727 C C . ASN A 1 1456 ? 81.588 119.965 106.564 1.00 44.10 1405 ASN A C 1
ATOM 5728 O O . ASN A 1 1456 ? 82.408 120.560 105.875 1.00 44.10 1405 ASN A O 1
ATOM 5733 N N . LYS A 1 1457 ? 81.663 118.665 106.779 1.00 39.87 1406 LYS A N 1
ATOM 5734 C CA . LYS A 1 1457 ? 82.444 117.860 105.867 1.00 39.87 1406 LYS A CA 1
ATOM 5735 C C . LYS A 1 1457 ? 81.632 117.642 104.612 1.00 39.87 1406 LYS A C 1
ATOM 5736 O O . LYS A 1 1457 ? 82.168 117.519 103.510 1.00 39.87 1406 LYS A O 1
ATOM 5742 N N . LEU A 1 1458 ? 80.324 117.679 104.769 1.00 41.74 1407 LEU A N 1
ATOM 5743 C CA . LEU A 1 1458 ? 79.418 117.582 103.654 1.00 41.74 1407 LEU A CA 1
ATOM 5744 C C . LEU A 1 1458 ? 78.974 118.955 103.185 1.00 41.74 1407 LEU A C 1
ATOM 5745 O O . LEU A 1 1458 ? 78.460 119.088 102.078 1.00 41.74 1407 LEU A O 1
ATOM 5750 N N . ALA A 1 1459 ? 79.176 119.995 103.980 1.00 42.62 1408 ALA A N 1
ATOM 5751 C CA . ALA A 1 1459 ? 79.094 121.322 103.396 1.00 42.62 1408 ALA A CA 1
ATOM 5752 C C . ALA A 1 1459 ? 80.312 121.596 102.548 1.00 42.62 1408 ALA A C 1
ATOM 5753 O O . ALA A 1 1459 ? 80.215 122.264 101.521 1.00 42.62 1408 ALA A O 1
ATOM 5755 N N . LEU A 1 1460 ? 81.470 121.080 102.954 1.00 39.81 1409 LEU A N 1
ATOM 5756 C CA . LEU A 1 1460 ? 82.600 121.058 102.044 1.00 39.81 1409 LEU A CA 1
ATOM 5757 C C . LEU A 1 1460 ? 82.309 120.172 100.853 1.00 39.81 1409 LEU A C 1
ATOM 5758 O O . LEU A 1 1460 ? 82.675 120.512 99.726 1.00 39.81 1409 LEU A O 1
ATOM 5763 N N . GLY A 1 1461 ? 81.588 119.076 101.072 1.00 40.30 1410 GLY A N 1
ATOM 5764 C CA . GLY A 1 1461 ? 81.196 118.225 99.963 1.00 40.30 1410 GLY A CA 1
ATOM 5765 C C . GLY A 1 1461 ? 80.262 118.909 98.983 1.00 40.30 1410 GLY A C 1
ATOM 5766 O O . GLY A 1 1461 ? 80.406 118.761 97.773 1.00 40.30 1410 GLY A O 1
ATOM 5767 N N . LYS A 1 1462 ? 79.339 119.726 99.486 1.00 42.55 1411 LYS A N 1
ATOM 5768 C CA . LYS A 1 1462 ? 78.401 120.407 98.601 1.00 42.55 1411 LYS A CA 1
ATOM 5769 C C . LYS A 1 1462 ? 79.004 121.636 97.958 1.00 42.55 1411 LYS A C 1
ATOM 5770 O O . LYS A 1 1462 ? 78.646 121.984 96.835 1.00 42.55 1411 LYS A O 1
ATOM 5776 N N . ALA A 1 1463 ? 79.869 122.342 98.667 1.00 41.50 1412 ALA A N 1
ATOM 5777 C CA . ALA A 1 1463 ? 80.568 123.443 98.033 1.00 41.50 1412 ALA A CA 1
ATOM 5778 C C . ALA A 1 1463 ? 81.479 122.932 96.938 1.00 41.50 1412 ALA A C 1
ATOM 5779 O O . ALA A 1 1463 ? 81.603 123.551 95.880 1.00 41.50 1412 ALA A O 1
ATOM 5781 N N . ALA A 1 1464 ? 82.057 121.758 97.148 1.00 39.35 1413 ALA A N 1
ATOM 5782 C CA . ALA A 1 1464 ? 82.828 121.112 96.111 1.00 39.35 1413 ALA A CA 1
ATOM 5783 C C . ALA A 1 1464 ? 81.954 120.636 94.970 1.00 39.35 1413 ALA A C 1
ATOM 5784 O O . ALA A 1 1464 ? 82.373 120.678 93.818 1.00 39.35 1413 ALA A O 1
ATOM 5786 N N . SER A 1 1465 ? 80.737 120.182 95.257 1.00 40.93 1414 SER A N 1
ATOM 5787 C CA . SER A 1 1465 ? 79.851 119.766 94.174 1.00 40.93 1414 SER A CA 1
ATOM 5788 C C . SER A 1 1465 ? 79.333 120.961 93.375 1.00 40.93 1414 SER A C 1
ATOM 5789 O O . SER A 1 1465 ? 79.193 120.882 92.149 1.00 40.93 1414 SER A O 1
ATOM 5792 N N . HIS A 1 1466 ? 79.056 122.076 94.047 1.00 43.10 1415 HIS A N 1
ATOM 5793 C CA . HIS A 1 1466 ? 78.703 123.317 93.365 1.00 43.10 1415 HIS A CA 1
ATOM 5794 C C . HIS A 1 1466 ? 79.844 123.798 92.499 1.00 43.10 1415 HIS A C 1
ATOM 5795 O O . HIS A 1 1466 ? 79.640 124.210 91.352 1.00 43.10 1415 HIS A O 1
ATOM 5802 N N . LEU A 1 1467 ? 81.056 123.710 93.023 1.00 41.30 1416 LEU A N 1
ATOM 5803 C CA . LEU A 1 1467 ? 82.216 124.171 92.291 1.00 41.30 1416 LEU A CA 1
ATOM 5804 C C . LEU A 1 1467 ? 82.511 123.247 91.122 1.00 41.30 1416 LEU A C 1
ATOM 5805 O O . LEU A 1 1467 ? 82.906 123.703 90.050 1.00 41.30 1416 LEU A O 1
ATOM 5810 N N . LEU A 1 1468 ? 82.245 121.956 91.284 1.00 41.64 1417 LEU A N 1
ATOM 5811 C CA . LEU A 1 1468 ? 82.368 121.025 90.172 1.00 41.64 1417 LEU A CA 1
ATOM 5812 C C . LEU A 1 1468 ? 81.310 121.236 89.102 1.00 41.64 1417 LEU A C 1
ATOM 5813 O O . LEU A 1 1468 ? 81.588 120.996 87.930 1.00 41.64 1417 LEU A O 1
ATOM 5818 N N . THR A 1 1469 ? 80.095 121.668 89.456 1.00 43.61 1418 THR A N 1
ATOM 5819 C CA . THR A 1 1469 ? 79.135 121.965 88.388 1.00 43.61 1418 THR A CA 1
ATOM 5820 C C . THR A 1 1469 ? 79.550 123.210 87.606 1.00 43.61 1418 THR A C 1
ATOM 5821 O O . THR A 1 1469 ? 79.721 123.159 86.380 1.00 43.61 1418 THR A O 1
ATOM 5825 N N . GLN A 1 1470 ? 79.845 124.306 88.312 1.00 44.23 1419 GLN A N 1
ATOM 5826 C CA . GLN A 1 1470 ? 80.269 125.528 87.626 1.00 44.23 1419 GLN A CA 1
ATOM 5827 C C . GLN A 1 1470 ? 81.718 125.455 87.151 1.00 44.23 1419 GLN A C 1
ATOM 5828 O O . GLN A 1 1470 ? 82.297 126.464 86.738 1.00 44.23 1419 GLN A O 1
ATOM 5834 N N . LEU A 1 1471 ? 82.343 124.298 87.300 1.00 44.65 1420 LEU A N 1
ATOM 5835 C CA . LEU A 1 1471 ? 83.653 124.047 86.737 1.00 44.65 1420 LEU A CA 1
ATOM 5836 C C . LEU A 1 1471 ? 83.569 123.081 85.563 1.00 44.65 1420 LEU A C 1
ATOM 5837 O O . LEU A 1 1471 ? 84.350 123.183 84.614 1.00 44.65 1420 LEU A O 1
ATOM 5842 N N . GLU A 1 1472 ? 82.630 122.132 85.614 1.00 49.18 1421 GLU A N 1
ATOM 5843 C CA . GLU A 1 1472 ? 82.449 121.183 84.524 1.00 49.18 1421 GLU A CA 1
ATOM 5844 C C . GLU A 1 1472 ? 81.750 121.853 83.361 1.00 49.18 1421 GLU A C 1
ATOM 5845 O O . GLU A 1 1472 ? 81.884 121.419 82.210 1.00 49.18 1421 GLU A O 1
ATOM 5851 N N . LYS A 1 1473 ? 81.014 122.934 83.635 1.00 48.73 1422 LYS A N 1
ATOM 5852 C CA . LYS A 1 1473 ? 80.559 123.768 82.527 1.00 48.73 1422 LYS A CA 1
ATOM 5853 C C . LYS A 1 1473 ? 81.730 124.485 81.868 1.00 48.73 1422 LYS A C 1
ATOM 5854 O O . LYS A 1 1473 ? 81.813 124.544 80.640 1.00 48.73 1422 LYS A O 1
ATOM 5860 N N . ARG A 1 1474 ? 82.676 124.985 82.661 1.00 48.76 1423 ARG A N 1
ATOM 5861 C CA . ARG A 1 1474 ? 83.824 125.679 82.085 1.00 48.76 1423 ARG A CA 1
ATOM 5862 C C . ARG A 1 1474 ? 84.784 124.708 81.404 1.00 48.76 1423 ARG A C 1
ATOM 5863 O O . ARG A 1 1474 ? 85.421 125.061 80.407 1.00 48.76 1423 ARG A O 1
ATOM 5871 N N . ASN A 1 1475 ? 84.903 123.488 81.910 1.00 49.10 1424 ASN A N 1
ATOM 5872 C CA . ASN A 1 1475 ? 85.693 122.493 81.197 1.00 49.10 1424 ASN A CA 1
ATOM 5873 C C . ASN A 1 1475 ? 84.872 121.950 80.039 1.00 49.10 1424 ASN A C 1
ATOM 5874 O O . ASN A 1 1475 ? 84.715 120.740 79.894 1.00 49.10 1424 ASN A O 1
AT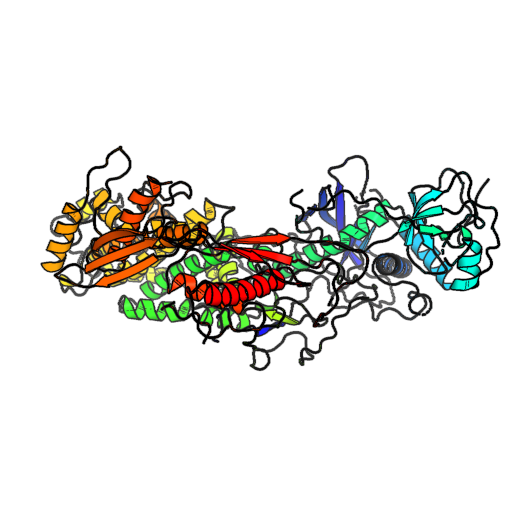OM 5879 N N . VAL A 1 1514 ? 104.029 143.086 96.423 1.00 57.42 1463 VAL A N 1
ATOM 5880 C CA . VAL A 1 1514 ? 105.227 143.421 97.173 1.00 57.42 1463 VAL A CA 1
ATOM 5881 C C . VAL A 1 1514 ? 104.938 143.041 98.616 1.00 57.42 1463 VAL A C 1
ATOM 5882 O O . VAL A 1 1514 ? 105.835 142.804 99.411 1.00 57.42 1463 VAL A O 1
ATOM 5886 N N . ILE A 1 1515 ? 103.656 142.926 98.926 1.00 57.07 1464 ILE A N 1
ATOM 5887 C CA . ILE A 1 1515 ? 103.196 142.510 100.248 1.00 57.07 1464 ILE A CA 1
ATOM 5888 C C . ILE A 1 1515 ? 103.441 141.025 100.560 1.00 57.07 1464 ILE A C 1
ATOM 5889 O O . ILE A 1 1515 ? 103.863 140.759 101.697 1.00 57.07 1464 ILE A O 1
ATOM 5894 N N . PRO A 1 1516 ? 103.232 140.029 99.673 1.00 56.01 1465 PRO A N 1
ATOM 5895 C CA . PRO A 1 1516 ? 103.417 138.633 100.107 1.00 56.01 1465 PRO A CA 1
ATOM 5896 C C . PRO A 1 1516 ? 104.859 138.278 100.431 1.00 56.01 1465 PRO A C 1
ATOM 5897 O O . PRO A 1 1516 ? 105.800 138.864 99.903 1.00 56.01 1465 PRO A O 1
ATOM 5901 N N . PHE A 1 1517 ? 105.027 137.341 101.351 1.00 57.67 1466 PHE A N 1
ATOM 5902 C CA . PHE A 1 1517 ? 106.346 136.910 101.791 1.00 57.67 1466 PHE A CA 1
ATOM 5903 C C . PHE A 1 1517 ? 106.546 135.462 101.382 1.00 57.67 1466 PHE A C 1
ATOM 5904 O O . PHE A 1 1517 ? 105.828 134.577 101.856 1.00 57.67 1466 PHE A O 1
ATOM 5912 N N . ILE A 1 1518 ? 107.537 135.223 100.525 1.00 53.99 1467 ILE A N 1
ATOM 5913 C CA . ILE A 1 1518 ? 107.879 133.876 100.079 1.00 53.99 1467 ILE A CA 1
ATOM 5914 C C . ILE A 1 1518 ? 108.577 133.094 101.192 1.00 53.99 1467 ILE A C 1
ATOM 5915 O O . ILE A 1 1518 ? 108.667 131.864 101.146 1.00 53.99 1467 ILE A O 1
ATOM 5920 N N . GLY A 1 1519 ? 109.042 133.774 102.226 1.00 56.04 1468 GLY A N 1
ATOM 5921 C CA . GLY A 1 1519 ? 109.721 133.110 103.303 1.00 56.04 1468 GLY A CA 1
ATOM 5922 C C . GLY A 1 1519 ? 111.126 132.794 102.877 1.00 56.04 1468 GLY A C 1
ATOM 5923 O O . GLY A 1 1519 ? 111.580 133.226 101.818 1.00 56.04 1468 GLY A O 1
ATOM 5924 N N . PRO A 1 1520 ? 111.851 132.040 103.689 1.00 54.40 1469 PRO A N 1
ATOM 5925 C CA . PRO A 1 1520 ? 113.209 131.669 103.296 1.00 54.40 1469 PRO A CA 1
ATOM 5926 C C . PRO A 1 1520 ? 113.168 130.618 102.200 1.00 54.40 1469 PRO A C 1
ATOM 5927 O O . PRO A 1 1520 ? 112.377 129.677 102.251 1.00 54.40 1469 PRO A O 1
ATOM 5931 N N . ILE A 1 1521 ? 113.986 130.826 101.174 1.00 50.72 1470 ILE A N 1
ATOM 5932 C CA . ILE A 1 1521 ? 114.286 129.788 100.201 1.00 50.72 1470 ILE A CA 1
ATOM 5933 C C . ILE A 1 1521 ? 114.941 128.642 100.955 1.00 50.72 1470 ILE A C 1
ATOM 5934 O O . ILE A 1 1521 ? 115.907 128.840 101.696 1.00 50.72 1470 ILE A O 1
ATOM 5939 N N . ASN A 1 1522 ? 114.361 127.460 100.839 1.00 45.06 1471 ASN A N 1
ATOM 5940 C CA . ASN A 1 1522 ? 114.986 126.279 101.399 1.00 45.06 1471 ASN A CA 1
ATOM 5941 C C . ASN A 1 1522 ? 115.993 125.739 100.399 1.00 45.06 1471 ASN A C 1
ATOM 5942 O O . ASN A 1 1522 ? 115.974 126.102 99.229 1.00 45.06 1471 ASN A O 1
ATOM 5947 N N . MET A 1 1523 ? 116.929 124.930 100.879 1.00 44.37 1472 MET A N 1
ATOM 5948 C CA . MET A 1 1523 ? 117.771 124.151 99.979 1.00 44.37 1472 MET A CA 1
ATOM 5949 C C . MET A 1 1523 ? 117.552 122.648 100.147 1.00 44.37 1472 MET A C 1
ATOM 5950 O O . MET A 1 1523 ? 116.550 122.245 100.749 1.00 44.37 1472 MET A O 1
ATOM 5955 N N . LYS A 1 1524 ? 118.469 121.849 99.574 1.00 42.83 1473 LYS A N 1
ATOM 5956 C CA . LYS A 1 1524 ? 118.424 120.382 99.411 1.00 42.83 1473 LYS A CA 1
ATOM 5957 C C . LYS A 1 1524 ? 117.437 119.940 98.326 1.00 42.83 1473 LYS A C 1
ATOM 5958 O O . LYS A 1 1524 ? 116.649 119.012 98.531 1.00 42.83 1473 LYS A O 1
ATOM 5964 N N . LYS A 1 1525 ? 117.445 120.647 97.192 1.00 36.92 1474 LYS A N 1
ATOM 5965 C CA . LYS A 1 1525 ? 117.004 120.239 95.852 1.00 36.92 1474 LYS A CA 1
ATOM 5966 C C . LYS A 1 1525 ? 115.515 119.946 95.691 1.00 36.92 1474 LYS A C 1
ATOM 5967 O O . LYS A 1 1525 ? 115.041 119.708 94.576 1.00 36.92 1474 LYS A O 1
ATOM 5973 N N . GLY A 1 1526 ? 114.750 119.992 96.752 1.00 37.29 1475 GLY A N 1
ATOM 5974 C CA . GLY A 1 1526 ? 113.343 120.173 96.508 1.00 37.29 1475 GLY A CA 1
ATOM 5975 C C . GLY A 1 1526 ? 112.865 121.464 97.052 1.00 37.29 1475 GLY A C 1
ATOM 5976 O O . GLY A 1 1526 ? 111.759 121.907 96.742 1.00 37.29 1475 GLY A O 1
ATOM 5977 N N . GLY A 1 1527 ? 113.723 122.067 97.856 1.00 38.68 1476 GLY A N 1
ATOM 5978 C CA . GLY A 1 1527 ? 113.468 123.246 98.636 1.00 38.68 1476 GLY A CA 1
ATOM 5979 C C . GLY A 1 1527 ? 112.865 124.426 97.924 1.00 38.68 1476 GLY A C 1
ATOM 5980 O O . GLY A 1 1527 ? 111.878 124.965 98.393 1.00 38.68 1476 GLY A O 1
ATOM 5981 N N . PRO A 1 1528 ? 113.453 124.895 96.828 1.00 38.37 1477 PRO A N 1
ATOM 5982 C CA . PRO A 1 1528 ? 112.826 126.015 96.106 1.00 38.37 1477 PRO A CA 1
ATOM 5983 C C . PRO A 1 1528 ? 111.483 125.681 95.479 1.00 38.37 1477 PRO A C 1
ATOM 5984 O O . PRO A 1 1528 ? 110.545 126.475 95.599 1.00 38.37 1477 PRO A O 1
ATOM 5988 N N . ARG A 1 1529 ? 111.346 124.521 94.842 1.00 37.39 1478 ARG A N 1
ATOM 5989 C CA . ARG A 1 1529 ? 110.042 124.119 94.343 1.00 37.39 1478 ARG A CA 1
ATOM 5990 C C . ARG A 1 1529 ? 109.108 123.763 95.482 1.00 37.39 1478 ARG A C 1
ATOM 5991 O O . ARG A 1 1529 ? 107.891 123.937 95.368 1.00 37.39 1478 ARG A O 1
ATOM 5999 N N . GLY A 1 1530 ? 109.658 123.294 96.598 1.00 39.00 1479 GLY A N 1
ATOM 6000 C CA . GLY A 1 1530 ? 108.848 123.130 97.787 1.00 39.00 1479 GLY A CA 1
ATOM 6001 C C . GLY A 1 1530 ? 108.297 124.442 98.307 1.00 39.00 1479 GLY A C 1
ATOM 6002 O O . GLY A 1 1530 ? 107.114 124.537 98.627 1.00 39.00 1479 GLY A O 1
ATOM 6003 N N . THR A 1 1531 ? 109.135 125.479 98.359 1.00 40.35 1480 THR A N 1
ATOM 6004 C CA . THR A 1 1531 ? 108.710 126.759 98.904 1.00 40.35 1480 THR A CA 1
ATOM 6005 C C . THR A 1 1531 ? 107.760 127.453 97.968 1.00 40.35 1480 THR A C 1
ATOM 6006 O O . THR A 1 1531 ? 106.767 128.024 98.412 1.00 40.35 1480 THR A O 1
ATOM 6010 N N . LEU A 1 1532 ? 108.031 127.405 96.675 1.00 39.04 1481 LEU A N 1
ATOM 6011 C CA . LEU A 1 1532 ? 107.132 128.044 95.732 1.00 39.04 1481 LEU A CA 1
ATOM 6012 C C . LEU A 1 1532 ? 105.813 127.296 95.638 1.00 39.04 1481 LEU A C 1
ATOM 6013 O O . LEU A 1 1532 ? 104.766 127.912 95.467 1.00 39.04 1481 LEU A O 1
ATOM 6018 N N . HIS A 1 1533 ? 105.817 125.984 95.842 1.00 39.50 1482 HIS A N 1
ATOM 6019 C CA . HIS A 1 1533 ? 104.553 125.270 95.837 1.00 39.50 1482 HIS A CA 1
ATOM 6020 C C . HIS A 1 1533 ? 103.749 125.522 97.104 1.00 39.50 1482 HIS A C 1
ATOM 6021 O O . HIS A 1 1533 ? 102.527 125.696 97.034 1.00 39.50 1482 HIS A O 1
ATOM 6028 N N . GLU A 1 1534 ? 104.402 125.554 98.273 1.00 42.01 1483 GLU A N 1
ATOM 6029 C CA . GLU A 1 1534 ? 103.684 125.882 99.505 1.00 42.01 1483 GLU A CA 1
ATOM 6030 C C . GLU A 1 1534 ? 103.191 127.321 99.487 1.00 42.01 1483 GLU A C 1
ATOM 6031 O O . GLU A 1 1534 ? 102.112 127.627 100.010 1.00 42.01 1483 GLU A O 1
ATOM 6037 N N . PHE A 1 1535 ? 103.955 128.204 98.852 1.00 43.77 1484 PHE A N 1
ATOM 6038 C CA . PHE A 1 1535 ? 103.558 129.587 98.666 1.00 43.77 1484 PHE A CA 1
ATOM 6039 C C . PHE A 1 1535 ? 102.390 129.713 97.704 1.00 43.77 1484 PHE A C 1
ATOM 6040 O O . PHE A 1 1535 ? 101.503 130.539 97.914 1.00 43.77 1484 PHE A O 1
ATOM 6048 N N . CYS A 1 1536 ? 102.379 128.925 96.630 1.00 42.79 1485 CYS A N 1
ATOM 6049 C CA . CYS A 1 1536 ? 101.262 128.995 95.702 1.00 42.79 1485 CYS A CA 1
ATOM 6050 C C . CYS A 1 1536 ? 100.004 128.416 96.305 1.00 42.79 1485 CYS A C 1
ATOM 6051 O O . CYS A 1 1536 ? 98.907 128.830 95.935 1.00 42.79 1485 CYS A O 1
ATOM 6054 N N . LYS A 1 1537 ? 100.134 127.444 97.208 1.00 41.11 1486 LYS A N 1
ATOM 6055 C CA . LYS A 1 1537 ? 98.961 126.994 97.954 1.00 41.11 1486 LYS A CA 1
ATOM 6056 C C . LYS A 1 1537 ? 98.459 128.065 98.903 1.00 41.11 1486 LYS A C 1
ATOM 6057 O O . LYS A 1 1537 ? 97.252 128.311 98.976 1.00 41.11 1486 LYS A O 1
ATOM 6063 N N . LYS A 1 1538 ? 99.361 128.679 99.671 1.00 43.11 1487 LYS A N 1
ATOM 6064 C CA . LYS A 1 1538 ? 98.925 129.674 100.637 1.00 43.11 1487 LYS A CA 1
ATOM 6065 C C . LYS A 1 1538 ? 98.450 130.928 99.932 1.00 43.11 1487 LYS A C 1
ATOM 6066 O O . LYS A 1 1538 ? 97.255 131.227 99.911 1.00 43.11 1487 LYS A O 1
ATOM 6072 N N . HIS A 1 1539 ? 99.362 131.644 99.304 1.00 45.41 1488 HIS A N 1
ATOM 6073 C CA . HIS A 1 1539 ? 99.034 132.837 98.539 1.00 45.41 1488 HIS A CA 1
ATOM 6074 C C . HIS A 1 1539 ? 98.658 132.324 97.161 1.00 45.41 1488 HIS A C 1
ATOM 6075 O O . HIS A 1 1539 ? 99.527 131.946 96.379 1.00 45.41 1488 HIS A O 1
ATOM 6082 N N . LEU A 1 1540 ? 97.370 132.321 96.865 1.00 43.78 1489 LEU A N 1
ATOM 6083 C CA . LEU A 1 1540 ? 96.827 131.361 95.920 1.00 43.78 1489 LEU A CA 1
ATOM 6084 C C . LEU A 1 1540 ? 97.120 131.781 94.492 1.00 43.78 1489 LEU A C 1
ATOM 6085 O O . LEU A 1 1540 ? 96.414 132.617 93.928 1.00 43.78 1489 LEU A O 1
ATOM 6090 N N . TRP A 1 1541 ? 98.155 131.182 93.915 1.00 46.68 1490 TRP A N 1
ATOM 6091 C CA . TRP A 1 1541 ? 98.507 131.223 92.504 1.00 46.68 1490 TRP A CA 1
ATOM 6092 C C . TRP A 1 1541 ? 98.552 129.775 92.057 1.00 46.68 1490 TRP A C 1
ATOM 6093 O O . TRP A 1 1541 ? 98.778 128.891 92.888 1.00 46.68 1490 TRP A O 1
ATOM 6104 N N . PRO A 1 1542 ? 98.352 129.489 90.779 1.00 45.81 1491 PRO A N 1
ATOM 6105 C CA . PRO A 1 1542 ? 98.458 128.097 90.340 1.00 45.81 1491 PRO A CA 1
ATOM 6106 C C . PRO A 1 1542 ? 99.904 127.653 90.241 1.00 45.81 1491 PRO A C 1
ATOM 6107 O O . PRO A 1 1542 ? 100.821 128.463 90.323 1.00 45.81 1491 PRO A O 1
ATOM 6111 N N . MET A 1 1543 ? 100.091 126.350 90.073 1.00 45.57 1492 MET A N 1
ATOM 6112 C CA . MET A 1 1543 ? 101.421 125.766 90.114 1.00 45.57 1492 MET A CA 1
ATOM 6113 C C . MET A 1 1543 ? 102.253 126.199 88.916 1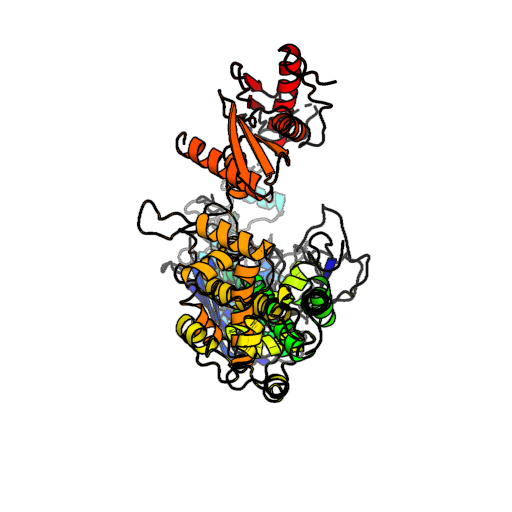.00 45.57 1492 MET A C 1
ATOM 6114 O O . MET A 1 1543 ? 101.746 126.250 87.794 1.00 45.57 1492 MET A O 1
ATOM 6119 N N . PRO A 1 1544 ? 103.527 126.508 89.122 1.00 45.89 1493 PRO A N 1
ATOM 6120 C CA . PRO A 1 1544 ? 104.387 126.893 88.010 1.00 45.89 1493 PRO A CA 1
ATOM 6121 C C . PRO A 1 1544 ? 104.710 125.698 87.135 1.00 45.89 1493 PRO A C 1
ATOM 6122 O O . PRO A 1 1544 ? 105.023 124.615 87.625 1.00 45.89 1493 PRO A O 1
ATOM 6126 N N . THR A 1 1545 ? 104.650 125.900 85.828 1.00 46.59 1494 THR A N 1
ATOM 6127 C CA . THR A 1 1545 ? 104.929 124.837 84.874 1.00 46.59 1494 THR A CA 1
ATOM 6128 C C . THR A 1 1545 ? 106.305 125.075 84.269 1.00 46.59 1494 THR A C 1
ATOM 6129 O O . THR A 1 1545 ? 106.664 126.207 83.949 1.00 46.59 1494 THR A O 1
ATOM 6133 N N . PHE A 1 1546 ? 107.074 124.008 84.131 1.00 45.61 1495 PHE A N 1
ATOM 6134 C CA . PHE A 1 1546 ? 108.476 124.096 83.782 1.00 45.61 1495 PHE A CA 1
ATOM 6135 C C . PHE A 1 1546 ? 108.689 123.791 82.302 1.00 45.61 1495 PHE A C 1
ATOM 6136 O O . PHE A 1 1546 ? 107.926 123.048 81.682 1.00 45.61 1495 PHE A O 1
ATOM 6144 N N . ASP A 1 1547 ? 109.735 124.391 81.737 1.00 49.56 1496 ASP A N 1
ATOM 6145 C CA . ASP A 1 1547 ? 110.174 124.172 80.371 1.00 49.56 1496 ASP A CA 1
ATOM 6146 C C . ASP A 1 1547 ? 111.688 124.043 80.422 1.00 49.56 1496 ASP A C 1
ATOM 6147 O O . ASP A 1 1547 ? 112.423 125.018 80.291 1.00 49.56 1496 ASP A O 1
ATOM 6152 N N . THR A 1 1548 ? 112.143 122.823 80.650 1.00 48.87 1497 THR A N 1
ATOM 6153 C CA . THR A 1 1548 ? 113.564 122.544 80.718 1.00 48.87 1497 THR A CA 1
ATOM 6154 C C . THR A 1 1548 ? 114.157 122.500 79.316 1.00 48.87 1497 THR A C 1
ATOM 6155 O O . THR A 1 1548 ? 113.453 122.234 78.339 1.00 48.87 1497 THR A O 1
ATOM 6159 N N . SER A 1 1549 ? 115.446 122.784 79.209 1.00 51.60 1498 SER A N 1
ATOM 6160 C CA . SER A 1 1549 ? 116.130 122.777 77.925 1.00 51.60 1498 SER A CA 1
ATOM 6161 C C . SER A 1 1549 ? 117.513 122.182 78.116 1.00 51.60 1498 SER A C 1
ATOM 6162 O O . SER A 1 1549 ? 118.281 122.658 78.952 1.00 51.60 1498 SER A O 1
ATOM 6165 N N . GLU A 1 1550 ? 117.826 121.162 77.327 1.00 55.44 1499 GLU A N 1
ATOM 6166 C CA . GLU A 1 1550 ? 119.013 120.338 77.485 1.00 55.44 1499 GLU A CA 1
ATOM 6167 C C . GLU A 1 1550 ? 119.937 120.501 76.295 1.00 55.44 1499 GLU A C 1
ATOM 6168 O O . GLU A 1 1550 ? 119.483 120.484 75.152 1.00 55.44 1499 GLU A O 1
ATOM 6174 N N . GLU A 1 1551 ? 121.235 120.601 76.549 1.00 56.74 1500 GLU A N 1
ATOM 6175 C CA . GLU A 1 1551 ? 122.217 120.496 75.483 1.00 56.74 1500 GLU A CA 1
ATOM 6176 C C . GLU A 1 1551 ? 123.184 119.352 75.789 1.00 56.74 1500 GLU A C 1
ATOM 6177 O O . GLU A 1 1551 ? 124.233 119.550 76.407 1.00 56.74 1500 GLU A O 1
ATOM 6183 N N . LYS A 1 1552 ? 122.824 118.153 75.328 1.00 56.06 1501 LYS A N 1
ATOM 6184 C CA . LYS A 1 1552 ? 123.584 116.946 75.624 1.00 56.06 1501 LYS A CA 1
ATOM 6185 C C . LYS A 1 1552 ? 124.931 116.960 74.907 1.00 56.06 1501 LYS A C 1
ATOM 6186 O O . LYS A 1 1552 ? 125.015 117.242 73.710 1.00 56.06 1501 LYS A O 1
ATOM 6192 N N . SER A 1 1553 ? 125.991 116.699 75.653 1.00 56.20 1502 SER A N 1
ATOM 6193 C CA . SER A 1 1553 ? 127.329 116.755 75.097 1.00 56.20 1502 SER A CA 1
ATOM 6194 C C . SER A 1 1553 ? 128.100 115.522 75.522 1.00 56.20 1502 SER A C 1
ATOM 6195 O O . SER A 1 1553 ? 127.935 115.023 76.636 1.00 56.20 1502 SER A O 1
ATOM 6198 N N . ARG A 1 1554 ? 128.943 115.034 74.620 1.00 54.74 1503 ARG A N 1
ATOM 6199 C CA . ARG A 1 1554 ? 129.735 113.838 74.858 1.00 54.74 1503 ARG A CA 1
ATOM 6200 C C . ARG A 1 1554 ? 130.979 114.133 75.674 1.00 54.74 1503 ARG A C 1
ATOM 6201 O O . ARG A 1 1554 ? 131.756 113.221 75.956 1.00 54.74 1503 ARG A O 1
ATOM 6209 N N . THR A 1 1555 ? 131.191 115.369 76.020 1.00 57.00 1504 THR A N 1
ATOM 6210 C CA . THR A 1 1555 ? 132.161 115.937 76.920 1.00 57.00 1504 THR A CA 1
ATOM 6211 C C . THR A 1 1555 ? 131.478 116.301 78.231 1.00 57.00 1504 THR A C 1
ATOM 6212 O O . THR A 1 1555 ? 130.283 116.613 78.231 1.00 57.00 1504 THR A O 1
ATOM 6216 N N . PRO A 1 1556 ? 132.169 116.203 79.365 1.00 56.57 1505 PRO A N 1
ATOM 6217 C CA . PRO A 1 1556 ? 131.513 116.501 80.641 1.00 56.57 1505 PRO A CA 1
ATOM 6218 C C . PRO A 1 1556 ? 131.321 117.991 80.862 1.00 56.57 1505 PRO A C 1
ATOM 6219 O O . PRO A 1 1556 ? 132.105 118.816 80.387 1.00 56.57 1505 PRO A O 1
ATOM 6223 N N . PHE A 1 1557 ? 130.246 118.326 81.574 1.00 54.24 1506 PHE A N 1
ATOM 6224 C CA . PHE A 1 1557 ? 130.000 119.678 82.048 1.00 54.24 1506 PHE A CA 1
ATOM 6225 C C . PHE A 1 1557 ? 130.569 119.856 83.438 1.00 54.24 1506 PHE A C 1
ATOM 6226 O O . PHE A 1 1557 ? 130.895 118.880 84.103 1.00 54.24 1506 PHE A O 1
ATOM 6234 N N . GLU A 1 1564 ? 129.602 126.220 91.260 1.00 63.88 1513 GLU A N 1
ATOM 6235 C CA . GLU A 1 1564 ? 130.141 124.884 91.450 1.00 63.88 1513 GLU A CA 1
ATOM 6236 C C . GLU A 1 1564 ? 129.388 123.908 90.580 1.00 63.88 1513 GLU A C 1
ATOM 6237 O O . GLU A 1 1564 ? 128.305 124.216 90.098 1.00 63.88 1513 GLU A O 1
ATOM 6243 N N . LYS A 1 1565 ? 129.974 122.735 90.374 1.00 60.57 1514 LYS A N 1
ATOM 6244 C CA . LYS A 1 1565 ? 129.320 121.673 89.631 1.00 60.57 1514 LYS A CA 1
ATOM 6245 C C . LYS A 1 1565 ? 129.949 120.341 90.018 1.00 60.57 1514 LYS A C 1
ATOM 6246 O O . LYS A 1 1565 ? 131.115 120.271 90.419 1.00 60.57 1514 LYS A O 1
ATOM 6252 N N . ARG A 1 1566 ? 129.144 119.288 89.925 1.00 57.11 1515 ARG A N 1
ATOM 6253 C CA . ARG A 1 1566 ? 129.646 117.932 89.815 1.00 57.11 1515 ARG A CA 1
ATOM 6254 C C . ARG A 1 1566 ? 129.226 117.447 88.435 1.00 57.11 1515 ARG A C 1
ATOM 6255 O O . ARG A 1 1566 ? 128.253 117.946 87.870 1.00 57.11 1515 ARG A O 1
ATOM 6263 N N . THR A 1 1567 ? 129.965 116.486 87.888 1.00 55.52 1516 THR A N 1
ATOM 6264 C CA . THR A 1 1567 ? 129.988 116.299 86.442 1.00 55.52 1516 THR A CA 1
ATOM 6265 C C . THR A 1 1567 ? 128.718 115.655 85.907 1.00 55.52 1516 THR A C 1
ATOM 6266 O O . THR A 1 1567 ? 128.074 114.852 86.581 1.00 55.52 1516 THR A O 1
ATOM 6270 N N . SER A 1 1568 ? 128.350 116.046 84.695 1.00 52.45 1517 SER A N 1
ATOM 6271 C CA . SER A 1 1568 ? 127.247 115.443 83.975 1.00 52.45 1517 SER A CA 1
ATOM 6272 C C . SER A 1 1568 ? 127.494 115.593 82.490 1.00 52.45 1517 SER A C 1
ATOM 6273 O O . SER A 1 1568 ? 128.578 115.977 82.065 1.00 52.45 1517 SER A O 1
ATOM 6276 N N . PHE A 1 1569 ? 126.486 115.268 81.702 1.00 52.82 1518 PHE A N 1
ATOM 6277 C CA . PHE A 1 1569 ? 126.615 115.303 80.260 1.00 52.82 1518 PHE A CA 1
ATOM 6278 C C . PHE A 1 1569 ? 125.374 115.854 79.592 1.00 52.82 1518 PHE A C 1
ATOM 6279 O O . PHE A 1 1569 ? 125.102 115.496 78.444 1.00 52.82 1518 PHE A O 1
ATOM 6287 N N . SER A 1 1570 ? 124.580 116.668 80.290 1.00 54.40 1519 SER A N 1
ATOM 6288 C CA . SER A 1 1570 ? 123.410 117.258 79.657 1.00 54.40 1519 SER A CA 1
ATOM 6289 C C . SER A 1 1570 ? 123.231 118.759 79.851 1.00 54.40 1519 SER A C 1
ATOM 6290 O O . SER A 1 1570 ? 122.808 119.417 78.897 1.00 54.40 1519 SER A O 1
ATOM 6293 N N . SER A 1 1571 ? 123.492 119.304 81.046 1.00 51.03 1520 SER A N 1
ATOM 6294 C CA . SER A 1 1571 ? 123.397 120.743 81.339 1.00 51.03 1520 SER A CA 1
ATOM 6295 C C . SER A 1 1571 ? 122.013 121.316 81.052 1.00 51.03 1520 SER A C 1
ATOM 6296 O O . SER A 1 1571 ? 121.843 122.185 80.202 1.00 51.03 1520 SER A O 1
ATOM 6299 N N . PHE A 1 1572 ? 121.027 120.824 81.781 1.00 47.30 1521 PHE A N 1
ATOM 6300 C CA . PHE A 1 1572 ? 119.669 121.313 81.636 1.00 47.30 1521 PHE A CA 1
ATOM 6301 C C . PHE A 1 1572 ? 119.552 122.729 82.171 1.00 47.30 1521 PHE A C 1
ATOM 6302 O O . PHE A 1 1572 ? 119.701 122.958 83.364 1.00 47.30 1521 PHE A O 1
ATOM 6310 N N . THR A 1 1573 ? 119.253 123.683 81.301 1.00 49.73 1522 THR A N 1
ATOM 6311 C CA . THR A 1 1573 ? 118.902 125.026 81.739 1.00 49.73 1522 THR A CA 1
ATOM 6312 C C . THR A 1 1573 ? 117.417 125.272 81.519 1.00 49.73 1522 THR A C 1
ATOM 6313 O O . THR A 1 1573 ? 116.922 125.338 80.394 1.00 49.73 1522 THR A O 1
ATOM 6317 N N . SER A 1 1574 ? 116.705 125.380 82.625 1.00 48.14 1523 SER A N 1
ATOM 6318 C CA . SER A 1 1574 ? 115.257 125.336 82.632 1.00 48.14 1523 SER A CA 1
ATOM 6319 C C . SER A 1 1574 ? 114.699 126.736 82.772 1.00 48.14 1523 SER A C 1
ATOM 6320 O O . SER A 1 1574 ? 115.322 127.599 83.395 1.00 48.14 1523 SER A O 1
ATOM 6323 N N . THR A 1 1575 ? 113.538 126.965 82.175 1.00 48.81 1524 THR A N 1
ATOM 6324 C CA . THR A 1 1575 ? 112.774 128.178 82.414 1.00 48.81 1524 THR A CA 1
ATOM 6325 C C . THR A 1 1575 ? 111.394 127.801 82.923 1.00 48.81 1524 THR A C 1
ATOM 6326 O O . THR A 1 1575 ? 110.752 126.893 82.394 1.00 48.81 1524 THR A O 1
ATOM 6330 N N . ILE A 1 1576 ? 110.939 128.490 83.957 1.00 49.58 1525 ILE A N 1
ATOM 6331 C CA . ILE A 1 1576 ? 109.636 128.227 84.532 1.00 49.58 1525 ILE A CA 1
ATOM 6332 C C . ILE A 1 1576 ? 108.686 129.259 83.958 1.00 49.58 1525 ILE A C 1
ATOM 6333 O O . ILE A 1 1576 ? 109.116 130.330 83.519 1.00 49.58 1525 ILE A O 1
ATOM 6338 N N . THR A 1 1577 ? 107.410 128.919 83.922 1.00 50.22 1526 THR A N 1
ATOM 6339 C CA . THR A 1 1577 ? 106.337 129.884 83.813 1.00 50.22 1526 THR A CA 1
ATOM 6340 C C . THR A 1 1577 ? 105.531 129.735 85.087 1.00 50.22 1526 THR A C 1
ATOM 6341 O O . THR A 1 1577 ? 105.598 128.689 85.739 1.00 50.22 1526 THR A O 1
ATOM 6345 N N . LEU A 1 1578 ? 104.820 130.783 85.474 1.00 50.69 1527 LEU A N 1
ATOM 6346 C CA . LEU A 1 1578 ? 103.810 130.770 86.570 1.00 50.69 1527 LEU A CA 1
ATOM 6347 C C . LEU A 1 1578 ? 102.623 131.614 86.081 1.00 50.69 1527 LEU A C 1
ATOM 6348 O O . LEU A 1 1578 ? 102.856 132.796 85.936 1.00 50.69 1527 LEU A O 1
ATOM 6353 N N . ARG A 1 1579 ? 101.435 131.056 85.787 1.00 52.98 1528 ARG A N 1
ATOM 6354 C CA . ARG A 1 1579 ? 100.325 131.891 85.363 1.00 52.98 1528 ARG A CA 1
ATOM 6355 C C . ARG A 1 1579 ? 99.803 132.649 86.559 1.00 52.98 1528 ARG A C 1
ATOM 6356 O O . ARG A 1 1579 ? 98.793 132.268 87.151 1.00 52.98 1528 ARG A O 1
ATOM 6364 N N . ILE A 1 1580 ? 100.485 133.724 86.898 1.00 51.86 1529 ILE A N 1
ATOM 6365 C CA . ILE A 1 1580 ? 100.222 134.440 88.138 1.00 51.86 1529 ILE A CA 1
ATOM 6366 C C . ILE A 1 1580 ? 98.900 135.185 88.011 1.00 51.86 1529 ILE A C 1
ATOM 6367 O O . ILE A 1 1580 ? 98.670 135.859 87.000 1.00 51.86 1529 ILE A O 1
ATOM 6372 N N . PRO A 1 1581 ? 97.957 134.984 88.922 1.00 52.39 1530 PRO A N 1
ATOM 6373 C CA . PRO A 1 1581 ? 96.594 135.455 88.676 1.00 52.39 1530 PRO A CA 1
ATOM 6374 C C . PRO A 1 1581 ? 96.483 136.948 88.860 1.00 52.39 1530 PRO A C 1
ATOM 6375 O O . PRO A 1 1581 ? 97.139 137.537 89.722 1.00 52.39 1530 PRO A O 1
ATOM 6379 N N . ASN A 1 1582 ? 95.660 137.539 87.991 1.00 55.44 1531 ASN A N 1
ATOM 6380 C CA . ASN A 1 1582 ? 95.406 138.973 87.896 1.00 55.44 1531 ASN A CA 1
ATOM 6381 C C . ASN A 1 1582 ? 96.683 139.741 87.575 1.00 55.44 1531 ASN A C 1
ATOM 6382 O O . ASN A 1 1582 ? 96.856 140.888 87.984 1.00 55.44 1531 ASN A O 1
ATOM 6387 N N . ARG A 1 1583 ? 97.579 139.093 86.835 1.00 57.35 1532 ARG A N 1
ATOM 6388 C CA . ARG A 1 1583 ? 98.779 139.710 86.290 1.00 57.35 1532 ARG A CA 1
ATOM 6389 C C . ARG A 1 1583 ? 99.016 139.152 84.900 1.00 57.35 1532 ARG A C 1
ATOM 6390 O O . ARG A 1 1583 ? 98.279 138.279 84.437 1.00 57.35 1532 ARG A O 1
ATOM 6398 N N . GLU A 1 1584 ? 100.027 139.690 84.227 1.00 58.75 1533 GLU A N 1
ATOM 6399 C CA . GLU A 1 1584 ? 100.500 139.049 83.013 1.00 58.75 1533 GLU A CA 1
ATOM 6400 C C . GLU A 1 1584 ? 101.504 137.972 83.393 1.00 58.75 1533 GLU A C 1
ATOM 6401 O O . GLU A 1 1584 ? 102.220 138.092 84.391 1.00 58.75 1533 GLU A O 1
ATOM 6407 N N . ALA A 1 1585 ? 101.508 136.892 82.613 1.00 55.18 1534 ALA A N 1
ATOM 6408 C CA . ALA A 1 1585 ? 102.250 135.689 82.970 1.00 55.18 1534 ALA A CA 1
ATOM 6409 C C . ALA A 1 1585 ? 103.747 135.951 82.946 1.00 55.18 1534 ALA A C 1
ATOM 6410 O O . ALA A 1 1585 ? 104.227 136.877 82.289 1.00 55.18 1534 ALA A O 1
ATOM 6412 N N . VAL A 1 1586 ? 104.487 135.145 83.690 1.00 52.53 1535 VAL A N 1
ATOM 6413 C CA . VAL A 1 1586 ? 105.924 135.329 83.809 1.00 52.53 1535 VAL A CA 1
ATOM 6414 C C . VAL A 1 1586 ? 106.646 134.011 83.581 1.00 52.53 1535 VAL A C 1
ATOM 6415 O O . VAL A 1 1586 ? 106.341 132.998 84.224 1.00 52.53 1535 VAL A O 1
ATOM 6419 N N . MET A 1 1587 ? 107.568 134.029 82.619 1.00 52.12 1536 MET A N 1
ATOM 6420 C CA . MET A 1 1587 ? 108.525 132.972 82.357 1.00 52.12 1536 MET A CA 1
ATOM 6421 C C . MET A 1 1587 ? 109.892 133.537 82.681 1.00 52.12 1536 MET A C 1
ATOM 6422 O O . MET A 1 1587 ? 110.170 134.694 82.354 1.00 52.12 1536 MET A O 1
ATOM 6427 N N . TYR A 1 1588 ? 110.757 132.670 83.227 1.00 51.01 1537 TYR A N 1
ATOM 6428 C CA . TYR A 1 1588 ? 112.180 132.995 83.522 1.00 51.01 1537 TYR A CA 1
ATOM 6429 C C . TYR A 1 1588 ? 113.057 131.771 83.211 1.00 51.01 1537 TYR A C 1
ATOM 6430 O O . TYR A 1 1588 ? 112.569 130.867 82.503 1.00 51.01 1537 TYR A O 1
ATOM 6439 N N . ALA A 1 1589 ? 114.301 131.739 83.710 1.00 52.07 1538 ALA A N 1
ATOM 6440 C CA . ALA A 1 1589 ? 115.221 130.615 83.400 1.00 52.07 1538 ALA A CA 1
ATOM 6441 C C . ALA A 1 1589 ? 116.306 130.431 84.474 1.00 52.07 1538 ALA A C 1
ATOM 6442 O O . ALA A 1 1589 ? 116.480 131.330 85.315 1.00 52.07 1538 ALA A O 1
ATOM 6444 N N . GLY A 1 1590 ? 116.997 129.285 84.425 1.00 52.67 1539 GLY A N 1
ATOM 6445 C CA . GLY A 1 1590 ? 118.089 128.911 85.350 1.00 52.67 1539 GLY A CA 1
ATOM 6446 C C . GLY A 1 1590 ? 119.434 128.983 84.647 1.00 52.67 1539 GLY A C 1
ATOM 6447 O O . GLY A 1 1590 ? 119.495 128.601 83.466 1.00 52.67 1539 GLY A O 1
ATOM 6448 N N . GLU A 1 1591 ? 120.496 129.345 85.375 1.00 54.05 1540 GLU A N 1
ATOM 6449 C CA . GLU A 1 1591 ? 121.870 129.464 84.805 1.00 54.05 1540 GLU A CA 1
ATOM 6450 C C . GLU A 1 1591 ? 122.322 128.131 84.191 1.00 54.05 1540 GLU A C 1
ATOM 6451 O O . GLU A 1 1591 ? 122.425 128.056 82.950 1.00 54.05 1540 GLU A O 1
ATOM 6457 N N . ALA A 1 1592 ? 122.720 127.166 85.026 1.00 49.14 1541 ALA A N 1
ATOM 6458 C CA . ALA A 1 1592 ? 123.119 125.829 84.525 1.00 49.14 1541 ALA A CA 1
ATOM 6459 C C . ALA A 1 1592 ? 122.943 124.791 85.638 1.00 49.14 1541 ALA A C 1
ATOM 6460 O O . ALA A 1 1592 ? 123.362 125.083 86.765 1.00 49.14 1541 ALA A O 1
ATOM 6462 N N . ARG A 1 1593 ? 122.358 123.630 85.333 1.00 46.52 1542 ARG A N 1
ATOM 6463 C CA . ARG A 1 1593 ? 122.207 122.559 86.356 1.00 46.52 1542 ARG A CA 1
ATOM 6464 C C . ARG A 1 1593 ? 122.444 121.191 85.706 1.00 46.52 1542 ARG A C 1
ATOM 6465 O O . ARG A 1 1593 ? 121.867 120.946 84.634 1.00 46.52 1542 ARG A O 1
ATOM 6473 N N . PRO A 1 1594 ? 123.277 120.303 86.291 1.00 46.04 1543 PRO A N 1
ATOM 6474 C CA . PRO A 1 1594 ? 123.511 118.970 85.726 1.00 46.04 1543 PRO A CA 1
ATOM 6475 C C . PRO A 1 1594 ? 122.257 118.086 85.779 1.00 46.04 1543 PRO A C 1
ATOM 6476 O O . PRO A 1 1594 ? 121.966 117.400 84.817 1.00 46.04 1543 PRO A O 1
ATOM 6480 N N . ASP A 1 1595 ? 121.545 118.147 86.908 1.00 45.08 1544 ASP A N 1
ATOM 6481 C CA . ASP A 1 1595 ? 120.315 117.351 87.164 1.00 45.08 1544 ASP A CA 1
ATOM 6482 C C . ASP A 1 1595 ? 119.127 117.951 86.411 1.00 45.08 1544 ASP A C 1
ATOM 6483 O O . ASP A 1 1595 ? 119.218 119.111 85.970 1.00 45.08 1544 ASP A O 1
ATOM 6488 N N . LYS A 1 1596 ? 118.029 117.205 86.297 1.00 40.60 1545 LYS A N 1
ATOM 6489 C CA . LYS A 1 1596 ? 116.821 117.797 85.669 1.00 40.60 1545 LYS A CA 1
ATOM 6490 C C . LYS A 1 1596 ? 116.014 118.446 86.797 1.00 40.60 1545 LYS A C 1
ATOM 6491 O O . LYS A 1 1596 ? 115.395 119.487 86.562 1.00 40.60 1545 LYS A O 1
ATOM 6497 N N . LYS A 1 1597 ? 116.018 117.815 87.973 1.00 39.10 1546 LYS A N 1
ATOM 6498 C CA . LYS A 1 1597 ? 115.301 118.332 89.167 1.00 39.10 1546 LYS A CA 1
ATOM 6499 C C . LYS A 1 1597 ? 115.926 119.653 89.625 1.00 39.10 1546 LYS A C 1
ATOM 6500 O O . LYS A 1 1597 ? 115.166 120.552 90.013 1.00 39.10 1546 LYS A O 1
ATOM 6506 N N . SER A 1 1598 ? 117.259 119.751 89.591 1.00 41.66 1547 SER A N 1
ATOM 6507 C CA . SER A 1 1598 ? 117.989 120.966 90.050 1.00 41.66 1547 SER A CA 1
ATOM 6508 C C . SER A 1 1598 ? 117.697 122.154 89.129 1.00 41.66 1547 SER A C 1
ATOM 6509 O O . SER A 1 1598 ? 117.466 123.256 89.646 1.00 41.66 1547 SER A O 1
ATOM 6512 N N . SER A 1 1599 ? 117.736 121.929 87.816 1.00 41.87 1548 SER A N 1
ATOM 6513 C CA . SER A 1 1599 ? 117.451 122.958 86.828 1.00 41.87 1548 SER A CA 1
ATOM 6514 C C . SER A 1 1599 ? 116.137 123.663 87.126 1.00 41.87 1548 SER A C 1
ATOM 6515 O O . SER A 1 1599 ? 116.075 124.899 87.112 1.00 41.87 1548 SER A O 1
ATOM 6518 N N . PHE A 1 1600 ? 115.076 122.878 87.386 1.00 41.75 1549 PHE A N 1
ATOM 6519 C CA . PHE A 1 1600 ? 113.787 123.391 87.862 1.00 41.75 1549 PHE A CA 1
ATOM 6520 C C . PHE A 1 1600 ? 113.963 124.193 89.138 1.00 41.75 1549 PHE A C 1
ATOM 6521 O O . PHE A 1 1600 ? 113.340 125.240 89.328 1.00 41.75 1549 PHE A O 1
ATOM 6529 N N . ASP A 1 1601 ? 114.854 123.726 89.997 1.00 41.66 1550 ASP A N 1
ATOM 6530 C CA . ASP A 1 1601 ? 115.094 124.335 91.293 1.00 41.66 1550 ASP A CA 1
ATOM 6531 C C . ASP A 1 1601 ? 115.745 125.712 91.161 1.00 41.66 1550 ASP A C 1
ATOM 6532 O O . ASP A 1 1601 ? 115.267 126.706 91.719 1.00 41.66 1550 ASP A O 1
ATOM 6537 N N . SER A 1 1602 ? 116.853 125.776 90.431 1.00 45.25 1551 SER A N 1
ATOM 6538 C CA . SER A 1 1602 ? 117.558 127.025 90.221 1.00 45.25 1551 SER A CA 1
ATOM 6539 C C . SER A 1 1602 ? 116.738 127.978 89.394 1.00 45.25 1551 SER A C 1
ATOM 6540 O O . SER A 1 1602 ? 116.874 129.201 89.522 1.00 45.25 1551 SER A O 1
ATOM 6543 N N . ALA A 1 1603 ? 115.873 127.445 88.547 1.00 44.49 1552 ALA A N 1
ATOM 6544 C CA . ALA A 1 1603 ? 115.000 128.314 87.790 1.00 44.49 1552 ALA A CA 1
ATOM 6545 C C . ALA A 1 1603 ? 113.941 128.926 88.688 1.00 44.49 1552 ALA A C 1
ATOM 6546 O O . ALA A 1 1603 ? 113.593 130.098 88.527 1.00 44.49 1552 ALA A O 1
ATOM 6548 N N . VAL A 1 1604 ? 113.490 128.181 89.697 1.00 44.05 1553 VAL A N 1
ATOM 6549 C CA . VAL A 1 1604 ? 112.582 128.740 90.694 1.00 44.05 1553 VAL A CA 1
ATOM 6550 C C . VAL A 1 1604 ? 113.276 129.809 91.527 1.00 44.05 1553 VAL A C 1
ATOM 6551 O O . VAL A 1 1604 ? 112.685 130.848 91.829 1.00 44.05 1553 VAL A O 1
ATOM 6555 N N . VAL A 1 1605 ? 114.551 129.601 91.869 1.00 46.93 1554 VAL A N 1
ATOM 6556 C CA . VAL A 1 1605 ? 115.291 130.599 92.657 1.00 46.93 1554 VAL A CA 1
ATOM 6557 C C . VAL A 1 1605 ? 115.496 131.899 91.873 1.00 46.93 1554 VAL A C 1
ATOM 6558 O O . VAL A 1 1605 ? 115.233 132.999 92.386 1.00 46.93 1554 VAL A O 1
ATOM 6562 N N . GLU A 1 1606 ? 115.948 131.798 90.621 1.00 51.02 1555 GLU A N 1
ATOM 6563 C CA . GLU A 1 1606 ? 116.146 133.000 89.816 1.00 51.02 1555 GLU A CA 1
ATOM 6564 C C . GLU A 1 1606 ? 114.819 133.660 89.485 1.00 51.02 1555 GLU A C 1
ATOM 6565 O O . GLU A 1 1606 ? 114.751 134.890 89.355 1.00 51.02 1555 GLU A O 1
ATOM 6571 N N . LEU A 1 1607 ? 113.739 132.869 89.430 1.00 48.85 1556 LEU A N 1
ATOM 6572 C CA . LEU A 1 1607 ? 112.394 133.430 89.379 1.00 48.85 1556 LEU A CA 1
ATOM 6573 C C . LEU A 1 1607 ? 112.060 134.234 90.627 1.00 48.85 1556 LEU A C 1
ATOM 6574 O O . LEU A 1 1607 ? 111.517 135.330 90.518 1.00 48.85 1556 LEU A O 1
ATOM 6579 N N . LEU A 1 1608 ? 112.347 133.700 91.819 1.00 49.81 1557 LEU A N 1
ATOM 6580 C CA . LEU A 1 1608 ? 111.933 134.372 93.052 1.00 49.81 1557 LEU A CA 1
ATOM 6581 C C . LEU A 1 1608 ? 112.691 135.672 93.248 1.00 49.81 1557 LEU A C 1
ATOM 6582 O O . LEU A 1 1608 ? 112.125 136.674 93.698 1.00 49.81 1557 LEU A O 1
ATOM 6587 N N . TYR A 1 1609 ? 113.984 135.653 92.927 1.00 51.49 1558 TYR A N 1
ATOM 6588 C CA . TYR A 1 1609 ? 114.789 136.893 93.052 1.00 51.49 1558 TYR A CA 1
ATOM 6589 C C . TYR A 1 1609 ? 114.287 137.871 91.988 1.00 51.49 1558 TYR A C 1
ATOM 6590 O O . TYR A 1 1609 ? 114.214 139.078 92.263 1.00 51.49 1558 TYR A O 1
ATOM 6599 N N . GLU A 1 1610 ? 113.950 137.345 90.808 1.00 53.63 1559 GLU A N 1
ATOM 6600 C CA . GLU A 1 1610 ? 113.394 138.181 89.712 1.00 53.63 1559 GLU A CA 1
ATOM 6601 C C . GLU A 1 1610 ? 112.038 138.734 90.160 1.00 53.63 1559 GLU A C 1
ATOM 6602 O O . GLU A 1 1610 ? 111.749 139.915 89.875 1.00 53.63 1559 GLU A O 1
ATOM 6608 N N . LEU A 1 1611 ? 111.244 137.890 90.829 1.00 53.86 1560 LEU A N 1
ATOM 6609 C CA . LEU A 1 1611 ? 109.901 138.272 91.342 1.00 53.86 1560 LEU A CA 1
ATOM 6610 C C . LEU A 1 1611 ? 110.064 139.378 92.390 1.00 53.86 1560 LEU A C 1
ATOM 6611 O O . LEU A 1 1611 ? 109.213 140.285 92.420 1.00 53.86 1560 LEU A O 1
ATOM 6616 N N . GLU A 1 1612 ? 111.106 139.284 93.224 1.00 55.09 1561 GLU A N 1
ATOM 6617 C CA . GLU A 1 1612 ? 111.385 140.303 94.272 1.00 55.09 1561 GLU A CA 1
ATOM 6618 C C . GLU A 1 1612 ? 111.664 141.645 93.586 1.00 55.09 1561 GLU A C 1
ATOM 6619 O O . GLU A 1 1612 ? 111.171 142.679 94.073 1.00 55.09 1561 GLU A O 1
ATOM 6625 N N . ARG A 1 1613 ? 112.423 141.608 92.483 1.00 55.31 1562 ARG A N 1
ATOM 6626 C CA . ARG A 1 1613 ? 112.771 142.792 91.646 1.00 55.31 1562 ARG A CA 1
ATOM 6627 C C . ARG A 1 1613 ? 111.526 143.300 90.905 1.00 55.31 1562 ARG A C 1
ATOM 6628 O O . ARG A 1 1613 ? 111.484 144.501 90.575 1.00 55.31 1562 ARG A O 1
ATOM 6636 N N . ARG A 1 1614 ? 110.560 142.405 90.650 1.00 56.26 1563 ARG A N 1
ATOM 6637 C CA . ARG A 1 1614 ? 109.274 142.712 89.962 1.00 56.26 1563 ARG A CA 1
ATOM 6638 C C . ARG A 1 1614 ? 108.189 143.039 91.004 1.00 56.26 1563 ARG A C 1
ATOM 6639 O O . ARG A 1 1614 ? 107.003 143.086 90.622 1.00 56.26 1563 ARG A O 1
ATOM 6647 N N . LYS A 1 1615 ? 108.595 143.239 92.265 1.00 57.11 1564 LYS A N 1
ATOM 6648 C CA . LYS A 1 1615 ? 107.746 143.816 93.343 1.00 57.11 1564 LYS A CA 1
ATOM 6649 C C . LYS A 1 1615 ? 106.535 142.918 93.608 1.00 57.11 1564 LYS A C 1
ATOM 6650 O O . LYS A 1 1615 ? 105.427 143.459 93.775 1.00 57.11 1564 LYS A O 1
ATOM 6656 N N . ILE A 1 1616 ? 106.747 141.600 93.617 1.00 55.42 1565 ILE A N 1
ATOM 6657 C CA . ILE A 1 1616 ? 105.635 140.642 93.890 1.00 55.42 1565 ILE A CA 1
ATOM 6658 C C . ILE A 1 1616 ? 105.856 139.953 95.244 1.00 55.42 1565 ILE A C 1
ATOM 6659 O O . ILE A 1 1616 ? 104.870 139.810 95.988 1.00 55.42 1565 ILE A O 1
ATOM 6664 N N . VAL A 1 1617 ? 107.049 139.407 95.489 1.00 55.90 1566 VAL A N 1
ATOM 6665 C CA . VAL A 1 1617 ? 107.284 138.684 96.776 1.00 55.90 1566 VAL A CA 1
ATOM 6666 C C . VAL A 1 1617 ? 108.570 139.204 97.420 1.00 55.90 1566 VAL A C 1
ATOM 6667 O O . VAL A 1 1617 ? 109.433 139.714 96.685 1.00 55.90 1566 VAL A O 1
ATOM 6671 N N . ILE A 1 1618 ? 108.664 139.099 98.749 1.00 57.14 1567 ILE A N 1
ATOM 6672 C CA . ILE A 1 1618 ? 109.902 139.485 99.486 1.00 57.14 1567 ILE A CA 1
ATOM 6673 C C . ILE A 1 1618 ? 110.498 138.178 100.016 1.00 57.14 1567 ILE A C 1
ATOM 6674 O O . ILE A 1 1618 ? 109.801 137.481 100.772 1.00 57.14 1567 ILE A O 1
ATOM 6679 N N . ILE A 1 1619 ? 111.730 137.854 99.617 1.00 57.92 1568 ILE A N 1
ATOM 6680 C CA . ILE A 1 1619 ? 112.368 136.572 100.042 1.00 57.92 1568 ILE A CA 1
ATOM 6681 C C . ILE A 1 1619 ? 112.566 136.561 101.561 1.00 57.92 1568 ILE A C 1
ATOM 6682 O O . ILE A 1 1619 ? 112.309 135.515 102.181 1.00 57.92 1568 ILE A O 1
ATOM 6687 N N . GLN A 1 1620 ? 112.998 137.686 102.132 1.00 62.98 1569 GLN A N 1
ATOM 6688 C CA . GLN A 1 1620 ? 113.233 137.757 103.597 1.00 62.98 1569 GLN A CA 1
ATOM 6689 C C . GLN A 1 1620 ? 111.883 137.748 104.324 1.00 62.98 1569 GLN A C 1
ATOM 6690 O O . GLN A 1 1620 ? 111.543 136.682 104.879 1.00 62.98 1569 GLN A O 1
#

InterPro domains:
  IPR000999 Ribonuclease III domain [PF00636] (1022-1157)
  IPR000999 Ribonuclease III domain [PF00636] (1231-1339)
  IPR000999 Ribonuclease III domain [PS00517] (1231-1239)
  IPR000999 Ribonuclease III domain [PS50142] (985-1157)
  IPR000999 Ribonuclease III domain [PS50142] (1198-1340)
  IPR000999 Ribonuclease III domain [SM00535] (1004-1177)
  IPR000999 Ribonuclease III domain [SM00535] (1213-1363)
  IPR000999 Ribonuclease III domain [cd00593] (1006-1175)
  IPR000999 Ribonuclease III domain [cd00593] (1214-1361)
  IPR001650 Helicase, C-terminal domain-like [PF00271] (395-507)
  IPR001650 Helicase, C-terminal domain-like [PS51194] (394-562)
  IPR003100 PAZ domain [PF02170] (846-969)
  IPR003100 PAZ domain [PS50821] (836-960)
  IPR003100 PAZ domain [SM00949] (834-984)
  IPR011545 DEAD/DEAH-box helicase domain [PF00270] (53-205)
  IPR014001 Helicase superfamily 1/2, ATP-binding domain [PS51192] (51-205)
  IPR014001 Helicase superfamily 1/2, ATP-binding domain [SM00487] (45-231)
  IPR027417 P-loop containing nucleoside triphosphate hydrolase [G3DSA:3.40.50.300] (41-257)
  IPR027417 P-loop containing nucleoside triphosphate hydrolase [G3DSA:3.40.50.300] (382-543)
  IPR027417 P-loop containing nucleoside triphosphate hydrolase [SSF52540] (88-508)

GO terms:
  GO:0005515 protein binding (F, IPI)
  GO:0005634 nucleus (C, IDA)
  GO:0005730 nucleolus (C, IDA)
  GO:0003725 double-stranded RNA binding (F, IDA)
  GO:0051214 RNAi-mediated antiviral immunity against RNA virus (P, IGI)
  GO:0051607 defense response to virus (P, IGI)
  GO:0044027 negative regulation of gene expression via chromosomal CpG island methylation (P, IMP)
  GO:0010267 ta-siRNA processing (P, IMP)
  GO:0030422 siRNA processing (P, IMP)
  GO:0051607 defense response to virus (P, IMP)

B-factor: mean 41.15, std 15.11, range [16.63, 94.15]

Foldseek 3Di:
DFQLDLQKWFKWFADFLVFLQDPPQPDPWWDKFWKWKKAKDKPDPPDFAFIKIWTTRDDADVQLQFDWAWFADQLIIIIITGHTAGIGIATPVRVVLLLLVQLQLLCQQLNFACVVHGLVLPDASVLFDSSGAIRMATAPVSHGCVPLSVLSVVVVVVLNVPVWAAELAGIDNQPPQAQFWKAFNQGGHIWGFHHFPPDAWQQDQDVARGNQSVCCPVVVDHDPDRPGTWTWTFGRHFADQRRANDVVSVDDDDDTDTDTGHRHRIHGRRNGCSPVVNVSVVLNSVVVSRLLSLLVVVCVLLPQPDPPFDFRSVLSSLLQEDVLARHLGHLQLLLLLLLLLQLLQLLVQLVLVDVQDFLVVSVVVSCCQRPLNNLLVLLVVLVVNNSRNNANRDSSQRGHRSHDRPPAQAPPVVDDDRTDHPDPVSIDSDPPADAHDAHNSGMGIHSSSSSSSSLSSVLSSLCVGPNSSSSVSSCVSSPRPGDPPQCSLVVVLVVQVVDPLCCDPVLVVVLCVLLVDDQPRNVLLVLLQEDCQVVDSGHLRSLLSSLLSLQLNLLSVVVCVPVVNDGPPLSVLLSCCCSVLLNLLLLCPVSVVVVSNDHDDVVLVVLVVQFVVQFDCDPDNPGTHGNARGDSSSNSSVSSVLSSVCSRVSNPSVRSCVRCCVSSVCRQDSVNRDGQLLVVQVVVCVVVFFEWDKDKADDDQWIKIKIFTDDLADTDIFIAIYRPRVVRSSRSSVRVCVVVVVVCLPAALEAQDDDLCRLLVSVVVCCRVVPFTRKAKAKDWDFAPDWDVADTAGIWIKMKIWTSGYPDHIDIFIADTHRDRSVNVRRNSVVVVVVVNVVSHYDND

Radius of gyration: 34.83 Å; Cα contacts (8 Å, |Δi|>4): 1706; chains: 1; bounding box: 100×87×73 Å